Protein 2EGM (pdb70)

Structure (mmCIF, N/CA/C/O backbone):
data_2EGM
#
_entry.id   2EGM
#
loop_
_entity.id
_entity.type
_entity.pdbx_description
1 polymer 'Tripartite motif-containing protein 41'
2 non-polymer 'ZINC ION'
#
loop_
_atom_site.group_PDB
_atom_site.id
_atom_site.type_symbol
_atom_site.label_atom_id
_atom_site.label_alt_id
_atom_site.label_comp_id
_atom_site.label_asym_id
_atom_site.label_entity_id
_atom_site.label_seq_id
_atom_site.pdbx_PDB_ins_code
_atom_site.Cartn_x
_atom_site.Cartn_y
_atom_site.Cartn_z
_atom_site.occupancy
_atom_site.B_iso_or_equiv
_atom_site.auth_seq_id
_atom_site.auth_comp_id
_atom_site.auth_asym_id
_atom_site.auth_atom_id
_atom_site.pdbx_PDB_model_num
ATOM 1 N N . GLY A 1 1 ? -31.956 11.200 33.807 1.00 0.00 1 GLY A N 1
ATOM 2 C CA . GLY A 1 1 ? -31.215 11.201 32.560 1.00 0.00 1 GLY A CA 1
ATOM 3 C C . GLY A 1 1 ? -30.151 10.123 32.517 1.00 0.00 1 GLY A C 1
ATOM 4 O O . GLY A 1 1 ? -29.172 10.177 33.262 1.00 0.00 1 GLY A O 1
ATOM 8 N N . SER A 1 2 ? -30.343 9.138 31.645 1.00 0.00 2 SER A N 1
ATOM 9 C CA . SER A 1 2 ? -29.394 8.039 31.512 1.00 0.00 2 SER A CA 1
ATOM 10 C C . SER A 1 2 ? -28.545 8.203 30.256 1.00 0.00 2 SER A C 1
ATOM 11 O O . SER A 1 2 ? -28.822 9.057 29.413 1.00 0.00 2 SER A O 1
ATOM 19 N N . SER A 1 3 ? -27.509 7.378 30.137 1.00 0.00 3 SER A N 1
ATOM 20 C CA . SER A 1 3 ? -26.616 7.433 28.986 1.00 0.00 3 SER A CA 1
ATOM 21 C C . SER A 1 3 ? -25.938 6.085 28.759 1.00 0.00 3 SER A C 1
ATOM 22 O O . SER A 1 3 ? -25.567 5.397 29.708 1.00 0.00 3 SER A O 1
ATOM 30 N N . GLY A 1 4 ? -25.781 5.715 27.492 1.00 0.00 4 GLY A N 1
ATOM 31 C CA . GLY A 1 4 ? -25.149 4.451 27.161 1.00 0.00 4 GLY A CA 1
ATOM 32 C C . GLY A 1 4 ? -23.642 4.500 27.311 1.00 0.00 4 GLY A C 1
ATOM 33 O O . GLY A 1 4 ? -22.908 4.296 26.344 1.00 0.00 4 GLY A O 1
ATOM 37 N N . SER A 1 5 ? -23.178 4.773 28.527 1.00 0.00 5 SER A N 1
ATOM 38 C CA . SER A 1 5 ? -21.748 4.854 28.799 1.00 0.00 5 SER A CA 1
ATOM 39 C C . SER A 1 5 ? -21.147 3.461 28.965 1.00 0.00 5 SER A C 1
ATOM 40 O O . SER A 1 5 ? -20.391 3.207 29.903 1.00 0.00 5 SER A O 1
ATOM 48 N N . SER A 1 6 ? -21.489 2.562 28.048 1.00 0.00 6 SER A N 1
ATOM 49 C CA . SER A 1 6 ? -20.988 1.194 28.094 1.00 0.00 6 SER A CA 1
ATOM 50 C C . SER A 1 6 ? -20.192 0.865 26.834 1.00 0.00 6 SER A C 1
ATOM 51 O O . SER A 1 6 ? -20.656 1.089 25.717 1.00 0.00 6 SER A O 1
ATOM 59 N N . GLY A 1 7 ? -18.989 0.331 27.024 1.00 0.00 7 GLY A N 1
ATOM 60 C CA . GLY A 1 7 ? -18.147 -0.021 25.896 1.00 0.00 7 GLY A CA 1
ATOM 61 C C . GLY A 1 7 ? -16.971 -0.888 26.299 1.00 0.00 7 GLY A C 1
ATOM 62 O O . GLY A 1 7 ? -16.696 -1.064 27.486 1.00 0.00 7 GLY A O 1
ATOM 66 N N . THR A 1 8 ? -16.274 -1.435 25.307 1.00 0.00 8 THR A N 1
ATOM 67 C CA . THR A 1 8 ? -15.123 -2.291 25.564 1.00 0.00 8 THR A CA 1
ATOM 68 C C . THR A 1 8 ? -13.823 -1.600 25.168 1.00 0.00 8 THR A C 1
ATOM 69 O O . THR A 1 8 ? -13.751 -0.888 24.166 1.00 0.00 8 THR A O 1
ATOM 80 N N . PRO A 1 9 ? -12.770 -1.812 25.971 1.00 0.00 9 PRO A N 1
ATOM 81 C CA . PRO A 1 9 ? -11.453 -1.218 25.723 1.00 0.00 9 PRO A CA 1
ATOM 82 C C . PRO A 1 9 ? -10.767 -1.819 24.501 1.00 0.00 9 PRO A C 1
ATOM 83 O O . PRO A 1 9 ? -10.907 -3.009 24.221 1.00 0.00 9 PRO A O 1
ATOM 94 N N . GLY A 1 10 ? -10.024 -0.988 23.777 1.00 0.00 10 GLY A N 1
ATOM 95 C CA . GLY A 1 10 ? -9.326 -1.456 22.594 1.00 0.00 10 GLY A CA 1
ATOM 96 C C . GLY A 1 10 ? -7.838 -1.622 22.826 1.00 0.00 10 GLY A C 1
ATOM 97 O O . GLY A 1 10 ? -7.101 -0.638 22.899 1.00 0.00 10 GLY A O 1
ATOM 101 N N . ARG A 1 11 ? -7.394 -2.869 22.943 1.00 0.00 11 ARG A N 1
ATOM 102 C CA . ARG A 1 11 ? -5.984 -3.160 23.172 1.00 0.00 11 ARG A CA 1
ATOM 103 C C . ARG A 1 11 ? -5.247 -3.352 21.849 1.00 0.00 11 ARG A C 1
ATOM 104 O O . ARG A 1 11 ? -5.865 -3.429 20.788 1.00 0.00 11 ARG A O 1
ATOM 125 N N . GLY A 1 12 ? -3.922 -3.427 21.921 1.00 0.00 12 GLY A N 1
ATOM 126 C CA . GLY A 1 12 ? -3.123 -3.607 20.723 1.00 0.00 12 GLY A CA 1
ATOM 127 C C . GLY A 1 12 ? -1.900 -2.711 20.701 1.00 0.00 12 GLY A C 1
ATOM 128 O O . GLY A 1 12 ? -0.777 -3.178 20.890 1.00 0.00 12 GLY A O 1
ATOM 132 N N . SER A 1 13 ? -2.118 -1.421 20.467 1.00 0.00 13 SER A N 1
ATOM 133 C CA . SER A 1 13 ? -1.025 -0.458 20.415 1.00 0.00 13 SER A CA 1
ATOM 134 C C . SER A 1 13 ? -0.006 -0.850 19.349 1.00 0.00 13 SER A C 1
ATOM 135 O O . SER A 1 13 ? 1.200 -0.847 19.596 1.00 0.00 13 SER A O 1
ATOM 143 N N . ARG A 1 14 ? -0.501 -1.187 18.162 1.00 0.00 14 ARG A N 1
ATOM 144 C CA . ARG A 1 14 ? 0.364 -1.582 17.058 1.00 0.00 14 ARG A CA 1
ATOM 145 C C . ARG A 1 14 ? -0.345 -1.401 15.719 1.00 0.00 14 ARG A C 1
ATOM 146 O O . ARG A 1 14 ? -1.532 -1.701 15.588 1.00 0.00 14 ARG A O 1
ATOM 167 N N . VAL A 1 15 ? 0.390 -0.908 14.728 1.00 0.00 15 VAL A N 1
ATOM 168 C CA . VAL A 1 15 ? -0.168 -0.687 13.399 1.00 0.00 15 VAL A CA 1
ATOM 169 C C . VAL A 1 15 ? -0.509 -2.008 12.719 1.00 0.00 15 VAL A C 1
ATOM 170 O O . VAL A 1 15 ? 0.158 -3.021 12.935 1.00 0.00 15 VAL A O 1
ATOM 183 N N . THR A 1 16 ? -1.553 -1.992 11.896 1.00 0.00 16 THR A N 1
ATOM 184 C CA . THR A 1 16 ? -1.984 -3.189 11.185 1.00 0.00 16 THR A CA 1
ATOM 185 C C . THR A 1 16 ? -2.137 -2.916 9.693 1.00 0.00 16 THR A C 1
ATOM 186 O O . THR A 1 16 ? -2.361 -3.835 8.904 1.00 0.00 16 THR A O 1
ATOM 197 N N . ASP A 1 17 ? -2.013 -1.650 9.312 1.00 0.00 17 ASP A N 1
ATOM 198 C CA . ASP A 1 17 ? -2.135 -1.257 7.913 1.00 0.00 17 ASP A CA 1
ATOM 199 C C . ASP A 1 17 ? -0.814 -1.452 7.176 1.00 0.00 17 ASP A C 1
ATOM 200 O O . ASP A 1 17 ? -0.570 -0.828 6.143 1.00 0.00 17 ASP A O 1
ATOM 209 N N . GLN A 1 18 ? 0.036 -2.321 7.715 1.00 0.00 18 GLN A N 1
ATOM 210 C CA . GLN A 1 18 ? 1.333 -2.597 7.109 1.00 0.00 18 GLN A CA 1
ATOM 211 C C . GLN A 1 18 ? 1.585 -4.098 7.021 1.00 0.00 18 GLN A C 1
ATOM 212 O O . GLN A 1 18 ? 2.706 -4.563 7.223 1.00 0.00 18 GLN A O 1
ATOM 226 N N . GLY A 1 19 ? 0.533 -4.853 6.717 1.00 0.00 19 GLY A N 1
ATOM 227 C CA . GLY A 1 19 ? 0.661 -6.295 6.608 1.00 0.00 19 GLY A CA 1
ATOM 228 C C . GLY A 1 19 ? 1.360 -6.720 5.332 1.00 0.00 19 GLY A C 1
ATOM 229 O O . GLY A 1 19 ? 2.587 -6.660 5.239 1.00 0.00 19 GLY A O 1
ATOM 233 N N . ILE A 1 20 ? 0.580 -7.151 4.348 1.00 0.00 20 ILE A N 1
ATOM 234 C CA . ILE A 1 20 ? 1.132 -7.589 3.071 1.00 0.00 20 ILE A CA 1
ATOM 235 C C . ILE A 1 20 ? 0.173 -7.285 1.925 1.00 0.00 20 ILE A C 1
ATOM 236 O O . ILE A 1 20 ? -1.044 -7.400 2.071 1.00 0.00 20 ILE A O 1
ATOM 252 N N . CYS A 1 21 ? 0.731 -6.898 0.782 1.00 0.00 21 CYS A N 1
ATOM 253 C CA . CYS A 1 21 ? -0.073 -6.579 -0.391 1.00 0.00 21 CYS A CA 1
ATOM 254 C C . CYS A 1 21 ? -0.643 -7.846 -1.022 1.00 0.00 21 CYS A C 1
ATOM 255 O O . CYS A 1 21 ? 0.088 -8.741 -1.447 1.00 0.00 21 CYS A O 1
ATOM 262 N N . PRO A 1 22 ? -1.981 -7.926 -1.084 1.00 0.00 22 PRO A N 1
ATOM 263 C CA . PRO A 1 22 ? -2.679 -9.079 -1.661 1.00 0.00 22 PRO A CA 1
ATOM 264 C C . PRO A 1 22 ? -2.505 -9.164 -3.174 1.00 0.00 22 PRO A C 1
ATOM 265 O O . PRO A 1 22 ? -3.131 -9.991 -3.836 1.00 0.00 22 PRO A O 1
ATOM 276 N N . LYS A 1 23 ? -1.650 -8.302 -3.716 1.00 0.00 23 LYS A N 1
ATOM 277 C CA . LYS A 1 23 ? -1.392 -8.281 -5.151 1.00 0.00 23 LYS A CA 1
ATOM 278 C C . LYS A 1 23 ? 0.008 -8.800 -5.460 1.00 0.00 23 LYS A C 1
ATOM 279 O O . LYS A 1 23 ? 0.179 -9.713 -6.268 1.00 0.00 23 LYS A O 1
ATOM 298 N N . HIS A 1 24 ? 1.009 -8.213 -4.810 1.00 0.00 24 HIS A N 1
ATOM 299 C CA . HIS A 1 24 ? 2.395 -8.619 -5.014 1.00 0.00 24 HIS A CA 1
ATOM 300 C C . HIS A 1 24 ? 2.924 -9.375 -3.799 1.00 0.00 24 HIS A C 1
ATOM 301 O O . HIS A 1 24 ? 3.980 -10.004 -3.860 1.00 0.00 24 HIS A O 1
ATOM 315 N N . GLN A 1 25 ? 2.184 -9.307 -2.697 1.00 0.00 25 GLN A N 1
ATOM 316 C CA . GLN A 1 25 ? 2.580 -9.984 -1.468 1.00 0.00 25 GLN A CA 1
ATOM 317 C C . GLN A 1 25 ? 3.927 -9.468 -0.972 1.00 0.00 25 GLN A C 1
ATOM 318 O O . GLN A 1 25 ? 4.843 -10.248 -0.711 1.00 0.00 25 GLN A O 1
ATOM 332 N N . GLU A 1 26 ? 4.041 -8.150 -0.847 1.00 0.00 26 GLU A N 1
ATOM 333 C CA . GLU A 1 26 ? 5.277 -7.530 -0.384 1.00 0.00 26 GLU A CA 1
ATOM 334 C C . GLU A 1 26 ? 5.028 -6.684 0.861 1.00 0.00 26 GLU A C 1
ATOM 335 O O . GLU A 1 26 ? 4.062 -5.925 0.926 1.00 0.00 26 GLU A O 1
ATOM 347 N N . ALA A 1 27 ? 5.908 -6.822 1.848 1.00 0.00 27 ALA A N 1
ATOM 348 C CA . ALA A 1 27 ? 5.786 -6.070 3.091 1.00 0.00 27 ALA A CA 1
ATOM 349 C C . ALA A 1 27 ? 5.336 -4.638 2.824 1.00 0.00 27 ALA A C 1
ATOM 350 O O . ALA A 1 27 ? 6.047 -3.862 2.184 1.00 0.00 27 ALA A O 1
ATOM 357 N N . LEU A 1 28 ? 4.151 -4.293 3.316 1.00 0.00 28 LEU A N 1
ATOM 358 C CA . LEU A 1 28 ? 3.606 -2.953 3.130 1.00 0.00 28 LEU A CA 1
ATOM 359 C C . LEU A 1 28 ? 4.394 -1.927 3.938 1.00 0.00 28 LEU A C 1
ATOM 360 O O . LEU A 1 28 ? 4.273 -1.859 5.162 1.00 0.00 28 LEU A O 1
ATOM 376 N N . LYS A 1 29 ? 5.200 -1.129 3.246 1.00 0.00 29 LYS A N 1
ATOM 377 C CA . LYS A 1 29 ? 6.006 -0.103 3.898 1.00 0.00 29 LYS A CA 1
ATOM 378 C C . LYS A 1 29 ? 5.773 1.261 3.256 1.00 0.00 29 LYS A C 1
ATOM 379 O O . LYS A 1 29 ? 6.628 2.145 3.325 1.00 0.00 29 LYS A O 1
ATOM 398 N N . LEU A 1 30 ? 4.612 1.426 2.632 1.00 0.00 30 LEU A N 1
ATOM 399 C CA . LEU A 1 30 ? 4.266 2.683 1.979 1.00 0.00 30 LEU A CA 1
ATOM 400 C C . LEU A 1 30 ? 2.756 2.899 1.977 1.00 0.00 30 LEU A C 1
ATOM 401 O O . LEU A 1 30 ? 1.982 1.943 2.015 1.00 0.00 30 LEU A O 1
ATOM 417 N N . PHE A 1 31 ? 2.345 4.162 1.932 1.00 0.00 31 PHE A N 1
ATOM 418 C CA . PHE A 1 31 ? 0.927 4.504 1.925 1.00 0.00 31 PHE A CA 1
ATOM 419 C C . PHE A 1 31 ? 0.628 5.561 0.866 1.00 0.00 31 PHE A C 1
ATOM 420 O O . PHE A 1 31 ? 1.167 6.668 0.907 1.00 0.00 31 PHE A O 1
ATOM 437 N N . CYS A 1 32 ? -0.234 5.212 -0.083 1.00 0.00 32 CYS A N 1
ATOM 438 C CA . CYS A 1 32 ? -0.605 6.129 -1.154 1.00 0.00 32 CYS A CA 1
ATOM 439 C C . CYS A 1 32 ? -1.383 7.321 -0.605 1.00 0.00 32 CYS A C 1
ATOM 440 O O . CYS A 1 32 ? -2.492 7.169 -0.094 1.00 0.00 32 CYS A O 1
ATOM 447 N N . GLU A 1 33 ? -0.793 8.508 -0.715 1.00 0.00 33 GLU A N 1
ATOM 448 C CA . GLU A 1 33 ? -1.431 9.725 -0.229 1.00 0.00 33 GLU A CA 1
ATOM 449 C C . GLU A 1 33 ? -2.461 10.237 -1.231 1.00 0.00 33 GLU A C 1
ATOM 450 O O . GLU A 1 33 ? -3.008 11.329 -1.074 1.00 0.00 33 GLU A O 1
ATOM 462 N N . VAL A 1 34 ? -2.721 9.441 -2.264 1.00 0.00 34 VAL A N 1
ATOM 463 C CA . VAL A 1 34 ? -3.685 9.812 -3.292 1.00 0.00 34 VAL A CA 1
ATOM 464 C C . VAL A 1 34 ? -4.920 8.919 -3.235 1.00 0.00 34 VAL A C 1
ATOM 465 O O . VAL A 1 34 ? -6.031 9.359 -3.533 1.00 0.00 34 VAL A O 1
ATOM 478 N N . ASP A 1 35 ? -4.718 7.664 -2.850 1.00 0.00 35 ASP A N 1
ATOM 479 C CA . ASP A 1 35 ? -5.816 6.709 -2.753 1.00 0.00 35 ASP A CA 1
ATOM 480 C C . ASP A 1 35 ? -6.155 6.418 -1.294 1.00 0.00 35 ASP A C 1
ATOM 481 O O . ASP A 1 35 ? -7.224 5.890 -0.989 1.00 0.00 35 ASP A O 1
ATOM 490 N N . GLU A 1 36 ? -5.237 6.766 -0.398 1.00 0.00 36 GLU A N 1
ATOM 491 C CA . GLU A 1 36 ? -5.439 6.540 1.029 1.00 0.00 36 GLU A CA 1
ATOM 492 C C . GLU A 1 36 ? -5.514 5.048 1.338 1.00 0.00 36 GLU A C 1
ATOM 493 O O . GLU A 1 36 ? -6.397 4.599 2.068 1.00 0.00 36 GLU A O 1
ATOM 505 N N . GLU A 1 37 ? -4.581 4.285 0.777 1.00 0.00 37 GLU A N 1
ATOM 506 C CA . GLU A 1 37 ? -4.542 2.843 0.992 1.00 0.00 37 GLU A CA 1
ATOM 507 C C . GLU A 1 37 ? -3.102 2.343 1.070 1.00 0.00 37 GLU A C 1
ATOM 508 O O . GLU A 1 37 ? -2.258 2.721 0.259 1.00 0.00 37 GLU A O 1
ATOM 520 N N . ALA A 1 38 ? -2.831 1.491 2.054 1.00 0.00 38 ALA A N 1
ATOM 521 C CA . ALA A 1 38 ? -1.495 0.938 2.238 1.00 0.00 38 ALA A CA 1
ATOM 522 C C . ALA A 1 38 ? -1.050 0.157 1.007 1.00 0.00 38 ALA A C 1
ATOM 523 O O . ALA A 1 38 ? -1.837 -0.574 0.406 1.00 0.00 38 ALA A O 1
ATOM 530 N N . ILE A 1 39 ? 0.216 0.318 0.637 1.00 0.00 39 ILE A N 1
ATOM 531 C CA . ILE A 1 39 ? 0.766 -0.373 -0.523 1.00 0.00 39 ILE A CA 1
ATOM 532 C C . ILE A 1 39 ? 2.172 -0.891 -0.240 1.00 0.00 39 ILE A C 1
ATOM 533 O O . ILE A 1 39 ? 2.745 -0.617 0.815 1.00 0.00 39 ILE A O 1
ATOM 549 N N . CYS A 1 40 ? 2.723 -1.640 -1.189 1.00 0.00 40 CYS A N 1
ATOM 550 C CA . CYS A 1 40 ? 4.063 -2.196 -1.043 1.00 0.00 40 CYS A CA 1
ATOM 551 C C . CYS A 1 40 ? 5.031 -1.549 -2.029 1.00 0.00 40 CYS A C 1
ATOM 552 O O . CYS A 1 40 ? 4.627 -0.766 -2.889 1.00 0.00 40 CYS A O 1
ATOM 559 N N . VAL A 1 41 ? 6.311 -1.881 -1.897 1.00 0.00 41 VAL A N 1
ATOM 560 C CA . VAL A 1 41 ? 7.337 -1.333 -2.777 1.00 0.00 41 VAL A CA 1
ATOM 561 C C . VAL A 1 41 ? 6.963 -1.522 -4.242 1.00 0.00 41 VAL A C 1
ATOM 562 O O . VAL A 1 41 ? 7.112 -0.609 -5.055 1.00 0.00 41 VAL A O 1
ATOM 575 N N . VAL A 1 42 ? 6.475 -2.713 -4.574 1.00 0.00 42 VAL A N 1
ATOM 576 C CA . VAL A 1 42 ? 6.077 -3.022 -5.942 1.00 0.00 42 VAL A CA 1
ATOM 577 C C . VAL A 1 42 ? 4.966 -2.091 -6.415 1.00 0.00 42 VAL A C 1
ATOM 578 O O . VAL A 1 42 ? 5.034 -1.531 -7.510 1.00 0.00 42 VAL A O 1
ATOM 591 N N . CYS A 1 43 ? 3.943 -1.929 -5.583 1.00 0.00 43 CYS A N 1
ATOM 592 C CA . CYS A 1 43 ? 2.816 -1.065 -5.914 1.00 0.00 43 CYS A CA 1
ATOM 593 C C . CYS A 1 43 ? 3.293 0.343 -6.260 1.00 0.00 43 CYS A C 1
ATOM 594 O O . CYS A 1 43 ? 2.907 0.906 -7.284 1.00 0.00 43 CYS A O 1
ATOM 601 N N . ARG A 1 44 ? 4.136 0.904 -5.399 1.00 0.00 44 ARG A N 1
ATOM 602 C CA . ARG A 1 44 ? 4.665 2.246 -5.612 1.00 0.00 44 ARG A CA 1
ATOM 603 C C . ARG A 1 44 ? 5.331 2.356 -6.980 1.00 0.00 44 ARG A C 1
ATOM 604 O O . ARG A 1 44 ? 5.061 3.287 -7.739 1.00 0.00 44 ARG A O 1
ATOM 625 N N . GLU A 1 45 ? 6.202 1.400 -7.288 1.00 0.00 45 GLU A N 1
ATOM 626 C CA . GLU A 1 45 ? 6.907 1.392 -8.564 1.00 0.00 45 GLU A CA 1
ATOM 627 C C . GLU A 1 45 ? 5.933 1.202 -9.723 1.00 0.00 45 GLU A C 1
ATOM 628 O O . GLU A 1 45 ? 6.185 1.653 -10.840 1.00 0.00 45 GLU A O 1
ATOM 640 N N . SER A 1 46 ? 4.819 0.531 -9.448 1.00 0.00 46 SER A N 1
ATOM 641 C CA . SER A 1 46 ? 3.808 0.277 -10.468 1.00 0.00 46 SER A CA 1
ATOM 642 C C . SER A 1 46 ? 3.092 1.568 -10.856 1.00 0.00 46 SER A C 1
ATOM 643 O O . SER A 1 46 ? 2.599 2.300 -9.998 1.00 0.00 46 SER A O 1
ATOM 651 N N . ARG A 1 47 ? 3.040 1.839 -12.156 1.00 0.00 47 ARG A N 1
ATOM 652 C CA . ARG A 1 47 ? 2.386 3.041 -12.660 1.00 0.00 47 ARG A CA 1
ATOM 653 C C . ARG A 1 47 ? 1.101 3.326 -11.888 1.00 0.00 47 ARG A C 1
ATOM 654 O O . ARG A 1 47 ? 0.659 4.471 -11.799 1.00 0.00 47 ARG A O 1
ATOM 675 N N . SER A 1 48 ? 0.507 2.275 -11.331 1.00 0.00 48 SER A N 1
ATOM 676 C CA . SER A 1 48 ? -0.730 2.411 -10.570 1.00 0.00 48 SER A CA 1
ATOM 677 C C . SER A 1 48 ? -0.592 3.485 -9.496 1.00 0.00 48 SER A C 1
ATOM 678 O O . SER A 1 48 ? -1.385 4.425 -9.435 1.00 0.00 48 SER A O 1
ATOM 686 N N . HIS A 1 49 ? 0.422 3.338 -8.649 1.00 0.00 49 HIS A N 1
ATOM 687 C CA . HIS A 1 49 ? 0.666 4.296 -7.576 1.00 0.00 49 HIS A CA 1
ATOM 688 C C . HIS A 1 49 ? 2.023 4.973 -7.750 1.00 0.00 49 HIS A C 1
ATOM 689 O O . HIS A 1 49 ? 2.591 5.503 -6.795 1.00 0.00 49 HIS A O 1
ATOM 703 N N . LYS A 1 50 ? 2.536 4.951 -8.975 1.00 0.00 50 LYS A N 1
ATOM 704 C CA . LYS A 1 50 ? 3.825 5.563 -9.276 1.00 0.00 50 LYS A CA 1
ATOM 705 C C . LYS A 1 50 ? 3.708 7.083 -9.325 1.00 0.00 50 LYS A C 1
ATOM 706 O O . LYS A 1 50 ? 4.512 7.795 -8.725 1.00 0.00 50 LYS A O 1
ATOM 725 N N . GLN A 1 51 ? 2.702 7.571 -10.042 1.00 0.00 51 GLN A N 1
ATOM 726 C CA . GLN A 1 51 ? 2.480 9.007 -10.168 1.00 0.00 51 GLN A CA 1
ATOM 727 C C . GLN A 1 51 ? 1.921 9.587 -8.873 1.00 0.00 51 GLN A C 1
ATOM 728 O O . GLN A 1 51 ? 2.022 10.789 -8.624 1.00 0.00 51 GLN A O 1
ATOM 742 N N . HIS A 1 52 ? 1.329 8.725 -8.051 1.00 0.00 52 HIS A N 1
ATOM 743 C CA . HIS A 1 52 ? 0.754 9.153 -6.781 1.00 0.00 52 HIS A CA 1
ATOM 744 C C . HIS A 1 52 ? 1.844 9.372 -5.737 1.00 0.00 52 HIS A C 1
ATOM 745 O O . HIS A 1 52 ? 2.803 8.604 -5.655 1.00 0.00 52 HIS A O 1
ATOM 759 N N . SER A 1 53 ? 1.691 10.426 -4.941 1.00 0.00 53 SER A N 1
ATOM 760 C CA . SER A 1 53 ? 2.665 10.749 -3.906 1.00 0.00 53 SER A CA 1
ATOM 761 C C . SER A 1 53 ? 2.587 9.750 -2.755 1.00 0.00 53 SER A C 1
ATOM 762 O O . SER A 1 53 ? 1.808 9.923 -1.819 1.00 0.00 53 SER A O 1
ATOM 770 N N . VAL A 1 54 ? 3.402 8.703 -2.834 1.00 0.00 54 VAL A N 1
ATOM 771 C CA . VAL A 1 54 ? 3.428 7.675 -1.800 1.00 0.00 54 VAL A CA 1
ATOM 772 C C . VAL A 1 54 ? 4.430 8.021 -0.705 1.00 0.00 54 VAL A C 1
ATOM 773 O O . VAL A 1 54 ? 5.496 8.575 -0.976 1.00 0.00 54 VAL A O 1
ATOM 786 N N . VAL A 1 55 ? 4.082 7.691 0.535 1.00 0.00 55 VAL A N 1
ATOM 787 C CA . VAL A 1 55 ? 4.952 7.965 1.672 1.00 0.00 55 VAL A CA 1
ATOM 788 C C . VAL A 1 55 ? 5.251 6.692 2.455 1.00 0.00 55 VAL A C 1
ATOM 789 O O . VAL A 1 55 ? 4.462 5.747 2.477 1.00 0.00 55 VAL A O 1
ATOM 802 N N . PRO A 1 56 ? 6.419 6.664 3.115 1.00 0.00 56 PRO A N 1
ATOM 803 C CA . PRO A 1 56 ? 6.849 5.512 3.913 1.00 0.00 56 PRO A CA 1
ATOM 804 C C . PRO A 1 56 ? 6.017 5.341 5.180 1.00 0.00 56 PRO A C 1
ATOM 805 O O . PRO A 1 56 ? 6.132 6.126 6.122 1.00 0.00 56 PRO A O 1
ATOM 816 N N . LEU A 1 57 ? 5.179 4.310 5.197 1.00 0.00 57 LEU A N 1
ATOM 817 C CA . LEU A 1 57 ? 4.327 4.036 6.349 1.00 0.00 57 LEU A CA 1
ATOM 818 C C . LEU A 1 57 ? 5.115 4.153 7.649 1.00 0.00 57 LEU A C 1
ATOM 819 O O . LEU A 1 57 ? 6.133 3.486 7.832 1.00 0.00 57 LEU A O 1
ATOM 837 N N . GLY A 1 1 ? -8.251 -26.035 31.171 1.00 0.00 1 GLY A N 2
ATOM 838 C CA . GLY A 1 1 ? -7.366 -25.170 31.929 1.00 0.00 1 GLY A CA 2
ATOM 839 C C . GLY A 1 1 ? -7.552 -23.706 31.583 1.00 0.00 1 GLY A C 2
ATOM 840 O O . GLY A 1 1 ? -8.679 -23.221 31.492 1.00 0.00 1 GLY A O 2
ATOM 844 N N . SER A 1 2 ? -6.442 -22.999 31.392 1.00 0.00 2 SER A N 2
ATOM 845 C CA . SER A 1 2 ? -6.487 -21.580 31.061 1.00 0.00 2 SER A CA 2
ATOM 846 C C . SER A 1 2 ? -5.249 -21.167 30.270 1.00 0.00 2 SER A C 2
ATOM 847 O O . SER A 1 2 ? -4.135 -21.172 30.793 1.00 0.00 2 SER A O 2
ATOM 855 N N . SER A 1 3 ? -5.454 -20.811 29.006 1.00 0.00 3 SER A N 2
ATOM 856 C CA . SER A 1 3 ? -4.355 -20.399 28.141 1.00 0.00 3 SER A CA 2
ATOM 857 C C . SER A 1 3 ? -4.883 -19.780 26.850 1.00 0.00 3 SER A C 2
ATOM 858 O O . SER A 1 3 ? -5.777 -20.328 26.206 1.00 0.00 3 SER A O 2
ATOM 866 N N . GLY A 1 4 ? -4.321 -18.634 26.477 1.00 0.00 4 GLY A N 2
ATOM 867 C CA . GLY A 1 4 ? -4.747 -17.959 25.265 1.00 0.00 4 GLY A CA 2
ATOM 868 C C . GLY A 1 4 ? -3.815 -18.220 24.098 1.00 0.00 4 GLY A C 2
ATOM 869 O O . GLY A 1 4 ? -2.644 -18.546 24.291 1.00 0.00 4 GLY A O 2
ATOM 873 N N . SER A 1 5 ? -4.336 -18.077 22.884 1.00 0.00 5 SER A N 2
ATOM 874 C CA . SER A 1 5 ? -3.545 -18.305 21.681 1.00 0.00 5 SER A CA 2
ATOM 875 C C . SER A 1 5 ? -2.463 -17.240 21.532 1.00 0.00 5 SER A C 2
ATOM 876 O O . SER A 1 5 ? -2.659 -16.229 20.857 1.00 0.00 5 SER A O 2
ATOM 884 N N . SER A 1 6 ? -1.320 -17.473 22.169 1.00 0.00 6 SER A N 2
ATOM 885 C CA . SER A 1 6 ? -0.207 -16.532 22.112 1.00 0.00 6 SER A CA 2
ATOM 886 C C . SER A 1 6 ? 1.127 -17.260 22.246 1.00 0.00 6 SER A C 2
ATOM 887 O O . SER A 1 6 ? 1.197 -18.354 22.805 1.00 0.00 6 SER A O 2
ATOM 895 N N . GLY A 1 7 ? 2.185 -16.644 21.728 1.00 0.00 7 GLY A N 2
ATOM 896 C CA . GLY A 1 7 ? 3.504 -17.246 21.799 1.00 0.00 7 GLY A CA 2
ATOM 897 C C . GLY A 1 7 ? 4.615 -16.218 21.739 1.00 0.00 7 GLY A C 2
ATOM 898 O O . GLY A 1 7 ? 5.601 -16.397 21.023 1.00 0.00 7 GLY A O 2
ATOM 902 N N . THR A 1 8 ? 4.458 -15.134 22.493 1.00 0.00 8 THR A N 2
ATOM 903 C CA . THR A 1 8 ? 5.455 -14.071 22.521 1.00 0.00 8 THR A CA 2
ATOM 904 C C . THR A 1 8 ? 5.753 -13.633 23.951 1.00 0.00 8 THR A C 2
ATOM 905 O O . THR A 1 8 ? 4.865 -13.560 24.800 1.00 0.00 8 THR A O 2
ATOM 916 N N . PRO A 1 9 ? 7.031 -13.334 24.225 1.00 0.00 9 PRO A N 2
ATOM 917 C CA . PRO A 1 9 ? 7.474 -12.896 25.552 1.00 0.00 9 PRO A CA 2
ATOM 918 C C . PRO A 1 9 ? 6.970 -11.500 25.900 1.00 0.00 9 PRO A C 2
ATOM 919 O O . PRO A 1 9 ? 7.145 -11.029 27.023 1.00 0.00 9 PRO A O 2
ATOM 930 N N . GLY A 1 10 ? 6.342 -10.843 24.930 1.00 0.00 10 GLY A N 2
ATOM 931 C CA . GLY A 1 10 ? 5.822 -9.507 25.154 1.00 0.00 10 GLY A CA 2
ATOM 932 C C . GLY A 1 10 ? 5.505 -8.783 23.861 1.00 0.00 10 GLY A C 2
ATOM 933 O O . GLY A 1 10 ? 5.981 -9.168 22.793 1.00 0.00 10 GLY A O 2
ATOM 937 N N . ARG A 1 11 ? 4.697 -7.733 23.956 1.00 0.00 11 ARG A N 2
ATOM 938 C CA . ARG A 1 11 ? 4.314 -6.955 22.783 1.00 0.00 11 ARG A CA 2
ATOM 939 C C . ARG A 1 11 ? 5.534 -6.298 22.144 1.00 0.00 11 ARG A C 2
ATOM 940 O O . ARG A 1 11 ? 6.632 -6.333 22.699 1.00 0.00 11 ARG A O 2
ATOM 961 N N . GLY A 1 12 ? 5.333 -5.700 20.974 1.00 0.00 12 GLY A N 2
ATOM 962 C CA . GLY A 1 12 ? 6.425 -5.045 20.279 1.00 0.00 12 GLY A CA 2
ATOM 963 C C . GLY A 1 12 ? 6.059 -4.655 18.861 1.00 0.00 12 GLY A C 2
ATOM 964 O O . GLY A 1 12 ? 6.342 -3.539 18.423 1.00 0.00 12 GLY A O 2
ATOM 968 N N . SER A 1 13 ? 5.428 -5.576 18.139 1.00 0.00 13 SER A N 2
ATOM 969 C CA . SER A 1 13 ? 5.027 -5.324 16.760 1.00 0.00 13 SER A CA 2
ATOM 970 C C . SER A 1 13 ? 3.572 -4.871 16.691 1.00 0.00 13 SER A C 2
ATOM 971 O O . SER A 1 13 ? 2.653 -5.667 16.887 1.00 0.00 13 SER A O 2
ATOM 979 N N . ARG A 1 14 ? 3.371 -3.587 16.412 1.00 0.00 14 ARG A N 2
ATOM 980 C CA . ARG A 1 14 ? 2.028 -3.027 16.318 1.00 0.00 14 ARG A CA 2
ATOM 981 C C . ARG A 1 14 ? 1.706 -2.625 14.882 1.00 0.00 14 ARG A C 2
ATOM 982 O O . ARG A 1 14 ? 2.018 -1.514 14.452 1.00 0.00 14 ARG A O 2
ATOM 1003 N N . VAL A 1 15 ? 1.078 -3.536 14.144 1.00 0.00 15 VAL A N 2
ATOM 1004 C CA . VAL A 1 15 ? 0.713 -3.276 12.757 1.00 0.00 15 VAL A CA 2
ATOM 1005 C C . VAL A 1 15 ? -0.777 -3.504 12.529 1.00 0.00 15 VAL A C 2
ATOM 1006 O O . VAL A 1 15 ? -1.367 -4.431 13.084 1.00 0.00 15 VAL A O 2
ATOM 1019 N N . THR A 1 16 ? -1.382 -2.651 11.707 1.00 0.00 16 THR A N 2
ATOM 1020 C CA . THR A 1 16 ? -2.804 -2.758 11.406 1.00 0.00 16 THR A CA 2
ATOM 1021 C C . THR A 1 16 ? -3.063 -2.597 9.913 1.00 0.00 16 THR A C 2
ATOM 1022 O O . THR A 1 16 ? -3.976 -3.211 9.361 1.00 0.00 16 THR A O 2
ATOM 1033 N N . ASP A 1 17 ? -2.253 -1.768 9.263 1.00 0.00 17 ASP A N 2
ATOM 1034 C CA . ASP A 1 17 ? -2.394 -1.527 7.831 1.00 0.00 17 ASP A CA 2
ATOM 1035 C C . ASP A 1 17 ? -1.046 -1.636 7.127 1.00 0.00 17 ASP A C 2
ATOM 1036 O O . ASP A 1 17 ? -0.821 -1.001 6.097 1.00 0.00 17 ASP A O 2
ATOM 1045 N N . GLN A 1 18 ? -0.153 -2.444 7.690 1.00 0.00 18 GLN A N 2
ATOM 1046 C CA . GLN A 1 18 ? 1.174 -2.634 7.116 1.00 0.00 18 GLN A CA 2
ATOM 1047 C C . GLN A 1 18 ? 1.533 -4.115 7.053 1.00 0.00 18 GLN A C 2
ATOM 1048 O O . GLN A 1 18 ? 2.681 -4.496 7.278 1.00 0.00 18 GLN A O 2
ATOM 1062 N N . GLY A 1 19 ? 0.542 -4.946 6.745 1.00 0.00 19 GLY A N 2
ATOM 1063 C CA . GLY A 1 19 ? 0.773 -6.376 6.657 1.00 0.00 19 GLY A CA 2
ATOM 1064 C C . GLY A 1 19 ? 1.476 -6.772 5.374 1.00 0.00 19 GLY A C 2
ATOM 1065 O O . GLY A 1 19 ? 2.697 -6.657 5.266 1.00 0.00 19 GLY A O 2
ATOM 1069 N N . ILE A 1 20 ? 0.704 -7.242 4.400 1.00 0.00 20 ILE A N 2
ATOM 1070 C CA . ILE A 1 20 ? 1.261 -7.657 3.118 1.00 0.00 20 ILE A CA 2
ATOM 1071 C C . ILE A 1 20 ? 0.290 -7.370 1.978 1.00 0.00 20 ILE A C 2
ATOM 1072 O O . ILE A 1 20 ? -0.924 -7.502 2.134 1.00 0.00 20 ILE A O 2
ATOM 1088 N N . CYS A 1 21 ? 0.833 -6.977 0.830 1.00 0.00 21 CYS A N 2
ATOM 1089 C CA . CYS A 1 21 ? 0.016 -6.672 -0.338 1.00 0.00 21 CYS A CA 2
ATOM 1090 C C . CYS A 1 21 ? -0.580 -7.945 -0.932 1.00 0.00 21 CYS A C 2
ATOM 1091 O O . CYS A 1 21 ? 0.133 -8.851 -1.365 1.00 0.00 21 CYS A O 2
ATOM 1098 N N . PRO A 1 22 ? -1.919 -8.017 -0.954 1.00 0.00 22 PRO A N 2
ATOM 1099 C CA . PRO A 1 22 ? -2.641 -9.173 -1.493 1.00 0.00 22 PRO A CA 2
ATOM 1100 C C . PRO A 1 22 ? -2.513 -9.281 -3.009 1.00 0.00 22 PRO A C 2
ATOM 1101 O O . PRO A 1 22 ? -3.153 -10.125 -3.638 1.00 0.00 22 PRO A O 2
ATOM 1112 N N . LYS A 1 23 ? -1.683 -8.423 -3.590 1.00 0.00 23 LYS A N 2
ATOM 1113 C CA . LYS A 1 23 ? -1.468 -8.422 -5.033 1.00 0.00 23 LYS A CA 2
ATOM 1114 C C . LYS A 1 23 ? -0.078 -8.946 -5.376 1.00 0.00 23 LYS A C 2
ATOM 1115 O O . LYS A 1 23 ? 0.069 -9.865 -6.183 1.00 0.00 23 LYS A O 2
ATOM 1134 N N . HIS A 1 24 ? 0.941 -8.358 -4.757 1.00 0.00 24 HIS A N 2
ATOM 1135 C CA . HIS A 1 24 ? 2.320 -8.768 -4.997 1.00 0.00 24 HIS A CA 2
ATOM 1136 C C . HIS A 1 24 ? 2.878 -9.527 -3.796 1.00 0.00 24 HIS A C 2
ATOM 1137 O O . HIS A 1 24 ? 3.905 -10.197 -3.897 1.00 0.00 24 HIS A O 2
ATOM 1151 N N . GLN A 1 25 ? 2.193 -9.416 -2.662 1.00 0.00 25 GLN A N 2
ATOM 1152 C CA . GLN A 1 25 ? 2.621 -10.091 -1.443 1.00 0.00 25 GLN A CA 2
ATOM 1153 C C . GLN A 1 25 ? 3.951 -9.531 -0.949 1.00 0.00 25 GLN A C 2
ATOM 1154 O O . GLN A 1 25 ? 4.871 -10.282 -0.627 1.00 0.00 25 GLN A O 2
ATOM 1168 N N . GLU A 1 26 ? 4.044 -8.206 -0.891 1.00 0.00 26 GLU A N 2
ATOM 1169 C CA . GLU A 1 26 ? 5.262 -7.546 -0.436 1.00 0.00 26 GLU A CA 2
ATOM 1170 C C . GLU A 1 26 ? 4.995 -6.714 0.815 1.00 0.00 26 GLU A C 2
ATOM 1171 O O . GLU A 1 26 ? 4.009 -5.981 0.888 1.00 0.00 26 GLU A O 2
ATOM 1183 N N . ALA A 1 27 ? 5.882 -6.833 1.798 1.00 0.00 27 ALA A N 2
ATOM 1184 C CA . ALA A 1 27 ? 5.744 -6.092 3.045 1.00 0.00 27 ALA A CA 2
ATOM 1185 C C . ALA A 1 27 ? 5.263 -4.668 2.787 1.00 0.00 27 ALA A C 2
ATOM 1186 O O . ALA A 1 27 ? 5.939 -3.885 2.117 1.00 0.00 27 ALA A O 2
ATOM 1193 N N . LEU A 1 28 ? 4.093 -4.337 3.323 1.00 0.00 28 LEU A N 2
ATOM 1194 C CA . LEU A 1 28 ? 3.522 -3.007 3.150 1.00 0.00 28 LEU A CA 2
ATOM 1195 C C . LEU A 1 28 ? 4.274 -1.977 3.987 1.00 0.00 28 LEU A C 2
ATOM 1196 O O . LEU A 1 28 ? 4.135 -1.934 5.210 1.00 0.00 28 LEU A O 2
ATOM 1212 N N . LYS A 1 29 ? 5.071 -1.149 3.321 1.00 0.00 29 LYS A N 2
ATOM 1213 C CA . LYS A 1 29 ? 5.844 -0.117 4.002 1.00 0.00 29 LYS A CA 2
ATOM 1214 C C . LYS A 1 29 ? 5.649 1.240 3.332 1.00 0.00 29 LYS A C 2
ATOM 1215 O O . LYS A 1 29 ? 6.499 2.124 3.439 1.00 0.00 29 LYS A O 2
ATOM 1234 N N . LEU A 1 30 ? 4.523 1.398 2.644 1.00 0.00 30 LEU A N 2
ATOM 1235 C CA . LEU A 1 30 ? 4.215 2.648 1.958 1.00 0.00 30 LEU A CA 2
ATOM 1236 C C . LEU A 1 30 ? 2.722 2.952 2.024 1.00 0.00 30 LEU A C 2
ATOM 1237 O O . LEU A 1 30 ? 1.902 2.051 2.202 1.00 0.00 30 LEU A O 2
ATOM 1253 N N . PHE A 1 31 ? 2.375 4.226 1.877 1.00 0.00 31 PHE A N 2
ATOM 1254 C CA . PHE A 1 31 ? 0.980 4.649 1.918 1.00 0.00 31 PHE A CA 2
ATOM 1255 C C . PHE A 1 31 ? 0.689 5.670 0.823 1.00 0.00 31 PHE A C 2
ATOM 1256 O O . PHE A 1 31 ? 1.322 6.724 0.757 1.00 0.00 31 PHE A O 2
ATOM 1273 N N . CYS A 1 32 ? -0.274 5.351 -0.035 1.00 0.00 32 CYS A N 2
ATOM 1274 C CA . CYS A 1 32 ? -0.650 6.238 -1.129 1.00 0.00 32 CYS A CA 2
ATOM 1275 C C . CYS A 1 32 ? -1.427 7.444 -0.608 1.00 0.00 32 CYS A C 2
ATOM 1276 O O . CYS A 1 32 ? -2.546 7.308 -0.114 1.00 0.00 32 CYS A O 2
ATOM 1283 N N . GLU A 1 33 ? -0.824 8.624 -0.722 1.00 0.00 33 GLU A N 2
ATOM 1284 C CA . GLU A 1 33 ? -1.460 9.853 -0.262 1.00 0.00 33 GLU A CA 2
ATOM 1285 C C . GLU A 1 33 ? -2.535 10.309 -1.243 1.00 0.00 33 GLU A C 2
ATOM 1286 O O . GLU A 1 33 ? -3.128 11.376 -1.080 1.00 0.00 33 GLU A O 2
ATOM 1298 N N . VAL A 1 34 ? -2.782 9.494 -2.264 1.00 0.00 34 VAL A N 2
ATOM 1299 C CA . VAL A 1 34 ? -3.786 9.813 -3.272 1.00 0.00 34 VAL A CA 2
ATOM 1300 C C . VAL A 1 34 ? -4.974 8.861 -3.184 1.00 0.00 34 VAL A C 2
ATOM 1301 O O . VAL A 1 34 ? -6.112 9.245 -3.457 1.00 0.00 34 VAL A O 2
ATOM 1314 N N . ASP A 1 35 ? -4.703 7.619 -2.800 1.00 0.00 35 ASP A N 2
ATOM 1315 C CA . ASP A 1 35 ? -5.750 6.611 -2.674 1.00 0.00 35 ASP A CA 2
ATOM 1316 C C . ASP A 1 35 ? -6.050 6.320 -1.207 1.00 0.00 35 ASP A C 2
ATOM 1317 O O . ASP A 1 35 ? -7.069 5.712 -0.882 1.00 0.00 35 ASP A O 2
ATOM 1326 N N . GLU A 1 36 ? -5.154 6.757 -0.327 1.00 0.00 36 GLU A N 2
ATOM 1327 C CA . GLU A 1 36 ? -5.323 6.540 1.105 1.00 0.00 36 GLU A CA 2
ATOM 1328 C C . GLU A 1 36 ? -5.407 5.050 1.424 1.00 0.00 36 GLU A C 2
ATOM 1329 O O . GLU A 1 36 ? -6.256 4.619 2.204 1.00 0.00 36 GLU A O 2
ATOM 1341 N N . GLU A 1 37 ? -4.521 4.270 0.814 1.00 0.00 37 GLU A N 2
ATOM 1342 C CA . GLU A 1 37 ? -4.496 2.828 1.032 1.00 0.00 37 GLU A CA 2
ATOM 1343 C C . GLU A 1 37 ? -3.061 2.310 1.082 1.00 0.00 37 GLU A C 2
ATOM 1344 O O . GLU A 1 37 ? -2.247 2.621 0.214 1.00 0.00 37 GLU A O 2
ATOM 1356 N N . ALA A 1 38 ? -2.760 1.518 2.106 1.00 0.00 38 ALA A N 2
ATOM 1357 C CA . ALA A 1 38 ? -1.425 0.956 2.270 1.00 0.00 38 ALA A CA 2
ATOM 1358 C C . ALA A 1 38 ? -1.008 0.163 1.036 1.00 0.00 38 ALA A C 2
ATOM 1359 O O . ALA A 1 38 ? -1.815 -0.559 0.449 1.00 0.00 38 ALA A O 2
ATOM 1366 N N . ILE A 1 39 ? 0.254 0.303 0.647 1.00 0.00 39 ILE A N 2
ATOM 1367 C CA . ILE A 1 39 ? 0.777 -0.401 -0.518 1.00 0.00 39 ILE A CA 2
ATOM 1368 C C . ILE A 1 39 ? 2.202 -0.886 -0.273 1.00 0.00 39 ILE A C 2
ATOM 1369 O O . ILE A 1 39 ? 2.852 -0.477 0.690 1.00 0.00 39 ILE A O 2
ATOM 1385 N N . CYS A 1 40 ? 2.684 -1.758 -1.153 1.00 0.00 40 CYS A N 2
ATOM 1386 C CA . CYS A 1 40 ? 4.033 -2.298 -1.035 1.00 0.00 40 CYS A CA 2
ATOM 1387 C C . CYS A 1 40 ? 4.970 -1.646 -2.047 1.00 0.00 40 CYS A C 2
ATOM 1388 O O . CYS A 1 40 ? 4.526 -0.969 -2.975 1.00 0.00 40 CYS A O 2
ATOM 1395 N N . VAL A 1 41 ? 6.270 -1.854 -1.862 1.00 0.00 41 VAL A N 2
ATOM 1396 C CA . VAL A 1 41 ? 7.271 -1.289 -2.758 1.00 0.00 41 VAL A CA 2
ATOM 1397 C C . VAL A 1 41 ? 6.864 -1.466 -4.217 1.00 0.00 41 VAL A C 2
ATOM 1398 O O . VAL A 1 41 ? 6.877 -0.513 -4.997 1.00 0.00 41 VAL A O 2
ATOM 1411 N N . VAL A 1 42 ? 6.503 -2.693 -4.580 1.00 0.00 42 VAL A N 2
ATOM 1412 C CA . VAL A 1 42 ? 6.090 -2.995 -5.945 1.00 0.00 42 VAL A CA 2
ATOM 1413 C C . VAL A 1 42 ? 4.960 -2.077 -6.395 1.00 0.00 42 VAL A C 2
ATOM 1414 O O . VAL A 1 42 ? 5.020 -1.481 -7.471 1.00 0.00 42 VAL A O 2
ATOM 1427 N N . CYS A 1 43 ? 3.929 -1.966 -5.563 1.00 0.00 43 CYS A N 2
ATOM 1428 C CA . CYS A 1 43 ? 2.783 -1.119 -5.874 1.00 0.00 43 CYS A CA 2
ATOM 1429 C C . CYS A 1 43 ? 3.230 0.302 -6.203 1.00 0.00 43 CYS A C 2
ATOM 1430 O O . CYS A 1 43 ? 2.851 0.860 -7.233 1.00 0.00 43 CYS A O 2
ATOM 1437 N N . ARG A 1 44 ? 4.039 0.881 -5.322 1.00 0.00 44 ARG A N 2
ATOM 1438 C CA . ARG A 1 44 ? 4.537 2.237 -5.518 1.00 0.00 44 ARG A CA 2
ATOM 1439 C C . ARG A 1 44 ? 5.248 2.366 -6.862 1.00 0.00 44 ARG A C 2
ATOM 1440 O O . ARG A 1 44 ? 5.015 3.315 -7.609 1.00 0.00 44 ARG A O 2
ATOM 1461 N N . GLU A 1 45 ? 6.116 1.405 -7.161 1.00 0.00 45 GLU A N 2
ATOM 1462 C CA . GLU A 1 45 ? 6.862 1.413 -8.414 1.00 0.00 45 GLU A CA 2
ATOM 1463 C C . GLU A 1 45 ? 5.920 1.282 -9.608 1.00 0.00 45 GLU A C 2
ATOM 1464 O O . GLU A 1 45 ? 6.196 1.802 -10.689 1.00 0.00 45 GLU A O 2
ATOM 1476 N N . SER A 1 46 ? 4.808 0.584 -9.404 1.00 0.00 46 SER A N 2
ATOM 1477 C CA . SER A 1 46 ? 3.827 0.381 -10.463 1.00 0.00 46 SER A CA 2
ATOM 1478 C C . SER A 1 46 ? 3.169 1.701 -10.854 1.00 0.00 46 SER A C 2
ATOM 1479 O O . SER A 1 46 ? 2.603 2.398 -10.012 1.00 0.00 46 SER A O 2
ATOM 1487 N N . ARG A 1 47 ? 3.246 2.036 -12.138 1.00 0.00 47 ARG A N 2
ATOM 1488 C CA . ARG A 1 47 ? 2.659 3.272 -12.641 1.00 0.00 47 ARG A CA 2
ATOM 1489 C C . ARG A 1 47 ? 1.322 3.555 -11.963 1.00 0.00 47 ARG A C 2
ATOM 1490 O O . ARG A 1 47 ? 0.899 4.706 -11.859 1.00 0.00 47 ARG A O 2
ATOM 1511 N N . SER A 1 48 ? 0.662 2.496 -11.504 1.00 0.00 48 SER A N 2
ATOM 1512 C CA . SER A 1 48 ? -0.629 2.630 -10.840 1.00 0.00 48 SER A CA 2
ATOM 1513 C C . SER A 1 48 ? -0.566 3.681 -9.736 1.00 0.00 48 SER A C 2
ATOM 1514 O O . SER A 1 48 ? -1.350 4.631 -9.721 1.00 0.00 48 SER A O 2
ATOM 1522 N N . HIS A 1 49 ? 0.373 3.505 -8.812 1.00 0.00 49 HIS A N 2
ATOM 1523 C CA . HIS A 1 49 ? 0.540 4.438 -7.704 1.00 0.00 49 HIS A CA 2
ATOM 1524 C C . HIS A 1 49 ? 1.754 5.336 -7.928 1.00 0.00 49 HIS A C 2
ATOM 1525 O O . HIS A 1 49 ? 1.835 6.436 -7.381 1.00 0.00 49 HIS A O 2
ATOM 1539 N N . LYS A 1 50 ? 2.695 4.859 -8.735 1.00 0.00 50 LYS A N 2
ATOM 1540 C CA . LYS A 1 50 ? 3.905 5.618 -9.032 1.00 0.00 50 LYS A CA 2
ATOM 1541 C C . LYS A 1 50 ? 3.613 7.114 -9.071 1.00 0.00 50 LYS A C 2
ATOM 1542 O O . LYS A 1 50 ? 4.078 7.868 -8.217 1.00 0.00 50 LYS A O 2
ATOM 1561 N N . GLN A 1 51 ? 2.839 7.536 -10.066 1.00 0.00 51 GLN A N 2
ATOM 1562 C CA . GLN A 1 51 ? 2.485 8.943 -10.214 1.00 0.00 51 GLN A CA 2
ATOM 1563 C C . GLN A 1 51 ? 1.995 9.523 -8.891 1.00 0.00 51 GLN A C 2
ATOM 1564 O O . GLN A 1 51 ? 2.319 10.658 -8.541 1.00 0.00 51 GLN A O 2
ATOM 1578 N N . HIS A 1 52 ? 1.210 8.737 -8.161 1.00 0.00 52 HIS A N 2
ATOM 1579 C CA . HIS A 1 52 ? 0.674 9.172 -6.876 1.00 0.00 52 HIS A CA 2
ATOM 1580 C C . HIS A 1 52 ? 1.798 9.408 -5.871 1.00 0.00 52 HIS A C 2
ATOM 1581 O O . HIS A 1 52 ? 2.792 8.683 -5.855 1.00 0.00 52 HIS A O 2
ATOM 1595 N N . SER A 1 53 ? 1.632 10.428 -5.035 1.00 0.00 53 SER A N 2
ATOM 1596 C CA . SER A 1 53 ? 2.635 10.763 -4.030 1.00 0.00 53 SER A CA 2
ATOM 1597 C C . SER A 1 53 ? 2.575 9.787 -2.858 1.00 0.00 53 SER A C 2
ATOM 1598 O O . SER A 1 53 ? 1.836 9.998 -1.896 1.00 0.00 53 SER A O 2
ATOM 1606 N N . VAL A 1 54 ? 3.360 8.718 -2.946 1.00 0.00 54 VAL A N 2
ATOM 1607 C CA . VAL A 1 54 ? 3.399 7.710 -1.894 1.00 0.00 54 VAL A CA 2
ATOM 1608 C C . VAL A 1 54 ? 4.445 8.056 -0.839 1.00 0.00 54 VAL A C 2
ATOM 1609 O O . VAL A 1 54 ? 5.493 8.621 -1.151 1.00 0.00 54 VAL A O 2
ATOM 1622 N N . VAL A 1 55 ? 4.152 7.712 0.411 1.00 0.00 55 VAL A N 2
ATOM 1623 C CA . VAL A 1 55 ? 5.068 7.984 1.513 1.00 0.00 55 VAL A CA 2
ATOM 1624 C C . VAL A 1 55 ? 5.371 6.715 2.302 1.00 0.00 55 VAL A C 2
ATOM 1625 O O . VAL A 1 55 ? 4.569 5.783 2.358 1.00 0.00 55 VAL A O 2
ATOM 1638 N N . PRO A 1 56 ? 6.557 6.677 2.927 1.00 0.00 56 PRO A N 2
ATOM 1639 C CA . PRO A 1 56 ? 6.994 5.528 3.726 1.00 0.00 56 PRO A CA 2
ATOM 1640 C C . PRO A 1 56 ? 6.198 5.384 5.018 1.00 0.00 56 PRO A C 2
ATOM 1641 O O . PRO A 1 56 ? 6.388 6.148 5.965 1.00 0.00 56 PRO A O 2
ATOM 1652 N N . LEU A 1 57 ? 5.306 4.399 5.051 1.00 0.00 57 LEU A N 2
ATOM 1653 C CA . LEU A 1 57 ? 4.481 4.154 6.229 1.00 0.00 57 LEU A CA 2
ATOM 1654 C C . LEU A 1 57 ? 5.301 4.292 7.507 1.00 0.00 57 LEU A C 2
ATOM 1655 O O . LEU A 1 57 ? 4.897 4.979 8.445 1.00 0.00 57 LEU A O 2
ATOM 1673 N N . GLY A 1 1 ? -26.484 -26.082 35.893 1.00 0.00 1 GLY A N 3
ATOM 1674 C CA . GLY A 1 1 ? -25.851 -27.179 36.602 1.00 0.00 1 GLY A CA 3
ATOM 1675 C C . GLY A 1 1 ? -24.671 -26.724 37.438 1.00 0.00 1 GLY A C 3
ATOM 1676 O O . GLY A 1 1 ? -24.479 -25.527 37.654 1.00 0.00 1 GLY A O 3
ATOM 1680 N N . SER A 1 2 ? -23.879 -27.681 37.912 1.00 0.00 2 SER A N 3
ATOM 1681 C CA . SER A 1 2 ? -22.715 -27.373 38.734 1.00 0.00 2 SER A CA 3
ATOM 1682 C C . SER A 1 2 ? -21.424 -27.735 38.006 1.00 0.00 2 SER A C 3
ATOM 1683 O O . SER A 1 2 ? -20.882 -28.825 38.187 1.00 0.00 2 SER A O 3
ATOM 1691 N N . SER A 1 3 ? -20.938 -26.812 37.182 1.00 0.00 3 SER A N 3
ATOM 1692 C CA . SER A 1 3 ? -19.714 -27.034 36.422 1.00 0.00 3 SER A CA 3
ATOM 1693 C C . SER A 1 3 ? -18.747 -25.867 36.598 1.00 0.00 3 SER A C 3
ATOM 1694 O O . SER A 1 3 ? -17.610 -26.048 37.034 1.00 0.00 3 SER A O 3
ATOM 1702 N N . GLY A 1 4 ? -19.207 -24.668 36.254 1.00 0.00 4 GLY A N 3
ATOM 1703 C CA . GLY A 1 4 ? -18.371 -23.488 36.380 1.00 0.00 4 GLY A CA 3
ATOM 1704 C C . GLY A 1 4 ? -17.630 -23.164 35.098 1.00 0.00 4 GLY A C 3
ATOM 1705 O O . GLY A 1 4 ? -17.778 -23.860 34.094 1.00 0.00 4 GLY A O 3
ATOM 1709 N N . SER A 1 5 ? -16.830 -22.103 35.132 1.00 0.00 5 SER A N 3
ATOM 1710 C CA . SER A 1 5 ? -16.066 -21.684 33.962 1.00 0.00 5 SER A CA 3
ATOM 1711 C C . SER A 1 5 ? -15.003 -20.660 34.346 1.00 0.00 5 SER A C 3
ATOM 1712 O O . SER A 1 5 ? -15.198 -19.859 35.260 1.00 0.00 5 SER A O 3
ATOM 1720 N N . SER A 1 6 ? -13.877 -20.692 33.640 1.00 0.00 6 SER A N 3
ATOM 1721 C CA . SER A 1 6 ? -12.780 -19.769 33.908 1.00 0.00 6 SER A CA 3
ATOM 1722 C C . SER A 1 6 ? -12.049 -19.406 32.620 1.00 0.00 6 SER A C 3
ATOM 1723 O O . SER A 1 6 ? -12.376 -19.907 31.545 1.00 0.00 6 SER A O 3
ATOM 1731 N N . GLY A 1 7 ? -11.057 -18.528 32.737 1.00 0.00 7 GLY A N 3
ATOM 1732 C CA . GLY A 1 7 ? -10.294 -18.111 31.575 1.00 0.00 7 GLY A CA 3
ATOM 1733 C C . GLY A 1 7 ? -10.482 -16.642 31.255 1.00 0.00 7 GLY A C 3
ATOM 1734 O O . GLY A 1 7 ? -11.608 -16.144 31.222 1.00 0.00 7 GLY A O 3
ATOM 1738 N N . THR A 1 8 ? -9.376 -15.942 31.020 1.00 0.00 8 THR A N 3
ATOM 1739 C CA . THR A 1 8 ? -9.424 -14.520 30.704 1.00 0.00 8 THR A CA 3
ATOM 1740 C C . THR A 1 8 ? -9.292 -14.286 29.203 1.00 0.00 8 THR A C 3
ATOM 1741 O O . THR A 1 8 ? -8.444 -14.873 28.531 1.00 0.00 8 THR A O 3
ATOM 1752 N N . PRO A 1 9 ? -10.149 -13.407 28.663 1.00 0.00 9 PRO A N 3
ATOM 1753 C CA . PRO A 1 9 ? -10.147 -13.074 27.236 1.00 0.00 9 PRO A CA 3
ATOM 1754 C C . PRO A 1 9 ? -8.916 -12.271 26.830 1.00 0.00 9 PRO A C 3
ATOM 1755 O O . PRO A 1 9 ? -8.088 -11.918 27.669 1.00 0.00 9 PRO A O 3
ATOM 1766 N N . GLY A 1 10 ? -8.802 -11.985 25.536 1.00 0.00 10 GLY A N 3
ATOM 1767 C CA . GLY A 1 10 ? -7.668 -11.225 25.042 1.00 0.00 10 GLY A CA 3
ATOM 1768 C C . GLY A 1 10 ? -7.994 -10.454 23.778 1.00 0.00 10 GLY A C 3
ATOM 1769 O O . GLY A 1 10 ? -8.379 -11.041 22.767 1.00 0.00 10 GLY A O 3
ATOM 1773 N N . ARG A 1 11 ? -7.841 -9.135 23.836 1.00 0.00 11 ARG A N 3
ATOM 1774 C CA . ARG A 1 11 ? -8.124 -8.282 22.687 1.00 0.00 11 ARG A CA 3
ATOM 1775 C C . ARG A 1 11 ? -7.633 -6.859 22.933 1.00 0.00 11 ARG A C 3
ATOM 1776 O O . ARG A 1 11 ? -7.490 -6.429 24.077 1.00 0.00 11 ARG A O 3
ATOM 1797 N N . GLY A 1 12 ? -7.375 -6.132 21.850 1.00 0.00 12 GLY A N 3
ATOM 1798 C CA . GLY A 1 12 ? -6.902 -4.765 21.969 1.00 0.00 12 GLY A CA 3
ATOM 1799 C C . GLY A 1 12 ? -5.641 -4.516 21.166 1.00 0.00 12 GLY A C 3
ATOM 1800 O O . GLY A 1 12 ? -4.553 -4.397 21.728 1.00 0.00 12 GLY A O 3
ATOM 1804 N N . SER A 1 13 ? -5.787 -4.438 19.847 1.00 0.00 13 SER A N 3
ATOM 1805 C CA . SER A 1 13 ? -4.650 -4.207 18.964 1.00 0.00 13 SER A CA 3
ATOM 1806 C C . SER A 1 13 ? -5.116 -3.940 17.536 1.00 0.00 13 SER A C 3
ATOM 1807 O O . SER A 1 13 ? -5.757 -4.785 16.912 1.00 0.00 13 SER A O 3
ATOM 1815 N N . ARG A 1 14 ? -4.789 -2.757 17.026 1.00 0.00 14 ARG A N 3
ATOM 1816 C CA . ARG A 1 14 ? -5.174 -2.376 15.672 1.00 0.00 14 ARG A CA 3
ATOM 1817 C C . ARG A 1 14 ? -4.109 -1.490 15.033 1.00 0.00 14 ARG A C 3
ATOM 1818 O O . ARG A 1 14 ? -3.565 -0.592 15.675 1.00 0.00 14 ARG A O 3
ATOM 1839 N N . VAL A 1 15 ? -3.816 -1.750 13.762 1.00 0.00 15 VAL A N 3
ATOM 1840 C CA . VAL A 1 15 ? -2.816 -0.977 13.035 1.00 0.00 15 VAL A CA 3
ATOM 1841 C C . VAL A 1 15 ? -3.163 -0.886 11.553 1.00 0.00 15 VAL A C 3
ATOM 1842 O O . VAL A 1 15 ? -3.786 -1.789 10.993 1.00 0.00 15 VAL A O 3
ATOM 1855 N N . THR A 1 16 ? -2.756 0.211 10.922 1.00 0.00 16 THR A N 3
ATOM 1856 C CA . THR A 1 16 ? -3.024 0.421 9.505 1.00 0.00 16 THR A CA 3
ATOM 1857 C C . THR A 1 16 ? -2.714 -0.832 8.695 1.00 0.00 16 THR A C 3
ATOM 1858 O O . THR A 1 16 ? -2.147 -1.794 9.214 1.00 0.00 16 THR A O 3
ATOM 1869 N N . ASP A 1 17 ? -3.086 -0.814 7.420 1.00 0.00 17 ASP A N 3
ATOM 1870 C CA . ASP A 1 17 ? -2.846 -1.950 6.537 1.00 0.00 17 ASP A CA 3
ATOM 1871 C C . ASP A 1 17 ? -1.386 -1.997 6.098 1.00 0.00 17 ASP A C 3
ATOM 1872 O O . ASP A 1 17 ? -1.083 -1.909 4.908 1.00 0.00 17 ASP A O 3
ATOM 1881 N N . GLN A 1 18 ? -0.486 -2.134 7.066 1.00 0.00 18 GLN A N 3
ATOM 1882 C CA . GLN A 1 18 ? 0.943 -2.191 6.779 1.00 0.00 18 GLN A CA 3
ATOM 1883 C C . GLN A 1 18 ? 1.471 -3.614 6.921 1.00 0.00 18 GLN A C 3
ATOM 1884 O O . GLN A 1 18 ? 2.561 -3.833 7.446 1.00 0.00 18 GLN A O 3
ATOM 1898 N N . GLY A 1 19 ? 0.688 -4.581 6.449 1.00 0.00 19 GLY A N 3
ATOM 1899 C CA . GLY A 1 19 ? 1.094 -5.971 6.534 1.00 0.00 19 GLY A CA 3
ATOM 1900 C C . GLY A 1 19 ? 1.713 -6.474 5.245 1.00 0.00 19 GLY A C 3
ATOM 1901 O O . GLY A 1 19 ? 2.911 -6.305 5.017 1.00 0.00 19 GLY A O 3
ATOM 1905 N N . ILE A 1 20 ? 0.896 -7.095 4.401 1.00 0.00 20 ILE A N 3
ATOM 1906 C CA . ILE A 1 20 ? 1.371 -7.625 3.129 1.00 0.00 20 ILE A CA 3
ATOM 1907 C C . ILE A 1 20 ? 0.382 -7.330 2.007 1.00 0.00 20 ILE A C 3
ATOM 1908 O O . ILE A 1 20 ? -0.832 -7.429 2.192 1.00 0.00 20 ILE A O 3
ATOM 1924 N N . CYS A 1 21 ? 0.907 -6.969 0.841 1.00 0.00 21 CYS A N 3
ATOM 1925 C CA . CYS A 1 21 ? 0.071 -6.661 -0.313 1.00 0.00 21 CYS A CA 3
ATOM 1926 C C . CYS A 1 21 ? -0.530 -7.933 -0.904 1.00 0.00 21 CYS A C 3
ATOM 1927 O O . CYS A 1 21 ? 0.179 -8.850 -1.319 1.00 0.00 21 CYS A O 3
ATOM 1934 N N . PRO A 1 22 ? -1.870 -7.991 -0.943 1.00 0.00 22 PRO A N 3
ATOM 1935 C CA . PRO A 1 22 ? -2.596 -9.145 -1.481 1.00 0.00 22 PRO A CA 3
ATOM 1936 C C . PRO A 1 22 ? -2.449 -9.268 -2.994 1.00 0.00 22 PRO A C 3
ATOM 1937 O O . PRO A 1 22 ? -3.097 -10.104 -3.625 1.00 0.00 22 PRO A O 3
ATOM 1948 N N . LYS A 1 23 ? -1.593 -8.432 -3.570 1.00 0.00 23 LYS A N 3
ATOM 1949 C CA . LYS A 1 23 ? -1.358 -8.448 -5.009 1.00 0.00 23 LYS A CA 3
ATOM 1950 C C . LYS A 1 23 ? 0.038 -8.973 -5.327 1.00 0.00 23 LYS A C 3
ATOM 1951 O O . LYS A 1 23 ? 0.197 -9.902 -6.121 1.00 0.00 23 LYS A O 3
ATOM 1970 N N . HIS A 1 24 ? 1.047 -8.375 -4.703 1.00 0.00 24 HIS A N 3
ATOM 1971 C CA . HIS A 1 24 ? 2.430 -8.785 -4.918 1.00 0.00 24 HIS A CA 3
ATOM 1972 C C . HIS A 1 24 ? 2.975 -9.522 -3.698 1.00 0.00 24 HIS A C 3
ATOM 1973 O O . HIS A 1 24 ? 4.019 -10.169 -3.768 1.00 0.00 24 HIS A O 3
ATOM 1987 N N . GLN A 1 25 ? 2.260 -9.418 -2.582 1.00 0.00 25 GLN A N 3
ATOM 1988 C CA . GLN A 1 25 ? 2.673 -10.074 -1.347 1.00 0.00 25 GLN A CA 3
ATOM 1989 C C . GLN A 1 25 ? 4.000 -9.511 -0.849 1.00 0.00 25 GLN A C 3
ATOM 1990 O O . GLN A 1 25 ? 4.926 -10.260 -0.542 1.00 0.00 25 GLN A O 3
ATOM 2004 N N . GLU A 1 26 ? 4.083 -8.186 -0.772 1.00 0.00 26 GLU A N 3
ATOM 2005 C CA . GLU A 1 26 ? 5.297 -7.523 -0.312 1.00 0.00 26 GLU A CA 3
ATOM 2006 C C . GLU A 1 26 ? 5.019 -6.678 0.928 1.00 0.00 26 GLU A C 3
ATOM 2007 O O . GLU A 1 26 ? 4.049 -5.922 0.972 1.00 0.00 26 GLU A O 3
ATOM 2019 N N . ALA A 1 27 ? 5.878 -6.813 1.933 1.00 0.00 27 ALA A N 3
ATOM 2020 C CA . ALA A 1 27 ? 5.726 -6.061 3.173 1.00 0.00 27 ALA A CA 3
ATOM 2021 C C . ALA A 1 27 ? 5.314 -4.619 2.894 1.00 0.00 27 ALA A C 3
ATOM 2022 O O . ALA A 1 27 ? 6.115 -3.816 2.413 1.00 0.00 27 ALA A O 3
ATOM 2029 N N . LEU A 1 28 ? 4.062 -4.298 3.199 1.00 0.00 28 LEU A N 3
ATOM 2030 C CA . LEU A 1 28 ? 3.543 -2.952 2.980 1.00 0.00 28 LEU A CA 3
ATOM 2031 C C . LEU A 1 28 ? 4.266 -1.940 3.863 1.00 0.00 28 LEU A C 3
ATOM 2032 O O . LEU A 1 28 ? 4.033 -1.873 5.070 1.00 0.00 28 LEU A O 3
ATOM 2048 N N . LYS A 1 29 ? 5.144 -1.151 3.252 1.00 0.00 29 LYS A N 3
ATOM 2049 C CA . LYS A 1 29 ? 5.900 -0.139 3.980 1.00 0.00 29 LYS A CA 3
ATOM 2050 C C . LYS A 1 29 ? 5.660 1.248 3.391 1.00 0.00 29 LYS A C 3
ATOM 2051 O O . LYS A 1 29 ? 6.425 2.180 3.641 1.00 0.00 29 LYS A O 3
ATOM 2070 N N . LEU A 1 30 ? 4.595 1.377 2.609 1.00 0.00 30 LEU A N 3
ATOM 2071 C CA . LEU A 1 30 ? 4.253 2.651 1.985 1.00 0.00 30 LEU A CA 3
ATOM 2072 C C . LEU A 1 30 ? 2.756 2.924 2.089 1.00 0.00 30 LEU A C 3
ATOM 2073 O O . LEU A 1 30 ? 1.966 2.019 2.360 1.00 0.00 30 LEU A O 3
ATOM 2089 N N . PHE A 1 31 ? 2.373 4.178 1.871 1.00 0.00 31 PHE A N 3
ATOM 2090 C CA . PHE A 1 31 ? 0.970 4.571 1.940 1.00 0.00 31 PHE A CA 3
ATOM 2091 C C . PHE A 1 31 ? 0.656 5.649 0.906 1.00 0.00 31 PHE A C 3
ATOM 2092 O O . PHE A 1 31 ? 1.130 6.781 1.010 1.00 0.00 31 PHE A O 3
ATOM 2109 N N . CYS A 1 32 ? -0.145 5.289 -0.091 1.00 0.00 32 CYS A N 3
ATOM 2110 C CA . CYS A 1 32 ? -0.522 6.223 -1.145 1.00 0.00 32 CYS A CA 3
ATOM 2111 C C . CYS A 1 32 ? -1.294 7.407 -0.571 1.00 0.00 32 CYS A C 3
ATOM 2112 O O . CYS A 1 32 ? -2.388 7.244 -0.030 1.00 0.00 32 CYS A O 3
ATOM 2119 N N . GLU A 1 33 ? -0.717 8.599 -0.693 1.00 0.00 33 GLU A N 3
ATOM 2120 C CA . GLU A 1 33 ? -1.351 9.810 -0.186 1.00 0.00 33 GLU A CA 3
ATOM 2121 C C . GLU A 1 33 ? -2.434 10.299 -1.144 1.00 0.00 33 GLU A C 3
ATOM 2122 O O . GLU A 1 33 ? -3.033 11.354 -0.935 1.00 0.00 33 GLU A O 3
ATOM 2134 N N . VAL A 1 34 ? -2.680 9.523 -2.195 1.00 0.00 34 VAL A N 3
ATOM 2135 C CA . VAL A 1 34 ? -3.691 9.876 -3.185 1.00 0.00 34 VAL A CA 3
ATOM 2136 C C . VAL A 1 34 ? -4.890 8.939 -3.104 1.00 0.00 34 VAL A C 3
ATOM 2137 O O . VAL A 1 34 ? -6.017 9.328 -3.412 1.00 0.00 34 VAL A O 3
ATOM 2150 N N . ASP A 1 35 ? -4.641 7.702 -2.687 1.00 0.00 35 ASP A N 3
ATOM 2151 C CA . ASP A 1 35 ? -5.701 6.708 -2.564 1.00 0.00 35 ASP A CA 3
ATOM 2152 C C . ASP A 1 35 ? -5.996 6.408 -1.097 1.00 0.00 35 ASP A C 3
ATOM 2153 O O . ASP A 1 35 ? -7.033 5.834 -0.768 1.00 0.00 35 ASP A O 3
ATOM 2162 N N . GLU A 1 36 ? -5.075 6.799 -0.222 1.00 0.00 36 GLU A N 3
ATOM 2163 C CA . GLU A 1 36 ? -5.236 6.570 1.209 1.00 0.00 36 GLU A CA 3
ATOM 2164 C C . GLU A 1 36 ? -5.272 5.076 1.520 1.00 0.00 36 GLU A C 3
ATOM 2165 O O . GLU A 1 36 ? -6.114 4.612 2.288 1.00 0.00 36 GLU A O 3
ATOM 2177 N N . GLU A 1 37 ? -4.352 4.330 0.916 1.00 0.00 37 GLU A N 3
ATOM 2178 C CA . GLU A 1 37 ? -4.279 2.889 1.128 1.00 0.00 37 GLU A CA 3
ATOM 2179 C C . GLU A 1 37 ? -2.829 2.416 1.160 1.00 0.00 37 GLU A C 3
ATOM 2180 O O . GLU A 1 37 ? -2.033 2.762 0.288 1.00 0.00 37 GLU A O 3
ATOM 2192 N N . ALA A 1 38 ? -2.493 1.625 2.174 1.00 0.00 38 ALA A N 3
ATOM 2193 C CA . ALA A 1 38 ? -1.140 1.103 2.320 1.00 0.00 38 ALA A CA 3
ATOM 2194 C C . ALA A 1 38 ? -0.771 0.199 1.149 1.00 0.00 38 ALA A C 3
ATOM 2195 O O . ALA A 1 38 ? -1.540 -0.684 0.769 1.00 0.00 38 ALA A O 3
ATOM 2202 N N . ILE A 1 39 ? 0.410 0.424 0.583 1.00 0.00 39 ILE A N 3
ATOM 2203 C CA . ILE A 1 39 ? 0.880 -0.372 -0.544 1.00 0.00 39 ILE A CA 3
ATOM 2204 C C . ILE A 1 39 ? 2.289 -0.898 -0.295 1.00 0.00 39 ILE A C 3
ATOM 2205 O O . ILE A 1 39 ? 2.911 -0.585 0.721 1.00 0.00 39 ILE A O 3
ATOM 2221 N N . CYS A 1 40 ? 2.789 -1.699 -1.230 1.00 0.00 40 CYS A N 3
ATOM 2222 C CA . CYS A 1 40 ? 4.126 -2.270 -1.114 1.00 0.00 40 CYS A CA 3
ATOM 2223 C C . CYS A 1 40 ? 5.069 -1.661 -2.148 1.00 0.00 40 CYS A C 3
ATOM 2224 O O . CYS A 1 40 ? 4.629 -1.021 -3.104 1.00 0.00 40 CYS A O 3
ATOM 2231 N N . VAL A 1 41 ? 6.367 -1.864 -1.950 1.00 0.00 41 VAL A N 3
ATOM 2232 C CA . VAL A 1 41 ? 7.372 -1.337 -2.865 1.00 0.00 41 VAL A CA 3
ATOM 2233 C C . VAL A 1 41 ? 6.944 -1.521 -4.317 1.00 0.00 41 VAL A C 3
ATOM 2234 O O . VAL A 1 41 ? 6.948 -0.572 -5.101 1.00 0.00 41 VAL A O 3
ATOM 2247 N N . VAL A 1 42 ? 6.573 -2.748 -4.668 1.00 0.00 42 VAL A N 3
ATOM 2248 C CA . VAL A 1 42 ? 6.140 -3.056 -6.026 1.00 0.00 42 VAL A CA 3
ATOM 2249 C C . VAL A 1 42 ? 5.001 -2.140 -6.460 1.00 0.00 42 VAL A C 3
ATOM 2250 O O . VAL A 1 42 ? 5.044 -1.546 -7.538 1.00 0.00 42 VAL A O 3
ATOM 2263 N N . CYS A 1 43 ? 3.982 -2.029 -5.614 1.00 0.00 43 CYS A N 3
ATOM 2264 C CA . CYS A 1 43 ? 2.831 -1.185 -5.909 1.00 0.00 43 CYS A CA 3
ATOM 2265 C C . CYS A 1 43 ? 3.269 0.243 -6.222 1.00 0.00 43 CYS A C 3
ATOM 2266 O O . CYS A 1 43 ? 2.862 0.821 -7.230 1.00 0.00 43 CYS A O 3
ATOM 2273 N N . ARG A 1 44 ? 4.100 0.805 -5.351 1.00 0.00 44 ARG A N 3
ATOM 2274 C CA . ARG A 1 44 ? 4.593 2.165 -5.533 1.00 0.00 44 ARG A CA 3
ATOM 2275 C C . ARG A 1 44 ? 5.217 2.337 -6.915 1.00 0.00 44 ARG A C 3
ATOM 2276 O O . ARG A 1 44 ? 4.943 3.312 -7.613 1.00 0.00 44 ARG A O 3
ATOM 2297 N N . GLU A 1 45 ? 6.058 1.382 -7.302 1.00 0.00 45 GLU A N 3
ATOM 2298 C CA . GLU A 1 45 ? 6.721 1.430 -8.599 1.00 0.00 45 GLU A CA 3
ATOM 2299 C C . GLU A 1 45 ? 5.716 1.243 -9.732 1.00 0.00 45 GLU A C 3
ATOM 2300 O O . GLU A 1 45 ? 5.905 1.757 -10.835 1.00 0.00 45 GLU A O 3
ATOM 2312 N N . SER A 1 46 ? 4.647 0.505 -9.451 1.00 0.00 46 SER A N 3
ATOM 2313 C CA . SER A 1 46 ? 3.613 0.246 -10.446 1.00 0.00 46 SER A CA 3
ATOM 2314 C C . SER A 1 46 ? 2.875 1.531 -10.809 1.00 0.00 46 SER A C 3
ATOM 2315 O O . SER A 1 46 ? 2.398 2.254 -9.934 1.00 0.00 46 SER A O 3
ATOM 2323 N N . ARG A 1 47 ? 2.786 1.809 -12.106 1.00 0.00 47 ARG A N 3
ATOM 2324 C CA . ARG A 1 47 ? 2.107 3.006 -12.586 1.00 0.00 47 ARG A CA 3
ATOM 2325 C C . ARG A 1 47 ? 0.865 3.300 -11.749 1.00 0.00 47 ARG A C 3
ATOM 2326 O O . ARG A 1 47 ? 0.453 4.452 -11.615 1.00 0.00 47 ARG A O 3
ATOM 2347 N N . SER A 1 48 ? 0.274 2.250 -11.189 1.00 0.00 48 SER A N 3
ATOM 2348 C CA . SER A 1 48 ? -0.923 2.394 -10.369 1.00 0.00 48 SER A CA 3
ATOM 2349 C C . SER A 1 48 ? -0.718 3.453 -9.290 1.00 0.00 48 SER A C 3
ATOM 2350 O O . SER A 1 48 ? -1.562 4.329 -9.095 1.00 0.00 48 SER A O 3
ATOM 2358 N N . HIS A 1 49 ? 0.409 3.366 -8.590 1.00 0.00 49 HIS A N 3
ATOM 2359 C CA . HIS A 1 49 ? 0.726 4.317 -7.531 1.00 0.00 49 HIS A CA 3
ATOM 2360 C C . HIS A 1 49 ? 2.099 4.943 -7.756 1.00 0.00 49 HIS A C 3
ATOM 2361 O O . HIS A 1 49 ? 2.763 5.367 -6.810 1.00 0.00 49 HIS A O 3
ATOM 2375 N N . LYS A 1 50 ? 2.521 4.996 -9.015 1.00 0.00 50 LYS A N 3
ATOM 2376 C CA . LYS A 1 50 ? 3.815 5.570 -9.366 1.00 0.00 50 LYS A CA 3
ATOM 2377 C C . LYS A 1 50 ? 3.744 7.093 -9.395 1.00 0.00 50 LYS A C 3
ATOM 2378 O O . LYS A 1 50 ? 4.626 7.774 -8.873 1.00 0.00 50 LYS A O 3
ATOM 2397 N N . GLN A 1 51 ? 2.689 7.621 -10.008 1.00 0.00 51 GLN A N 3
ATOM 2398 C CA . GLN A 1 51 ? 2.505 9.064 -10.104 1.00 0.00 51 GLN A CA 3
ATOM 2399 C C . GLN A 1 51 ? 1.950 9.629 -8.801 1.00 0.00 51 GLN A C 3
ATOM 2400 O O . GLN A 1 51 ? 2.066 10.826 -8.532 1.00 0.00 51 GLN A O 3
ATOM 2414 N N . HIS A 1 52 ? 1.346 8.762 -7.995 1.00 0.00 52 HIS A N 3
ATOM 2415 C CA . HIS A 1 52 ? 0.773 9.175 -6.719 1.00 0.00 52 HIS A CA 3
ATOM 2416 C C . HIS A 1 52 ? 1.867 9.401 -5.679 1.00 0.00 52 HIS A C 3
ATOM 2417 O O . HIS A 1 52 ? 2.833 8.642 -5.607 1.00 0.00 52 HIS A O 3
ATOM 2431 N N . SER A 1 53 ? 1.708 10.449 -4.877 1.00 0.00 53 SER A N 3
ATOM 2432 C CA . SER A 1 53 ? 2.684 10.777 -3.845 1.00 0.00 53 SER A CA 3
ATOM 2433 C C . SER A 1 53 ? 2.609 9.782 -2.691 1.00 0.00 53 SER A C 3
ATOM 2434 O O . SER A 1 53 ? 1.864 9.981 -1.731 1.00 0.00 53 SER A O 3
ATOM 2442 N N . VAL A 1 54 ? 3.387 8.708 -2.792 1.00 0.00 54 VAL A N 3
ATOM 2443 C CA . VAL A 1 54 ? 3.410 7.681 -1.757 1.00 0.00 54 VAL A CA 3
ATOM 2444 C C . VAL A 1 54 ? 4.386 8.046 -0.644 1.00 0.00 54 VAL A C 3
ATOM 2445 O O . VAL A 1 54 ? 5.399 8.704 -0.881 1.00 0.00 54 VAL A O 3
ATOM 2458 N N . VAL A 1 55 ? 4.074 7.613 0.574 1.00 0.00 55 VAL A N 3
ATOM 2459 C CA . VAL A 1 55 ? 4.924 7.892 1.726 1.00 0.00 55 VAL A CA 3
ATOM 2460 C C . VAL A 1 55 ? 5.231 6.618 2.504 1.00 0.00 55 VAL A C 3
ATOM 2461 O O . VAL A 1 55 ? 4.464 5.655 2.494 1.00 0.00 55 VAL A O 3
ATOM 2474 N N . PRO A 1 56 ? 6.380 6.609 3.195 1.00 0.00 56 PRO A N 3
ATOM 2475 C CA . PRO A 1 56 ? 6.815 5.459 3.993 1.00 0.00 56 PRO A CA 3
ATOM 2476 C C . PRO A 1 56 ? 5.953 5.255 5.234 1.00 0.00 56 PRO A C 3
ATOM 2477 O O . PRO A 1 56 ? 6.068 5.996 6.212 1.00 0.00 56 PRO A O 3
ATOM 2488 N N . LEU A 1 57 ? 5.089 4.247 5.190 1.00 0.00 57 LEU A N 3
ATOM 2489 C CA . LEU A 1 57 ? 4.207 3.945 6.311 1.00 0.00 57 LEU A CA 3
ATOM 2490 C C . LEU A 1 57 ? 4.940 4.104 7.639 1.00 0.00 57 LEU A C 3
ATOM 2491 O O . LEU A 1 57 ? 5.406 3.127 8.224 1.00 0.00 57 LEU A O 3
ATOM 2509 N N . GLY A 1 1 ? -37.219 -9.443 8.075 1.00 0.00 1 GLY A N 4
ATOM 2510 C CA . GLY A 1 1 ? -36.013 -9.717 8.835 1.00 0.00 1 GLY A CA 4
ATOM 2511 C C . GLY A 1 1 ? -34.806 -9.942 7.945 1.00 0.00 1 GLY A C 4
ATOM 2512 O O . GLY A 1 1 ? -34.132 -10.966 8.050 1.00 0.00 1 GLY A O 4
ATOM 2516 N N . SER A 1 2 ? -34.534 -8.983 7.066 1.00 0.00 2 SER A N 4
ATOM 2517 C CA . SER A 1 2 ? -33.404 -9.083 6.150 1.00 0.00 2 SER A CA 4
ATOM 2518 C C . SER A 1 2 ? -32.662 -7.753 6.055 1.00 0.00 2 SER A C 4
ATOM 2519 O O . SER A 1 2 ? -33.270 -6.685 6.121 1.00 0.00 2 SER A O 4
ATOM 2527 N N . SER A 1 3 ? -31.344 -7.828 5.899 1.00 0.00 3 SER A N 4
ATOM 2528 C CA . SER A 1 3 ? -30.517 -6.631 5.798 1.00 0.00 3 SER A CA 4
ATOM 2529 C C . SER A 1 3 ? -30.209 -6.305 4.340 1.00 0.00 3 SER A C 4
ATOM 2530 O O . SER A 1 3 ? -30.411 -5.179 3.888 1.00 0.00 3 SER A O 4
ATOM 2538 N N . GLY A 1 4 ? -29.717 -7.300 3.608 1.00 0.00 4 GLY A N 4
ATOM 2539 C CA . GLY A 1 4 ? -29.389 -7.101 2.209 1.00 0.00 4 GLY A CA 4
ATOM 2540 C C . GLY A 1 4 ? -28.098 -6.329 2.022 1.00 0.00 4 GLY A C 4
ATOM 2541 O O . GLY A 1 4 ? -27.751 -5.478 2.840 1.00 0.00 4 GLY A O 4
ATOM 2545 N N . SER A 1 5 ? -27.383 -6.627 0.941 1.00 0.00 5 SER A N 4
ATOM 2546 C CA . SER A 1 5 ? -26.120 -5.958 0.651 1.00 0.00 5 SER A CA 4
ATOM 2547 C C . SER A 1 5 ? -26.154 -5.307 -0.728 1.00 0.00 5 SER A C 4
ATOM 2548 O O . SER A 1 5 ? -26.640 -5.896 -1.693 1.00 0.00 5 SER A O 4
ATOM 2556 N N . SER A 1 6 ? -25.634 -4.086 -0.812 1.00 0.00 6 SER A N 4
ATOM 2557 C CA . SER A 1 6 ? -25.608 -3.351 -2.071 1.00 0.00 6 SER A CA 4
ATOM 2558 C C . SER A 1 6 ? -24.190 -2.899 -2.406 1.00 0.00 6 SER A C 4
ATOM 2559 O O . SER A 1 6 ? -23.281 -3.006 -1.584 1.00 0.00 6 SER A O 4
ATOM 2567 N N . GLY A 1 7 ? -24.009 -2.391 -3.622 1.00 0.00 7 GLY A N 4
ATOM 2568 C CA . GLY A 1 7 ? -22.700 -1.930 -4.046 1.00 0.00 7 GLY A CA 4
ATOM 2569 C C . GLY A 1 7 ? -22.341 -0.582 -3.453 1.00 0.00 7 GLY A C 4
ATOM 2570 O O . GLY A 1 7 ? -23.215 0.251 -3.207 1.00 0.00 7 GLY A O 4
ATOM 2574 N N . THR A 1 8 ? -21.050 -0.364 -3.221 1.00 0.00 8 THR A N 4
ATOM 2575 C CA . THR A 1 8 ? -20.577 0.891 -2.650 1.00 0.00 8 THR A CA 4
ATOM 2576 C C . THR A 1 8 ? -19.239 1.300 -3.256 1.00 0.00 8 THR A C 4
ATOM 2577 O O . THR A 1 8 ? -18.360 0.473 -3.496 1.00 0.00 8 THR A O 4
ATOM 2588 N N . PRO A 1 9 ? -19.079 2.608 -3.509 1.00 0.00 9 PRO A N 4
ATOM 2589 C CA . PRO A 1 9 ? -17.850 3.157 -4.089 1.00 0.00 9 PRO A CA 4
ATOM 2590 C C . PRO A 1 9 ? -16.675 3.100 -3.118 1.00 0.00 9 PRO A C 4
ATOM 2591 O O . PRO A 1 9 ? -15.598 2.614 -3.459 1.00 0.00 9 PRO A O 4
ATOM 2602 N N . GLY A 1 10 ? -16.891 3.601 -1.905 1.00 0.00 10 GLY A N 4
ATOM 2603 C CA . GLY A 1 10 ? -15.841 3.597 -0.904 1.00 0.00 10 GLY A CA 4
ATOM 2604 C C . GLY A 1 10 ? -14.722 4.565 -1.233 1.00 0.00 10 GLY A C 4
ATOM 2605 O O . GLY A 1 10 ? -13.724 4.186 -1.845 1.00 0.00 10 GLY A O 4
ATOM 2609 N N . ARG A 1 11 ? -14.889 5.820 -0.827 1.00 0.00 11 ARG A N 4
ATOM 2610 C CA . ARG A 1 11 ? -13.886 6.846 -1.086 1.00 0.00 11 ARG A CA 4
ATOM 2611 C C . ARG A 1 11 ? -12.772 6.791 -0.045 1.00 0.00 11 ARG A C 4
ATOM 2612 O O . ARG A 1 11 ? -12.023 7.752 0.129 1.00 0.00 11 ARG A O 4
ATOM 2633 N N . GLY A 1 12 ? -12.669 5.660 0.646 1.00 0.00 12 GLY A N 4
ATOM 2634 C CA . GLY A 1 12 ? -11.645 5.501 1.662 1.00 0.00 12 GLY A CA 4
ATOM 2635 C C . GLY A 1 12 ? -11.381 4.047 1.997 1.00 0.00 12 GLY A C 4
ATOM 2636 O O . GLY A 1 12 ? -12.231 3.373 2.580 1.00 0.00 12 GLY A O 4
ATOM 2640 N N . SER A 1 13 ? -10.201 3.560 1.627 1.00 0.00 13 SER A N 4
ATOM 2641 C CA . SER A 1 13 ? -9.830 2.174 1.888 1.00 0.00 13 SER A CA 4
ATOM 2642 C C . SER A 1 13 ? -8.639 2.100 2.839 1.00 0.00 13 SER A C 4
ATOM 2643 O O . SER A 1 13 ? -7.492 1.987 2.406 1.00 0.00 13 SER A O 4
ATOM 2651 N N . ARG A 1 14 ? -8.921 2.164 4.136 1.00 0.00 14 ARG A N 4
ATOM 2652 C CA . ARG A 1 14 ? -7.874 2.105 5.149 1.00 0.00 14 ARG A CA 4
ATOM 2653 C C . ARG A 1 14 ? -7.555 0.660 5.517 1.00 0.00 14 ARG A C 4
ATOM 2654 O O . ARG A 1 14 ? -8.438 -0.198 5.533 1.00 0.00 14 ARG A O 4
ATOM 2675 N N . VAL A 1 15 ? -6.285 0.396 5.813 1.00 0.00 15 VAL A N 4
ATOM 2676 C CA . VAL A 1 15 ? -5.849 -0.945 6.181 1.00 0.00 15 VAL A CA 4
ATOM 2677 C C . VAL A 1 15 ? -5.706 -1.080 7.693 1.00 0.00 15 VAL A C 4
ATOM 2678 O O . VAL A 1 15 ? -5.244 -0.160 8.370 1.00 0.00 15 VAL A O 4
ATOM 2691 N N . THR A 1 16 ? -6.105 -2.234 8.219 1.00 0.00 16 THR A N 4
ATOM 2692 C CA . THR A 1 16 ? -6.022 -2.491 9.651 1.00 0.00 16 THR A CA 4
ATOM 2693 C C . THR A 1 16 ? -4.576 -2.464 10.132 1.00 0.00 16 THR A C 4
ATOM 2694 O O . THR A 1 16 ? -4.299 -2.114 11.280 1.00 0.00 16 THR A O 4
ATOM 2705 N N . ASP A 1 17 ? -3.656 -2.834 9.248 1.00 0.00 17 ASP A N 4
ATOM 2706 C CA . ASP A 1 17 ? -2.237 -2.851 9.582 1.00 0.00 17 ASP A CA 4
ATOM 2707 C C . ASP A 1 17 ? -1.396 -3.225 8.365 1.00 0.00 17 ASP A C 4
ATOM 2708 O O . ASP A 1 17 ? -1.630 -4.254 7.731 1.00 0.00 17 ASP A O 4
ATOM 2717 N N . GLN A 1 18 ? -0.420 -2.382 8.045 1.00 0.00 18 GLN A N 4
ATOM 2718 C CA . GLN A 1 18 ? 0.454 -2.625 6.903 1.00 0.00 18 GLN A CA 4
ATOM 2719 C C . GLN A 1 18 ? 1.153 -3.974 7.028 1.00 0.00 18 GLN A C 4
ATOM 2720 O O . GLN A 1 18 ? 2.303 -4.051 7.459 1.00 0.00 18 GLN A O 4
ATOM 2734 N N . GLY A 1 19 ? 0.450 -5.037 6.650 1.00 0.00 19 GLY A N 4
ATOM 2735 C CA . GLY A 1 19 ? 1.019 -6.370 6.729 1.00 0.00 19 GLY A CA 4
ATOM 2736 C C . GLY A 1 19 ? 1.657 -6.806 5.425 1.00 0.00 19 GLY A C 4
ATOM 2737 O O . GLY A 1 19 ? 2.870 -6.684 5.249 1.00 0.00 19 GLY A O 4
ATOM 2741 N N . ILE A 1 20 ? 0.841 -7.316 4.510 1.00 0.00 20 ILE A N 4
ATOM 2742 C CA . ILE A 1 20 ? 1.334 -7.772 3.216 1.00 0.00 20 ILE A CA 4
ATOM 2743 C C . ILE A 1 20 ? 0.363 -7.407 2.098 1.00 0.00 20 ILE A C 4
ATOM 2744 O O . ILE A 1 20 ? -0.852 -7.396 2.295 1.00 0.00 20 ILE A O 4
ATOM 2760 N N . CYS A 1 21 ? 0.908 -7.109 0.923 1.00 0.00 21 CYS A N 4
ATOM 2761 C CA . CYS A 1 21 ? 0.091 -6.744 -0.228 1.00 0.00 21 CYS A CA 4
ATOM 2762 C C . CYS A 1 21 ? -0.509 -7.984 -0.884 1.00 0.00 21 CYS A C 4
ATOM 2763 O O . CYS A 1 21 ? 0.201 -8.877 -1.347 1.00 0.00 21 CYS A O 4
ATOM 2770 N N . PRO A 1 22 ? -1.849 -8.041 -0.926 1.00 0.00 22 PRO A N 4
ATOM 2771 C CA . PRO A 1 22 ? -2.574 -9.166 -1.523 1.00 0.00 22 PRO A CA 4
ATOM 2772 C C . PRO A 1 22 ? -2.427 -9.211 -3.040 1.00 0.00 22 PRO A C 4
ATOM 2773 O O . PRO A 1 22 ? -3.084 -10.004 -3.715 1.00 0.00 22 PRO A O 4
ATOM 2784 N N . LYS A 1 23 ? -1.561 -8.354 -3.572 1.00 0.00 23 LYS A N 4
ATOM 2785 C CA . LYS A 1 23 ? -1.326 -8.297 -5.009 1.00 0.00 23 LYS A CA 4
ATOM 2786 C C . LYS A 1 23 ? 0.059 -8.835 -5.356 1.00 0.00 23 LYS A C 4
ATOM 2787 O O . LYS A 1 23 ? 0.198 -9.722 -6.198 1.00 0.00 23 LYS A O 4
ATOM 2806 N N . HIS A 1 24 ? 1.081 -8.293 -4.700 1.00 0.00 24 HIS A N 4
ATOM 2807 C CA . HIS A 1 24 ? 2.455 -8.721 -4.938 1.00 0.00 24 HIS A CA 4
ATOM 2808 C C . HIS A 1 24 ? 3.002 -9.485 -3.736 1.00 0.00 24 HIS A C 4
ATOM 2809 O O . HIS A 1 24 ? 4.053 -10.120 -3.819 1.00 0.00 24 HIS A O 4
ATOM 2823 N N . GLN A 1 25 ? 2.282 -9.418 -2.621 1.00 0.00 25 GLN A N 4
ATOM 2824 C CA . GLN A 1 25 ? 2.697 -10.102 -1.402 1.00 0.00 25 GLN A CA 4
ATOM 2825 C C . GLN A 1 25 ? 4.013 -9.535 -0.880 1.00 0.00 25 GLN A C 4
ATOM 2826 O O . GLN A 1 25 ? 4.931 -10.282 -0.546 1.00 0.00 25 GLN A O 4
ATOM 2840 N N . GLU A 1 26 ? 4.096 -8.210 -0.814 1.00 0.00 26 GLU A N 4
ATOM 2841 C CA . GLU A 1 26 ? 5.301 -7.544 -0.334 1.00 0.00 26 GLU A CA 4
ATOM 2842 C C . GLU A 1 26 ? 4.994 -6.676 0.883 1.00 0.00 26 GLU A C 4
ATOM 2843 O O . GLU A 1 26 ? 4.040 -5.899 0.880 1.00 0.00 26 GLU A O 4
ATOM 2855 N N . ALA A 1 27 ? 5.810 -6.817 1.923 1.00 0.00 27 ALA A N 4
ATOM 2856 C CA . ALA A 1 27 ? 5.628 -6.046 3.146 1.00 0.00 27 ALA A CA 4
ATOM 2857 C C . ALA A 1 27 ? 5.246 -4.603 2.834 1.00 0.00 27 ALA A C 4
ATOM 2858 O O . ALA A 1 27 ? 6.054 -3.836 2.307 1.00 0.00 27 ALA A O 4
ATOM 2865 N N . LEU A 1 28 ? 4.012 -4.238 3.162 1.00 0.00 28 LEU A N 4
ATOM 2866 C CA . LEU A 1 28 ? 3.523 -2.886 2.916 1.00 0.00 28 LEU A CA 4
ATOM 2867 C C . LEU A 1 28 ? 4.314 -1.864 3.727 1.00 0.00 28 LEU A C 4
ATOM 2868 O O . LEU A 1 28 ? 4.122 -1.731 4.936 1.00 0.00 28 LEU A O 4
ATOM 2884 N N . LYS A 1 29 ? 5.204 -1.143 3.053 1.00 0.00 29 LYS A N 4
ATOM 2885 C CA . LYS A 1 29 ? 6.023 -0.131 3.709 1.00 0.00 29 LYS A CA 4
ATOM 2886 C C . LYS A 1 29 ? 5.806 1.239 3.074 1.00 0.00 29 LYS A C 4
ATOM 2887 O O . LYS A 1 29 ? 6.708 2.078 3.061 1.00 0.00 29 LYS A O 4
ATOM 2906 N N . LEU A 1 30 ? 4.606 1.460 2.550 1.00 0.00 30 LEU A N 4
ATOM 2907 C CA . LEU A 1 30 ? 4.270 2.729 1.914 1.00 0.00 30 LEU A CA 4
ATOM 2908 C C . LEU A 1 30 ? 2.771 2.999 1.994 1.00 0.00 30 LEU A C 4
ATOM 2909 O O . LEU A 1 30 ? 1.978 2.088 2.231 1.00 0.00 30 LEU A O 4
ATOM 2925 N N . PHE A 1 31 ? 2.389 4.256 1.792 1.00 0.00 31 PHE A N 4
ATOM 2926 C CA . PHE A 1 31 ? 0.985 4.645 1.840 1.00 0.00 31 PHE A CA 4
ATOM 2927 C C . PHE A 1 31 ? 0.679 5.709 0.789 1.00 0.00 31 PHE A C 4
ATOM 2928 O O . PHE A 1 31 ? 1.208 6.820 0.842 1.00 0.00 31 PHE A O 4
ATOM 2945 N N . CYS A 1 32 ? -0.176 5.360 -0.166 1.00 0.00 32 CYS A N 4
ATOM 2946 C CA . CYS A 1 32 ? -0.553 6.282 -1.230 1.00 0.00 32 CYS A CA 4
ATOM 2947 C C . CYS A 1 32 ? -1.323 7.474 -0.670 1.00 0.00 32 CYS A C 4
ATOM 2948 O O . CYS A 1 32 ? -2.402 7.316 -0.100 1.00 0.00 32 CYS A O 4
ATOM 2955 N N . GLU A 1 33 ? -0.760 8.667 -0.837 1.00 0.00 33 GLU A N 4
ATOM 2956 C CA . GLU A 1 33 ? -1.394 9.885 -0.348 1.00 0.00 33 GLU A CA 4
ATOM 2957 C C . GLU A 1 33 ? -2.482 10.357 -1.309 1.00 0.00 33 GLU A C 4
ATOM 2958 O O . GLU A 1 33 ? -3.092 11.407 -1.107 1.00 0.00 33 GLU A O 4
ATOM 2970 N N . VAL A 1 34 ? -2.718 9.573 -2.356 1.00 0.00 34 VAL A N 4
ATOM 2971 C CA . VAL A 1 34 ? -3.732 9.909 -3.349 1.00 0.00 34 VAL A CA 4
ATOM 2972 C C . VAL A 1 34 ? -4.923 8.961 -3.261 1.00 0.00 34 VAL A C 4
ATOM 2973 O O . VAL A 1 34 ? -6.050 9.331 -3.590 1.00 0.00 34 VAL A O 4
ATOM 2986 N N . ASP A 1 35 ? -4.666 7.737 -2.813 1.00 0.00 35 ASP A N 4
ATOM 2987 C CA . ASP A 1 35 ? -5.717 6.735 -2.680 1.00 0.00 35 ASP A CA 4
ATOM 2988 C C . ASP A 1 35 ? -6.031 6.469 -1.211 1.00 0.00 35 ASP A C 4
ATOM 2989 O O . ASP A 1 35 ? -7.075 5.908 -0.881 1.00 0.00 35 ASP A O 4
ATOM 2998 N N . GLU A 1 36 ? -5.118 6.875 -0.333 1.00 0.00 36 GLU A N 4
ATOM 2999 C CA . GLU A 1 36 ? -5.298 6.678 1.101 1.00 0.00 36 GLU A CA 4
ATOM 3000 C C . GLU A 1 36 ? -5.327 5.192 1.446 1.00 0.00 36 GLU A C 4
ATOM 3001 O O . GLU A 1 36 ? -6.182 4.738 2.205 1.00 0.00 36 GLU A O 4
ATOM 3013 N N . GLU A 1 37 ? -4.386 4.440 0.882 1.00 0.00 37 GLU A N 4
ATOM 3014 C CA . GLU A 1 37 ? -4.306 3.005 1.130 1.00 0.00 37 GLU A CA 4
ATOM 3015 C C . GLU A 1 37 ? -2.853 2.540 1.165 1.00 0.00 37 GLU A C 4
ATOM 3016 O O . GLU A 1 37 ? -2.056 2.893 0.296 1.00 0.00 37 GLU A O 4
ATOM 3028 N N . ALA A 1 38 ? -2.516 1.747 2.177 1.00 0.00 38 ALA A N 4
ATOM 3029 C CA . ALA A 1 38 ? -1.160 1.232 2.326 1.00 0.00 38 ALA A CA 4
ATOM 3030 C C . ALA A 1 38 ? -0.789 0.320 1.162 1.00 0.00 38 ALA A C 4
ATOM 3031 O O . ALA A 1 38 ? -1.541 -0.588 0.808 1.00 0.00 38 ALA A O 4
ATOM 3038 N N . ILE A 1 39 ? 0.374 0.569 0.569 1.00 0.00 39 ILE A N 4
ATOM 3039 C CA . ILE A 1 39 ? 0.845 -0.230 -0.555 1.00 0.00 39 ILE A CA 4
ATOM 3040 C C . ILE A 1 39 ? 2.262 -0.739 -0.313 1.00 0.00 39 ILE A C 4
ATOM 3041 O O . ILE A 1 39 ? 2.932 -0.317 0.630 1.00 0.00 39 ILE A O 4
ATOM 3057 N N . CYS A 1 40 ? 2.714 -1.648 -1.171 1.00 0.00 40 CYS A N 4
ATOM 3058 C CA . CYS A 1 40 ? 4.051 -2.214 -1.052 1.00 0.00 40 CYS A CA 4
ATOM 3059 C C . CYS A 1 40 ? 4.997 -1.595 -2.077 1.00 0.00 40 CYS A C 4
ATOM 3060 O O . CYS A 1 40 ? 4.569 -0.871 -2.976 1.00 0.00 40 CYS A O 4
ATOM 3067 N N . VAL A 1 41 ? 6.287 -1.886 -1.936 1.00 0.00 41 VAL A N 4
ATOM 3068 C CA . VAL A 1 41 ? 7.294 -1.359 -2.850 1.00 0.00 41 VAL A CA 4
ATOM 3069 C C . VAL A 1 41 ? 6.887 -1.580 -4.302 1.00 0.00 41 VAL A C 4
ATOM 3070 O O . VAL A 1 41 ? 6.957 -0.666 -5.124 1.00 0.00 41 VAL A O 4
ATOM 3083 N N . VAL A 1 42 ? 6.460 -2.800 -4.612 1.00 0.00 42 VAL A N 4
ATOM 3084 C CA . VAL A 1 42 ? 6.040 -3.142 -5.966 1.00 0.00 42 VAL A CA 4
ATOM 3085 C C . VAL A 1 42 ? 4.896 -2.247 -6.429 1.00 0.00 42 VAL A C 4
ATOM 3086 O O . VAL A 1 42 ? 4.896 -1.754 -7.557 1.00 0.00 42 VAL A O 4
ATOM 3099 N N . CYS A 1 43 ? 3.921 -2.039 -5.550 1.00 0.00 43 CYS A N 4
ATOM 3100 C CA . CYS A 1 43 ? 2.770 -1.203 -5.867 1.00 0.00 43 CYS A CA 4
ATOM 3101 C C . CYS A 1 43 ? 3.209 0.215 -6.221 1.00 0.00 43 CYS A C 4
ATOM 3102 O O . CYS A 1 43 ? 2.828 0.753 -7.261 1.00 0.00 43 CYS A O 4
ATOM 3109 N N . ARG A 1 44 ? 4.013 0.815 -5.349 1.00 0.00 44 ARG A N 4
ATOM 3110 C CA . ARG A 1 44 ? 4.504 2.170 -5.569 1.00 0.00 44 ARG A CA 4
ATOM 3111 C C . ARG A 1 44 ? 5.197 2.285 -6.923 1.00 0.00 44 ARG A C 4
ATOM 3112 O O . ARG A 1 44 ? 4.983 3.246 -7.661 1.00 0.00 44 ARG A O 4
ATOM 3133 N N . GLU A 1 45 ? 6.029 1.298 -7.242 1.00 0.00 45 GLU A N 4
ATOM 3134 C CA . GLU A 1 45 ? 6.754 1.289 -8.507 1.00 0.00 45 GLU A CA 4
ATOM 3135 C C . GLU A 1 45 ? 5.791 1.187 -9.686 1.00 0.00 45 GLU A C 4
ATOM 3136 O O . GLU A 1 45 ? 6.073 1.684 -10.776 1.00 0.00 45 GLU A O 4
ATOM 3148 N N . SER A 1 46 ? 4.653 0.540 -9.458 1.00 0.00 46 SER A N 4
ATOM 3149 C CA . SER A 1 46 ? 3.649 0.368 -10.502 1.00 0.00 46 SER A CA 4
ATOM 3150 C C . SER A 1 46 ? 3.036 1.710 -10.892 1.00 0.00 46 SER A C 4
ATOM 3151 O O . SER A 1 46 ? 2.474 2.415 -10.054 1.00 0.00 46 SER A O 4
ATOM 3159 N N . ARG A 1 47 ? 3.149 2.055 -12.170 1.00 0.00 47 ARG A N 4
ATOM 3160 C CA . ARG A 1 47 ? 2.608 3.312 -12.673 1.00 0.00 47 ARG A CA 4
ATOM 3161 C C . ARG A 1 47 ? 1.287 3.649 -11.986 1.00 0.00 47 ARG A C 4
ATOM 3162 O O . ARG A 1 47 ? 0.935 4.819 -11.836 1.00 0.00 47 ARG A O 4
ATOM 3183 N N . SER A 1 48 ? 0.562 2.616 -11.571 1.00 0.00 48 SER A N 4
ATOM 3184 C CA . SER A 1 48 ? -0.722 2.802 -10.904 1.00 0.00 48 SER A CA 4
ATOM 3185 C C . SER A 1 48 ? -0.605 3.823 -9.777 1.00 0.00 48 SER A C 4
ATOM 3186 O O . SER A 1 48 ? -1.360 4.795 -9.724 1.00 0.00 48 SER A O 4
ATOM 3194 N N . HIS A 1 49 ? 0.346 3.596 -8.877 1.00 0.00 49 HIS A N 4
ATOM 3195 C CA . HIS A 1 49 ? 0.564 4.497 -7.750 1.00 0.00 49 HIS A CA 4
ATOM 3196 C C . HIS A 1 49 ? 1.792 5.371 -7.982 1.00 0.00 49 HIS A C 4
ATOM 3197 O O . HIS A 1 49 ? 1.896 6.472 -7.441 1.00 0.00 49 HIS A O 4
ATOM 3211 N N . LYS A 1 50 ? 2.723 4.873 -8.790 1.00 0.00 50 LYS A N 4
ATOM 3212 C CA . LYS A 1 50 ? 3.945 5.607 -9.094 1.00 0.00 50 LYS A CA 4
ATOM 3213 C C . LYS A 1 50 ? 3.682 7.109 -9.133 1.00 0.00 50 LYS A C 4
ATOM 3214 O O . LYS A 1 50 ? 4.188 7.858 -8.298 1.00 0.00 50 LYS A O 4
ATOM 3233 N N . GLN A 1 51 ? 2.886 7.541 -10.106 1.00 0.00 51 GLN A N 4
ATOM 3234 C CA . GLN A 1 51 ? 2.556 8.954 -10.252 1.00 0.00 51 GLN A CA 4
ATOM 3235 C C . GLN A 1 51 ? 2.036 9.529 -8.939 1.00 0.00 51 GLN A C 4
ATOM 3236 O O . GLN A 1 51 ? 2.345 10.667 -8.582 1.00 0.00 51 GLN A O 4
ATOM 3250 N N . HIS A 1 52 ? 1.245 8.737 -8.223 1.00 0.00 52 HIS A N 4
ATOM 3251 C CA . HIS A 1 52 ? 0.682 9.168 -6.948 1.00 0.00 52 HIS A CA 4
ATOM 3252 C C . HIS A 1 52 ? 1.785 9.427 -5.927 1.00 0.00 52 HIS A C 4
ATOM 3253 O O . HIS A 1 52 ? 2.787 8.713 -5.886 1.00 0.00 52 HIS A O 4
ATOM 3267 N N . SER A 1 53 ? 1.594 10.454 -5.105 1.00 0.00 53 SER A N 4
ATOM 3268 C CA . SER A 1 53 ? 2.576 10.810 -4.086 1.00 0.00 53 SER A CA 4
ATOM 3269 C C . SER A 1 53 ? 2.538 9.820 -2.926 1.00 0.00 53 SER A C 4
ATOM 3270 O O . SER A 1 53 ? 1.789 9.998 -1.966 1.00 0.00 53 SER A O 4
ATOM 3278 N N . VAL A 1 54 ? 3.354 8.775 -3.022 1.00 0.00 54 VAL A N 4
ATOM 3279 C CA . VAL A 1 54 ? 3.417 7.756 -1.981 1.00 0.00 54 VAL A CA 4
ATOM 3280 C C . VAL A 1 54 ? 4.417 8.138 -0.897 1.00 0.00 54 VAL A C 4
ATOM 3281 O O . VAL A 1 54 ? 5.384 8.856 -1.154 1.00 0.00 54 VAL A O 4
ATOM 3294 N N . VAL A 1 55 ? 4.179 7.654 0.318 1.00 0.00 55 VAL A N 4
ATOM 3295 C CA . VAL A 1 55 ? 5.061 7.944 1.443 1.00 0.00 55 VAL A CA 4
ATOM 3296 C C . VAL A 1 55 ? 5.322 6.692 2.273 1.00 0.00 55 VAL A C 4
ATOM 3297 O O . VAL A 1 55 ? 4.500 5.777 2.337 1.00 0.00 55 VAL A O 4
ATOM 3310 N N . PRO A 1 56 ? 6.492 6.649 2.927 1.00 0.00 56 PRO A N 4
ATOM 3311 C CA . PRO A 1 56 ? 6.888 5.515 3.767 1.00 0.00 56 PRO A CA 4
ATOM 3312 C C . PRO A 1 56 ? 6.060 5.422 5.044 1.00 0.00 56 PRO A C 4
ATOM 3313 O O . PRO A 1 56 ? 6.228 6.223 5.964 1.00 0.00 56 PRO A O 4
ATOM 3324 N N . LEU A 1 57 ? 5.166 4.441 5.094 1.00 0.00 57 LEU A N 4
ATOM 3325 C CA . LEU A 1 57 ? 4.312 4.243 6.259 1.00 0.00 57 LEU A CA 4
ATOM 3326 C C . LEU A 1 57 ? 5.097 4.443 7.551 1.00 0.00 57 LEU A C 4
ATOM 3327 O O . LEU A 1 57 ? 4.624 5.094 8.482 1.00 0.00 57 LEU A O 4
ATOM 3345 N N . GLY A 1 1 ? 32.612 -5.395 26.174 1.00 0.00 1 GLY A N 5
ATOM 3346 C CA . GLY A 1 1 ? 31.214 -5.781 26.126 1.00 0.00 1 GLY A CA 5
ATOM 3347 C C . GLY A 1 1 ? 30.982 -7.018 25.281 1.00 0.00 1 GLY A C 5
ATOM 3348 O O . GLY A 1 1 ? 30.919 -6.936 24.054 1.00 0.00 1 GLY A O 5
ATOM 3352 N N . SER A 1 2 ? 30.858 -8.167 25.937 1.00 0.00 2 SER A N 5
ATOM 3353 C CA . SER A 1 2 ? 30.637 -9.427 25.237 1.00 0.00 2 SER A CA 5
ATOM 3354 C C . SER A 1 2 ? 29.252 -9.986 25.548 1.00 0.00 2 SER A C 5
ATOM 3355 O O . SER A 1 2 ? 28.995 -10.455 26.657 1.00 0.00 2 SER A O 5
ATOM 3363 N N . SER A 1 3 ? 28.364 -9.932 24.561 1.00 0.00 3 SER A N 5
ATOM 3364 C CA . SER A 1 3 ? 27.003 -10.429 24.729 1.00 0.00 3 SER A CA 5
ATOM 3365 C C . SER A 1 3 ? 26.349 -10.688 23.376 1.00 0.00 3 SER A C 5
ATOM 3366 O O . SER A 1 3 ? 26.171 -9.772 22.574 1.00 0.00 3 SER A O 5
ATOM 3374 N N . GLY A 1 4 ? 25.991 -11.945 23.129 1.00 0.00 4 GLY A N 5
ATOM 3375 C CA . GLY A 1 4 ? 25.360 -12.304 21.872 1.00 0.00 4 GLY A CA 5
ATOM 3376 C C . GLY A 1 4 ? 24.380 -13.450 22.022 1.00 0.00 4 GLY A C 5
ATOM 3377 O O . GLY A 1 4 ? 24.767 -14.563 22.378 1.00 0.00 4 GLY A O 5
ATOM 3381 N N . SER A 1 5 ? 23.108 -13.178 21.750 1.00 0.00 5 SER A N 5
ATOM 3382 C CA . SER A 1 5 ? 22.068 -14.195 21.862 1.00 0.00 5 SER A CA 5
ATOM 3383 C C . SER A 1 5 ? 21.698 -14.746 20.489 1.00 0.00 5 SER A C 5
ATOM 3384 O O . SER A 1 5 ? 22.212 -14.293 19.466 1.00 0.00 5 SER A O 5
ATOM 3392 N N . SER A 1 6 ? 20.802 -15.728 20.474 1.00 0.00 6 SER A N 5
ATOM 3393 C CA . SER A 1 6 ? 20.365 -16.346 19.228 1.00 0.00 6 SER A CA 5
ATOM 3394 C C . SER A 1 6 ? 18.842 -16.343 19.125 1.00 0.00 6 SER A C 5
ATOM 3395 O O . SER A 1 6 ? 18.149 -16.871 19.994 1.00 0.00 6 SER A O 5
ATOM 3403 N N . GLY A 1 7 ? 18.329 -15.743 18.055 1.00 0.00 7 GLY A N 5
ATOM 3404 C CA . GLY A 1 7 ? 16.892 -15.681 17.858 1.00 0.00 7 GLY A CA 5
ATOM 3405 C C . GLY A 1 7 ? 16.423 -16.582 16.733 1.00 0.00 7 GLY A C 5
ATOM 3406 O O . GLY A 1 7 ? 17.179 -16.879 15.807 1.00 0.00 7 GLY A O 5
ATOM 3410 N N . THR A 1 8 ? 15.171 -17.022 16.812 1.00 0.00 8 THR A N 5
ATOM 3411 C CA . THR A 1 8 ? 14.602 -17.897 15.795 1.00 0.00 8 THR A CA 5
ATOM 3412 C C . THR A 1 8 ? 13.211 -17.430 15.383 1.00 0.00 8 THR A C 5
ATOM 3413 O O . THR A 1 8 ? 12.478 -16.822 16.163 1.00 0.00 8 THR A O 5
ATOM 3424 N N . PRO A 1 9 ? 12.835 -17.720 14.128 1.00 0.00 9 PRO A N 5
ATOM 3425 C CA . PRO A 1 9 ? 11.528 -17.340 13.585 1.00 0.00 9 PRO A CA 5
ATOM 3426 C C . PRO A 1 9 ? 10.386 -18.131 14.214 1.00 0.00 9 PRO A C 5
ATOM 3427 O O . PRO A 1 9 ? 10.612 -19.015 15.040 1.00 0.00 9 PRO A O 5
ATOM 3438 N N . GLY A 1 10 ? 9.159 -17.808 13.818 1.00 0.00 10 GLY A N 5
ATOM 3439 C CA . GLY A 1 10 ? 8.000 -18.498 14.353 1.00 0.00 10 GLY A CA 5
ATOM 3440 C C . GLY A 1 10 ? 6.800 -17.586 14.504 1.00 0.00 10 GLY A C 5
ATOM 3441 O O . GLY A 1 10 ? 5.988 -17.459 13.587 1.00 0.00 10 GLY A O 5
ATOM 3445 N N . ARG A 1 11 ? 6.685 -16.949 15.665 1.00 0.00 11 ARG A N 5
ATOM 3446 C CA . ARG A 1 11 ? 5.573 -16.046 15.935 1.00 0.00 11 ARG A CA 5
ATOM 3447 C C . ARG A 1 11 ? 6.013 -14.590 15.810 1.00 0.00 11 ARG A C 5
ATOM 3448 O O . ARG A 1 11 ? 7.203 -14.297 15.701 1.00 0.00 11 ARG A O 5
ATOM 3469 N N . GLY A 1 12 ? 5.043 -13.680 15.827 1.00 0.00 12 GLY A N 5
ATOM 3470 C CA . GLY A 1 12 ? 5.350 -12.267 15.714 1.00 0.00 12 GLY A CA 5
ATOM 3471 C C . GLY A 1 12 ? 4.111 -11.396 15.793 1.00 0.00 12 GLY A C 5
ATOM 3472 O O . GLY A 1 12 ? 3.059 -11.753 15.263 1.00 0.00 12 GLY A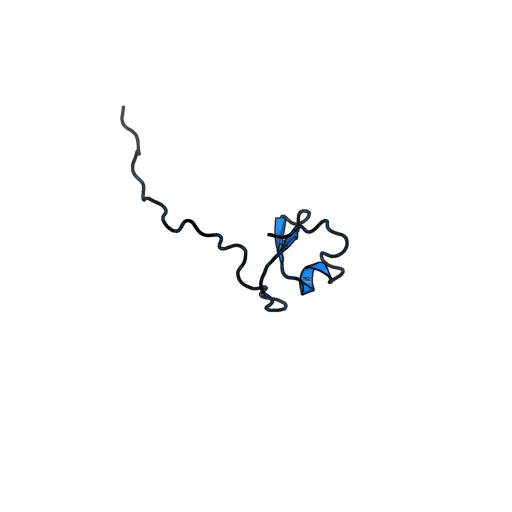 O 5
ATOM 3476 N N . SER A 1 13 ? 4.235 -10.252 16.458 1.00 0.00 13 SER A N 5
ATOM 3477 C CA . SER A 1 13 ? 3.115 -9.331 16.610 1.00 0.00 13 SER A CA 5
ATOM 3478 C C . SER A 1 13 ? 2.512 -8.981 15.253 1.00 0.00 13 SER A C 5
ATOM 3479 O O . SER A 1 13 ? 3.081 -8.199 14.491 1.00 0.00 13 SER A O 5
ATOM 3487 N N . ARG A 1 14 ? 1.356 -9.567 14.958 1.00 0.00 14 ARG A N 5
ATOM 3488 C CA . ARG A 1 14 ? 0.675 -9.319 13.693 1.00 0.00 14 ARG A CA 5
ATOM 3489 C C . ARG A 1 14 ? 0.132 -7.894 13.637 1.00 0.00 14 ARG A C 5
ATOM 3490 O O . ARG A 1 14 ? -0.215 -7.311 14.664 1.00 0.00 14 ARG A O 5
ATOM 3511 N N . VAL A 1 15 ? 0.061 -7.340 12.431 1.00 0.00 15 VAL A N 5
ATOM 3512 C CA . VAL A 1 15 ? -0.440 -5.984 12.242 1.00 0.00 15 VAL A CA 5
ATOM 3513 C C . VAL A 1 15 ? -1.589 -5.958 11.241 1.00 0.00 15 VAL A C 5
ATOM 3514 O O . VAL A 1 15 ? -1.573 -6.675 10.240 1.00 0.00 15 VAL A O 5
ATOM 3527 N N . THR A 1 16 ? -2.589 -5.126 11.517 1.00 0.00 16 THR A N 5
ATOM 3528 C CA . THR A 1 16 ? -3.748 -5.006 10.642 1.00 0.00 16 THR A CA 5
ATOM 3529 C C . THR A 1 16 ? -3.409 -4.211 9.386 1.00 0.00 16 THR A C 5
ATOM 3530 O O . THR A 1 16 ? -3.826 -4.567 8.283 1.00 0.00 16 THR A O 5
ATOM 3541 N N . ASP A 1 17 ? -2.649 -3.136 9.559 1.00 0.00 17 ASP A N 5
ATOM 3542 C CA . ASP A 1 17 ? -2.252 -2.291 8.438 1.00 0.00 17 ASP A CA 5
ATOM 3543 C C . ASP A 1 17 ? -0.802 -2.555 8.046 1.00 0.00 17 ASP A C 5
ATOM 3544 O O . ASP A 1 17 ? -0.121 -3.374 8.664 1.00 0.00 17 ASP A O 5
ATOM 3553 N N . GLN A 1 18 ? -0.336 -1.858 7.015 1.00 0.00 18 GLN A N 5
ATOM 3554 C CA . GLN A 1 18 ? 1.033 -2.019 6.540 1.00 0.00 18 GLN A CA 5
ATOM 3555 C C . GLN A 1 18 ? 1.498 -3.462 6.700 1.00 0.00 18 GLN A C 5
ATOM 3556 O O . GLN A 1 18 ? 2.607 -3.720 7.166 1.00 0.00 18 GLN A O 5
ATOM 3570 N N . GLY A 1 19 ? 0.642 -4.402 6.310 1.00 0.00 19 GLY A N 5
ATOM 3571 C CA . GLY A 1 19 ? 0.983 -5.808 6.418 1.00 0.00 19 GLY A CA 5
ATOM 3572 C C . GLY A 1 19 ? 1.590 -6.357 5.142 1.00 0.00 19 GLY A C 5
ATOM 3573 O O . GLY A 1 19 ? 2.802 -6.278 4.940 1.00 0.00 19 GLY A O 5
ATOM 3577 N N . ILE A 1 20 ? 0.748 -6.917 4.281 1.00 0.00 20 ILE A N 5
ATOM 3578 C CA . ILE A 1 20 ? 1.209 -7.481 3.019 1.00 0.00 20 ILE A CA 5
ATOM 3579 C C . ILE A 1 20 ? 0.223 -7.190 1.893 1.00 0.00 20 ILE A C 5
ATOM 3580 O O . ILE A 1 20 ? -0.992 -7.228 2.091 1.00 0.00 20 ILE A O 5
ATOM 3596 N N . CYS A 1 21 ? 0.753 -6.902 0.709 1.00 0.00 21 CYS A N 5
ATOM 3597 C CA . CYS A 1 21 ? -0.079 -6.606 -0.451 1.00 0.00 21 CYS A CA 5
ATOM 3598 C C . CYS A 1 21 ? -0.662 -7.886 -1.043 1.00 0.00 21 CYS A C 5
ATOM 3599 O O . CYS A 1 21 ? 0.060 -8.798 -1.445 1.00 0.00 21 CYS A O 5
ATOM 3606 N N . PRO A 1 22 ? -2.000 -7.956 -1.099 1.00 0.00 22 PRO A N 5
ATOM 3607 C CA . PRO A 1 22 ? -2.710 -9.118 -1.642 1.00 0.00 22 PRO A CA 5
ATOM 3608 C C . PRO A 1 22 ? -2.542 -9.247 -3.152 1.00 0.00 22 PRO A C 5
ATOM 3609 O O . PRO A 1 22 ? -3.182 -10.084 -3.789 1.00 0.00 22 PRO A O 5
ATOM 3620 N N . LYS A 1 23 ? -1.676 -8.414 -3.719 1.00 0.00 23 LYS A N 5
ATOM 3621 C CA . LYS A 1 23 ? -1.422 -8.436 -5.155 1.00 0.00 23 LYS A CA 5
ATOM 3622 C C . LYS A 1 23 ? -0.014 -8.944 -5.450 1.00 0.00 23 LYS A C 5
ATOM 3623 O O . LYS A 1 23 ? 0.169 -9.876 -6.234 1.00 0.00 23 LYS A O 5
ATOM 3642 N N . HIS A 1 24 ? 0.978 -8.326 -4.818 1.00 0.00 24 HIS A N 5
ATOM 3643 C CA . HIS A 1 24 ? 2.370 -8.717 -5.012 1.00 0.00 24 HIS A CA 5
ATOM 3644 C C . HIS A 1 24 ? 2.909 -9.436 -3.779 1.00 0.00 24 HIS A C 5
ATOM 3645 O O . HIS A 1 24 ? 3.977 -10.045 -3.822 1.00 0.00 24 HIS A O 5
ATOM 3659 N N . GLN A 1 25 ? 2.163 -9.359 -2.681 1.00 0.00 25 GLN A N 5
ATOM 3660 C CA . GLN A 1 25 ? 2.568 -10.002 -1.436 1.00 0.00 25 GLN A CA 5
ATOM 3661 C C . GLN A 1 25 ? 3.898 -9.443 -0.943 1.00 0.00 25 GLN A C 5
ATOM 3662 O O . GLN A 1 25 ? 4.818 -10.196 -0.625 1.00 0.00 25 GLN A O 5
ATOM 3676 N N . GLU A 1 26 ? 3.993 -8.118 -0.883 1.00 0.00 26 GLU A N 5
ATOM 3677 C CA . GLU A 1 26 ? 5.212 -7.460 -0.429 1.00 0.00 26 GLU A CA 5
ATOM 3678 C C . GLU A 1 26 ? 4.947 -6.624 0.820 1.00 0.00 26 GLU A C 5
ATOM 3679 O O . GLU A 1 26 ? 3.993 -5.849 0.870 1.00 0.00 26 GLU A O 5
ATOM 3691 N N . ALA A 1 27 ? 5.798 -6.790 1.827 1.00 0.00 27 ALA A N 5
ATOM 3692 C CA . ALA A 1 27 ? 5.657 -6.051 3.075 1.00 0.00 27 ALA A CA 5
ATOM 3693 C C . ALA A 1 27 ? 5.237 -4.608 2.815 1.00 0.00 27 ALA A C 5
ATOM 3694 O O . ALA A 1 27 ? 6.017 -3.807 2.298 1.00 0.00 27 ALA A O 5
ATOM 3701 N N . LEU A 1 28 ? 4.001 -4.283 3.176 1.00 0.00 28 LEU A N 5
ATOM 3702 C CA . LEU A 1 28 ? 3.476 -2.936 2.981 1.00 0.00 28 LEU A CA 5
ATOM 3703 C C . LEU A 1 28 ? 4.191 -1.937 3.886 1.00 0.00 28 LEU A C 5
ATOM 3704 O O . LEU A 1 28 ? 3.952 -1.895 5.093 1.00 0.00 28 LEU A O 5
ATOM 3720 N N . LYS A 1 29 ? 5.067 -1.133 3.294 1.00 0.00 29 LYS A N 5
ATOM 3721 C CA . LYS A 1 29 ? 5.815 -0.131 4.044 1.00 0.00 29 LYS A CA 5
ATOM 3722 C C . LYS A 1 29 ? 5.613 1.258 3.447 1.00 0.00 29 LYS A C 5
ATOM 3723 O O . LYS A 1 29 ? 6.375 2.184 3.730 1.00 0.00 29 LYS A O 5
ATOM 3742 N N . LEU A 1 30 ? 4.582 1.398 2.621 1.00 0.00 30 LEU A N 5
ATOM 3743 C CA . LEU A 1 30 ? 4.278 2.676 1.986 1.00 0.00 30 LEU A CA 5
ATOM 3744 C C . LEU A 1 30 ? 2.780 2.961 2.024 1.00 0.00 30 LEU A C 5
ATOM 3745 O O . LEU A 1 30 ? 1.966 2.044 2.131 1.00 0.00 30 LEU A O 5
ATOM 3761 N N . PHE A 1 31 ? 2.424 4.238 1.935 1.00 0.00 31 PHE A N 5
ATOM 3762 C CA . PHE A 1 31 ? 1.024 4.645 1.959 1.00 0.00 31 PHE A CA 5
ATOM 3763 C C . PHE A 1 31 ? 0.735 5.663 0.859 1.00 0.00 31 PHE A C 5
ATOM 3764 O O . PHE A 1 31 ? 1.380 6.708 0.779 1.00 0.00 31 PHE A O 5
ATOM 3781 N N . CYS A 1 32 ? -0.240 5.349 0.012 1.00 0.00 32 CYS A N 5
ATOM 3782 C CA . CYS A 1 32 ? -0.616 6.233 -1.084 1.00 0.00 32 CYS A CA 5
ATOM 3783 C C . CYS A 1 32 ? -1.409 7.431 -0.569 1.00 0.00 32 CYS A C 5
ATOM 3784 O O . CYS A 1 32 ? -2.534 7.284 -0.091 1.00 0.00 32 CYS A O 5
ATOM 3791 N N . GLU A 1 33 ? -0.815 8.616 -0.671 1.00 0.00 33 GLU A N 5
ATOM 3792 C CA . GLU A 1 33 ? -1.466 9.838 -0.215 1.00 0.00 33 GLU A CA 5
ATOM 3793 C C . GLU A 1 33 ? -2.561 10.266 -1.187 1.00 0.00 33 GLU A C 5
ATOM 3794 O O . GLU A 1 33 ? -3.192 11.308 -1.009 1.00 0.00 33 GLU A O 5
ATOM 3806 N N . VAL A 1 34 ? -2.781 9.455 -2.217 1.00 0.00 34 VAL A N 5
ATOM 3807 C CA . VAL A 1 34 ? -3.799 9.748 -3.218 1.00 0.00 34 VAL A CA 5
ATOM 3808 C C . VAL A 1 34 ? -4.967 8.773 -3.115 1.00 0.00 34 VAL A C 5
ATOM 3809 O O . VAL A 1 34 ? -6.108 9.122 -3.417 1.00 0.00 34 VAL A O 5
ATOM 3822 N N . ASP A 1 35 ? -4.673 7.550 -2.688 1.00 0.00 35 ASP A N 5
ATOM 3823 C CA . ASP A 1 35 ? -5.699 6.524 -2.544 1.00 0.00 35 ASP A CA 5
ATOM 3824 C C . ASP A 1 35 ? -6.022 6.281 -1.073 1.00 0.00 35 ASP A C 5
ATOM 3825 O O . ASP A 1 35 ? -7.055 5.699 -0.743 1.00 0.00 35 ASP A O 5
ATOM 3834 N N . GLU A 1 36 ? -5.131 6.730 -0.195 1.00 0.00 36 GLU A N 5
ATOM 3835 C CA . GLU A 1 36 ? -5.322 6.559 1.241 1.00 0.00 36 GLU A CA 5
ATOM 3836 C C . GLU A 1 36 ? -5.346 5.079 1.614 1.00 0.00 36 GLU A C 5
ATOM 3837 O O . GLU A 1 36 ? -6.133 4.655 2.460 1.00 0.00 36 GLU A O 5
ATOM 3849 N N . GLU A 1 37 ? -4.478 4.300 0.976 1.00 0.00 37 GLU A N 5
ATOM 3850 C CA . GLU A 1 37 ? -4.401 2.868 1.240 1.00 0.00 37 GLU A CA 5
ATOM 3851 C C . GLU A 1 37 ? -2.948 2.403 1.297 1.00 0.00 37 GLU A C 5
ATOM 3852 O O . GLU A 1 37 ? -2.116 2.832 0.498 1.00 0.00 37 GLU A O 5
ATOM 3864 N N . ALA A 1 38 ? -2.652 1.524 2.249 1.00 0.00 38 ALA A N 5
ATOM 3865 C CA . ALA A 1 38 ? -1.301 0.999 2.410 1.00 0.00 38 ALA A CA 5
ATOM 3866 C C . ALA A 1 38 ? -0.905 0.130 1.221 1.00 0.00 38 ALA A C 5
ATOM 3867 O O . ALA A 1 38 ? -1.643 -0.773 0.827 1.00 0.00 38 ALA A O 5
ATOM 3874 N N . ILE A 1 39 ? 0.264 0.409 0.654 1.00 0.00 39 ILE A N 5
ATOM 3875 C CA . ILE A 1 39 ? 0.758 -0.348 -0.489 1.00 0.00 39 ILE A CA 5
ATOM 3876 C C . ILE A 1 39 ? 2.163 -0.882 -0.230 1.00 0.00 39 ILE A C 5
ATOM 3877 O O . ILE A 1 39 ? 2.756 -0.617 0.816 1.00 0.00 39 ILE A O 5
ATOM 3893 N N . CYS A 1 40 ? 2.690 -1.635 -1.190 1.00 0.00 40 CYS A N 5
ATOM 3894 C CA . CYS A 1 40 ? 4.026 -2.206 -1.067 1.00 0.00 40 CYS A CA 5
ATOM 3895 C C . CYS A 1 40 ? 4.985 -1.564 -2.065 1.00 0.00 40 CYS A C 5
ATOM 3896 O O . CYS A 1 40 ? 4.574 -0.784 -2.924 1.00 0.00 40 CYS A O 5
ATOM 3903 N N . VAL A 1 41 ? 6.266 -1.898 -1.945 1.00 0.00 41 VAL A N 5
ATOM 3904 C CA . VAL A 1 41 ? 7.285 -1.356 -2.837 1.00 0.00 41 VAL A CA 5
ATOM 3905 C C . VAL A 1 41 ? 6.897 -1.553 -4.298 1.00 0.00 41 VAL A C 5
ATOM 3906 O O . VAL A 1 41 ? 7.069 -0.656 -5.124 1.00 0.00 41 VAL A O 5
ATOM 3919 N N . VAL A 1 42 ? 6.371 -2.733 -4.611 1.00 0.00 42 VAL A N 5
ATOM 3920 C CA . VAL A 1 42 ? 5.956 -3.048 -5.973 1.00 0.00 42 VAL A CA 5
ATOM 3921 C C . VAL A 1 42 ? 4.860 -2.100 -6.447 1.00 0.00 42 VAL A C 5
ATOM 3922 O O . VAL A 1 42 ? 4.979 -1.472 -7.500 1.00 0.00 42 VAL A O 5
ATOM 3935 N N . CYS A 1 43 ? 3.792 -2.000 -5.663 1.00 0.00 43 CYS A N 5
ATOM 3936 C CA . CYS A 1 43 ? 2.673 -1.128 -6.001 1.00 0.00 43 CYS A CA 5
ATOM 3937 C C . CYS A 1 43 ? 3.160 0.283 -6.318 1.00 0.00 43 CYS A C 5
ATOM 3938 O O . CYS A 1 43 ? 2.775 0.870 -7.329 1.00 0.00 43 CYS A O 5
ATOM 3945 N N . ARG A 1 44 ? 4.008 0.820 -5.447 1.00 0.00 44 ARG A N 5
ATOM 3946 C CA . ARG A 1 44 ? 4.547 2.162 -5.634 1.00 0.00 44 ARG A CA 5
ATOM 3947 C C . ARG A 1 44 ? 5.287 2.271 -6.964 1.00 0.00 44 ARG A C 5
ATOM 3948 O O . ARG A 1 44 ? 5.040 3.185 -7.749 1.00 0.00 44 ARG A O 5
ATOM 3969 N N . GLU A 1 45 ? 6.196 1.331 -7.208 1.00 0.00 45 GLU A N 5
ATOM 3970 C CA . GLU A 1 45 ? 6.973 1.323 -8.442 1.00 0.00 45 GLU A CA 5
ATOM 3971 C C . GLU A 1 45 ? 6.064 1.160 -9.656 1.00 0.00 45 GLU A C 5
ATOM 3972 O O . GLU A 1 45 ? 6.396 1.599 -10.757 1.00 0.00 45 GLU A O 5
ATOM 3984 N N . SER A 1 46 ? 4.915 0.525 -9.447 1.00 0.00 46 SER A N 5
ATOM 3985 C CA . SER A 1 46 ? 3.959 0.300 -10.524 1.00 0.00 46 SER A CA 5
ATOM 3986 C C . SER A 1 46 ? 3.234 1.592 -10.888 1.00 0.00 46 SER A C 5
ATOM 3987 O O . SER A 1 46 ? 2.646 2.250 -10.029 1.00 0.00 46 SER A O 5
ATOM 3995 N N . ARG A 1 47 ? 3.282 1.950 -12.167 1.00 0.00 47 ARG A N 5
ATOM 3996 C CA . ARG A 1 47 ? 2.633 3.165 -12.645 1.00 0.00 47 ARG A CA 5
ATOM 3997 C C . ARG A 1 47 ? 1.312 3.398 -11.917 1.00 0.00 47 ARG A C 5
ATOM 3998 O O . ARG A 1 47 ? 0.891 4.538 -11.722 1.00 0.00 47 ARG A O 5
ATOM 4019 N N . SER A 1 48 ? 0.663 2.309 -11.517 1.00 0.00 48 SER A N 5
ATOM 4020 C CA . SER A 1 48 ? -0.612 2.394 -10.814 1.00 0.00 48 SER A CA 5
ATOM 4021 C C . SER A 1 48 ? -0.568 3.473 -9.737 1.00 0.00 48 SER A C 5
ATOM 4022 O O . SER A 1 48 ? -1.395 4.386 -9.722 1.00 0.00 48 SER A O 5
ATOM 4030 N N . HIS A 1 49 ? 0.404 3.362 -8.837 1.00 0.00 49 HIS A N 5
ATOM 4031 C CA . HIS A 1 49 ? 0.558 4.329 -7.755 1.00 0.00 49 HIS A CA 5
ATOM 4032 C C . HIS A 1 49 ? 1.777 5.216 -7.989 1.00 0.00 49 HIS A C 5
ATOM 4033 O O . HIS A 1 49 ? 1.863 6.323 -7.457 1.00 0.00 49 HIS A O 5
ATOM 4047 N N . LYS A 1 50 ? 2.717 4.723 -8.788 1.00 0.00 50 LYS A N 5
ATOM 4048 C CA . LYS A 1 50 ? 3.931 5.471 -9.094 1.00 0.00 50 LYS A CA 5
ATOM 4049 C C . LYS A 1 50 ? 3.656 6.971 -9.112 1.00 0.00 50 LYS A C 5
ATOM 4050 O O . LYS A 1 50 ? 4.139 7.710 -8.254 1.00 0.00 50 LYS A O 5
ATOM 4069 N N . GLN A 1 51 ? 2.877 7.414 -10.094 1.00 0.00 51 GLN A N 5
ATO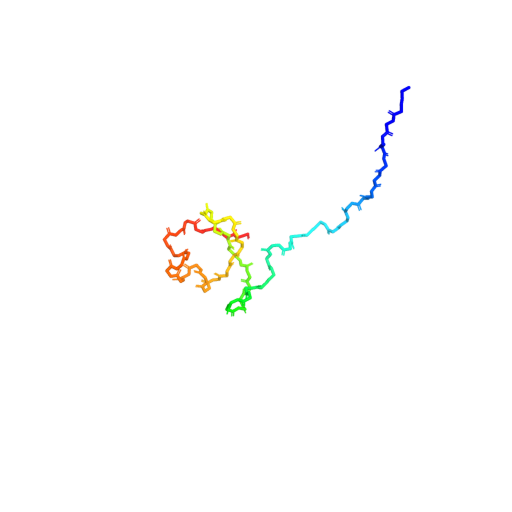M 4070 C CA . GLN A 1 51 ? 2.538 8.826 -10.222 1.00 0.00 51 GLN A CA 5
ATOM 4071 C C . GLN A 1 51 ? 2.063 9.395 -8.889 1.00 0.00 51 GLN A C 5
ATOM 4072 O O . GLN A 1 51 ? 2.427 10.509 -8.512 1.00 0.00 51 GLN A O 5
ATOM 4086 N N . HIS A 1 52 ? 1.247 8.622 -8.179 1.00 0.00 52 HIS A N 5
ATOM 4087 C CA . HIS A 1 52 ? 0.721 9.049 -6.887 1.00 0.00 52 HIS A CA 5
ATOM 4088 C C . HIS A 1 52 ? 1.854 9.313 -5.900 1.00 0.00 52 HIS A C 5
ATOM 4089 O O . HIS A 1 52 ? 2.846 8.584 -5.868 1.00 0.00 52 HIS A O 5
ATOM 4103 N N . SER A 1 53 ? 1.701 10.360 -5.096 1.00 0.00 53 SER A N 5
ATOM 4104 C CA . SER A 1 53 ? 2.713 10.723 -4.111 1.00 0.00 53 SER A CA 5
ATOM 4105 C C . SER A 1 53 ? 2.615 9.831 -2.877 1.00 0.00 53 SER A C 5
ATOM 4106 O O . SER A 1 53 ? 1.909 10.150 -1.920 1.00 0.00 53 SER A O 5
ATOM 4114 N N . VAL A 1 54 ? 3.329 8.710 -2.907 1.00 0.00 54 VAL A N 5
ATOM 4115 C CA . VAL A 1 54 ? 3.325 7.770 -1.792 1.00 0.00 54 VAL A CA 5
ATOM 4116 C C . VAL A 1 54 ? 4.334 8.179 -0.725 1.00 0.00 54 VAL A C 5
ATOM 4117 O O . VAL A 1 54 ? 5.281 8.915 -1.001 1.00 0.00 54 VAL A O 5
ATOM 4130 N N . VAL A 1 55 ? 4.125 7.696 0.495 1.00 0.00 55 VAL A N 5
ATOM 4131 C CA . VAL A 1 55 ? 5.018 8.009 1.605 1.00 0.00 55 VAL A CA 5
ATOM 4132 C C . VAL A 1 55 ? 5.321 6.767 2.434 1.00 0.00 55 VAL A C 5
ATOM 4133 O O . VAL A 1 55 ? 4.526 5.829 2.507 1.00 0.00 55 VAL A O 5
ATOM 4146 N N . PRO A 1 56 ? 6.498 6.757 3.077 1.00 0.00 56 PRO A N 5
ATOM 4147 C CA . PRO A 1 56 ? 6.933 5.635 3.915 1.00 0.00 56 PRO A CA 5
ATOM 4148 C C . PRO A 1 56 ? 6.119 5.522 5.200 1.00 0.00 56 PRO A C 5
ATOM 4149 O O . PRO A 1 56 ? 6.285 6.319 6.124 1.00 0.00 56 PRO A O 5
ATOM 4160 N N . LEU A 1 57 ? 5.241 4.526 5.252 1.00 0.00 57 LEU A N 5
ATOM 4161 C CA . LEU A 1 57 ? 4.401 4.308 6.424 1.00 0.00 57 LEU A CA 5
ATOM 4162 C C . LEU A 1 57 ? 5.186 4.550 7.709 1.00 0.00 57 LEU A C 5
ATOM 4163 O O . LEU A 1 57 ? 4.822 4.052 8.774 1.00 0.00 57 LEU A O 5
ATOM 4181 N N . GLY A 1 1 ? -20.557 -36.942 21.108 1.00 0.00 1 GLY A N 6
ATOM 4182 C CA . GLY A 1 1 ? -19.412 -36.306 20.482 1.00 0.00 1 GLY A CA 6
ATOM 4183 C C . GLY A 1 1 ? -18.866 -35.156 21.305 1.00 0.00 1 GLY A C 6
ATOM 4184 O O . GLY A 1 1 ? -18.154 -35.370 22.286 1.00 0.00 1 GLY A O 6
ATOM 4188 N N . SER A 1 2 ? -19.197 -33.933 20.904 1.00 0.00 2 SER A N 6
ATOM 4189 C CA . SER A 1 2 ? -18.730 -32.745 21.609 1.00 0.00 2 SER A CA 6
ATOM 4190 C C . SER A 1 2 ? -19.720 -31.596 21.452 1.00 0.00 2 SER A C 6
ATOM 4191 O O . SER A 1 2 ? -20.634 -31.657 20.629 1.00 0.00 2 SER A O 6
ATOM 4199 N N . SER A 1 3 ? -19.532 -30.547 22.247 1.00 0.00 3 SER A N 6
ATOM 4200 C CA . SER A 1 3 ? -20.410 -29.384 22.200 1.00 0.00 3 SER A CA 6
ATOM 4201 C C . SER A 1 3 ? -19.628 -28.102 22.465 1.00 0.00 3 SER A C 6
ATOM 4202 O O . SER A 1 3 ? -19.005 -27.946 23.514 1.00 0.00 3 SER A O 6
ATOM 4210 N N . GLY A 1 4 ? -19.665 -27.184 21.503 1.00 0.00 4 GLY A N 6
ATOM 4211 C CA . GLY A 1 4 ? -18.956 -25.926 21.650 1.00 0.00 4 GLY A CA 6
ATOM 4212 C C . GLY A 1 4 ? -17.913 -25.719 20.570 1.00 0.00 4 GLY A C 6
ATOM 4213 O O . GLY A 1 4 ? -17.452 -26.678 19.951 1.00 0.00 4 GLY A O 6
ATOM 4217 N N . SER A 1 5 ? -17.540 -24.464 20.342 1.00 0.00 5 SER A N 6
ATOM 4218 C CA . SER A 1 5 ? -16.548 -24.133 19.326 1.00 0.00 5 SER A CA 6
ATOM 4219 C C . SER A 1 5 ? -15.382 -23.361 19.935 1.00 0.00 5 SER A C 6
ATOM 4220 O O . SER A 1 5 ? -15.570 -22.532 20.826 1.00 0.00 5 SER A O 6
ATOM 4228 N N . SER A 1 6 ? -14.177 -23.638 19.447 1.00 0.00 6 SER A N 6
ATOM 4229 C CA . SER A 1 6 ? -12.979 -22.972 19.945 1.00 0.00 6 SER A CA 6
ATOM 4230 C C . SER A 1 6 ? -12.108 -22.487 18.791 1.00 0.00 6 SER A C 6
ATOM 4231 O O . SER A 1 6 ? -12.319 -22.862 17.638 1.00 0.00 6 SER A O 6
ATOM 4239 N N . GLY A 1 7 ? -11.126 -21.650 19.110 1.00 0.00 7 GLY A N 6
ATOM 4240 C CA . GLY A 1 7 ? -10.236 -21.126 18.090 1.00 0.00 7 GLY A CA 6
ATOM 4241 C C . GLY A 1 7 ? -10.292 -19.615 17.992 1.00 0.00 7 GLY A C 6
ATOM 4242 O O . GLY A 1 7 ? -11.178 -19.059 17.341 1.00 0.00 7 GLY A O 6
ATOM 4246 N N . THR A 1 8 ? -9.345 -18.945 18.643 1.00 0.00 8 THR A N 6
ATOM 4247 C CA . THR A 1 8 ? -9.292 -17.489 18.629 1.00 0.00 8 THR A CA 6
ATOM 4248 C C . THR A 1 8 ? -7.866 -16.993 18.414 1.00 0.00 8 THR A C 6
ATOM 4249 O O . THR A 1 8 ? -6.908 -17.520 18.979 1.00 0.00 8 THR A O 6
ATOM 4260 N N . PRO A 1 9 ? -7.720 -15.955 17.577 1.00 0.00 9 PRO A N 6
ATOM 4261 C CA . PRO A 1 9 ? -6.414 -15.364 17.270 1.00 0.00 9 PRO A CA 6
ATOM 4262 C C . PRO A 1 9 ? -5.822 -14.616 18.459 1.00 0.00 9 PRO A C 6
ATOM 4263 O O . PRO A 1 9 ? -6.547 -14.160 19.342 1.00 0.00 9 PRO A O 6
ATOM 4274 N N . GLY A 1 10 ? -4.498 -14.493 18.475 1.00 0.00 10 GLY A N 6
ATOM 4275 C CA . GLY A 1 10 ? -3.830 -13.799 19.561 1.00 0.00 10 GLY A CA 6
ATOM 4276 C C . GLY A 1 10 ? -2.456 -13.295 19.169 1.00 0.00 10 GLY A C 6
ATOM 4277 O O . GLY A 1 10 ? -1.632 -14.053 18.656 1.00 0.00 10 GLY A O 6
ATOM 4281 N N . ARG A 1 11 ? -2.207 -12.012 19.408 1.00 0.00 11 ARG A N 6
ATOM 4282 C CA . ARG A 1 11 ? -0.923 -11.407 19.074 1.00 0.00 11 ARG A CA 6
ATOM 4283 C C . ARG A 1 11 ? -0.778 -10.039 19.734 1.00 0.00 11 ARG A C 6
ATOM 4284 O O . ARG A 1 11 ? -1.686 -9.569 20.417 1.00 0.00 11 ARG A O 6
ATOM 4305 N N . GLY A 1 12 ? 0.372 -9.405 19.524 1.00 0.00 12 GLY A N 6
ATOM 4306 C CA . GLY A 1 12 ? 0.615 -8.098 20.106 1.00 0.00 12 GLY A CA 6
ATOM 4307 C C . GLY A 1 12 ? 1.835 -7.419 19.515 1.00 0.00 12 GLY A C 6
ATOM 4308 O O . GLY A 1 12 ? 2.842 -7.233 20.199 1.00 0.00 12 GLY A O 6
ATOM 4312 N N . SER A 1 13 ? 1.746 -7.048 18.242 1.00 0.00 13 SER A N 6
ATOM 4313 C CA . SER A 1 13 ? 2.853 -6.390 17.558 1.00 0.00 13 SER A CA 6
ATOM 4314 C C . SER A 1 13 ? 2.379 -5.126 16.848 1.00 0.00 13 SER A C 6
ATOM 4315 O O . SER A 1 13 ? 1.252 -5.062 16.358 1.00 0.00 13 SER A O 6
ATOM 4323 N N . ARG A 1 14 ? 3.249 -4.122 16.797 1.00 0.00 14 ARG A N 6
ATOM 4324 C CA . ARG A 1 14 ? 2.920 -2.859 16.149 1.00 0.00 14 ARG A CA 6
ATOM 4325 C C . ARG A 1 14 ? 2.762 -3.045 14.642 1.00 0.00 14 ARG A C 6
ATOM 4326 O O . ARG A 1 14 ? 3.715 -3.397 13.946 1.00 0.00 14 ARG A O 6
ATOM 4347 N N . VAL A 1 15 ? 1.552 -2.808 14.146 1.00 0.00 15 VAL A N 6
ATOM 4348 C CA . VAL A 1 15 ? 1.269 -2.949 12.722 1.00 0.00 15 VAL A CA 6
ATOM 4349 C C . VAL A 1 15 ? -0.134 -2.454 12.389 1.00 0.00 15 VAL A C 6
ATOM 4350 O O . VAL A 1 15 ? -1.125 -2.963 12.913 1.00 0.00 15 VAL A O 6
ATOM 4363 N N . THR A 1 16 ? -0.211 -1.457 11.513 1.00 0.00 16 THR A N 6
ATOM 4364 C CA . THR A 1 16 ? -1.492 -0.891 11.110 1.00 0.00 16 THR A CA 6
ATOM 4365 C C . THR A 1 16 ? -1.576 -0.745 9.595 1.00 0.00 16 THR A C 6
ATOM 4366 O O . THR A 1 16 ? -0.900 0.098 9.005 1.00 0.00 16 THR A O 6
ATOM 4377 N N . ASP A 1 17 ? -2.410 -1.569 8.971 1.00 0.00 17 ASP A N 6
ATOM 4378 C CA . ASP A 1 17 ? -2.583 -1.530 7.524 1.00 0.00 17 ASP A CA 6
ATOM 4379 C C . ASP A 1 17 ? -1.242 -1.670 6.812 1.00 0.00 17 ASP A C 6
ATOM 4380 O O . ASP A 1 17 ? -1.075 -1.203 5.685 1.00 0.00 17 ASP A O 6
ATOM 4389 N N . GLN A 1 18 ? -0.289 -2.315 7.477 1.00 0.00 18 GLN A N 6
ATOM 4390 C CA . GLN A 1 18 ? 1.039 -2.514 6.907 1.00 0.00 18 GLN A CA 6
ATOM 4391 C C . GLN A 1 18 ? 1.460 -3.976 7.006 1.00 0.00 18 GLN A C 6
ATOM 4392 O O . GLN A 1 18 ? 2.533 -4.291 7.518 1.00 0.00 18 GLN A O 6
ATOM 4406 N N . GLY A 1 19 ? 0.606 -4.868 6.512 1.00 0.00 19 GLY A N 6
ATOM 4407 C CA . GLY A 1 19 ? 0.907 -6.287 6.555 1.00 0.00 19 GLY A CA 6
ATOM 4408 C C . GLY A 1 19 ? 1.565 -6.778 5.281 1.00 0.00 19 GLY A C 6
ATOM 4409 O O . GLY A 1 19 ? 2.790 -6.759 5.161 1.00 0.00 19 GLY A O 6
ATOM 4413 N N . ILE A 1 20 ? 0.751 -7.221 4.329 1.00 0.00 20 ILE A N 6
ATOM 4414 C CA . ILE A 1 20 ? 1.262 -7.721 3.059 1.00 0.00 20 ILE A CA 6
ATOM 4415 C C . ILE A 1 20 ? 0.297 -7.414 1.919 1.00 0.00 20 ILE A C 6
ATOM 4416 O O . ILE A 1 20 ? -0.919 -7.545 2.068 1.00 0.00 20 ILE A O 6
ATOM 4432 N N . CYS A 1 21 ? 0.845 -7.006 0.779 1.00 0.00 21 CYS A N 6
ATOM 4433 C CA . CYS A 1 21 ? 0.034 -6.682 -0.388 1.00 0.00 21 CYS A CA 6
ATOM 4434 C C . CYS A 1 21 ? -0.543 -7.947 -1.017 1.00 0.00 21 CYS A C 6
ATOM 4435 O O . CYS A 1 21 ? 0.183 -8.845 -1.443 1.00 0.00 21 CYS A O 6
ATOM 4442 N N . PRO A 1 22 ? -1.881 -8.019 -1.079 1.00 0.00 22 PRO A N 6
ATOM 4443 C CA . PRO A 1 22 ? -2.586 -9.168 -1.655 1.00 0.00 22 PRO A CA 6
ATOM 4444 C C . PRO A 1 22 ? -2.414 -9.254 -3.168 1.00 0.00 22 PRO A C 6
ATOM 4445 O O . PRO A 1 22 ? -3.041 -10.083 -3.828 1.00 0.00 22 PRO A O 6
ATOM 4456 N N . LYS A 1 23 ? -1.560 -8.393 -3.712 1.00 0.00 23 LYS A N 6
ATOM 4457 C CA . LYS A 1 23 ? -1.303 -8.373 -5.147 1.00 0.00 23 LYS A CA 6
ATOM 4458 C C . LYS A 1 23 ? 0.092 -8.905 -5.458 1.00 0.00 23 LYS A C 6
ATOM 4459 O O . LYS A 1 23 ? 0.252 -9.820 -6.266 1.00 0.00 23 LYS A O 6
ATOM 4478 N N . HIS A 1 24 ? 1.099 -8.327 -4.810 1.00 0.00 24 HIS A N 6
ATOM 4479 C CA . HIS A 1 24 ? 2.481 -8.745 -5.016 1.00 0.00 24 HIS A CA 6
ATOM 4480 C C . HIS A 1 24 ? 3.012 -9.488 -3.794 1.00 0.00 24 HIS A C 6
ATOM 4481 O O . HIS A 1 24 ? 4.071 -10.112 -3.848 1.00 0.00 24 HIS A O 6
ATOM 4495 N N . GLN A 1 25 ? 2.269 -9.414 -2.694 1.00 0.00 25 GLN A N 6
ATOM 4496 C CA . GLN A 1 25 ? 2.667 -10.079 -1.458 1.00 0.00 25 GLN A CA 6
ATOM 4497 C C . GLN A 1 25 ? 3.972 -9.497 -0.923 1.00 0.00 25 GLN A C 6
ATOM 4498 O O . GLN A 1 25 ? 4.878 -10.235 -0.536 1.00 0.00 25 GLN A O 6
ATOM 4512 N N . GLU A 1 26 ? 4.059 -8.171 -0.905 1.00 0.00 26 GLU A N 6
ATOM 4513 C CA . GLU A 1 26 ? 5.254 -7.492 -0.419 1.00 0.00 26 GLU A CA 6
ATOM 4514 C C . GLU A 1 26 ? 4.938 -6.652 0.816 1.00 0.00 26 GLU A C 6
ATOM 4515 O O . GLU A 1 26 ? 3.954 -5.915 0.843 1.00 0.00 26 GLU A O 6
ATOM 4527 N N . ALA A 1 27 ? 5.781 -6.771 1.836 1.00 0.00 27 ALA A N 6
ATOM 4528 C CA . ALA A 1 27 ? 5.594 -6.023 3.073 1.00 0.00 27 ALA A CA 6
ATOM 4529 C C . ALA A 1 27 ? 5.194 -4.579 2.786 1.00 0.00 27 ALA A C 6
ATOM 4530 O O . ALA A 1 27 ? 6.003 -3.783 2.309 1.00 0.00 27 ALA A O 6
ATOM 4537 N N . LEU A 1 28 ? 3.941 -4.248 3.080 1.00 0.00 28 LEU A N 6
ATOM 4538 C CA . LEU A 1 28 ? 3.433 -2.900 2.853 1.00 0.00 28 LEU A CA 6
ATOM 4539 C C . LEU A 1 28 ? 4.158 -1.889 3.735 1.00 0.00 28 LEU A C 6
ATOM 4540 O O . LEU A 1 28 ? 3.847 -1.745 4.918 1.00 0.00 28 LEU A O 6
ATOM 4556 N N . LYS A 1 29 ? 5.125 -1.189 3.153 1.00 0.00 29 LYS A N 6
ATOM 4557 C CA . LYS A 1 29 ? 5.893 -0.188 3.884 1.00 0.00 29 LYS A CA 6
ATOM 4558 C C . LYS A 1 29 ? 5.693 1.199 3.281 1.00 0.00 29 LYS A C 6
ATOM 4559 O O . LYS A 1 29 ? 6.561 2.066 3.391 1.00 0.00 29 LYS A O 6
ATOM 4578 N N . LEU A 1 30 ? 4.544 1.402 2.646 1.00 0.00 30 LEU A N 6
ATOM 4579 C CA . LEU A 1 30 ? 4.229 2.685 2.027 1.00 0.00 30 LEU A CA 6
ATOM 4580 C C . LEU A 1 30 ? 2.728 2.952 2.062 1.00 0.00 30 LEU A C 6
ATOM 4581 O O . LEU A 1 30 ? 1.925 2.029 2.202 1.00 0.00 30 LEU A O 6
ATOM 4597 N N . PHE A 1 31 ? 2.355 4.221 1.932 1.00 0.00 31 PHE A N 6
ATOM 4598 C CA . PHE A 1 31 ? 0.949 4.610 1.948 1.00 0.00 31 PHE A CA 6
ATOM 4599 C C . PHE A 1 31 ? 0.667 5.670 0.887 1.00 0.00 31 PHE A C 6
ATOM 4600 O O . PHE A 1 31 ? 1.162 6.794 0.968 1.00 0.00 31 PHE A O 6
ATOM 4617 N N . CYS A 1 32 ? -0.133 5.302 -0.109 1.00 0.00 32 CYS A N 6
ATOM 4618 C CA . CYS A 1 32 ? -0.482 6.218 -1.188 1.00 0.00 32 CYS A CA 6
ATOM 4619 C C . CYS A 1 32 ? -1.271 7.411 -0.655 1.00 0.00 32 CYS A C 6
ATOM 4620 O O . CYS A 1 32 ? -2.390 7.258 -0.166 1.00 0.00 32 CYS A O 6
ATOM 4627 N N . GLU A 1 33 ? -0.680 8.597 -0.754 1.00 0.00 33 GLU A N 6
ATOM 4628 C CA . GLU A 1 33 ? -1.328 9.815 -0.281 1.00 0.00 33 GLU A CA 6
ATOM 4629 C C . GLU A 1 33 ? -2.385 10.289 -1.274 1.00 0.00 33 GLU A C 6
ATOM 4630 O O . GLU A 1 33 ? -2.937 11.381 -1.136 1.00 0.00 33 GLU A O 6
ATOM 4642 N N . VAL A 1 34 ? -2.662 9.460 -2.276 1.00 0.00 34 VAL A N 6
ATOM 4643 C CA . VAL A 1 34 ? -3.653 9.793 -3.292 1.00 0.00 34 VAL A CA 6
ATOM 4644 C C . VAL A 1 34 ? -4.867 8.876 -3.196 1.00 0.00 34 VAL A C 6
ATOM 4645 O O . VAL A 1 34 ? -5.996 9.295 -3.452 1.00 0.00 34 VAL A O 6
ATOM 4658 N N . ASP A 1 35 ? -4.628 7.623 -2.827 1.00 0.00 35 ASP A N 6
ATOM 4659 C CA . ASP A 1 35 ? -5.702 6.645 -2.695 1.00 0.00 35 ASP A CA 6
ATOM 4660 C C . ASP A 1 35 ? -6.008 6.368 -1.227 1.00 0.00 35 ASP A C 6
ATOM 4661 O O . ASP A 1 35 ? -7.047 5.797 -0.897 1.00 0.00 35 ASP A O 6
ATOM 4670 N N . GLU A 1 36 ? -5.096 6.775 -0.350 1.00 0.00 36 GLU A N 6
ATOM 4671 C CA . GLU A 1 36 ? -5.269 6.568 1.083 1.00 0.00 36 GLU A CA 6
ATOM 4672 C C . GLU A 1 36 ? -5.305 5.080 1.417 1.00 0.00 36 GLU A C 6
ATOM 4673 O O . GLU A 1 36 ? -6.160 4.625 2.177 1.00 0.00 36 GLU A O 6
ATOM 4685 N N . GLU A 1 37 ? -4.373 4.327 0.842 1.00 0.00 37 GLU A N 6
ATOM 4686 C CA . GLU A 1 37 ? -4.299 2.890 1.078 1.00 0.00 37 GLU A CA 6
ATOM 4687 C C . GLU A 1 37 ? -2.848 2.422 1.144 1.00 0.00 37 GLU A C 6
ATOM 4688 O O . GLU A 1 37 ? -2.053 2.705 0.248 1.00 0.00 37 GLU A O 6
ATOM 4700 N N . ALA A 1 38 ? -2.511 1.705 2.211 1.00 0.00 38 ALA A N 6
ATOM 4701 C CA . ALA A 1 38 ? -1.157 1.197 2.393 1.00 0.00 38 ALA A CA 6
ATOM 4702 C C . ALA A 1 38 ? -0.774 0.240 1.269 1.00 0.00 38 ALA A C 6
ATOM 4703 O O . ALA A 1 38 ? -1.482 -0.730 1.000 1.00 0.00 38 ALA A O 6
ATOM 4710 N N . ILE A 1 39 ? 0.349 0.521 0.616 1.00 0.00 39 ILE A N 6
ATOM 4711 C CA . ILE A 1 39 ? 0.825 -0.315 -0.478 1.00 0.00 39 ILE A CA 6
ATOM 4712 C C . ILE A 1 39 ? 2.232 -0.834 -0.201 1.00 0.00 39 ILE A C 6
ATOM 4713 O O . ILE A 1 39 ? 2.833 -0.514 0.825 1.00 0.00 39 ILE A O 6
ATOM 4729 N N . CYS A 1 40 ? 2.753 -1.637 -1.123 1.00 0.00 40 CYS A N 6
ATOM 4730 C CA . CYS A 1 40 ? 4.090 -2.201 -0.980 1.00 0.00 40 CYS A CA 6
ATOM 4731 C C . CYS A 1 40 ? 5.079 -1.495 -1.903 1.00 0.00 40 CYS A C 6
ATOM 4732 O O . CYS A 1 40 ? 4.723 -0.549 -2.606 1.00 0.00 40 CYS A O 6
ATOM 4739 N N . VAL A 1 41 ? 6.324 -1.961 -1.895 1.00 0.00 41 VAL A N 6
ATOM 4740 C CA . VAL A 1 41 ? 7.365 -1.376 -2.731 1.00 0.00 41 VAL A CA 6
ATOM 4741 C C . VAL A 1 41 ? 7.040 -1.544 -4.211 1.00 0.00 41 VAL A C 6
ATOM 4742 O O . VAL A 1 41 ? 7.308 -0.656 -5.021 1.00 0.00 41 VAL A O 6
ATOM 4755 N N . VAL A 1 42 ? 6.459 -2.688 -4.558 1.00 0.00 42 VAL A N 6
ATOM 4756 C CA . VAL A 1 42 ? 6.096 -2.973 -5.941 1.00 0.00 42 VAL A CA 6
ATOM 4757 C C . VAL A 1 42 ? 4.961 -2.068 -6.408 1.00 0.00 42 VAL A C 6
ATOM 4758 O O . VAL A 1 42 ? 5.034 -1.465 -7.479 1.00 0.00 42 VAL A O 6
ATOM 4771 N N . CYS A 1 43 ? 3.912 -1.977 -5.597 1.00 0.00 43 CYS A N 6
ATOM 4772 C CA . CYS A 1 43 ? 2.761 -1.145 -5.926 1.00 0.00 43 CYS A CA 6
ATOM 4773 C C . CYS A 1 43 ? 3.192 0.290 -6.218 1.00 0.00 43 CYS A C 6
ATOM 4774 O O . CYS A 1 43 ? 2.736 0.901 -7.184 1.00 0.00 43 CYS A O 6
ATOM 4781 N N . ARG A 1 44 ? 4.073 0.820 -5.376 1.00 0.00 44 ARG A N 6
ATOM 4782 C CA . ARG A 1 44 ? 4.564 2.182 -5.542 1.00 0.00 44 ARG A CA 6
ATOM 4783 C C . ARG A 1 44 ? 5.236 2.355 -6.901 1.00 0.00 44 ARG A C 6
ATOM 4784 O O . ARG A 1 44 ? 4.995 3.337 -7.603 1.00 0.00 44 ARG A O 6
ATOM 4805 N N . GLU A 1 45 ? 6.080 1.395 -7.265 1.00 0.00 45 GLU A N 6
ATOM 4806 C CA . GLU A 1 45 ? 6.788 1.442 -8.539 1.00 0.00 45 GLU A CA 6
ATOM 4807 C C . GLU A 1 45 ? 5.822 1.252 -9.705 1.00 0.00 45 GLU A C 6
ATOM 4808 O O . GLU A 1 45 ? 6.069 1.727 -10.814 1.00 0.00 45 GLU A O 6
ATOM 4820 N N . SER A 1 46 ? 4.721 0.553 -9.446 1.00 0.00 46 SER A N 6
ATOM 4821 C CA . SER A 1 46 ? 3.720 0.296 -10.474 1.00 0.00 46 SER A CA 6
ATOM 4822 C C . SER A 1 46 ? 2.976 1.576 -10.841 1.00 0.00 46 SER A C 6
ATOM 4823 O O . SER A 1 46 ? 2.601 2.361 -9.969 1.00 0.00 46 SER A O 6
ATOM 4831 N N . ARG A 1 47 ? 2.765 1.780 -12.137 1.00 0.00 47 ARG A N 6
ATOM 4832 C CA . ARG A 1 47 ? 2.067 2.966 -12.621 1.00 0.00 47 ARG A CA 6
ATOM 4833 C C . ARG A 1 47 ? 0.829 3.250 -11.775 1.00 0.00 47 ARG A C 6
ATOM 4834 O O . ARG A 1 47 ? 0.408 4.398 -11.640 1.00 0.00 47 ARG A O 6
ATOM 4855 N N . SER A 1 48 ? 0.250 2.195 -11.210 1.00 0.00 48 SER A N 6
ATOM 4856 C CA . SER A 1 48 ? -0.942 2.331 -10.382 1.00 0.00 48 SER A CA 6
ATOM 4857 C C . SER A 1 48 ? -0.732 3.380 -9.294 1.00 0.00 48 SER A C 6
ATOM 4858 O O . SER A 1 48 ? -1.592 4.229 -9.061 1.00 0.00 48 SER A O 6
ATOM 4866 N N . HIS A 1 49 ? 0.418 3.314 -8.631 1.00 0.00 49 HIS A N 6
ATOM 4867 C CA . HIS A 1 49 ? 0.743 4.258 -7.568 1.00 0.00 49 HIS A CA 6
ATOM 4868 C C . HIS A 1 49 ? 2.127 4.863 -7.783 1.00 0.00 49 HIS A C 6
ATOM 4869 O O . HIS A 1 49 ? 2.817 5.217 -6.827 1.00 0.00 49 HIS A O 6
ATOM 4883 N N . LYS A 1 50 ? 2.528 4.978 -9.045 1.00 0.00 50 LYS A N 6
ATOM 4884 C CA . LYS A 1 50 ? 3.829 5.540 -9.387 1.00 0.00 50 LYS A CA 6
ATOM 4885 C C . LYS A 1 50 ? 3.765 7.063 -9.448 1.00 0.00 50 LYS A C 6
ATOM 4886 O O . LYS A 1 50 ? 4.667 7.750 -8.970 1.00 0.00 50 LYS A O 6
ATOM 4905 N N . GLN A 1 51 ? 2.692 7.582 -10.036 1.00 0.00 51 GLN A N 6
ATOM 4906 C CA . GLN A 1 51 ? 2.511 9.023 -10.158 1.00 0.00 51 GLN A CA 6
ATOM 4907 C C . GLN A 1 51 ? 1.936 9.611 -8.873 1.00 0.00 51 GLN A C 6
ATOM 4908 O O . GLN A 1 51 ? 1.986 10.821 -8.655 1.00 0.00 51 GLN A O 6
ATOM 4922 N N . HIS A 1 52 ? 1.390 8.744 -8.025 1.00 0.00 52 HIS A N 6
ATOM 4923 C CA . HIS A 1 52 ? 0.805 9.177 -6.761 1.00 0.00 52 HIS A CA 6
ATOM 4924 C C . HIS A 1 52 ? 1.889 9.419 -5.716 1.00 0.00 52 HIS A C 6
ATOM 4925 O O . HIS A 1 52 ? 2.872 8.681 -5.645 1.00 0.00 52 HIS A O 6
ATOM 4939 N N . SER A 1 53 ? 1.704 10.457 -4.906 1.00 0.00 53 SER A N 6
ATOM 4940 C CA . SER A 1 53 ? 2.669 10.798 -3.867 1.00 0.00 53 SER A CA 6
ATOM 4941 C C . SER A 1 53 ? 2.627 9.780 -2.732 1.00 0.00 53 SER A C 6
ATOM 4942 O O . SER A 1 53 ? 1.873 9.936 -1.771 1.00 0.00 53 SER A O 6
ATOM 4950 N N . VAL A 1 54 ? 3.442 8.737 -2.850 1.00 0.00 54 VAL A N 6
ATOM 4951 C CA . VAL A 1 54 ? 3.500 7.693 -1.833 1.00 0.00 54 VAL A CA 6
ATOM 4952 C C . VAL A 1 54 ? 4.484 8.057 -0.728 1.00 0.00 54 VAL A C 6
ATOM 4953 O O . VAL A 1 54 ? 5.530 8.655 -0.984 1.00 0.00 54 VAL A O 6
ATOM 4966 N N . VAL A 1 55 ? 4.144 7.692 0.504 1.00 0.00 55 VAL A N 6
ATOM 4967 C CA . VAL A 1 55 ? 4.998 7.978 1.650 1.00 0.00 55 VAL A CA 6
ATOM 4968 C C . VAL A 1 55 ? 5.243 6.722 2.480 1.00 0.00 55 VAL A C 6
ATOM 4969 O O . VAL A 1 55 ? 4.429 5.799 2.509 1.00 0.00 55 VAL A O 6
ATOM 4982 N N . PRO A 1 56 ? 6.391 6.685 3.172 1.00 0.00 56 PRO A N 6
ATOM 4983 C CA . PRO A 1 56 ? 6.770 5.549 4.017 1.00 0.00 56 PRO A CA 6
ATOM 4984 C C . PRO A 1 56 ? 5.901 5.438 5.265 1.00 0.00 56 PRO A C 6
ATOM 4985 O O . PRO A 1 56 ? 5.991 6.266 6.172 1.00 0.00 56 PRO A O 6
ATOM 4996 N N . LEU A 1 57 ? 5.059 4.412 5.304 1.00 0.00 57 LEU A N 6
ATOM 4997 C CA . LEU A 1 57 ? 4.172 4.192 6.442 1.00 0.00 57 LEU A CA 6
ATOM 4998 C C . LEU A 1 57 ? 4.915 4.400 7.758 1.00 0.00 57 LEU A C 6
ATOM 4999 O O . LEU A 1 57 ? 4.354 4.202 8.836 1.00 0.00 57 LEU A O 6
ATOM 5017 N N . GLY A 1 1 ? -27.692 -28.665 9.876 1.00 0.00 1 GLY A N 7
ATOM 5018 C CA . GLY A 1 1 ? -26.295 -28.505 10.237 1.00 0.00 1 GLY A CA 7
ATOM 5019 C C . GLY A 1 1 ? -25.645 -27.331 9.532 1.00 0.00 1 GLY A C 7
ATOM 5020 O O . GLY A 1 1 ? -25.203 -27.451 8.390 1.00 0.00 1 GLY A O 7
ATOM 5024 N N . SER A 1 2 ? -25.588 -26.192 10.214 1.00 0.00 2 SER A N 7
ATOM 5025 C CA . SER A 1 2 ? -24.993 -24.989 9.644 1.00 0.00 2 SER A CA 7
ATOM 5026 C C . SER A 1 2 ? -23.470 -25.050 9.717 1.00 0.00 2 SER A C 7
ATOM 5027 O O . SER A 1 2 ? -22.902 -25.481 10.720 1.00 0.00 2 SER A O 7
ATOM 5035 N N . SER A 1 3 ? -22.815 -24.615 8.645 1.00 0.00 3 SER A N 7
ATOM 5036 C CA . SER A 1 3 ? -21.358 -24.623 8.584 1.00 0.00 3 SER A CA 7
ATOM 5037 C C . SER A 1 3 ? -20.854 -23.677 7.498 1.00 0.00 3 SER A C 7
ATOM 5038 O O . SER A 1 3 ? -21.629 -23.185 6.680 1.00 0.00 3 SER A O 7
ATOM 5046 N N . GLY A 1 4 ? -19.548 -23.428 7.498 1.00 0.00 4 GLY A N 7
ATOM 5047 C CA . GLY A 1 4 ? -18.962 -22.543 6.510 1.00 0.00 4 GLY A CA 7
ATOM 5048 C C . GLY A 1 4 ? -17.678 -23.096 5.924 1.00 0.00 4 GLY A C 7
ATOM 5049 O O . GLY A 1 4 ? -17.135 -24.082 6.422 1.00 0.00 4 GLY A O 7
ATOM 5053 N N . SER A 1 5 ? -17.191 -22.461 4.863 1.00 0.00 5 SER A N 7
ATOM 5054 C CA . SER A 1 5 ? -15.965 -22.899 4.205 1.00 0.00 5 SER A CA 7
ATOM 5055 C C . SER A 1 5 ? -14.961 -21.755 4.111 1.00 0.00 5 SER A C 7
ATOM 5056 O O . SER A 1 5 ? -14.272 -21.601 3.102 1.00 0.00 5 SER A O 7
ATOM 5064 N N . SER A 1 6 ? -14.883 -20.955 5.169 1.00 0.00 6 SER A N 7
ATOM 5065 C CA . SER A 1 6 ? -13.966 -19.822 5.205 1.00 0.00 6 SER A CA 7
ATOM 5066 C C . SER A 1 6 ? -12.518 -20.297 5.288 1.00 0.00 6 SER A C 7
ATOM 5067 O O . SER A 1 6 ? -12.239 -21.391 5.776 1.00 0.00 6 SER A O 7
ATOM 5075 N N . GLY A 1 7 ? -11.601 -19.465 4.805 1.00 0.00 7 GLY A N 7
ATOM 5076 C CA . GLY A 1 7 ? -10.193 -19.816 4.832 1.00 0.00 7 GLY A CA 7
ATOM 5077 C C . GLY A 1 7 ? -9.338 -18.851 4.035 1.00 0.00 7 GLY A C 7
ATOM 5078 O O . GLY A 1 7 ? -9.530 -18.689 2.830 1.00 0.00 7 GLY A O 7
ATOM 5082 N N . THR A 1 8 ? -8.392 -18.204 4.710 1.00 0.00 8 THR A N 7
ATOM 5083 C CA . THR A 1 8 ? -7.507 -17.247 4.058 1.00 0.00 8 THR A CA 7
ATOM 5084 C C . THR A 1 8 ? -6.465 -17.957 3.201 1.00 0.00 8 THR A C 7
ATOM 5085 O O . THR A 1 8 ? -6.086 -19.099 3.461 1.00 0.00 8 THR A O 7
ATOM 5096 N N . PRO A 1 9 ? -5.989 -17.267 2.154 1.00 0.00 9 PRO A N 7
ATOM 5097 C CA . PRO A 1 9 ? -4.983 -17.812 1.238 1.00 0.00 9 PRO A CA 7
ATOM 5098 C C . PRO A 1 9 ? -3.614 -17.949 1.895 1.00 0.00 9 PRO A C 7
ATOM 5099 O O . PRO A 1 9 ? -2.802 -18.783 1.495 1.00 0.00 9 PRO A O 7
ATOM 5110 N N . GLY A 1 10 ? -3.364 -17.125 2.909 1.00 0.00 10 GLY A N 7
ATOM 5111 C CA . GLY A 1 10 ? -2.092 -17.171 3.606 1.00 0.00 10 GLY A CA 7
ATOM 5112 C C . GLY A 1 10 ? -2.099 -18.153 4.760 1.00 0.00 10 GLY A C 7
ATOM 5113 O O . GLY A 1 10 ? -3.136 -18.383 5.382 1.00 0.00 10 GLY A O 7
ATOM 5117 N N . ARG A 1 11 ? -0.939 -18.734 5.048 1.00 0.00 11 ARG A N 7
ATOM 5118 C CA . ARG A 1 11 ? -0.816 -19.699 6.134 1.00 0.00 11 ARG A CA 7
ATOM 5119 C C . ARG A 1 11 ? -0.277 -19.031 7.396 1.00 0.00 11 ARG A C 7
ATOM 5120 O O . ARG A 1 11 ? 0.871 -18.591 7.436 1.00 0.00 11 ARG A O 7
ATOM 5141 N N . GLY A 1 12 ? -1.115 -18.960 8.425 1.00 0.00 12 GLY A N 7
ATOM 5142 C CA . GLY A 1 12 ? -0.706 -18.344 9.674 1.00 0.00 12 GLY A CA 7
ATOM 5143 C C . GLY A 1 12 ? -1.271 -16.948 9.845 1.00 0.00 12 GLY A C 7
ATOM 5144 O O . GLY A 1 12 ? -1.237 -16.139 8.918 1.00 0.00 12 GLY A O 7
ATOM 5148 N N . SER A 1 13 ? -1.795 -16.665 11.034 1.00 0.00 13 SER A N 7
ATOM 5149 C CA . SER A 1 13 ? -2.375 -15.358 11.321 1.00 0.00 13 SER A CA 7
ATOM 5150 C C . SER A 1 13 ? -1.435 -14.238 10.888 1.00 0.00 13 SER A C 7
ATOM 5151 O O . SER A 1 13 ? -0.240 -14.266 11.184 1.00 0.00 13 SER A O 7
ATOM 5159 N N . ARG A 1 14 ? -1.983 -13.253 10.184 1.00 0.00 14 ARG A N 7
ATOM 5160 C CA . ARG A 1 14 ? -1.194 -12.123 9.708 1.00 0.00 14 ARG A CA 7
ATOM 5161 C C . ARG A 1 14 ? -1.926 -10.807 9.953 1.00 0.00 14 ARG A C 7
ATOM 5162 O O . ARG A 1 14 ? -3.063 -10.795 10.425 1.00 0.00 14 ARG A O 7
ATOM 5183 N N . VAL A 1 15 ? -1.266 -9.700 9.630 1.00 0.00 15 VAL A N 7
ATOM 5184 C CA . VAL A 1 15 ? -1.853 -8.378 9.814 1.00 0.00 15 VAL A CA 7
ATOM 5185 C C . VAL A 1 15 ? -2.423 -7.842 8.506 1.00 0.00 15 VAL A C 7
ATOM 5186 O O . VAL A 1 15 ? -1.992 -8.233 7.421 1.00 0.00 15 VAL A O 7
ATOM 5199 N N . THR A 1 16 ? -3.397 -6.944 8.615 1.00 0.00 16 THR A N 7
ATOM 5200 C CA . THR A 1 16 ? -4.028 -6.354 7.441 1.00 0.00 16 THR A CA 7
ATOM 5201 C C . THR A 1 16 ? -3.472 -4.963 7.159 1.00 0.00 16 THR A C 7
ATOM 5202 O O . THR A 1 16 ? -3.317 -4.569 6.003 1.00 0.00 16 THR A O 7
ATOM 5213 N N . ASP A 1 17 ? -3.172 -4.224 8.221 1.00 0.00 17 ASP A N 7
ATOM 5214 C CA . ASP A 1 17 ? -2.631 -2.876 8.087 1.00 0.00 17 ASP A CA 7
ATOM 5215 C C . ASP A 1 17 ? -1.124 -2.916 7.852 1.00 0.00 17 ASP A C 7
ATOM 5216 O O . ASP A 1 17 ? -0.408 -3.684 8.494 1.00 0.00 17 ASP A O 7
ATOM 5225 N N . GLN A 1 18 ? -0.652 -2.086 6.929 1.00 0.00 18 GLN A N 7
ATOM 5226 C CA . GLN A 1 18 ? 0.770 -2.028 6.609 1.00 0.00 18 GLN A CA 7
ATOM 5227 C C . GLN A 1 18 ? 1.418 -3.400 6.762 1.00 0.00 18 GLN A C 7
ATOM 5228 O O . GLN A 1 18 ? 2.574 -3.510 7.168 1.00 0.00 18 GLN A O 7
ATOM 5242 N N . GLY A 1 19 ? 0.664 -4.446 6.433 1.00 0.00 19 GLY A N 7
ATOM 5243 C CA . GLY A 1 19 ? 1.182 -5.797 6.542 1.00 0.00 19 GLY A CA 7
ATOM 5244 C C . GLY A 1 19 ? 1.765 -6.301 5.236 1.00 0.00 19 GLY A C 7
ATOM 5245 O O . GLY A 1 19 ? 2.965 -6.173 4.994 1.00 0.00 19 GLY A O 7
ATOM 5249 N N . ILE A 1 20 ? 0.914 -6.877 4.394 1.00 0.00 20 ILE A N 7
ATOM 5250 C CA . ILE A 1 20 ? 1.352 -7.402 3.107 1.00 0.00 20 ILE A CA 7
ATOM 5251 C C . ILE A 1 20 ? 0.348 -7.071 2.007 1.00 0.00 20 ILE A C 7
ATOM 5252 O O . ILE A 1 20 ? -0.856 -7.001 2.252 1.00 0.00 20 ILE A O 7
ATOM 5268 N N . CYS A 1 21 ? 0.852 -6.870 0.794 1.00 0.00 21 CYS A N 7
ATOM 5269 C CA . CYS A 1 21 ? 0.001 -6.547 -0.344 1.00 0.00 21 CYS A CA 7
ATOM 5270 C C . CYS A 1 21 ? -0.606 -7.812 -0.945 1.00 0.00 21 CYS A C 7
ATOM 5271 O O . CYS A 1 21 ? 0.099 -8.732 -1.361 1.00 0.00 21 CYS A O 7
ATOM 5278 N N . PRO A 1 22 ? -1.945 -7.861 -0.992 1.00 0.00 22 PRO A N 7
ATOM 5279 C CA . PRO A 1 22 ? -2.677 -9.007 -1.541 1.00 0.00 22 PRO A CA 7
ATOM 5280 C C . PRO A 1 22 ? -2.521 -9.124 -3.053 1.00 0.00 22 PRO A C 7
ATOM 5281 O O . PRO A 1 22 ? -3.175 -9.948 -3.693 1.00 0.00 22 PRO A O 7
ATOM 5292 N N . LYS A 1 23 ? -1.651 -8.295 -3.620 1.00 0.00 23 LYS A N 7
ATOM 5293 C CA . LYS A 1 23 ? -1.408 -8.306 -5.057 1.00 0.00 23 LYS A CA 7
ATOM 5294 C C . LYS A 1 23 ? -0.015 -8.844 -5.369 1.00 0.00 23 LYS A C 7
ATOM 5295 O O . LYS A 1 23 ? 0.136 -9.789 -6.144 1.00 0.00 23 LYS A O 7
ATOM 5314 N N . HIS A 1 24 ? 0.999 -8.239 -4.760 1.00 0.00 24 HIS A N 7
ATOM 5315 C CA . HIS A 1 24 ? 2.379 -8.660 -4.971 1.00 0.00 24 HIS A CA 7
ATOM 5316 C C . HIS A 1 24 ? 2.915 -9.398 -3.749 1.00 0.00 24 HIS A C 7
ATOM 5317 O O . HIS A 1 24 ? 3.969 -10.031 -3.808 1.00 0.00 24 HIS A O 7
ATOM 5331 N N . GLN A 1 25 ? 2.183 -9.312 -2.643 1.00 0.00 25 GLN A N 7
ATOM 5332 C CA . GLN A 1 25 ? 2.587 -9.972 -1.407 1.00 0.00 25 GLN A CA 7
ATOM 5333 C C . GLN A 1 25 ? 3.913 -9.414 -0.900 1.00 0.00 25 GLN A C 7
ATOM 5334 O O . GLN A 1 25 ? 4.814 -10.167 -0.534 1.00 0.00 25 GLN A O 7
ATOM 5348 N N . GLU A 1 26 ? 4.024 -8.089 -0.883 1.00 0.00 26 GLU A N 7
ATOM 5349 C CA . GLU A 1 26 ? 5.241 -7.431 -0.422 1.00 0.00 26 GLU A CA 7
ATOM 5350 C C . GLU A 1 26 ? 4.968 -6.596 0.826 1.00 0.00 26 GLU A C 7
ATOM 5351 O O . GLU A 1 26 ? 3.983 -5.862 0.892 1.00 0.00 26 GLU A O 7
ATOM 5363 N N . ALA A 1 27 ? 5.849 -6.716 1.815 1.00 0.00 27 ALA A N 7
ATOM 5364 C CA . ALA A 1 27 ? 5.705 -5.972 3.060 1.00 0.00 27 ALA A CA 7
ATOM 5365 C C . ALA A 1 27 ? 5.275 -4.533 2.794 1.00 0.00 27 ALA A C 7
ATOM 5366 O O . ALA A 1 27 ? 6.046 -3.732 2.265 1.00 0.00 27 ALA A O 7
ATOM 5373 N N . LEU A 1 28 ? 4.040 -4.213 3.162 1.00 0.00 28 LEU A N 7
ATOM 5374 C CA . LEU A 1 28 ? 3.506 -2.870 2.963 1.00 0.00 28 LEU A CA 7
ATOM 5375 C C . LEU A 1 28 ? 4.250 -1.855 3.824 1.00 0.00 28 LEU A C 7
ATOM 5376 O O . LEU A 1 28 ? 3.969 -1.710 5.015 1.00 0.00 28 LEU A O 7
ATOM 5392 N N . LYS A 1 29 ? 5.198 -1.151 3.216 1.00 0.00 29 LYS A N 7
ATOM 5393 C CA . LYS A 1 29 ? 5.981 -0.146 3.925 1.00 0.00 29 LYS A CA 7
ATOM 5394 C C . LYS A 1 29 ? 5.773 1.236 3.314 1.00 0.00 29 LYS A C 7
ATOM 5395 O O . LYS A 1 29 ? 6.632 2.112 3.427 1.00 0.00 29 LYS A O 7
ATOM 5414 N N . LEU A 1 30 ? 4.627 1.427 2.669 1.00 0.00 30 LEU A N 7
ATOM 5415 C CA . LEU A 1 30 ? 4.305 2.704 2.042 1.00 0.00 30 LEU A CA 7
ATOM 5416 C C . LEU A 1 30 ? 2.805 2.974 2.095 1.00 0.00 30 LEU A C 7
ATOM 5417 O O . LEU A 1 30 ? 2.006 2.061 2.303 1.00 0.00 30 LEU A O 7
ATOM 5433 N N . PHE A 1 31 ? 2.429 4.234 1.904 1.00 0.00 31 PHE A N 7
ATOM 5434 C CA . PHE A 1 31 ? 1.024 4.624 1.928 1.00 0.00 31 PHE A CA 7
ATOM 5435 C C . PHE A 1 31 ? 0.731 5.670 0.857 1.00 0.00 31 PHE A C 7
ATOM 5436 O O . PHE A 1 31 ? 1.310 6.757 0.859 1.00 0.00 31 PHE A O 7
ATOM 5453 N N . CYS A 1 32 ? -0.171 5.334 -0.059 1.00 0.00 32 CYS A N 7
ATOM 5454 C CA . CYS A 1 32 ? -0.542 6.242 -1.138 1.00 0.00 32 CYS A CA 7
ATOM 5455 C C . CYS A 1 32 ? -1.325 7.436 -0.600 1.00 0.00 32 CYS A C 7
ATOM 5456 O O . CYS A 1 32 ? -2.432 7.283 -0.085 1.00 0.00 32 CYS A O 7
ATOM 5463 N N . GLU A 1 33 ? -0.740 8.624 -0.723 1.00 0.00 33 GLU A N 7
ATOM 5464 C CA . GLU A 1 33 ? -1.383 9.844 -0.248 1.00 0.00 33 GLU A CA 7
ATOM 5465 C C . GLU A 1 33 ? -2.437 10.325 -1.242 1.00 0.00 33 GLU A C 7
ATOM 5466 O O . GLU A 1 33 ? -3.012 11.402 -1.081 1.00 0.00 33 GLU A O 7
ATOM 5478 N N . VAL A 1 34 ? -2.684 9.520 -2.270 1.00 0.00 34 VAL A N 7
ATOM 5479 C CA . VAL A 1 34 ? -3.668 9.863 -3.290 1.00 0.00 34 VAL A CA 7
ATOM 5480 C C . VAL A 1 34 ? -4.883 8.944 -3.213 1.00 0.00 34 VAL A C 7
ATOM 5481 O O . VAL A 1 34 ? -6.003 9.351 -3.522 1.00 0.00 34 VAL A O 7
ATOM 5494 N N . ASP A 1 35 ? -4.653 7.703 -2.798 1.00 0.00 35 ASP A N 7
ATOM 5495 C CA . ASP A 1 35 ? -5.728 6.725 -2.678 1.00 0.00 35 ASP A CA 7
ATOM 5496 C C . ASP A 1 35 ? -6.045 6.443 -1.213 1.00 0.00 35 ASP A C 7
ATOM 5497 O O . ASP A 1 35 ? -7.098 5.894 -0.891 1.00 0.00 35 ASP A O 7
ATOM 5506 N N . GLU A 1 36 ? -5.126 6.820 -0.330 1.00 0.00 36 GLU A N 7
ATOM 5507 C CA . GLU A 1 36 ? -5.307 6.605 1.101 1.00 0.00 36 GLU A CA 7
ATOM 5508 C C . GLU A 1 36 ? -5.364 5.115 1.424 1.00 0.00 36 GLU A C 7
ATOM 5509 O O . GLU A 1 36 ? -6.230 4.666 2.174 1.00 0.00 36 GLU A O 7
ATOM 5521 N N . GLU A 1 37 ? -4.436 4.355 0.852 1.00 0.00 37 GLU A N 7
ATOM 5522 C CA . GLU A 1 37 ? -4.382 2.916 1.078 1.00 0.00 37 GLU A CA 7
ATOM 5523 C C . GLU A 1 37 ? -2.937 2.433 1.167 1.00 0.00 37 GLU A C 7
ATOM 5524 O O . GLU A 1 37 ? -2.087 2.834 0.373 1.00 0.00 37 GLU A O 7
ATOM 5536 N N . ALA A 1 38 ? -2.667 1.569 2.140 1.00 0.00 38 ALA A N 7
ATOM 5537 C CA . ALA A 1 38 ? -1.326 1.030 2.334 1.00 0.00 38 ALA A CA 7
ATOM 5538 C C . ALA A 1 38 ? -0.900 0.178 1.143 1.00 0.00 38 ALA A C 7
ATOM 5539 O O . ALA A 1 38 ? -1.633 -0.712 0.711 1.00 0.00 38 ALA A O 7
ATOM 5546 N N . ILE A 1 39 ? 0.287 0.458 0.616 1.00 0.00 39 ILE A N 7
ATOM 5547 C CA . ILE A 1 39 ? 0.810 -0.284 -0.525 1.00 0.00 39 ILE A CA 7
ATOM 5548 C C . ILE A 1 39 ? 2.217 -0.800 -0.247 1.00 0.00 39 ILE A C 7
ATOM 5549 O O . ILE A 1 39 ? 2.820 -0.473 0.776 1.00 0.00 39 ILE A O 7
ATOM 5565 N N . CYS A 1 40 ? 2.738 -1.607 -1.165 1.00 0.00 40 CYS A N 7
ATOM 5566 C CA . CYS A 1 40 ? 4.076 -2.168 -1.022 1.00 0.00 40 CYS A CA 7
ATOM 5567 C C . CYS A 1 40 ? 5.057 -1.486 -1.971 1.00 0.00 40 CYS A C 7
ATOM 5568 O O . CYS A 1 40 ? 4.677 -0.614 -2.753 1.00 0.00 40 CYS A O 7
ATOM 5575 N N . VAL A 1 41 ? 6.321 -1.889 -1.896 1.00 0.00 41 VAL A N 7
ATOM 5576 C CA . VAL A 1 41 ? 7.357 -1.318 -2.749 1.00 0.00 41 VAL A CA 7
ATOM 5577 C C . VAL A 1 41 ? 7.021 -1.508 -4.224 1.00 0.00 41 VAL A C 7
ATOM 5578 O O . VAL A 1 41 ? 7.282 -0.632 -5.049 1.00 0.00 41 VAL A O 7
ATOM 5591 N N . VAL A 1 42 ? 6.440 -2.658 -4.550 1.00 0.00 42 VAL A N 7
ATOM 5592 C CA . VAL A 1 42 ? 6.065 -2.962 -5.925 1.00 0.00 42 VAL A CA 7
ATOM 5593 C C . VAL A 1 42 ? 4.942 -2.050 -6.404 1.00 0.00 42 VAL A C 7
ATOM 5594 O O . VAL A 1 42 ? 5.023 -1.462 -7.483 1.00 0.00 42 VAL A O 7
ATOM 5607 N N . CYS A 1 43 ? 3.895 -1.935 -5.595 1.00 0.00 43 CYS A N 7
ATOM 5608 C CA . CYS A 1 43 ? 2.754 -1.094 -5.935 1.00 0.00 43 CYS A CA 7
ATOM 5609 C C . CYS A 1 43 ? 3.205 0.324 -6.273 1.00 0.00 43 CYS A C 7
ATOM 5610 O O . CYS A 1 43 ? 2.777 0.901 -7.273 1.00 0.00 43 CYS A O 7
ATOM 5617 N N . ARG A 1 44 ? 4.071 0.880 -5.432 1.00 0.00 44 ARG A N 7
ATOM 5618 C CA . ARG A 1 44 ? 4.580 2.230 -5.640 1.00 0.00 44 ARG A CA 7
ATOM 5619 C C . ARG A 1 44 ? 5.274 2.347 -6.994 1.00 0.00 44 ARG A C 7
ATOM 5620 O O . ARG A 1 44 ? 5.066 3.312 -7.728 1.00 0.00 44 ARG A O 7
ATOM 5641 N N . GLU A 1 45 ? 6.100 1.356 -7.317 1.00 0.00 45 GLU A N 7
ATOM 5642 C CA . GLU A 1 45 ? 6.826 1.349 -8.582 1.00 0.00 45 GLU A CA 7
ATOM 5643 C C . GLU A 1 45 ? 5.870 1.161 -9.756 1.00 0.00 45 GLU A C 7
ATOM 5644 O O . GLU A 1 45 ? 6.112 1.664 -10.854 1.00 0.00 45 GLU A O 7
ATOM 5656 N N . SER A 1 46 ? 4.784 0.434 -9.517 1.00 0.00 46 SER A N 7
ATOM 5657 C CA . SER A 1 46 ? 3.793 0.175 -10.556 1.00 0.00 46 SER A CA 7
ATOM 5658 C C . SER A 1 46 ? 2.982 1.432 -10.858 1.00 0.00 46 SER A C 7
ATOM 5659 O O . SER A 1 46 ? 2.483 2.095 -9.949 1.00 0.00 46 SER A O 7
ATOM 5667 N N . ARG A 1 47 ? 2.855 1.752 -12.141 1.00 0.00 47 ARG A N 7
ATOM 5668 C CA . ARG A 1 47 ? 2.107 2.929 -12.565 1.00 0.00 47 ARG A CA 7
ATOM 5669 C C . ARG A 1 47 ? 0.881 3.141 -11.681 1.00 0.00 47 ARG A C 7
ATOM 5670 O O . ARG A 1 47 ? 0.432 4.270 -11.486 1.00 0.00 47 ARG A O 7
ATOM 5691 N N . SER A 1 48 ? 0.345 2.047 -11.150 1.00 0.00 48 SER A N 7
ATOM 5692 C CA . SER A 1 48 ? -0.831 2.112 -10.290 1.00 0.00 48 SER A CA 7
ATOM 5693 C C . SER A 1 48 ? -0.681 3.215 -9.246 1.00 0.00 48 SER A C 7
ATOM 5694 O O . SER A 1 48 ? -1.582 4.031 -9.054 1.00 0.00 48 SER A O 7
ATOM 5702 N N . HIS A 1 49 ? 0.466 3.232 -8.574 1.00 0.00 49 HIS A N 7
ATOM 5703 C CA . HIS A 1 49 ? 0.736 4.234 -7.549 1.00 0.00 49 HIS A CA 7
ATOM 5704 C C . HIS A 1 49 ? 2.099 4.883 -7.770 1.00 0.00 49 HIS A C 7
ATOM 5705 O O . HIS A 1 49 ? 2.744 5.337 -6.825 1.00 0.00 49 HIS A O 7
ATOM 5719 N N . LYS A 1 50 ? 2.533 4.923 -9.026 1.00 0.00 50 LYS A N 7
ATOM 5720 C CA . LYS A 1 50 ? 3.819 5.517 -9.372 1.00 0.00 50 LYS A CA 7
ATOM 5721 C C . LYS A 1 50 ? 3.715 7.036 -9.447 1.00 0.00 50 LYS A C 7
ATOM 5722 O O . LYS A 1 50 ? 4.543 7.752 -8.886 1.00 0.00 50 LYS A O 7
ATOM 5741 N N . GLN A 1 51 ? 2.691 7.521 -10.143 1.00 0.00 51 GLN A N 7
ATOM 5742 C CA . GLN A 1 51 ? 2.479 8.956 -10.289 1.00 0.00 51 GLN A CA 7
ATOM 5743 C C . GLN A 1 51 ? 1.947 9.563 -8.995 1.00 0.00 51 GLN A C 7
ATOM 5744 O O . GLN A 1 51 ? 2.027 10.774 -8.786 1.00 0.00 51 GLN A O 7
ATOM 5758 N N . HIS A 1 52 ? 1.403 8.714 -8.129 1.00 0.00 52 HIS A N 7
ATOM 5759 C CA . HIS A 1 52 ? 0.857 9.167 -6.854 1.00 0.00 52 HIS A CA 7
ATOM 5760 C C . HIS A 1 52 ? 1.969 9.376 -5.831 1.00 0.00 52 HIS A C 7
ATOM 5761 O O . HIS A 1 52 ? 2.910 8.585 -5.752 1.00 0.00 52 HIS A O 7
ATOM 5775 N N . SER A 1 53 ? 1.855 10.445 -5.050 1.00 0.00 53 SER A N 7
ATOM 5776 C CA . SER A 1 53 ? 2.853 10.760 -4.035 1.00 0.00 53 SER A CA 7
ATOM 5777 C C . SER A 1 53 ? 2.720 9.828 -2.834 1.00 0.00 53 SER A C 7
ATOM 5778 O O . SER A 1 53 ? 1.939 10.084 -1.918 1.00 0.00 53 SER A O 7
ATOM 5786 N N . VAL A 1 54 ? 3.490 8.744 -2.847 1.00 0.00 54 VAL A N 7
ATOM 5787 C CA . VAL A 1 54 ? 3.461 7.773 -1.760 1.00 0.00 54 VAL A CA 7
ATOM 5788 C C . VAL A 1 54 ? 4.432 8.159 -0.651 1.00 0.00 54 VAL A C 7
ATOM 5789 O O . VAL A 1 54 ? 5.413 8.865 -0.888 1.00 0.00 54 VAL A O 7
ATOM 5802 N N . VAL A 1 55 ? 4.155 7.692 0.562 1.00 0.00 55 VAL A N 7
ATOM 5803 C CA . VAL A 1 55 ? 5.005 7.987 1.709 1.00 0.00 55 VAL A CA 7
ATOM 5804 C C . VAL A 1 55 ? 5.306 6.725 2.509 1.00 0.00 55 VAL A C 7
ATOM 5805 O O . VAL A 1 55 ? 4.527 5.772 2.529 1.00 0.00 55 VAL A O 7
ATOM 5818 N N . PRO A 1 56 ? 6.463 6.716 3.188 1.00 0.00 56 PRO A N 7
ATOM 5819 C CA . PRO A 1 56 ? 6.893 5.577 4.004 1.00 0.00 56 PRO A CA 7
ATOM 5820 C C . PRO A 1 56 ? 6.043 5.409 5.259 1.00 0.00 56 PRO A C 7
ATOM 5821 O O . PRO A 1 56 ? 6.164 6.181 6.211 1.00 0.00 56 PRO A O 7
ATOM 5832 N N . LEU A 1 57 ? 5.184 4.396 5.255 1.00 0.00 57 LEU A N 7
ATOM 5833 C CA . LEU A 1 57 ? 4.314 4.127 6.394 1.00 0.00 57 LEU A CA 7
ATOM 5834 C C . LEU A 1 57 ? 5.060 4.326 7.709 1.00 0.00 57 LEU A C 7
ATOM 5835 O O . LEU A 1 57 ? 4.455 4.616 8.740 1.00 0.00 57 LEU A O 7
ATOM 5853 N N . GLY A 1 1 ? 2.994 -8.075 33.617 1.00 0.00 1 GLY A N 8
ATOM 5854 C CA . GLY A 1 1 ? 2.701 -6.656 33.544 1.00 0.00 1 GLY A CA 8
ATOM 5855 C C . GLY A 1 1 ? 2.694 -6.138 32.120 1.00 0.00 1 GLY A C 8
ATOM 5856 O O . GLY A 1 1 ? 3.273 -5.090 31.830 1.00 0.00 1 GLY A O 8
ATOM 5860 N N . SER A 1 2 ? 2.040 -6.873 31.227 1.00 0.00 2 SER A N 8
ATOM 5861 C CA . SER A 1 2 ? 1.965 -6.484 29.823 1.00 0.00 2 SER A CA 8
ATOM 5862 C C . SER A 1 2 ? 0.525 -6.532 29.322 1.00 0.00 2 SER A C 8
ATOM 5863 O O . SER A 1 2 ? -0.255 -7.397 29.722 1.00 0.00 2 SER A O 8
ATOM 5871 N N . SER A 1 3 ? 0.179 -5.596 28.444 1.00 0.00 3 SER A N 8
ATOM 5872 C CA . SER A 1 3 ? -1.168 -5.528 27.891 1.00 0.00 3 SER A CA 8
ATOM 5873 C C . SER A 1 3 ? -1.679 -6.920 27.530 1.00 0.00 3 SER A C 8
ATOM 5874 O O . SER A 1 3 ? -0.978 -7.704 26.892 1.00 0.00 3 SER A O 8
ATOM 5882 N N . GLY A 1 4 ? -2.906 -7.219 27.945 1.00 0.00 4 GLY A N 8
ATOM 5883 C CA . GLY A 1 4 ? -3.491 -8.516 27.658 1.00 0.00 4 GLY A CA 8
ATOM 5884 C C . GLY A 1 4 ? -4.993 -8.446 27.468 1.00 0.00 4 GLY A C 8
ATOM 5885 O O . GLY A 1 4 ? -5.496 -8.644 26.362 1.00 0.00 4 GLY A O 8
ATOM 5889 N N . SER A 1 5 ? -5.712 -8.164 28.550 1.00 0.00 5 SER A N 8
ATOM 5890 C CA . SER A 1 5 ? -7.166 -8.073 28.499 1.00 0.00 5 SER A CA 8
ATOM 5891 C C . SER A 1 5 ? -7.610 -6.658 28.141 1.00 0.00 5 SER A C 8
ATOM 5892 O O . SER A 1 5 ? -8.394 -6.041 28.863 1.00 0.00 5 SER A O 8
ATOM 5900 N N . SER A 1 6 ? -7.103 -6.151 27.022 1.00 0.00 6 SER A N 8
ATOM 5901 C CA . SER A 1 6 ? -7.444 -4.807 26.570 1.00 0.00 6 SER A CA 8
ATOM 5902 C C . SER A 1 6 ? -8.339 -4.860 25.336 1.00 0.00 6 SER A C 8
ATOM 5903 O O . SER A 1 6 ? -9.365 -4.184 25.269 1.00 0.00 6 SER A O 8
ATOM 5911 N N . GLY A 1 7 ? -7.942 -5.670 24.358 1.00 0.00 7 GLY A N 8
ATOM 5912 C CA . GLY A 1 7 ? -8.718 -5.797 23.139 1.00 0.00 7 GLY A CA 8
ATOM 5913 C C . GLY A 1 7 ? -8.022 -5.182 21.941 1.00 0.00 7 GLY A C 8
ATOM 5914 O O . GLY A 1 7 ? -7.720 -5.872 20.967 1.00 0.00 7 GLY A O 8
ATOM 5918 N N . THR A 1 8 ? -7.766 -3.879 22.012 1.00 0.00 8 THR A N 8
ATOM 5919 C CA . THR A 1 8 ? -7.104 -3.171 20.924 1.00 0.00 8 THR A CA 8
ATOM 5920 C C . THR A 1 8 ? -5.609 -3.031 21.189 1.00 0.00 8 THR A C 8
ATOM 5921 O O . THR A 1 8 ? -5.163 -2.934 22.332 1.00 0.00 8 THR A O 8
ATOM 5932 N N . PRO A 1 9 ? -4.814 -3.019 20.109 1.00 0.00 9 PRO A N 8
ATOM 5933 C CA . PRO A 1 9 ? -3.357 -2.890 20.199 1.00 0.00 9 PRO A CA 8
ATOM 5934 C C . PRO A 1 9 ? -2.925 -1.500 20.653 1.00 0.00 9 PRO A C 8
ATOM 5935 O O . PRO A 1 9 ? -1.740 -1.246 20.866 1.00 0.00 9 PRO A O 8
ATOM 5946 N N . GLY A 1 10 ? -3.895 -0.602 20.800 1.00 0.00 10 GLY A N 8
ATOM 5947 C CA . GLY A 1 10 ? -3.595 0.751 21.228 1.00 0.00 10 GLY A CA 8
ATOM 5948 C C . GLY A 1 10 ? -4.580 1.765 20.681 1.00 0.00 10 GLY A C 8
ATOM 5949 O O . GLY A 1 10 ? -5.305 1.483 19.727 1.00 0.00 10 GLY A O 8
ATOM 5953 N N . ARG A 1 11 ? -4.609 2.947 21.288 1.00 0.00 11 ARG A N 8
ATOM 5954 C CA . ARG A 1 11 ? -5.515 4.005 20.857 1.00 0.00 11 ARG A CA 8
ATOM 5955 C C . ARG A 1 11 ? -4.738 5.249 20.438 1.00 0.00 11 ARG A C 8
ATOM 5956 O O . ARG A 1 11 ? -3.556 5.390 20.749 1.00 0.00 11 ARG A O 8
ATOM 5977 N N . GLY A 1 12 ? -5.412 6.150 19.729 1.00 0.00 12 GLY A N 8
ATOM 5978 C CA . GLY A 1 12 ? -4.769 7.371 19.278 1.00 0.00 12 GLY A CA 8
ATOM 5979 C C . GLY A 1 12 ? -4.898 7.575 17.782 1.00 0.00 12 GLY A C 8
ATOM 5980 O O . GLY A 1 12 ? -6.003 7.732 17.263 1.00 0.00 12 GLY A O 8
ATOM 5984 N N . SER A 1 13 ? -3.765 7.575 17.087 1.00 0.00 13 SER A N 8
ATOM 5985 C CA . SER A 1 13 ? -3.755 7.768 15.641 1.00 0.00 13 SER A CA 8
ATOM 5986 C C . SER A 1 13 ? -3.971 6.444 14.915 1.00 0.00 13 SER A C 8
ATOM 5987 O O . SER A 1 13 ? -3.088 5.587 14.888 1.00 0.00 13 SER A O 8
ATOM 5995 N N . ARG A 1 14 ? -5.153 6.284 14.328 1.00 0.00 14 ARG A N 8
ATOM 5996 C CA . ARG A 1 14 ? -5.487 5.064 13.603 1.00 0.00 14 ARG A CA 8
ATOM 5997 C C . ARG A 1 14 ? -5.041 5.158 12.147 1.00 0.00 14 ARG A C 8
ATOM 5998 O O . ARG A 1 14 ? -4.996 6.244 11.568 1.00 0.00 14 ARG A O 8
ATOM 6019 N N . VAL A 1 15 ? -4.710 4.012 11.559 1.00 0.00 15 VAL A N 8
ATOM 6020 C CA . VAL A 1 15 ? -4.267 3.965 10.171 1.00 0.00 15 VAL A CA 8
ATOM 6021 C C . VAL A 1 15 ? -4.278 2.536 9.640 1.00 0.00 15 VAL A C 8
ATOM 6022 O O . VAL A 1 15 ? -4.001 1.586 10.373 1.00 0.00 15 VAL A O 8
ATOM 6035 N N . THR A 1 16 ? -4.598 2.389 8.358 1.00 0.00 16 THR A N 8
ATOM 6036 C CA . THR A 1 16 ? -4.646 1.076 7.727 1.00 0.00 16 THR A CA 8
ATOM 6037 C C . THR A 1 16 ? -3.529 0.177 8.245 1.00 0.00 16 THR A C 8
ATOM 6038 O O . THR A 1 16 ? -2.491 0.659 8.698 1.00 0.00 16 THR A O 8
ATOM 6049 N N . ASP A 1 17 ? -3.749 -1.131 8.175 1.00 0.00 17 ASP A N 8
ATOM 6050 C CA . ASP A 1 17 ? -2.760 -2.099 8.636 1.00 0.00 17 ASP A CA 8
ATOM 6051 C C . ASP A 1 17 ? -1.678 -2.314 7.581 1.00 0.00 17 ASP A C 8
ATOM 6052 O O . ASP A 1 17 ? -1.972 -2.430 6.392 1.00 0.00 17 ASP A O 8
ATOM 6061 N N . GLN A 1 18 ? -0.427 -2.364 8.027 1.00 0.00 18 GLN A N 8
ATOM 6062 C CA . GLN A 1 18 ? 0.698 -2.563 7.121 1.00 0.00 18 GLN A CA 8
ATOM 6063 C C . GLN A 1 18 ? 1.188 -4.006 7.170 1.00 0.00 18 GLN A C 8
ATOM 6064 O O . GLN A 1 18 ? 2.285 -4.284 7.652 1.00 0.00 18 GLN A O 8
ATOM 6078 N N . GLY A 1 19 ? 0.366 -4.922 6.666 1.00 0.00 19 GLY A N 8
ATOM 6079 C CA . GLY A 1 19 ? 0.733 -6.326 6.663 1.00 0.00 19 GLY A CA 8
ATOM 6080 C C . GLY A 1 19 ? 1.440 -6.737 5.387 1.00 0.00 19 GLY A C 8
ATOM 6081 O O . GLY A 1 19 ? 2.658 -6.596 5.271 1.00 0.00 19 GLY A O 8
ATOM 6085 N N . ILE A 1 20 ? 0.677 -7.249 4.427 1.00 0.00 20 ILE A N 8
ATOM 6086 C CA . ILE A 1 20 ? 1.238 -7.683 3.154 1.00 0.00 20 ILE A CA 8
ATOM 6087 C C . ILE A 1 20 ? 0.274 -7.408 2.006 1.00 0.00 20 ILE A C 8
ATOM 6088 O O . ILE A 1 20 ? -0.941 -7.546 2.154 1.00 0.00 20 ILE A O 8
ATOM 6104 N N . CYS A 1 21 ? 0.823 -7.021 0.859 1.00 0.00 21 CYS A N 8
ATOM 6105 C CA . CYS A 1 21 ? 0.012 -6.728 -0.317 1.00 0.00 21 CYS A CA 8
ATOM 6106 C C . CYS A 1 21 ? -0.540 -8.011 -0.930 1.00 0.00 21 CYS A C 8
ATOM 6107 O O . CYS A 1 21 ? 0.203 -8.894 -1.359 1.00 0.00 21 CYS A O 8
ATOM 6114 N N . PRO A 1 22 ? -1.877 -8.119 -0.973 1.00 0.00 22 PRO A N 8
ATOM 6115 C CA . PRO A 1 22 ? -2.559 -9.290 -1.532 1.00 0.00 22 PRO A CA 8
ATOM 6116 C C . PRO A 1 22 ? -2.405 -9.382 -3.046 1.00 0.00 22 PRO A C 8
ATOM 6117 O O . PRO A 1 22 ? -3.018 -10.232 -3.693 1.00 0.00 22 PRO A O 8
ATOM 6128 N N . LYS A 1 23 ? -1.582 -8.503 -3.607 1.00 0.00 23 LYS A N 8
ATOM 6129 C CA . LYS A 1 23 ? -1.345 -8.486 -5.046 1.00 0.00 23 LYS A CA 8
ATOM 6130 C C . LYS A 1 23 ? 0.056 -8.995 -5.373 1.00 0.00 23 LYS A C 8
ATOM 6131 O O . LYS A 1 23 ? 0.222 -9.906 -6.184 1.00 0.00 23 LYS A O 8
ATOM 6150 N N . HIS A 1 24 ? 1.060 -8.402 -4.735 1.00 0.00 24 HIS A N 8
ATOM 6151 C CA . HIS A 1 24 ? 2.446 -8.797 -4.956 1.00 0.00 24 HIS A CA 8
ATOM 6152 C C . HIS A 1 24 ? 3.006 -9.524 -3.737 1.00 0.00 24 HIS A C 8
ATOM 6153 O O . HIS A 1 24 ? 4.064 -10.148 -3.807 1.00 0.00 24 HIS A O 8
ATOM 6167 N N . GLN A 1 25 ? 2.288 -9.437 -2.622 1.00 0.00 25 GLN A N 8
ATOM 6168 C CA . GLN A 1 25 ? 2.715 -10.085 -1.387 1.00 0.00 25 GLN A CA 8
ATOM 6169 C C . GLN A 1 25 ? 4.038 -9.506 -0.897 1.00 0.00 25 GLN A C 8
ATOM 6170 O O . GLN A 1 25 ? 4.967 -10.245 -0.574 1.00 0.00 25 GLN A O 8
ATOM 6184 N N . GLU A 1 26 ? 4.116 -8.180 -0.846 1.00 0.00 26 GLU A N 8
ATOM 6185 C CA . GLU A 1 26 ? 5.327 -7.503 -0.397 1.00 0.00 26 GLU A CA 8
ATOM 6186 C C . GLU A 1 26 ? 5.044 -6.638 0.827 1.00 0.00 26 GLU A C 8
ATOM 6187 O O . GLU A 1 26 ? 4.068 -5.889 0.860 1.00 0.00 26 GLU A O 8
ATOM 6199 N N . ALA A 1 27 ? 5.905 -6.748 1.834 1.00 0.00 27 ALA A N 8
ATOM 6200 C CA . ALA A 1 27 ? 5.749 -5.975 3.060 1.00 0.00 27 ALA A CA 8
ATOM 6201 C C . ALA A 1 27 ? 5.311 -4.546 2.757 1.00 0.00 27 ALA A C 8
ATOM 6202 O O . ALA A 1 27 ? 6.033 -3.790 2.106 1.00 0.00 27 ALA A O 8
ATOM 6209 N N . LEU A 1 28 ? 4.125 -4.183 3.232 1.00 0.00 28 LEU A N 8
ATOM 6210 C CA . LEU A 1 28 ? 3.591 -2.844 3.011 1.00 0.00 28 LEU A CA 8
ATOM 6211 C C . LEU A 1 28 ? 4.347 -1.811 3.841 1.00 0.00 28 LEU A C 8
ATOM 6212 O O . LEU A 1 28 ? 4.094 -1.652 5.035 1.00 0.00 28 LEU A O 8
ATOM 6228 N N . LYS A 1 29 ? 5.277 -1.111 3.200 1.00 0.00 29 LYS A N 8
ATOM 6229 C CA . LYS A 1 29 ? 6.069 -0.091 3.876 1.00 0.00 29 LYS A CA 8
ATOM 6230 C C . LYS A 1 29 ? 5.828 1.283 3.259 1.00 0.00 29 LYS A C 8
ATOM 6231 O O . LYS A 1 29 ? 6.629 2.202 3.433 1.00 0.00 29 LYS A O 8
ATOM 6250 N N . LEU A 1 30 ? 4.719 1.417 2.539 1.00 0.00 30 LEU A N 8
ATOM 6251 C CA . LEU A 1 30 ? 4.372 2.680 1.898 1.00 0.00 30 LEU A CA 8
ATOM 6252 C C . LEU A 1 30 ? 2.868 2.929 1.964 1.00 0.00 30 LEU A C 8
ATOM 6253 O O . LEU A 1 30 ? 2.080 1.995 2.109 1.00 0.00 30 LEU A O 8
ATOM 6269 N N . PHE A 1 31 ? 2.478 4.195 1.854 1.00 0.00 31 PHE A N 8
ATOM 6270 C CA . PHE A 1 31 ? 1.069 4.567 1.900 1.00 0.00 31 PHE A CA 8
ATOM 6271 C C . PHE A 1 31 ? 0.750 5.620 0.844 1.00 0.00 31 PHE A C 8
ATOM 6272 O O . PHE A 1 31 ? 1.328 6.708 0.840 1.00 0.00 31 PHE A O 8
ATOM 6289 N N . CYS A 1 32 ? -0.174 5.290 -0.052 1.00 0.00 32 CYS A N 8
ATOM 6290 C CA . CYS A 1 32 ? -0.571 6.205 -1.115 1.00 0.00 32 CYS A CA 8
ATOM 6291 C C . CYS A 1 32 ? -1.336 7.398 -0.549 1.00 0.00 32 CYS A C 8
ATOM 6292 O O . CYS A 1 32 ? -2.416 7.242 0.020 1.00 0.00 32 CYS A O 8
ATOM 6299 N N . GLU A 1 33 ? -0.767 8.589 -0.709 1.00 0.00 33 GLU A N 8
ATOM 6300 C CA . GLU A 1 33 ? -1.395 9.808 -0.213 1.00 0.00 33 GLU A CA 8
ATOM 6301 C C . GLU A 1 33 ? -2.501 10.273 -1.156 1.00 0.00 33 GLU A C 8
ATOM 6302 O O . GLU A 1 33 ? -3.111 11.321 -0.946 1.00 0.00 33 GLU A O 8
ATOM 6314 N N . VAL A 1 34 ? -2.753 9.485 -2.197 1.00 0.00 34 VAL A N 8
ATOM 6315 C CA . VAL A 1 34 ? -3.785 9.815 -3.173 1.00 0.00 34 VAL A CA 8
ATOM 6316 C C . VAL A 1 34 ? -4.954 8.841 -3.086 1.00 0.00 34 VAL A C 8
ATOM 6317 O O . VAL A 1 34 ? -6.103 9.211 -3.328 1.00 0.00 34 VAL A O 8
ATOM 6330 N N . ASP A 1 35 ? -4.654 7.594 -2.739 1.00 0.00 35 ASP A N 8
ATOM 6331 C CA . ASP A 1 35 ? -5.681 6.566 -2.618 1.00 0.00 35 ASP A CA 8
ATOM 6332 C C . ASP A 1 35 ? -5.992 6.278 -1.152 1.00 0.00 35 ASP A C 8
ATOM 6333 O O . ASP A 1 35 ? -7.022 5.686 -0.831 1.00 0.00 35 ASP A O 8
ATOM 6342 N N . GLU A 1 36 ? -5.093 6.700 -0.268 1.00 0.00 36 GLU A N 8
ATOM 6343 C CA . GLU A 1 36 ? -5.272 6.485 1.163 1.00 0.00 36 GLU A CA 8
ATOM 6344 C C . GLU A 1 36 ? -5.315 4.995 1.489 1.00 0.00 36 GLU A C 8
ATOM 6345 O O . GLU A 1 36 ? -6.156 4.544 2.266 1.00 0.00 36 GLU A O 8
ATOM 6357 N N . GLU A 1 37 ? -4.404 4.237 0.887 1.00 0.00 37 GLU A N 8
ATOM 6358 C CA . GLU A 1 37 ? -4.339 2.797 1.112 1.00 0.00 37 GLU A CA 8
ATOM 6359 C C . GLU A 1 37 ? -2.891 2.325 1.199 1.00 0.00 37 GLU A C 8
ATOM 6360 O O . GLU A 1 37 ? -2.047 2.725 0.398 1.00 0.00 37 GLU A O 8
ATOM 6372 N N . ALA A 1 38 ? -2.611 1.471 2.179 1.00 0.00 38 ALA A N 8
ATOM 6373 C CA . ALA A 1 38 ? -1.267 0.943 2.371 1.00 0.00 38 ALA A CA 8
ATOM 6374 C C . ALA A 1 38 ? -0.842 0.079 1.188 1.00 0.00 38 ALA A C 8
ATOM 6375 O O . ALA A 1 38 ? -1.544 -0.860 0.810 1.00 0.00 38 ALA A O 8
ATOM 6382 N N . ILE A 1 39 ? 0.309 0.403 0.608 1.00 0.00 39 ILE A N 8
ATOM 6383 C CA . ILE A 1 39 ? 0.826 -0.345 -0.532 1.00 0.00 39 ILE A CA 8
ATOM 6384 C C . ILE A 1 39 ? 2.241 -0.846 -0.264 1.00 0.00 39 ILE A C 8
ATOM 6385 O O . ILE A 1 39 ? 2.872 -0.461 0.720 1.00 0.00 39 ILE A O 8
ATOM 6401 N N . CYS A 1 40 ? 2.734 -1.707 -1.148 1.00 0.00 40 CYS A N 8
ATOM 6402 C CA . CYS A 1 40 ? 4.076 -2.261 -1.009 1.00 0.00 40 CYS A CA 8
ATOM 6403 C C . CYS A 1 40 ? 5.044 -1.590 -1.978 1.00 0.00 40 CYS A C 8
ATOM 6404 O O . CYS A 1 40 ? 4.649 -0.750 -2.787 1.00 0.00 40 CYS A O 8
ATOM 6411 N N . VAL A 1 41 ? 6.316 -1.967 -1.891 1.00 0.00 41 VAL A N 8
ATOM 6412 C CA . VAL A 1 41 ? 7.342 -1.403 -2.761 1.00 0.00 41 VAL A CA 8
ATOM 6413 C C . VAL A 1 41 ? 6.990 -1.607 -4.230 1.00 0.00 41 VAL A C 8
ATOM 6414 O O . VAL A 1 41 ? 7.220 -0.730 -5.062 1.00 0.00 41 VAL A O 8
ATOM 6427 N N . VAL A 1 42 ? 6.428 -2.771 -4.542 1.00 0.00 42 VAL A N 8
ATOM 6428 C CA . VAL A 1 42 ? 6.042 -3.090 -5.911 1.00 0.00 42 VAL A CA 8
ATOM 6429 C C . VAL A 1 42 ? 4.904 -2.193 -6.385 1.00 0.00 42 VAL A C 8
ATOM 6430 O O . VAL A 1 42 ? 4.953 -1.636 -7.482 1.00 0.00 42 VAL A O 8
ATOM 6443 N N . CYS A 1 43 ? 3.879 -2.057 -5.550 1.00 0.00 43 CYS A N 8
ATOM 6444 C CA . CYS A 1 43 ? 2.727 -1.227 -5.882 1.00 0.00 43 CYS A CA 8
ATOM 6445 C C . CYS A 1 43 ? 3.160 0.199 -6.211 1.00 0.00 43 CYS A C 8
ATOM 6446 O O . CYS A 1 43 ? 2.762 0.759 -7.232 1.00 0.00 43 CYS A O 8
ATOM 6453 N N . ARG A 1 44 ? 3.979 0.779 -5.339 1.00 0.00 44 ARG A N 8
ATOM 6454 C CA . ARG A 1 44 ? 4.465 2.139 -5.536 1.00 0.00 44 ARG A CA 8
ATOM 6455 C C . ARG A 1 44 ? 5.132 2.285 -6.901 1.00 0.00 44 ARG A C 8
ATOM 6456 O O . ARG A 1 44 ? 4.831 3.212 -7.653 1.00 0.00 44 ARG A O 8
ATOM 6477 N N . GLU A 1 45 ? 6.039 1.365 -7.212 1.00 0.00 45 GLU A N 8
ATOM 6478 C CA . GLU A 1 45 ? 6.749 1.393 -8.486 1.00 0.00 45 GLU A CA 8
ATOM 6479 C C . GLU A 1 45 ? 5.773 1.304 -9.655 1.00 0.00 45 GLU A C 8
ATOM 6480 O O . GLU A 1 45 ? 5.998 1.893 -10.712 1.00 0.00 45 GLU A O 8
ATOM 6492 N N . SER A 1 46 ? 4.687 0.563 -9.457 1.00 0.00 46 SER A N 8
ATOM 6493 C CA . SER A 1 46 ? 3.678 0.394 -10.496 1.00 0.00 46 SER A CA 8
ATOM 6494 C C . SER A 1 46 ? 3.186 1.746 -11.002 1.00 0.00 46 SER A C 8
ATOM 6495 O O . SER A 1 46 ? 3.043 2.695 -10.231 1.00 0.00 46 SER A O 8
ATOM 6503 N N . ARG A 1 47 ? 2.930 1.826 -12.304 1.00 0.00 47 ARG A N 8
ATOM 6504 C CA . ARG A 1 47 ? 2.456 3.062 -12.915 1.00 0.00 47 ARG A CA 8
ATOM 6505 C C . ARG A 1 47 ? 1.084 3.447 -12.368 1.00 0.00 47 ARG A C 8
ATOM 6506 O O . ARG A 1 47 ? 0.543 4.499 -12.708 1.00 0.00 47 ARG A O 8
ATOM 6527 N N . SER A 1 48 ? 0.527 2.587 -11.521 1.00 0.00 48 SER A N 8
ATOM 6528 C CA . SER A 1 48 ? -0.783 2.835 -10.931 1.00 0.00 48 SER A CA 8
ATOM 6529 C C . SER A 1 48 ? -0.678 3.815 -9.767 1.00 0.00 48 SER A C 8
ATOM 6530 O O . SER A 1 48 ? -1.523 4.695 -9.603 1.00 0.00 48 SER A O 8
ATOM 6538 N N . HIS A 1 49 ? 0.366 3.655 -8.959 1.00 0.00 49 HIS A N 8
ATOM 6539 C CA . HIS A 1 49 ? 0.583 4.526 -7.810 1.00 0.00 49 HIS A CA 8
ATOM 6540 C C . HIS A 1 49 ? 1.779 5.444 -8.042 1.00 0.00 49 HIS A C 8
ATOM 6541 O O . HIS A 1 49 ? 1.832 6.557 -7.517 1.00 0.00 49 HIS A O 8
ATOM 6555 N N . LYS A 1 50 ? 2.738 4.971 -8.830 1.00 0.00 50 LYS A N 8
ATOM 6556 C CA . LYS A 1 50 ? 3.934 5.748 -9.133 1.00 0.00 50 LYS A CA 8
ATOM 6557 C C . LYS A 1 50 ? 3.623 7.241 -9.145 1.00 0.00 50 LYS A C 8
ATOM 6558 O O . LYS A 1 50 ? 4.093 7.989 -8.288 1.00 0.00 50 LYS A O 8
ATOM 6577 N N . GLN A 1 51 ? 2.829 7.668 -10.122 1.00 0.00 51 GLN A N 8
ATOM 6578 C CA . GLN A 1 51 ? 2.456 9.072 -10.244 1.00 0.00 51 GLN A CA 8
ATOM 6579 C C . GLN A 1 51 ? 1.978 9.627 -8.906 1.00 0.00 51 GLN A C 8
ATOM 6580 O O . GLN A 1 51 ? 2.294 10.761 -8.544 1.00 0.00 51 GLN A O 8
ATOM 6594 N N . HIS A 1 52 ? 1.215 8.820 -8.175 1.00 0.00 52 HIS A N 8
ATOM 6595 C CA . HIS A 1 52 ? 0.693 9.231 -6.876 1.00 0.00 52 HIS A CA 8
ATOM 6596 C C . HIS A 1 52 ? 1.829 9.468 -5.885 1.00 0.00 52 HIS A C 8
ATOM 6597 O O . HIS A 1 52 ? 2.828 8.750 -5.888 1.00 0.00 52 HIS A O 8
ATOM 6611 N N . SER A 1 53 ? 1.668 10.481 -5.040 1.00 0.00 53 SER A N 8
ATOM 6612 C CA . SER A 1 53 ? 2.681 10.816 -4.046 1.00 0.00 53 SER A CA 8
ATOM 6613 C C . SER A 1 53 ? 2.610 9.865 -2.855 1.00 0.00 53 SER A C 8
ATOM 6614 O O . SER A 1 53 ? 1.863 10.097 -1.905 1.00 0.00 53 SER A O 8
ATOM 6622 N N . VAL A 1 54 ? 3.394 8.793 -2.915 1.00 0.00 54 VAL A N 8
ATOM 6623 C CA . VAL A 1 54 ? 3.422 7.806 -1.842 1.00 0.00 54 VAL A CA 8
ATOM 6624 C C . VAL A 1 54 ? 4.445 8.182 -0.776 1.00 0.00 54 VAL A C 8
ATOM 6625 O O . VAL A 1 54 ? 5.413 8.890 -1.051 1.00 0.00 54 VAL A O 8
ATOM 6638 N N . VAL A 1 55 ? 4.223 7.703 0.444 1.00 0.00 55 VAL A N 8
ATOM 6639 C CA . VAL A 1 55 ? 5.127 7.987 1.553 1.00 0.00 55 VAL A CA 8
ATOM 6640 C C . VAL A 1 55 ? 5.429 6.725 2.352 1.00 0.00 55 VAL A C 8
ATOM 6641 O O . VAL A 1 55 ? 4.630 5.791 2.411 1.00 0.00 55 VAL A O 8
ATOM 6654 N N . PRO A 1 56 ? 6.612 6.695 2.985 1.00 0.00 56 PRO A N 8
ATOM 6655 C CA . PRO A 1 56 ? 7.048 5.553 3.794 1.00 0.00 56 PRO A CA 8
ATOM 6656 C C . PRO A 1 56 ? 6.245 5.415 5.083 1.00 0.00 56 PRO A C 8
ATOM 6657 O O . PRO A 1 56 ? 6.404 6.207 6.013 1.00 0.00 56 PRO A O 8
ATOM 6668 N N . LEU A 1 57 ? 5.383 4.406 5.132 1.00 0.00 57 LEU A N 8
ATOM 6669 C CA . LEU A 1 57 ? 4.555 4.165 6.309 1.00 0.00 57 LEU A CA 8
ATOM 6670 C C . LEU A 1 57 ? 5.368 4.322 7.589 1.00 0.00 57 LEU A C 8
ATOM 6671 O O . LEU A 1 57 ? 5.209 5.299 8.321 1.00 0.00 57 LEU A O 8
ATOM 6689 N N . GLY A 1 1 ? 28.152 -7.969 29.021 1.00 0.00 1 GLY A N 9
ATOM 6690 C CA . GLY A 1 1 ? 27.183 -9.031 28.819 1.00 0.00 1 GLY A CA 9
ATOM 6691 C C . GLY A 1 1 ? 26.326 -9.275 30.046 1.00 0.00 1 GLY A C 9
ATOM 6692 O O . GLY A 1 1 ? 25.577 -8.397 30.472 1.00 0.00 1 GLY A O 9
ATOM 6696 N N . SER A 1 2 ? 26.436 -10.471 30.614 1.00 0.00 2 SER A N 9
ATOM 6697 C CA . SER A 1 2 ? 25.662 -10.831 31.796 1.00 0.00 2 SER A CA 9
ATOM 6698 C C . SER A 1 2 ? 24.173 -10.895 31.470 1.00 0.00 2 SER A C 9
ATOM 6699 O O . SER A 1 2 ? 23.337 -10.418 32.238 1.00 0.00 2 SER A O 9
ATOM 6707 N N . SER A 1 3 ? 23.849 -11.489 30.326 1.00 0.00 3 SER A N 9
ATOM 6708 C CA . SER A 1 3 ? 22.461 -11.613 29.895 1.00 0.00 3 SER A CA 9
ATOM 6709 C C . SER A 1 3 ? 22.284 -12.815 28.972 1.00 0.00 3 SER A C 9
ATOM 6710 O O . SER A 1 3 ? 23.068 -13.022 28.046 1.00 0.00 3 SER A O 9
ATOM 6718 N N . GLY A 1 4 ? 21.247 -13.606 29.232 1.00 0.00 4 GLY A N 9
ATOM 6719 C CA . GLY A 1 4 ? 20.985 -14.778 28.417 1.00 0.00 4 GLY A CA 9
ATOM 6720 C C . GLY A 1 4 ? 19.508 -15.104 28.329 1.00 0.00 4 GLY A C 9
ATOM 6721 O O . GLY A 1 4 ? 18.917 -15.600 29.288 1.00 0.00 4 GLY A O 9
ATOM 6725 N N . SER A 1 5 ? 18.909 -14.824 27.176 1.00 0.00 5 SER A N 9
ATOM 6726 C CA . SER A 1 5 ? 17.490 -15.086 26.968 1.00 0.00 5 SER A CA 9
ATOM 6727 C C . SER A 1 5 ? 17.226 -15.550 25.539 1.00 0.00 5 SER A C 9
ATOM 6728 O O . SER A 1 5 ? 17.812 -15.032 24.588 1.00 0.00 5 SER A O 9
ATOM 6736 N N . SER A 1 6 ? 16.341 -16.531 25.396 1.00 0.00 6 SER A N 9
ATOM 6737 C CA . SER A 1 6 ? 16.002 -17.069 24.083 1.00 0.00 6 SER A CA 9
ATOM 6738 C C . SER A 1 6 ? 14.490 -17.102 23.884 1.00 0.00 6 SER A C 9
ATOM 6739 O O . SER A 1 6 ? 13.816 -18.040 24.306 1.00 0.00 6 SER A O 9
ATOM 6747 N N . GLY A 1 7 ? 13.962 -16.067 23.236 1.00 0.00 7 GLY A N 9
ATOM 6748 C CA . GLY A 1 7 ? 12.534 -15.995 22.991 1.00 0.00 7 GLY A CA 9
ATOM 6749 C C . GLY A 1 7 ? 11.920 -14.710 23.510 1.00 0.00 7 GLY A C 9
ATOM 6750 O O . GLY A 1 7 ? 12.392 -14.141 24.495 1.00 0.00 7 GLY A O 9
ATOM 6754 N N . THR A 1 8 ? 10.865 -14.249 22.845 1.00 0.00 8 THR A N 9
ATOM 6755 C CA . THR A 1 8 ? 10.188 -13.021 23.244 1.00 0.00 8 THR A CA 9
ATOM 6756 C C . THR A 1 8 ? 8.679 -13.224 23.315 1.00 0.00 8 THR A C 9
ATOM 6757 O O . THR A 1 8 ? 8.081 -13.915 22.490 1.00 0.00 8 THR A O 9
ATOM 6768 N N . PRO A 1 9 ? 8.046 -12.609 24.325 1.00 0.00 9 PRO A N 9
ATOM 6769 C CA . PRO A 1 9 ? 6.597 -12.706 24.527 1.00 0.00 9 PRO A CA 9
ATOM 6770 C C . PRO A 1 9 ? 5.810 -11.965 23.452 1.00 0.00 9 PRO A C 9
ATOM 6771 O O . PRO A 1 9 ? 6.380 -11.477 22.477 1.00 0.00 9 PRO A O 9
ATOM 6782 N N . GLY A 1 10 ? 4.496 -11.884 23.636 1.00 0.00 10 GLY A N 9
ATOM 6783 C CA . GLY A 1 10 ? 3.652 -11.200 22.673 1.00 0.00 10 GLY A CA 9
ATOM 6784 C C . GLY A 1 10 ? 2.771 -12.156 21.893 1.00 0.00 10 GLY A C 9
ATOM 6785 O O . GLY A 1 10 ? 3.142 -13.307 21.665 1.00 0.00 10 GLY A O 9
ATOM 6789 N N . ARG A 1 11 ? 1.601 -11.678 21.483 1.00 0.00 11 ARG A N 9
ATOM 6790 C CA . ARG A 1 11 ? 0.663 -12.498 20.727 1.00 0.00 11 ARG A CA 9
ATOM 6791 C C . ARG A 1 11 ? 0.056 -11.706 19.572 1.00 0.00 11 ARG A C 9
ATOM 6792 O O . ARG A 1 11 ? -0.222 -10.515 19.702 1.00 0.00 11 ARG A O 9
ATOM 6813 N N . GLY A 1 12 ? -0.145 -12.377 18.442 1.00 0.00 12 GLY A N 9
ATOM 6814 C CA . GLY A 1 12 ? -0.717 -11.720 17.281 1.00 0.00 12 GLY A CA 9
ATOM 6815 C C . GLY A 1 12 ? -1.258 -12.706 16.265 1.00 0.00 12 GLY A C 9
ATOM 6816 O O . GLY A 1 12 ? -0.502 -13.476 15.673 1.00 0.00 12 GLY A O 9
ATOM 6820 N N . SER A 1 13 ? -2.572 -12.685 16.064 1.00 0.00 13 SER A N 9
ATOM 6821 C CA . SER A 1 13 ? -3.215 -13.588 15.117 1.00 0.00 13 SER A CA 9
ATOM 6822 C C . SER A 1 13 ? -2.806 -13.255 13.685 1.00 0.00 13 SER A C 9
ATOM 6823 O O . SER A 1 13 ? -2.185 -14.068 13.001 1.00 0.00 13 SER A O 9
ATOM 6831 N N . ARG A 1 14 ? -3.159 -12.054 13.240 1.00 0.00 14 ARG A N 9
ATOM 6832 C CA . ARG A 1 14 ? -2.830 -11.612 11.890 1.00 0.00 14 ARG A CA 9
ATOM 6833 C C . ARG A 1 14 ? -2.756 -10.090 11.818 1.00 0.00 14 ARG A C 9
ATOM 6834 O O . ARG A 1 14 ? -2.961 -9.400 12.817 1.00 0.00 14 ARG A O 9
ATOM 6855 N N . VAL A 1 15 ? -2.461 -9.572 10.630 1.00 0.00 15 VAL A N 9
ATOM 6856 C CA . VAL A 1 15 ? -2.360 -8.132 10.427 1.00 0.00 15 VAL A CA 9
ATOM 6857 C C . VAL A 1 15 ? -2.849 -7.737 9.038 1.00 0.00 15 VAL A C 9
ATOM 6858 O O . VAL A 1 15 ? -2.577 -8.423 8.053 1.00 0.00 15 VAL A O 9
ATOM 6871 N N . THR A 1 16 ? -3.573 -6.624 8.966 1.00 0.00 16 THR A N 9
ATOM 6872 C CA . THR A 1 16 ? -4.101 -6.136 7.698 1.00 0.00 16 THR A CA 9
ATOM 6873 C C . THR A 1 16 ? -3.503 -4.781 7.338 1.00 0.00 16 THR A C 9
ATOM 6874 O O . THR A 1 16 ? -3.230 -4.504 6.170 1.00 0.00 16 THR A O 9
ATOM 6885 N N . ASP A 1 17 ? -3.302 -3.942 8.348 1.00 0.00 17 ASP A N 9
ATOM 6886 C CA . ASP A 1 17 ? -2.734 -2.615 8.137 1.00 0.00 17 ASP A CA 9
ATOM 6887 C C . ASP A 1 17 ? -1.224 -2.696 7.935 1.00 0.00 17 ASP A C 9
ATOM 6888 O O . ASP A 1 17 ? -0.516 -3.323 8.724 1.00 0.00 17 ASP A O 9
ATOM 6897 N N . GLN A 1 18 ? -0.738 -2.059 6.875 1.00 0.00 18 GLN A N 9
ATOM 6898 C CA . GLN A 1 18 ? 0.688 -2.062 6.570 1.00 0.00 18 GLN A CA 9
ATOM 6899 C C . GLN A 1 18 ? 1.286 -3.449 6.775 1.00 0.00 18 GLN A C 9
ATOM 6900 O O . GLN A 1 18 ? 2.421 -3.586 7.230 1.00 0.00 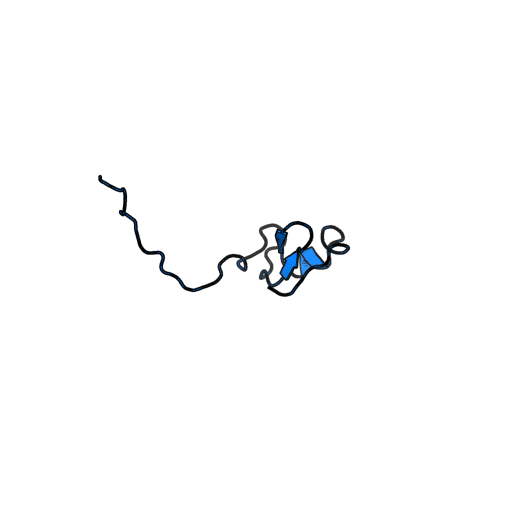18 GLN A O 9
ATOM 6914 N N . GLY A 1 19 ? 0.514 -4.477 6.436 1.00 0.00 19 GLY A N 9
ATOM 6915 C CA . GLY A 1 19 ? 0.985 -5.841 6.590 1.00 0.00 19 GLY A CA 9
ATOM 6916 C C . GLY A 1 19 ? 1.610 -6.387 5.321 1.00 0.00 19 GLY A C 9
ATOM 6917 O O . GLY A 1 19 ? 2.827 -6.325 5.144 1.00 0.00 19 GLY A O 9
ATOM 6921 N N . ILE A 1 20 ? 0.776 -6.923 4.437 1.00 0.00 20 ILE A N 9
ATOM 6922 C CA . ILE A 1 20 ? 1.254 -7.482 3.178 1.00 0.00 20 ILE A CA 9
ATOM 6923 C C . ILE A 1 20 ? 0.280 -7.190 2.042 1.00 0.00 20 ILE A C 9
ATOM 6924 O O . ILE A 1 20 ? -0.936 -7.299 2.208 1.00 0.00 20 ILE A O 9
ATOM 6940 N N . CYS A 1 21 ? 0.821 -6.821 0.886 1.00 0.00 21 CYS A N 9
ATOM 6941 C CA . CYS A 1 21 ? 0.001 -6.514 -0.279 1.00 0.00 21 CYS A CA 9
ATOM 6942 C C . CYS A 1 21 ? -0.632 -7.781 -0.848 1.00 0.00 21 CYS A C 9
ATOM 6943 O O . CYS A 1 21 ? 0.053 -8.727 -1.236 1.00 0.00 21 CYS A O 9
ATOM 6950 N N . PRO A 1 22 ? -1.972 -7.800 -0.899 1.00 0.00 22 PRO A N 9
ATOM 6951 C CA . PRO A 1 22 ? -2.728 -8.944 -1.418 1.00 0.00 22 PRO A CA 9
ATOM 6952 C C . PRO A 1 22 ? -2.570 -9.106 -2.926 1.00 0.00 22 PRO A C 9
ATOM 6953 O O . PRO A 1 22 ? -3.236 -9.936 -3.545 1.00 0.00 22 PRO A O 9
ATOM 6964 N N . LYS A 1 23 ? -1.684 -8.308 -3.513 1.00 0.00 23 LYS A N 9
ATOM 6965 C CA . LYS A 1 23 ? -1.437 -8.363 -4.949 1.00 0.00 23 LYS A CA 9
ATOM 6966 C C . LYS A 1 23 ? -0.056 -8.940 -5.241 1.00 0.00 23 LYS A C 9
ATOM 6967 O O . LYS A 1 23 ? 0.075 -9.923 -5.972 1.00 0.00 23 LYS A O 9
ATOM 6986 N N . HIS A 1 24 ? 0.972 -8.324 -4.666 1.00 0.00 24 HIS A N 9
ATOM 6987 C CA . HIS A 1 24 ? 2.344 -8.779 -4.863 1.00 0.00 24 HIS A CA 9
ATOM 6988 C C . HIS A 1 24 ? 2.853 -9.521 -3.632 1.00 0.00 24 HIS A C 9
ATOM 6989 O O . HIS A 1 24 ? 3.886 -10.188 -3.681 1.00 0.00 24 HIS A O 9
ATOM 7003 N N . GLN A 1 25 ? 2.121 -9.399 -2.529 1.00 0.00 25 GLN A N 9
ATOM 7004 C CA . GLN A 1 25 ? 2.501 -10.058 -1.284 1.00 0.00 25 GLN A CA 9
ATOM 7005 C C . GLN A 1 25 ? 3.844 -9.539 -0.782 1.00 0.00 25 GLN A C 9
ATOM 7006 O O . GLN A 1 25 ? 4.727 -10.319 -0.427 1.00 0.00 25 GLN A O 9
ATOM 7020 N N . GLU A 1 26 ? 3.990 -8.218 -0.754 1.00 0.00 26 GLU A N 9
ATOM 7021 C CA . GLU A 1 26 ? 5.227 -7.597 -0.296 1.00 0.00 26 GLU A CA 9
ATOM 7022 C C . GLU A 1 26 ? 4.974 -6.716 0.924 1.00 0.00 26 GLU A C 9
ATOM 7023 O O . GLU A 1 26 ? 4.008 -5.954 0.963 1.00 0.00 26 GLU A O 9
ATOM 7035 N N . ALA A 1 27 ? 5.849 -6.827 1.919 1.00 0.00 27 ALA A N 9
ATOM 7036 C CA . ALA A 1 27 ? 5.722 -6.041 3.139 1.00 0.00 27 ALA A CA 9
ATOM 7037 C C . ALA A 1 27 ? 5.325 -4.602 2.827 1.00 0.00 27 ALA A C 9
ATOM 7038 O O . ALA A 1 27 ? 6.120 -3.830 2.290 1.00 0.00 27 ALA A O 9
ATOM 7045 N N . LEU A 1 28 ? 4.090 -4.248 3.165 1.00 0.00 28 LEU A N 9
ATOM 7046 C CA . LEU A 1 28 ? 3.586 -2.901 2.919 1.00 0.00 28 LEU A CA 9
ATOM 7047 C C . LEU A 1 28 ? 4.318 -1.880 3.785 1.00 0.00 28 LEU A C 9
ATOM 7048 O O . LEU A 1 28 ? 4.002 -1.708 4.962 1.00 0.00 28 LEU A O 9
ATOM 7064 N N . LYS A 1 29 ? 5.296 -1.203 3.193 1.00 0.00 29 LYS A N 9
ATOM 7065 C CA . LYS A 1 29 ? 6.071 -0.195 3.908 1.00 0.00 29 LYS A CA 9
ATOM 7066 C C . LYS A 1 29 ? 5.854 1.188 3.304 1.00 0.00 29 LYS A C 9
ATOM 7067 O O . LYS A 1 29 ? 6.725 2.055 3.383 1.00 0.00 29 LYS A O 9
ATOM 7086 N N . LEU A 1 30 ? 4.687 1.389 2.701 1.00 0.00 30 LEU A N 9
ATOM 7087 C CA . LEU A 1 30 ? 4.354 2.669 2.085 1.00 0.00 30 LEU A CA 9
ATOM 7088 C C . LEU A 1 30 ? 2.856 2.941 2.170 1.00 0.00 30 LEU A C 9
ATOM 7089 O O . LEU A 1 30 ? 2.067 2.044 2.470 1.00 0.00 30 LEU A O 9
ATOM 7105 N N . PHE A 1 31 ? 2.469 4.184 1.901 1.00 0.00 31 PHE A N 9
ATOM 7106 C CA . PHE A 1 31 ? 1.065 4.574 1.946 1.00 0.00 31 PHE A CA 9
ATOM 7107 C C . PHE A 1 31 ? 0.757 5.619 0.877 1.00 0.00 31 PHE A C 9
ATOM 7108 O O . PHE A 1 31 ? 1.341 6.703 0.865 1.00 0.00 31 PHE A O 9
ATOM 7125 N N . CYS A 1 32 ? -0.165 5.285 -0.020 1.00 0.00 32 CYS A N 9
ATOM 7126 C CA . CYS A 1 32 ? -0.552 6.191 -1.094 1.00 0.00 32 CYS A CA 9
ATOM 7127 C C . CYS A 1 32 ? -1.328 7.385 -0.545 1.00 0.00 32 CYS A C 9
ATOM 7128 O O . CYS A 1 32 ? -2.422 7.230 -0.003 1.00 0.00 32 CYS A O 9
ATOM 7135 N N . GLU A 1 33 ? -0.753 8.575 -0.690 1.00 0.00 33 GLU A N 9
ATOM 7136 C CA . GLU A 1 33 ? -1.391 9.794 -0.208 1.00 0.00 33 GLU A CA 9
ATOM 7137 C C . GLU A 1 33 ? -2.474 10.261 -1.176 1.00 0.00 33 GLU A C 9
ATOM 7138 O O . GLU A 1 33 ? -3.066 11.325 -0.997 1.00 0.00 33 GLU A O 9
ATOM 7150 N N . VAL A 1 34 ? -2.728 9.457 -2.204 1.00 0.00 34 VAL A N 9
ATOM 7151 C CA . VAL A 1 34 ? -3.739 9.785 -3.201 1.00 0.00 34 VAL A CA 9
ATOM 7152 C C . VAL A 1 34 ? -4.934 8.843 -3.103 1.00 0.00 34 VAL A C 9
ATOM 7153 O O . VAL A 1 34 ? -6.068 9.231 -3.383 1.00 0.00 34 VAL A O 9
ATOM 7166 N N . ASP A 1 35 ? -4.671 7.604 -2.704 1.00 0.00 35 ASP A N 9
ATOM 7167 C CA . ASP A 1 35 ? -5.725 6.605 -2.568 1.00 0.00 35 ASP A CA 9
ATOM 7168 C C . ASP A 1 35 ? -6.007 6.310 -1.098 1.00 0.00 35 ASP A C 9
ATOM 7169 O O . ASP A 1 35 ? -7.022 5.701 -0.762 1.00 0.00 35 ASP A O 9
ATOM 7178 N N . GLU A 1 36 ? -5.101 6.745 -0.228 1.00 0.00 36 GLU A N 9
ATOM 7179 C CA . GLU A 1 36 ? -5.253 6.525 1.206 1.00 0.00 36 GLU A CA 9
ATOM 7180 C C . GLU A 1 36 ? -5.265 5.034 1.529 1.00 0.00 36 GLU A C 9
ATOM 7181 O O . GLU A 1 36 ? -6.011 4.583 2.398 1.00 0.00 36 GLU A O 9
ATOM 7193 N N . GLU A 1 37 ? -4.434 4.274 0.822 1.00 0.00 37 GLU A N 9
ATOM 7194 C CA . GLU A 1 37 ? -4.350 2.834 1.033 1.00 0.00 37 GLU A CA 9
ATOM 7195 C C . GLU A 1 37 ? -2.896 2.378 1.104 1.00 0.00 37 GLU A C 9
ATOM 7196 O O . GLU A 1 37 ? -2.065 2.791 0.296 1.00 0.00 37 GLU A O 9
ATOM 7208 N N . ALA A 1 38 ? -2.596 1.523 2.076 1.00 0.00 38 ALA A N 9
ATOM 7209 C CA . ALA A 1 38 ? -1.244 1.009 2.252 1.00 0.00 38 ALA A CA 9
ATOM 7210 C C . ALA A 1 38 ? -0.821 0.156 1.061 1.00 0.00 38 ALA A C 9
ATOM 7211 O O . ALA A 1 38 ? -1.548 -0.745 0.642 1.00 0.00 38 ALA A O 9
ATOM 7218 N N . ILE A 1 39 ? 0.357 0.447 0.519 1.00 0.00 39 ILE A N 9
ATOM 7219 C CA . ILE A 1 39 ? 0.875 -0.294 -0.624 1.00 0.00 39 ILE A CA 9
ATOM 7220 C C . ILE A 1 39 ? 2.295 -0.786 -0.362 1.00 0.00 39 ILE A C 9
ATOM 7221 O O . ILE A 1 39 ? 2.941 -0.368 0.599 1.00 0.00 39 ILE A O 9
ATOM 7237 N N . CYS A 1 40 ? 2.776 -1.675 -1.225 1.00 0.00 40 CYS A N 9
ATOM 7238 C CA . CYS A 1 40 ? 4.119 -2.224 -1.089 1.00 0.00 40 CYS A CA 9
ATOM 7239 C C . CYS A 1 40 ? 5.070 -1.591 -2.102 1.00 0.00 40 CYS A C 9
ATOM 7240 O O . CYS A 1 40 ? 4.640 -0.905 -3.029 1.00 0.00 40 CYS A O 9
ATOM 7247 N N . VAL A 1 41 ? 6.365 -1.827 -1.917 1.00 0.00 41 VAL A N 9
ATOM 7248 C CA . VAL A 1 41 ? 7.377 -1.282 -2.814 1.00 0.00 41 VAL A CA 9
ATOM 7249 C C . VAL A 1 41 ? 6.971 -1.460 -4.273 1.00 0.00 41 VAL A C 9
ATOM 7250 O O . VAL A 1 41 ? 7.010 -0.513 -5.059 1.00 0.00 41 VAL A O 9
ATOM 7263 N N . VAL A 1 42 ? 6.581 -2.679 -4.629 1.00 0.00 42 VAL A N 9
ATOM 7264 C CA . VAL A 1 42 ? 6.166 -2.981 -5.993 1.00 0.00 42 VAL A CA 9
ATOM 7265 C C . VAL A 1 42 ? 5.042 -2.055 -6.443 1.00 0.00 42 VAL A C 9
ATOM 7266 O O . VAL A 1 42 ? 5.129 -1.420 -7.495 1.00 0.00 42 VAL A O 9
ATOM 7279 N N . CYS A 1 43 ? 3.986 -1.982 -5.641 1.00 0.00 43 CYS A N 9
ATOM 7280 C CA . CYS A 1 43 ? 2.843 -1.133 -5.955 1.00 0.00 43 CYS A CA 9
ATOM 7281 C C . CYS A 1 43 ? 3.293 0.290 -6.272 1.00 0.00 43 CYS A C 9
ATOM 7282 O O . CYS A 1 43 ? 2.957 0.839 -7.321 1.00 0.00 43 CYS A O 9
ATOM 7289 N N . ARG A 1 44 ? 4.055 0.881 -5.358 1.00 0.00 44 ARG A N 9
ATOM 7290 C CA . ARG A 1 44 ? 4.551 2.240 -5.539 1.00 0.00 44 ARG A CA 9
ATOM 7291 C C . ARG A 1 44 ? 5.273 2.381 -6.876 1.00 0.00 44 ARG A C 9
ATOM 7292 O O . ARG A 1 44 ? 5.099 3.373 -7.583 1.00 0.00 44 ARG A O 9
ATOM 7313 N N . GLU A 1 45 ? 6.083 1.383 -7.214 1.00 0.00 45 GLU A N 9
ATOM 7314 C CA . GLU A 1 45 ? 6.832 1.399 -8.465 1.00 0.00 45 GLU A CA 9
ATOM 7315 C C . GLU A 1 45 ? 5.895 1.259 -9.662 1.00 0.00 45 GLU A C 9
ATOM 7316 O O . GLU A 1 45 ? 6.176 1.768 -10.747 1.00 0.00 45 GLU A O 9
ATOM 7328 N N . SER A 1 46 ? 4.780 0.564 -9.455 1.00 0.00 46 SER A N 9
ATOM 7329 C CA . SER A 1 46 ? 3.804 0.353 -10.517 1.00 0.00 46 SER A CA 9
ATOM 7330 C C . SER A 1 46 ? 3.108 1.661 -10.883 1.00 0.00 46 SER A C 9
ATOM 7331 O O . SER A 1 46 ? 2.579 2.359 -10.017 1.00 0.00 46 SER A O 9
ATOM 7339 N N . ARG A 1 47 ? 3.112 1.985 -12.172 1.00 0.00 47 ARG A N 9
ATOM 7340 C CA . ARG A 1 47 ? 2.483 3.209 -12.653 1.00 0.00 47 ARG A CA 9
ATOM 7341 C C . ARG A 1 47 ? 1.166 3.466 -11.926 1.00 0.00 47 ARG A C 9
ATOM 7342 O O . ARG A 1 47 ? 0.716 4.607 -11.822 1.00 0.00 47 ARG A O 9
ATOM 7363 N N . SER A 1 48 ? 0.554 2.398 -11.426 1.00 0.00 48 SER A N 9
ATOM 7364 C CA . SER A 1 48 ? -0.713 2.507 -10.712 1.00 0.00 48 SER A CA 9
ATOM 7365 C C . SER A 1 48 ? -0.636 3.579 -9.629 1.00 0.00 48 SER A C 9
ATOM 7366 O O . SER A 1 48 ? -1.455 4.497 -9.589 1.00 0.00 48 SER A O 9
ATOM 7374 N N . HIS A 1 49 ? 0.355 3.455 -8.752 1.00 0.00 49 HIS A N 9
ATOM 7375 C CA . HIS A 1 49 ? 0.542 4.413 -7.668 1.00 0.00 49 HIS A CA 9
ATOM 7376 C C . HIS A 1 49 ? 1.748 5.307 -7.934 1.00 0.00 49 HIS A C 9
ATOM 7377 O O . HIS A 1 49 ? 1.852 6.406 -7.389 1.00 0.00 49 HIS A O 9
ATOM 7391 N N . LYS A 1 50 ? 2.659 4.829 -8.775 1.00 0.00 50 LYS A N 9
ATOM 7392 C CA . LYS A 1 50 ? 3.859 5.584 -9.115 1.00 0.00 50 LYS A CA 9
ATOM 7393 C C . LYS A 1 50 ? 3.570 7.081 -9.143 1.00 0.00 50 LYS A C 9
ATOM 7394 O O . LYS A 1 50 ? 4.058 7.832 -8.298 1.00 0.00 50 LYS A O 9
ATOM 7413 N N . GLN A 1 51 ? 2.773 7.508 -10.117 1.00 0.00 51 GLN A N 9
ATOM 7414 C CA . GLN A 1 51 ? 2.419 8.915 -10.253 1.00 0.00 51 GLN A CA 9
ATOM 7415 C C . GLN A 1 51 ? 1.947 9.489 -8.921 1.00 0.00 51 GLN A C 9
ATOM 7416 O O . GLN A 1 51 ? 2.278 10.621 -8.569 1.00 0.00 51 GLN A O 9
ATOM 7430 N N . HIS A 1 52 ? 1.171 8.700 -8.184 1.00 0.00 52 HIS A N 9
ATOM 7431 C CA . HIS A 1 52 ? 0.654 9.130 -6.890 1.00 0.00 52 HIS A CA 9
ATOM 7432 C C . HIS A 1 52 ? 1.790 9.348 -5.896 1.00 0.00 52 HIS A C 9
ATOM 7433 O O . HIS A 1 52 ? 2.752 8.581 -5.860 1.00 0.00 52 HIS A O 9
ATOM 7447 N N . SER A 1 53 ? 1.672 10.399 -5.090 1.00 0.00 53 SER A N 9
ATOM 7448 C CA . SER A 1 53 ? 2.691 10.720 -4.099 1.00 0.00 53 SER A CA 9
ATOM 7449 C C . SER A 1 53 ? 2.625 9.755 -2.918 1.00 0.00 53 SER A C 9
ATOM 7450 O O . SER A 1 53 ? 1.897 9.987 -1.953 1.00 0.00 53 SER A O 9
ATOM 7458 N N . VAL A 1 54 ? 3.390 8.672 -3.004 1.00 0.00 54 VAL A N 9
ATOM 7459 C CA . VAL A 1 54 ? 3.419 7.671 -1.944 1.00 0.00 54 VAL A CA 9
ATOM 7460 C C . VAL A 1 54 ? 4.429 8.044 -0.864 1.00 0.00 54 VAL A C 9
ATOM 7461 O O . VAL A 1 54 ? 5.480 8.617 -1.152 1.00 0.00 54 VAL A O 9
ATOM 7474 N N . VAL A 1 55 ? 4.103 7.715 0.382 1.00 0.00 55 VAL A N 9
ATOM 7475 C CA . VAL A 1 55 ? 4.981 8.014 1.506 1.00 0.00 55 VAL A CA 9
ATOM 7476 C C . VAL A 1 55 ? 5.279 6.760 2.320 1.00 0.00 55 VAL A C 9
ATOM 7477 O O . VAL A 1 55 ? 4.479 5.826 2.383 1.00 0.00 55 VAL A O 9
ATOM 7490 N N . PRO A 1 56 ? 6.459 6.735 2.958 1.00 0.00 56 PRO A N 9
ATOM 7491 C CA . PRO A 1 56 ? 6.890 5.601 3.781 1.00 0.00 56 PRO A CA 9
ATOM 7492 C C . PRO A 1 56 ? 6.080 5.476 5.067 1.00 0.00 56 PRO A C 9
ATOM 7493 O O . PRO A 1 56 ? 6.136 6.348 5.935 1.00 0.00 56 PRO A O 9
ATOM 7504 N N . LEU A 1 57 ? 5.328 4.388 5.183 1.00 0.00 57 LEU A N 9
ATOM 7505 C CA . LEU A 1 57 ? 4.506 4.148 6.365 1.00 0.00 57 LEU A CA 9
ATOM 7506 C C . LEU A 1 57 ? 5.319 4.337 7.641 1.00 0.00 57 LEU A C 9
ATOM 7507 O O . LEU A 1 57 ? 6.473 3.917 7.721 1.00 0.00 57 LEU A O 9
ATOM 7525 N N . GLY A 1 1 ? -32.166 -6.236 30.151 1.00 0.00 1 GLY A N 10
ATOM 7526 C CA . GLY A 1 1 ? -30.804 -6.332 29.659 1.00 0.00 1 GLY A CA 10
ATOM 7527 C C . GLY A 1 1 ? -30.636 -5.706 28.288 1.00 0.00 1 GLY A C 10
ATOM 7528 O O . GLY A 1 1 ? -31.596 -5.197 27.710 1.00 0.00 1 GLY A O 10
ATOM 7532 N N . SER A 1 2 ? -29.414 -5.742 27.768 1.00 0.00 2 SER A N 10
ATOM 7533 C CA . SER A 1 2 ? -29.123 -5.170 26.459 1.00 0.00 2 SER A CA 10
ATOM 7534 C C . SER A 1 2 ? -28.331 -6.151 25.600 1.00 0.00 2 SER A C 10
ATOM 7535 O O . SER A 1 2 ? -27.111 -6.255 25.722 1.00 0.00 2 SER A O 10
ATOM 7543 N N . SER A 1 3 ? -29.036 -6.870 24.732 1.00 0.00 3 SER A N 10
ATOM 7544 C CA . SER A 1 3 ? -28.401 -7.846 23.855 1.00 0.00 3 SER A CA 10
ATOM 7545 C C . SER A 1 3 ? -27.077 -7.313 23.316 1.00 0.00 3 SER A C 10
ATOM 7546 O O . SER A 1 3 ? -26.923 -6.113 23.092 1.00 0.00 3 SER A O 10
ATOM 7554 N N . GLY A 1 4 ? -26.122 -8.215 23.112 1.00 0.00 4 GLY A N 10
ATOM 7555 C CA . GLY A 1 4 ? -24.822 -7.818 22.602 1.00 0.00 4 GLY A CA 10
ATOM 7556 C C . GLY A 1 4 ? -23.755 -7.811 23.677 1.00 0.00 4 GLY A C 10
ATOM 7557 O O . GLY A 1 4 ? -23.971 -8.313 24.780 1.00 0.00 4 GLY A O 10
ATOM 7561 N N . SER A 1 5 ? -22.597 -7.241 23.357 1.00 0.00 5 SER A N 10
ATOM 7562 C CA . SER A 1 5 ? -21.489 -7.176 24.302 1.00 0.00 5 SER A CA 10
ATOM 7563 C C . SER A 1 5 ? -20.383 -6.263 23.781 1.00 0.00 5 SER A C 10
ATOM 7564 O O . SER A 1 5 ? -20.131 -6.200 22.578 1.00 0.00 5 SER A O 10
ATOM 7572 N N . SER A 1 6 ? -19.727 -5.557 24.697 1.00 0.00 6 SER A N 10
ATOM 7573 C CA . SER A 1 6 ? -18.650 -4.645 24.331 1.00 0.00 6 SER A CA 10
ATOM 7574 C C . SER A 1 6 ? -17.577 -5.367 23.521 1.00 0.00 6 SER A C 10
ATOM 7575 O O . SER A 1 6 ? -17.254 -4.968 22.403 1.00 0.00 6 SER A O 10
ATOM 7583 N N . GLY A 1 7 ? -17.029 -6.434 24.094 1.00 0.00 7 GLY A N 10
ATOM 7584 C CA . GLY A 1 7 ? -15.999 -7.196 23.413 1.00 0.00 7 GLY A CA 10
ATOM 7585 C C . GLY A 1 7 ? -14.915 -7.677 24.356 1.00 0.00 7 GLY A C 10
ATOM 7586 O O . GLY A 1 7 ? -14.756 -7.146 25.456 1.00 0.00 7 GLY A O 10
ATOM 7590 N N . THR A 1 8 ? -14.166 -8.689 23.927 1.00 0.00 8 THR A N 10
ATOM 7591 C CA . THR A 1 8 ? -13.093 -9.244 24.742 1.00 0.00 8 THR A CA 10
ATOM 7592 C C . THR A 1 8 ? -11.811 -9.399 23.932 1.00 0.00 8 THR A C 10
ATOM 7593 O O . THR A 1 8 ? -11.817 -9.891 22.803 1.00 0.00 8 THR A O 10
ATOM 7604 N N . PRO A 1 9 ? -10.683 -8.970 24.519 1.00 0.00 9 PRO A N 10
ATOM 7605 C CA . PRO A 1 9 ? -9.372 -9.052 23.869 1.00 0.00 9 PRO A CA 10
ATOM 7606 C C . PRO A 1 9 ? -8.876 -10.488 23.743 1.00 0.00 9 PRO A C 10
ATOM 7607 O O . PRO A 1 9 ? -9.189 -11.338 24.575 1.00 0.00 9 PRO A O 10
ATOM 7618 N N . GLY A 1 10 ? -8.100 -10.752 22.696 1.00 0.00 10 GLY A N 10
ATOM 7619 C CA . GLY A 1 10 ? -7.573 -12.087 22.481 1.00 0.00 10 GLY A CA 10
ATOM 7620 C C . GLY A 1 10 ? -6.100 -12.191 22.825 1.00 0.00 10 GLY A C 10
ATOM 7621 O O . GLY A 1 10 ? -5.559 -11.340 23.531 1.00 0.00 10 GLY A O 10
ATOM 7625 N N . ARG A 1 11 ? -5.450 -13.238 22.326 1.00 0.00 11 ARG A N 10
ATOM 7626 C CA . ARG A 1 11 ? -4.032 -13.452 22.587 1.00 0.00 11 ARG A CA 10
ATOM 7627 C C . ARG A 1 11 ? -3.231 -13.432 21.288 1.00 0.00 11 ARG A C 10
ATOM 7628 O O . ARG A 1 11 ? -2.841 -14.478 20.772 1.00 0.00 11 ARG A O 10
ATOM 7649 N N . GLY A 1 12 ? -2.991 -12.234 20.765 1.00 0.00 12 GLY A N 10
ATOM 7650 C CA . GLY A 1 12 ? -2.239 -12.100 19.531 1.00 0.00 12 GLY A CA 10
ATOM 7651 C C . GLY A 1 12 ? -2.598 -10.842 18.767 1.00 0.00 12 GLY A C 10
ATOM 7652 O O . GLY A 1 12 ? -3.643 -10.777 18.120 1.00 0.00 12 GLY A O 10
ATOM 7656 N N . SER A 1 13 ? -1.730 -9.838 18.842 1.00 0.00 13 SER A N 10
ATOM 7657 C CA . SER A 1 13 ? -1.964 -8.572 18.155 1.00 0.00 13 SER A CA 10
ATOM 7658 C C . SER A 1 13 ? -2.539 -8.808 16.762 1.00 0.00 13 SER A C 10
ATOM 7659 O O . SER A 1 13 ? -1.832 -9.241 15.852 1.00 0.00 13 SER A O 10
ATOM 7667 N N . ARG A 1 14 ? -3.827 -8.521 16.604 1.00 0.00 14 ARG A N 10
ATOM 7668 C CA . ARG A 1 14 ? -4.499 -8.702 15.323 1.00 0.00 14 ARG A CA 10
ATOM 7669 C C . ARG A 1 14 ? -4.364 -7.453 14.456 1.00 0.00 14 ARG A C 10
ATOM 7670 O O . ARG A 1 14 ? -5.239 -6.588 14.455 1.00 0.00 14 ARG A O 10
ATOM 7691 N N . VAL A 1 15 ? -3.260 -7.367 13.720 1.00 0.00 15 VAL A N 10
ATOM 7692 C CA . VAL A 1 15 ? -3.010 -6.225 12.849 1.00 0.00 15 VAL A CA 10
ATOM 7693 C C . VAL A 1 15 ? -3.052 -6.634 11.381 1.00 0.00 15 VAL A C 10
ATOM 7694 O O . VAL A 1 15 ? -2.707 -7.762 11.029 1.00 0.00 15 VAL A O 10
ATOM 7707 N N . THR A 1 16 ? -3.477 -5.709 10.526 1.00 0.00 16 THR A N 10
ATOM 7708 C CA . THR A 1 16 ? -3.565 -5.972 9.096 1.00 0.00 16 THR A CA 10
ATOM 7709 C C . THR A 1 16 ? -2.944 -4.838 8.288 1.00 0.00 16 THR A C 10
ATOM 7710 O O . THR A 1 16 ? -2.351 -5.067 7.234 1.00 0.00 16 THR A O 10
ATOM 7721 N N . ASP A 1 17 ? -3.084 -3.616 8.790 1.00 0.00 17 ASP A N 10
ATOM 7722 C CA . ASP A 1 17 ? -2.535 -2.446 8.115 1.00 0.00 17 ASP A CA 10
ATOM 7723 C C . ASP A 1 17 ? -1.050 -2.635 7.821 1.00 0.00 17 ASP A C 10
ATOM 7724 O O . ASP A 1 17 ? -0.368 -3.408 8.494 1.00 0.00 17 ASP A O 10
ATOM 7733 N N . GLN A 1 18 ? -0.557 -1.925 6.811 1.00 0.00 18 GLN A N 10
ATOM 7734 C CA . GLN A 1 18 ? 0.847 -2.017 6.427 1.00 0.00 18 GLN A CA 10
ATOM 7735 C C . GLN A 1 18 ? 1.370 -3.438 6.612 1.00 0.00 18 GLN A C 10
ATOM 7736 O O . GLN A 1 18 ? 2.519 -3.642 7.002 1.00 0.00 18 GLN A O 10
ATOM 7750 N N . GLY A 1 19 ? 0.518 -4.419 6.328 1.00 0.00 19 GLY A N 10
ATOM 7751 C CA . GLY A 1 19 ? 0.912 -5.808 6.469 1.00 0.00 19 GLY A CA 10
ATOM 7752 C C . GLY A 1 19 ? 1.550 -6.360 5.210 1.00 0.00 19 GLY A C 10
ATOM 7753 O O . GLY A 1 19 ? 2.771 -6.314 5.053 1.00 0.00 19 GLY A O 10
ATOM 7757 N N . ILE A 1 20 ? 0.724 -6.885 4.311 1.00 0.00 20 ILE A N 10
ATOM 7758 C CA . ILE A 1 20 ? 1.215 -7.450 3.060 1.00 0.00 20 ILE A CA 10
ATOM 7759 C C . ILE A 1 20 ? 0.236 -7.195 1.920 1.00 0.00 20 ILE A C 10
ATOM 7760 O O . ILE A 1 20 ? -0.978 -7.318 2.090 1.00 0.00 20 ILE A O 10
ATOM 7776 N N . CYS A 1 21 ? 0.770 -6.840 0.756 1.00 0.00 21 CYS A N 10
ATOM 7777 C CA . CYS A 1 21 ? -0.056 -6.569 -0.414 1.00 0.00 21 CYS A CA 10
ATOM 7778 C C . CYS A 1 21 ? -0.636 -7.862 -0.981 1.00 0.00 21 CYS A C 10
ATOM 7779 O O . CYS A 1 21 ? 0.087 -8.788 -1.348 1.00 0.00 21 CYS A O 10
ATOM 7786 N N . PRO A 1 22 ? -1.974 -7.927 -1.056 1.00 0.00 22 PRO A N 10
ATOM 7787 C CA . PRO A 1 22 ? -2.681 -9.100 -1.578 1.00 0.00 22 PRO A CA 10
ATOM 7788 C C . PRO A 1 22 ? -2.491 -9.270 -3.082 1.00 0.00 22 PRO A C 10
ATOM 7789 O O . PRO A 1 22 ? -3.113 -10.131 -3.704 1.00 0.00 22 PRO A O 10
ATOM 7800 N N . LYS A 1 23 ? -1.627 -8.443 -3.661 1.00 0.00 23 LYS A N 10
ATOM 7801 C CA . LYS A 1 23 ? -1.353 -8.502 -5.092 1.00 0.00 23 LYS A CA 10
ATOM 7802 C C . LYS A 1 23 ? 0.047 -9.047 -5.356 1.00 0.00 23 LYS A C 10
ATOM 7803 O O . LYS A 1 23 ? 0.219 -10.007 -6.108 1.00 0.00 23 LYS A O 10
ATOM 7822 N N . HIS A 1 24 ? 1.045 -8.430 -4.730 1.00 0.00 24 HIS A N 10
ATOM 7823 C CA . HIS A 1 24 ? 2.430 -8.855 -4.896 1.00 0.00 24 HIS A CA 10
ATOM 7824 C C . HIS A 1 24 ? 2.939 -9.551 -3.637 1.00 0.00 24 HIS A C 10
ATOM 7825 O O . HIS A 1 24 ? 3.987 -10.197 -3.655 1.00 0.00 24 HIS A O 10
ATOM 7839 N N . GLN A 1 25 ? 2.191 -9.414 -2.547 1.00 0.00 25 GLN A N 10
ATOM 7840 C CA . GLN A 1 25 ? 2.568 -10.029 -1.280 1.00 0.00 25 GLN A CA 10
ATOM 7841 C C . GLN A 1 25 ? 3.878 -9.446 -0.761 1.00 0.00 25 GLN A C 10
ATOM 7842 O O . GLN A 1 25 ? 4.722 -10.168 -0.232 1.00 0.00 25 GLN A O 10
ATOM 7856 N N . GLU A 1 26 ? 4.040 -8.136 -0.916 1.00 0.00 26 GLU A N 10
ATOM 7857 C CA . GLU A 1 26 ? 5.249 -7.457 -0.463 1.00 0.00 26 GLU A CA 10
ATOM 7858 C C . GLU A 1 26 ? 4.971 -6.629 0.787 1.00 0.00 26 GLU A C 10
ATOM 7859 O O . GLU A 1 26 ? 3.994 -5.883 0.847 1.00 0.00 26 GLU A O 10
ATOM 7871 N N . ALA A 1 27 ? 5.838 -6.766 1.785 1.00 0.00 27 ALA A N 10
ATOM 7872 C CA . ALA A 1 27 ? 5.688 -6.029 3.034 1.00 0.00 27 ALA A CA 10
ATOM 7873 C C . ALA A 1 27 ? 5.261 -4.589 2.774 1.00 0.00 27 ALA A C 10
ATOM 7874 O O . ALA A 1 27 ? 6.039 -3.783 2.262 1.00 0.00 27 ALA A O 10
ATOM 7881 N N . LEU A 1 28 ? 4.021 -4.271 3.129 1.00 0.00 28 LEU A N 10
ATOM 7882 C CA . LEU A 1 28 ? 3.490 -2.926 2.934 1.00 0.00 28 LEU A CA 10
ATOM 7883 C C . LEU A 1 28 ? 4.203 -1.923 3.835 1.00 0.00 28 LEU A C 10
ATOM 7884 O O . LEU A 1 28 ? 3.977 -1.888 5.045 1.00 0.00 28 LEU A O 10
ATOM 7900 N N . LYS A 1 29 ? 5.064 -1.106 3.237 1.00 0.00 29 LYS A N 10
ATOM 7901 C CA . LYS A 1 29 ? 5.808 -0.099 3.984 1.00 0.00 29 LYS A CA 10
ATOM 7902 C C . LYS A 1 29 ? 5.612 1.286 3.374 1.00 0.00 29 LYS A C 10
ATOM 7903 O O . LYS A 1 29 ? 6.383 2.208 3.641 1.00 0.00 29 LYS A O 10
ATOM 7922 N N . LEU A 1 30 ? 4.576 1.425 2.554 1.00 0.00 30 LEU A N 10
ATOM 7923 C CA . LEU A 1 30 ? 4.277 2.698 1.907 1.00 0.00 30 LEU A CA 10
ATOM 7924 C C . LEU A 1 30 ? 2.780 2.986 1.938 1.00 0.00 30 LEU A C 10
ATOM 7925 O O . LEU A 1 30 ? 1.961 2.068 1.974 1.00 0.00 30 LEU A O 10
ATOM 7941 N N . PHE A 1 31 ? 2.429 4.268 1.921 1.00 0.00 31 PHE A N 10
ATOM 7942 C CA . PHE A 1 31 ? 1.030 4.678 1.946 1.00 0.00 31 PHE A CA 10
ATOM 7943 C C . PHE A 1 31 ? 0.748 5.713 0.860 1.00 0.00 31 PHE A C 10
ATOM 7944 O O . PHE A 1 31 ? 1.373 6.774 0.820 1.00 0.00 31 PHE A O 10
ATOM 7961 N N . CYS A 1 32 ? -0.198 5.398 -0.018 1.00 0.00 32 CYS A N 10
ATOM 7962 C CA . CYS A 1 32 ? -0.564 6.298 -1.105 1.00 0.00 32 CYS A CA 10
ATOM 7963 C C . CYS A 1 32 ? -1.376 7.480 -0.582 1.00 0.00 32 CYS A C 10
ATOM 7964 O O . CYS A 1 32 ? -2.515 7.318 -0.147 1.00 0.00 32 CYS A O 10
ATOM 7971 N N . GLU A 1 33 ? -0.780 8.667 -0.629 1.00 0.00 33 GLU A N 10
ATOM 7972 C CA . GLU A 1 33 ? -1.447 9.875 -0.160 1.00 0.00 33 GLU A CA 10
ATOM 7973 C C . GLU A 1 33 ? -2.511 10.331 -1.155 1.00 0.00 33 GLU A C 10
ATOM 7974 O O . GLU A 1 33 ? -3.129 11.382 -0.983 1.00 0.00 33 GLU A O 10
ATOM 7986 N N . VAL A 1 34 ? -2.718 9.532 -2.197 1.00 0.00 34 VAL A N 10
ATOM 7987 C CA . VAL A 1 34 ? -3.706 9.852 -3.221 1.00 0.00 34 VAL A CA 10
ATOM 7988 C C . VAL A 1 34 ? -4.895 8.900 -3.152 1.00 0.00 34 VAL A C 10
ATOM 7989 O O . VAL A 1 34 ? -6.022 9.273 -3.480 1.00 0.00 34 VAL A O 10
ATOM 8002 N N . ASP A 1 35 ? -4.637 7.670 -2.724 1.00 0.00 35 ASP A N 10
ATOM 8003 C CA . ASP A 1 35 ? -5.687 6.663 -2.611 1.00 0.00 35 ASP A CA 10
ATOM 8004 C C . ASP A 1 35 ? -5.999 6.367 -1.148 1.00 0.00 35 ASP A C 10
ATOM 8005 O O . ASP A 1 35 ? -7.036 5.783 -0.831 1.00 0.00 35 ASP A O 10
ATOM 8014 N N . GLU A 1 36 ? -5.096 6.772 -0.261 1.00 0.00 36 GLU A N 10
ATOM 8015 C CA . GLU A 1 36 ? -5.276 6.548 1.169 1.00 0.00 36 GLU A CA 10
ATOM 8016 C C . GLU A 1 36 ? -5.309 5.055 1.485 1.00 0.00 36 GLU A C 10
ATOM 8017 O O . GLU A 1 36 ? -6.138 4.595 2.270 1.00 0.00 36 GLU A O 10
ATOM 8029 N N . GLU A 1 37 ? -4.402 4.305 0.867 1.00 0.00 37 GLU A N 10
ATOM 8030 C CA . GLU A 1 37 ? -4.329 2.864 1.082 1.00 0.00 37 GLU A CA 10
ATOM 8031 C C . GLU A 1 37 ? -2.878 2.399 1.162 1.00 0.00 37 GLU A C 10
ATOM 8032 O O . GLU A 1 37 ? -2.028 2.847 0.392 1.00 0.00 37 GLU A O 10
ATOM 8044 N N . ALA A 1 38 ? -2.602 1.498 2.098 1.00 0.00 38 ALA A N 10
ATOM 8045 C CA . ALA A 1 38 ? -1.255 0.971 2.278 1.00 0.00 38 ALA A CA 10
ATOM 8046 C C . ALA A 1 38 ? -0.846 0.096 1.098 1.00 0.00 38 ALA A C 10
ATOM 8047 O O . ALA A 1 38 ? -1.580 -0.809 0.700 1.00 0.00 38 ALA A O 10
ATOM 8054 N N . ILE A 1 39 ? 0.329 0.373 0.543 1.00 0.00 39 ILE A N 10
ATOM 8055 C CA . ILE A 1 39 ? 0.835 -0.389 -0.592 1.00 0.00 39 ILE A CA 10
ATOM 8056 C C . ILE A 1 39 ? 2.241 -0.914 -0.319 1.00 0.00 39 ILE A C 10
ATOM 8057 O O . ILE A 1 39 ? 2.835 -0.619 0.719 1.00 0.00 39 ILE A O 10
ATOM 8073 N N . CYS A 1 40 ? 2.769 -1.692 -1.258 1.00 0.00 40 CYS A N 10
ATOM 8074 C CA . CYS A 1 40 ? 4.106 -2.257 -1.120 1.00 0.00 40 CYS A CA 10
ATOM 8075 C C . CYS A 1 40 ? 5.065 -1.638 -2.133 1.00 0.00 40 CYS A C 10
ATOM 8076 O O . CYS A 1 40 ? 4.641 -0.997 -3.095 1.00 0.00 40 CYS A O 10
ATOM 8083 N N . VAL A 1 41 ? 6.361 -1.834 -1.910 1.00 0.00 41 VAL A N 10
ATOM 8084 C CA . VAL A 1 41 ? 7.380 -1.297 -2.803 1.00 0.00 41 VAL A CA 10
ATOM 8085 C C . VAL A 1 41 ? 6.983 -1.479 -4.263 1.00 0.00 41 VAL A C 10
ATOM 8086 O O . VAL A 1 41 ? 7.015 -0.533 -5.049 1.00 0.00 41 VAL A O 10
ATOM 8099 N N . VAL A 1 42 ? 6.608 -2.704 -4.620 1.00 0.00 42 VAL A N 10
ATOM 8100 C CA . VAL A 1 42 ? 6.203 -3.011 -5.987 1.00 0.00 42 VAL A CA 10
ATOM 8101 C C . VAL A 1 42 ? 5.076 -2.092 -6.445 1.00 0.00 42 VAL A C 10
ATOM 8102 O O . VAL A 1 42 ? 5.168 -1.455 -7.495 1.00 0.00 42 VAL A O 10
ATOM 8115 N N . CYS A 1 43 ? 4.013 -2.027 -5.651 1.00 0.00 43 CYS A N 10
ATOM 8116 C CA . CYS A 1 43 ? 2.867 -1.185 -5.975 1.00 0.00 43 CYS A CA 10
ATOM 8117 C C . CYS A 1 43 ? 3.309 0.244 -6.273 1.00 0.00 43 CYS A C 10
ATOM 8118 O O . CYS A 1 43 ? 2.948 0.815 -7.302 1.00 0.00 43 CYS A O 10
ATOM 8125 N N . ARG A 1 44 ? 4.091 0.818 -5.364 1.00 0.00 44 ARG A N 10
ATOM 8126 C CA . ARG A 1 44 ? 4.582 2.181 -5.529 1.00 0.00 44 ARG A CA 10
ATOM 8127 C C . ARG A 1 44 ? 5.268 2.352 -6.881 1.00 0.00 44 ARG A C 10
ATOM 8128 O O . ARG A 1 44 ? 5.067 3.353 -7.567 1.00 0.00 44 ARG A O 10
ATOM 8149 N N . GLU A 1 45 ? 6.079 1.368 -7.256 1.00 0.00 45 GLU A N 10
ATOM 8150 C CA . GLU A 1 45 ? 6.796 1.411 -8.525 1.00 0.00 45 GLU A CA 10
ATOM 8151 C C . GLU A 1 45 ? 5.839 1.220 -9.697 1.00 0.00 45 GLU A C 10
ATOM 8152 O O . GLU A 1 45 ? 6.070 1.736 -10.791 1.00 0.00 45 GLU A O 10
ATOM 8164 N N . SER A 1 46 ? 4.763 0.476 -9.461 1.00 0.00 46 SER A N 10
ATOM 8165 C CA . SER A 1 46 ? 3.772 0.213 -10.497 1.00 0.00 46 SER A CA 10
ATOM 8166 C C . SER A 1 46 ? 2.980 1.476 -10.825 1.00 0.00 46 SER A C 10
ATOM 8167 O O . SER A 1 46 ? 2.486 2.161 -9.930 1.00 0.00 46 SER A O 10
ATOM 8175 N N . ARG A 1 47 ? 2.865 1.776 -12.114 1.00 0.00 47 ARG A N 10
ATOM 8176 C CA . ARG A 1 47 ? 2.135 2.957 -12.561 1.00 0.00 47 ARG A CA 10
ATOM 8177 C C . ARG A 1 47 ? 0.897 3.189 -11.700 1.00 0.00 47 ARG A C 10
ATOM 8178 O O . ARG A 1 47 ? 0.461 4.325 -11.515 1.00 0.00 47 ARG A O 10
ATOM 8199 N N . SER A 1 48 ? 0.335 2.104 -11.176 1.00 0.00 48 SER A N 10
ATOM 8200 C CA . SER A 1 48 ? -0.855 2.189 -10.338 1.00 0.00 48 SER A CA 10
ATOM 8201 C C . SER A 1 48 ? -0.696 3.272 -9.276 1.00 0.00 48 SER A C 10
ATOM 8202 O O . SER A 1 48 ? -1.597 4.084 -9.061 1.00 0.00 48 SER A O 10
ATOM 8210 N N . HIS A 1 49 ? 0.457 3.279 -8.614 1.00 0.00 49 HIS A N 10
ATOM 8211 C CA . HIS A 1 49 ? 0.736 4.263 -7.575 1.00 0.00 49 HIS A CA 10
ATOM 8212 C C . HIS A 1 49 ? 2.112 4.891 -7.776 1.00 0.00 49 HIS A C 10
ATOM 8213 O O . HIS A 1 49 ? 2.763 5.306 -6.817 1.00 0.00 49 HIS A O 10
ATOM 8227 N N . LYS A 1 50 ? 2.549 4.957 -9.029 1.00 0.00 50 LYS A N 10
ATOM 8228 C CA . LYS A 1 50 ? 3.847 5.534 -9.358 1.00 0.00 50 LYS A CA 10
ATOM 8229 C C . LYS A 1 50 ? 3.771 7.057 -9.397 1.00 0.00 50 LYS A C 10
ATOM 8230 O O . LYS A 1 50 ? 4.621 7.744 -8.832 1.00 0.00 50 LYS A O 10
ATOM 8249 N N . GLN A 1 51 ? 2.747 7.577 -10.066 1.00 0.00 51 GLN A N 10
ATOM 8250 C CA . GLN A 1 51 ? 2.560 9.019 -10.177 1.00 0.00 51 GLN A CA 10
ATOM 8251 C C . GLN A 1 51 ? 2.010 9.598 -8.878 1.00 0.00 51 GLN A C 10
ATOM 8252 O O . GLN A 1 51 ? 2.153 10.791 -8.608 1.00 0.00 51 GLN A O 10
ATOM 8266 N N . HIS A 1 52 ? 1.381 8.746 -8.075 1.00 0.00 52 HIS A N 10
ATOM 8267 C CA . HIS A 1 52 ? 0.809 9.173 -6.803 1.00 0.00 52 HIS A CA 10
ATOM 8268 C C . HIS A 1 52 ? 1.906 9.435 -5.775 1.00 0.00 52 HIS A C 10
ATOM 8269 O O . HIS A 1 52 ? 2.885 8.692 -5.694 1.00 0.00 52 HIS A O 10
ATOM 8283 N N . SER A 1 53 ? 1.736 10.496 -4.992 1.00 0.00 53 SER A N 10
ATOM 8284 C CA . SER A 1 53 ? 2.714 10.858 -3.973 1.00 0.00 53 SER A CA 10
ATOM 8285 C C . SER A 1 53 ? 2.637 9.906 -2.783 1.00 0.00 53 SER A C 10
ATOM 8286 O O . SER A 1 53 ? 1.897 10.145 -1.829 1.00 0.00 53 SER A O 10
ATOM 8294 N N . VAL A 1 54 ? 3.407 8.824 -2.848 1.00 0.00 54 VAL A N 10
ATOM 8295 C CA . VAL A 1 54 ? 3.428 7.835 -1.777 1.00 0.00 54 VAL A CA 10
ATOM 8296 C C . VAL A 1 54 ? 4.428 8.220 -0.693 1.00 0.00 54 VAL A C 10
ATOM 8297 O O . VAL A 1 54 ? 5.394 8.938 -0.951 1.00 0.00 54 VAL A O 10
ATOM 8310 N N . VAL A 1 55 ? 4.190 7.737 0.522 1.00 0.00 55 VAL A N 10
ATOM 8311 C CA . VAL A 1 55 ? 5.071 8.029 1.647 1.00 0.00 55 VAL A CA 10
ATOM 8312 C C . VAL A 1 55 ? 5.364 6.771 2.456 1.00 0.00 55 VAL A C 10
ATOM 8313 O O . VAL A 1 55 ? 4.568 5.833 2.503 1.00 0.00 55 VAL A O 10
ATOM 8326 N N . PRO A 1 56 ? 6.534 6.748 3.112 1.00 0.00 56 PRO A N 10
ATOM 8327 C CA . PRO A 1 56 ? 6.959 5.611 3.934 1.00 0.00 56 PRO A CA 10
ATOM 8328 C C . PRO A 1 56 ? 6.131 5.474 5.207 1.00 0.00 56 PRO A C 10
ATOM 8329 O O . PRO A 1 56 ? 6.318 6.226 6.165 1.00 0.00 56 PRO A O 10
ATOM 8340 N N . LEU A 1 57 ? 5.217 4.511 5.212 1.00 0.00 57 LEU A N 10
ATOM 8341 C CA . LEU A 1 57 ? 4.360 4.275 6.369 1.00 0.00 57 LEU A CA 10
ATOM 8342 C C . LEU A 1 57 ? 5.126 4.500 7.668 1.00 0.00 57 LEU A C 10
ATOM 8343 O O . LEU A 1 57 ? 4.615 4.234 8.756 1.00 0.00 57 LEU A O 10
ATOM 8361 N N . GLY A 1 1 ? -44.645 -5.838 16.184 1.00 0.00 1 GLY A N 11
ATOM 8362 C CA . GLY A 1 1 ? -43.404 -6.575 16.330 1.00 0.00 1 GLY A CA 11
ATOM 8363 C C . GLY A 1 1 ? -42.183 -5.700 16.125 1.00 0.00 1 GLY A C 11
ATOM 8364 O O . GLY A 1 1 ? -42.195 -4.790 15.297 1.00 0.00 1 GLY A O 11
ATOM 8368 N N . SER A 1 2 ? -41.126 -5.975 16.884 1.00 0.00 2 SER A N 11
ATOM 8369 C CA . SER A 1 2 ? -39.893 -5.203 16.785 1.00 0.00 2 SER A CA 11
ATOM 8370 C C . SER A 1 2 ? -38.673 -6.113 16.883 1.00 0.00 2 SER A C 11
ATOM 8371 O O . SER A 1 2 ? -38.715 -7.159 17.530 1.00 0.00 2 SER A O 11
ATOM 8379 N N . SER A 1 3 ? -37.586 -5.706 16.235 1.00 0.00 3 SER A N 11
ATOM 8380 C CA . SER A 1 3 ? -36.354 -6.486 16.244 1.00 0.00 3 SER A CA 11
ATOM 8381 C C . SER A 1 3 ? -35.189 -5.654 16.772 1.00 0.00 3 SER A C 11
ATOM 8382 O O . SER A 1 3 ? -35.070 -4.468 16.468 1.00 0.00 3 SER A O 11
ATOM 8390 N N . GLY A 1 4 ? -34.329 -6.287 17.566 1.00 0.00 4 GLY A N 11
ATOM 8391 C CA . GLY A 1 4 ? -33.185 -5.591 18.124 1.00 0.00 4 GLY A CA 11
ATOM 8392 C C . GLY A 1 4 ? -31.872 -6.067 17.534 1.00 0.00 4 GLY A C 11
ATOM 8393 O O . GLY A 1 4 ? -31.839 -7.043 16.784 1.00 0.00 4 GLY A O 11
ATOM 8397 N N . SER A 1 5 ? -30.788 -5.377 17.871 1.00 0.00 5 SER A N 11
ATOM 8398 C CA . SER A 1 5 ? -29.467 -5.732 17.365 1.00 0.00 5 SER A CA 11
ATOM 8399 C C . SER A 1 5 ? -28.762 -6.695 18.315 1.00 0.00 5 SER A C 11
ATOM 8400 O O . SER A 1 5 ? -28.380 -7.799 17.926 1.00 0.00 5 SER A O 11
ATOM 8408 N N . SER A 1 6 ? -28.593 -6.268 19.562 1.00 0.00 6 SER A N 11
ATOM 8409 C CA . SER A 1 6 ? -27.930 -7.090 20.568 1.00 0.00 6 SER A CA 11
ATOM 8410 C C . SER A 1 6 ? -26.752 -7.846 19.962 1.00 0.00 6 SER A C 11
ATOM 8411 O O . SER A 1 6 ? -26.526 -9.016 20.268 1.00 0.00 6 SER A O 11
ATOM 8419 N N . GLY A 1 7 ? -26.002 -7.167 19.098 1.00 0.00 7 GLY A N 11
ATOM 8420 C CA . GLY A 1 7 ? -24.856 -7.789 18.462 1.00 0.00 7 GLY A CA 11
ATOM 8421 C C . GLY A 1 7 ? -23.542 -7.190 18.921 1.00 0.00 7 GLY A C 11
ATOM 8422 O O . GLY A 1 7 ? -23.513 -6.100 19.494 1.00 0.00 7 GLY A O 11
ATOM 8426 N N . THR A 1 8 ? -22.448 -7.904 18.672 1.00 0.00 8 THR A N 11
ATOM 8427 C CA . THR A 1 8 ? -21.125 -7.438 19.066 1.00 0.00 8 THR A CA 11
ATOM 8428 C C . THR A 1 8 ? -20.611 -6.368 18.110 1.00 0.00 8 THR A C 11
ATOM 8429 O O . THR A 1 8 ? -20.466 -6.593 16.908 1.00 0.00 8 THR A O 11
ATOM 8440 N N . PRO A 1 9 ? -20.328 -5.174 18.653 1.00 0.00 9 PRO A N 11
ATOM 8441 C CA . PRO A 1 9 ? -19.824 -4.045 17.865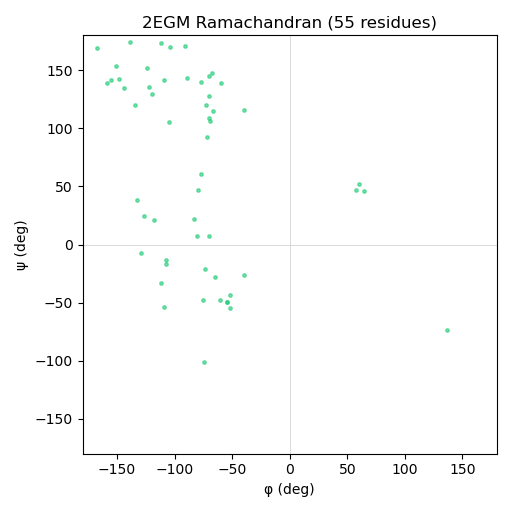 1.00 0.00 9 PRO A CA 11
ATOM 8442 C C . PRO A 1 9 ? -18.398 -4.271 17.375 1.00 0.00 9 PRO A C 11
ATOM 8443 O O . PRO A 1 9 ? -17.789 -5.301 17.659 1.00 0.00 9 PRO A O 11
ATOM 8454 N N . GLY A 1 10 ? -17.869 -3.299 16.638 1.00 0.00 10 GLY A N 11
ATOM 8455 C CA . GLY A 1 10 ? -16.518 -3.411 16.122 1.00 0.00 10 GLY A CA 11
ATOM 8456 C C . GLY A 1 10 ? -15.491 -2.780 17.041 1.00 0.00 10 GLY A C 11
ATOM 8457 O O . GLY A 1 10 ? -15.842 -2.029 17.952 1.00 0.00 10 GLY A O 11
ATOM 8461 N N . ARG A 1 11 ? -14.220 -3.086 16.805 1.00 0.00 11 ARG A N 11
ATOM 8462 C CA . ARG A 1 11 ? -13.139 -2.546 17.621 1.00 0.00 11 ARG A CA 11
ATOM 8463 C C . ARG A 1 11 ? -12.682 -1.190 17.090 1.00 0.00 11 ARG A C 11
ATOM 8464 O O . ARG A 1 11 ? -12.658 -0.201 17.821 1.00 0.00 11 ARG A O 11
ATOM 8485 N N . GLY A 1 12 ? -12.319 -1.154 15.811 1.00 0.00 12 GLY A N 11
ATOM 8486 C CA . GLY A 1 12 ? -11.866 0.084 15.204 1.00 0.00 12 GLY A CA 11
ATOM 8487 C C . GLY A 1 12 ? -10.386 0.330 15.422 1.00 0.00 12 GLY A C 11
ATOM 8488 O O . GLY A 1 12 ? -9.894 0.240 16.547 1.00 0.00 12 GLY A O 11
ATOM 8492 N N . SER A 1 13 ? -9.674 0.639 14.343 1.00 0.00 13 SER A N 11
ATOM 8493 C CA . SER A 1 13 ? -8.240 0.893 14.421 1.00 0.00 13 SER A CA 11
ATOM 8494 C C . SER A 1 13 ? -7.941 2.378 14.245 1.00 0.00 13 SER A C 11
ATOM 8495 O O . SER A 1 13 ? -8.817 3.159 13.873 1.00 0.00 13 SER A O 11
ATOM 8503 N N . ARG A 1 14 ? -6.698 2.761 14.516 1.00 0.00 14 ARG A N 11
ATOM 8504 C CA . ARG A 1 14 ? -6.282 4.153 14.390 1.00 0.00 14 ARG A CA 11
ATOM 8505 C C . ARG A 1 14 ? -5.115 4.286 13.416 1.00 0.00 14 ARG A C 11
ATOM 8506 O O . ARG A 1 14 ? -4.247 5.143 13.583 1.00 0.00 14 ARG A O 11
ATOM 8527 N N . VAL A 1 15 ? -5.100 3.431 12.398 1.00 0.00 15 VAL A N 11
ATOM 8528 C CA . VAL A 1 15 ? -4.040 3.452 11.397 1.00 0.00 15 VAL A CA 11
ATOM 8529 C C . VAL A 1 15 ? -4.323 2.459 10.275 1.00 0.00 15 VAL A C 11
ATOM 8530 O O . VAL A 1 15 ? -5.062 1.491 10.459 1.00 0.00 15 VAL A O 11
ATOM 8543 N N . THR A 1 16 ? -3.731 2.705 9.111 1.00 0.00 16 THR A N 11
ATOM 8544 C CA . THR A 1 16 ? -3.920 1.834 7.958 1.00 0.00 16 THR A CA 11
ATOM 8545 C C . THR A 1 16 ? -3.181 0.513 8.141 1.00 0.00 16 THR A C 11
ATOM 8546 O O . THR A 1 16 ? -2.151 0.454 8.813 1.00 0.00 16 THR A O 11
ATOM 8557 N N . ASP A 1 17 ? -3.712 -0.545 7.538 1.00 0.00 17 ASP A N 11
ATOM 8558 C CA . ASP A 1 17 ? -3.101 -1.866 7.633 1.00 0.00 17 ASP A CA 11
ATOM 8559 C C . ASP A 1 17 ? -1.795 -1.918 6.846 1.00 0.00 17 ASP A C 11
ATOM 8560 O O . ASP A 1 17 ? -1.785 -1.733 5.629 1.00 0.00 17 ASP A O 11
ATOM 8569 N N . GLN A 1 18 ? -0.696 -2.171 7.549 1.00 0.00 18 GLN A N 11
ATOM 8570 C CA . GLN A 1 18 ? 0.615 -2.246 6.916 1.00 0.00 18 GLN A CA 11
ATOM 8571 C C . GLN A 1 18 ? 1.183 -3.658 7.005 1.00 0.00 18 GLN A C 11
ATOM 8572 O O . GLN A 1 18 ? 2.333 -3.852 7.397 1.00 0.00 18 GLN A O 11
ATOM 8586 N N . GLY A 1 19 ? 0.368 -4.643 6.639 1.00 0.00 19 GLY A N 11
ATOM 8587 C CA . GLY A 1 19 ? 0.807 -6.026 6.686 1.00 0.00 19 GLY A CA 11
ATOM 8588 C C . GLY A 1 19 ? 1.494 -6.460 5.406 1.00 0.00 19 GLY A C 11
ATOM 8589 O O . GLY A 1 19 ? 2.711 -6.330 5.273 1.00 0.00 19 GLY A O 11
ATOM 8593 N N . ILE A 1 20 ? 0.713 -6.977 4.464 1.00 0.00 20 ILE A N 11
ATOM 8594 C CA . ILE A 1 20 ? 1.253 -7.432 3.189 1.00 0.00 20 ILE A CA 11
ATOM 8595 C C . ILE A 1 20 ? 0.281 -7.153 2.048 1.00 0.00 20 ILE A C 11
ATOM 8596 O O . ILE A 1 20 ? -0.935 -7.151 2.241 1.00 0.00 20 ILE A O 11
ATOM 8612 N N . CYS A 1 21 ? 0.824 -6.919 0.859 1.00 0.00 21 CYS A N 11
ATOM 8613 C CA . CYS A 1 21 ? 0.006 -6.640 -0.315 1.00 0.00 21 CYS A CA 11
ATOM 8614 C C . CYS A 1 21 ? -0.560 -7.930 -0.903 1.00 0.00 21 CYS A C 11
ATOM 8615 O O . CYS A 1 21 ? 0.175 -8.826 -1.319 1.00 0.00 21 CYS A O 11
ATOM 8622 N N . PRO A 1 22 ? -1.897 -8.027 -0.939 1.00 0.00 22 PRO A N 11
ATOM 8623 C CA . PRO A 1 22 ? -2.591 -9.201 -1.475 1.00 0.00 22 PRO A CA 11
ATOM 8624 C C . PRO A 1 22 ? -2.443 -9.323 -2.988 1.00 0.00 22 PRO A C 11
ATOM 8625 O O . PRO A 1 22 ? -3.060 -10.184 -3.615 1.00 0.00 22 PRO A O 11
ATOM 8636 N N . LYS A 1 23 ? -1.622 -8.455 -3.569 1.00 0.00 23 LYS A N 11
ATOM 8637 C CA . LYS A 1 23 ? -1.390 -8.465 -5.008 1.00 0.00 23 LYS A CA 11
ATOM 8638 C C . LYS A 1 23 ? 0.006 -8.986 -5.331 1.00 0.00 23 LYS A C 11
ATOM 8639 O O . LYS A 1 23 ? 0.166 -9.905 -6.135 1.00 0.00 23 LYS A O 11
ATOM 8658 N N . HIS A 1 24 ? 1.015 -8.395 -4.699 1.00 0.00 24 HIS A N 11
ATOM 8659 C CA . HIS A 1 24 ? 2.398 -8.801 -4.918 1.00 0.00 24 HIS A CA 11
ATOM 8660 C C . HIS A 1 24 ? 2.950 -9.530 -3.697 1.00 0.00 24 HIS A C 11
ATOM 8661 O O . HIS A 1 24 ? 3.977 -10.204 -3.777 1.00 0.00 24 HIS A O 11
ATOM 8675 N N . GLN A 1 25 ? 2.263 -9.388 -2.568 1.00 0.00 25 GLN A N 11
ATOM 8676 C CA . GLN A 1 25 ? 2.686 -10.032 -1.330 1.00 0.00 25 GLN A CA 11
ATOM 8677 C C . GLN A 1 25 ? 4.021 -9.470 -0.853 1.00 0.00 25 GLN A C 11
ATOM 8678 O O . GLN A 1 25 ? 4.945 -10.221 -0.543 1.00 0.00 25 GLN A O 11
ATOM 8692 N N . GLU A 1 26 ? 4.114 -8.146 -0.798 1.00 0.00 26 GLU A N 11
ATOM 8693 C CA . GLU A 1 26 ? 5.338 -7.484 -0.360 1.00 0.00 26 GLU A CA 11
ATOM 8694 C C . GLU A 1 26 ? 5.077 -6.617 0.868 1.00 0.00 26 GLU A C 11
ATOM 8695 O O . GLU A 1 26 ? 4.113 -5.853 0.909 1.00 0.00 26 GLU A O 11
ATOM 8707 N N . ALA A 1 27 ? 5.944 -6.741 1.868 1.00 0.00 27 ALA A N 11
ATOM 8708 C CA . ALA A 1 27 ? 5.810 -5.968 3.096 1.00 0.00 27 ALA A CA 11
ATOM 8709 C C . ALA A 1 27 ? 5.381 -4.535 2.799 1.00 0.00 27 ALA A C 11
ATOM 8710 O O . ALA A 1 27 ? 6.186 -3.715 2.355 1.00 0.00 27 ALA A O 11
ATOM 8717 N N . LEU A 1 28 ? 4.110 -4.240 3.046 1.00 0.00 28 LEU A N 11
ATOM 8718 C CA . LEU A 1 28 ? 3.573 -2.905 2.804 1.00 0.00 28 LEU A CA 11
ATOM 8719 C C . LEU A 1 28 ? 4.286 -1.867 3.666 1.00 0.00 28 LEU A C 11
ATOM 8720 O O . LEU A 1 28 ? 3.958 -1.687 4.839 1.00 0.00 28 LEU A O 11
ATOM 8736 N N . LYS A 1 29 ? 5.262 -1.185 3.075 1.00 0.00 29 LYS A N 11
ATOM 8737 C CA . LYS A 1 29 ? 6.019 -0.163 3.787 1.00 0.00 29 LYS A CA 11
ATOM 8738 C C . LYS A 1 29 ? 5.799 1.211 3.162 1.00 0.00 29 LYS A C 11
ATOM 8739 O O . LYS A 1 29 ? 6.665 2.084 3.234 1.00 0.00 29 LYS A O 11
ATOM 8758 N N . LEU A 1 30 ? 4.634 1.397 2.550 1.00 0.00 30 LEU A N 11
ATOM 8759 C CA . LEU A 1 30 ? 4.299 2.666 1.913 1.00 0.00 30 LEU A CA 11
ATOM 8760 C C . LEU A 1 30 ? 2.798 2.931 1.983 1.00 0.00 30 LEU A C 11
ATOM 8761 O O . LEU A 1 30 ? 1.997 2.001 2.078 1.00 0.00 30 LEU A O 11
ATOM 8777 N N . PHE A 1 31 ? 2.425 4.205 1.935 1.00 0.00 31 PHE A N 11
ATOM 8778 C CA . PHE A 1 31 ? 1.020 4.593 1.992 1.00 0.00 31 PHE A CA 11
ATOM 8779 C C . PHE A 1 31 ? 0.699 5.633 0.922 1.00 0.00 31 PHE A C 11
ATOM 8780 O O . PHE A 1 31 ? 1.236 6.740 0.936 1.00 0.00 31 PHE A O 11
ATOM 8797 N N . CYS A 1 32 ? -0.181 5.267 -0.004 1.00 0.00 32 CYS A N 11
ATOM 8798 C CA . CYS A 1 32 ? -0.575 6.166 -1.082 1.00 0.00 32 CYS A CA 11
ATOM 8799 C C . CYS A 1 32 ? -1.365 7.353 -0.540 1.00 0.00 32 CYS A C 11
ATOM 8800 O O . CYS A 1 32 ? -2.453 7.187 0.011 1.00 0.00 32 CYS A O 11
ATOM 8807 N N . GLU A 1 33 ? -0.809 8.550 -0.700 1.00 0.00 33 GLU A N 11
ATOM 8808 C CA . GLU A 1 33 ? -1.462 9.765 -0.226 1.00 0.00 33 GLU A CA 11
ATOM 8809 C C . GLU A 1 33 ? -2.576 10.191 -1.178 1.00 0.00 33 GLU A C 11
ATOM 8810 O O . GLU A 1 33 ? -3.218 11.222 -0.978 1.00 0.00 33 GLU A O 11
ATOM 8822 N N . VAL A 1 34 ? -2.799 9.390 -2.215 1.00 0.00 34 VAL A N 11
ATOM 8823 C CA . VAL A 1 34 ? -3.834 9.683 -3.199 1.00 0.00 34 VAL A CA 11
ATOM 8824 C C . VAL A 1 34 ? -4.991 8.696 -3.089 1.00 0.00 34 VAL A C 11
ATOM 8825 O O . VAL A 1 34 ? -6.138 9.033 -3.385 1.00 0.00 34 VAL A O 11
ATOM 8838 N N . ASP A 1 35 ? -4.683 7.477 -2.661 1.00 0.00 35 ASP A N 11
ATOM 8839 C CA . ASP A 1 35 ? -5.698 6.441 -2.509 1.00 0.00 35 ASP A CA 11
ATOM 8840 C C . ASP A 1 35 ? -5.987 6.174 -1.035 1.00 0.00 35 ASP A C 11
ATOM 8841 O O . ASP A 1 35 ? -7.008 5.579 -0.691 1.00 0.00 35 ASP A O 11
ATOM 8850 N N . GLU A 1 36 ? -5.080 6.617 -0.170 1.00 0.00 36 GLU A N 11
ATOM 8851 C CA . GLU A 1 36 ? -5.238 6.424 1.267 1.00 0.00 36 GLU A CA 11
ATOM 8852 C C . GLU A 1 36 ? -5.236 4.939 1.619 1.00 0.00 36 GLU A C 11
ATOM 8853 O O . GLU A 1 36 ? -6.080 4.471 2.382 1.00 0.00 36 GLU A O 11
ATOM 8865 N N . GLU A 1 37 ? -4.281 4.205 1.057 1.00 0.00 37 GLU A N 11
ATOM 8866 C CA . GLU A 1 37 ? -4.170 2.773 1.312 1.00 0.00 37 GLU A CA 11
ATOM 8867 C C . GLU A 1 37 ? -2.707 2.337 1.337 1.00 0.00 37 GLU A C 11
ATOM 8868 O O . GLU A 1 37 ? -1.919 2.722 0.474 1.00 0.00 37 GLU A O 11
ATOM 8880 N N . ALA A 1 38 ? -2.354 1.533 2.334 1.00 0.00 38 ALA A N 11
ATOM 8881 C CA . ALA A 1 38 ? -0.988 1.043 2.472 1.00 0.00 38 ALA A CA 11
ATOM 8882 C C . ALA A 1 38 ? -0.624 0.101 1.329 1.00 0.00 38 ALA A C 11
ATOM 8883 O O . ALA A 1 38 ? -1.297 -0.906 1.105 1.00 0.00 38 ALA A O 11
ATOM 8890 N N . ILE A 1 39 ? 0.442 0.434 0.610 1.00 0.00 39 ILE A N 11
ATOM 8891 C CA . ILE A 1 39 ? 0.894 -0.383 -0.509 1.00 0.00 39 ILE A CA 11
ATOM 8892 C C . ILE A 1 39 ? 2.324 -0.867 -0.294 1.00 0.00 39 ILE A C 11
ATOM 8893 O O . ILE A 1 39 ? 2.989 -0.468 0.663 1.00 0.00 39 ILE A O 11
ATOM 8909 N N . CYS A 1 40 ? 2.792 -1.730 -1.190 1.00 0.00 40 CYS A N 11
ATOM 8910 C CA . CYS A 1 40 ? 4.143 -2.269 -1.100 1.00 0.00 40 CYS A CA 11
ATOM 8911 C C . CYS A 1 40 ? 5.052 -1.635 -2.149 1.00 0.00 40 CYS A C 11
ATOM 8912 O O . CYS A 1 40 ? 4.580 -1.025 -3.109 1.00 0.00 40 CYS A O 11
ATOM 8919 N N . VAL A 1 41 ? 6.360 -1.784 -1.959 1.00 0.00 41 VAL A N 11
ATOM 8920 C CA . VAL A 1 41 ? 7.336 -1.229 -2.889 1.00 0.00 41 VAL A CA 11
ATOM 8921 C C . VAL A 1 41 ? 6.908 -1.454 -4.335 1.00 0.00 41 VAL A C 11
ATOM 8922 O O . VAL A 1 41 ? 6.884 -0.522 -5.139 1.00 0.00 41 VAL A O 11
ATOM 8935 N N . VAL A 1 42 ? 6.569 -2.698 -4.659 1.00 0.00 42 VAL A N 11
ATOM 8936 C CA . VAL A 1 42 ? 6.139 -3.046 -6.008 1.00 0.00 42 VAL A CA 11
ATOM 8937 C C . VAL A 1 42 ? 4.990 -2.155 -6.467 1.00 0.00 42 VAL A C 11
ATOM 8938 O O . VAL A 1 42 ? 5.029 -1.585 -7.558 1.00 0.00 42 VAL A O 11
ATOM 8951 N N . CYS A 1 43 ? 3.968 -2.039 -5.626 1.00 0.00 43 CYS A N 11
ATOM 8952 C CA . CYS A 1 43 ? 2.806 -1.217 -5.944 1.00 0.00 43 CYS A CA 11
ATOM 8953 C C . CYS A 1 43 ? 3.229 0.201 -6.318 1.00 0.00 43 CYS A C 11
ATOM 8954 O O . CYS A 1 43 ? 2.843 0.718 -7.367 1.00 0.00 43 CYS A O 11
ATOM 8961 N N . ARG A 1 44 ? 4.024 0.823 -5.454 1.00 0.00 44 ARG A N 11
ATOM 8962 C CA . ARG A 1 44 ? 4.499 2.180 -5.693 1.00 0.00 44 ARG A CA 11
ATOM 8963 C C . ARG A 1 44 ? 5.188 2.284 -7.051 1.00 0.00 44 ARG A C 11
ATOM 8964 O O . ARG A 1 44 ? 4.945 3.220 -7.811 1.00 0.00 44 ARG A O 11
ATOM 8985 N N . GLU A 1 45 ? 6.050 1.316 -7.346 1.00 0.00 45 GLU A N 11
ATOM 8986 C CA . GLU A 1 45 ? 6.776 1.300 -8.611 1.00 0.00 45 GLU A CA 11
ATOM 8987 C C . GLU A 1 45 ? 5.811 1.219 -9.791 1.00 0.00 45 GLU A C 11
ATOM 8988 O O . GLU A 1 45 ? 6.084 1.749 -10.867 1.00 0.00 45 GLU A O 11
ATOM 9000 N N . SER A 1 46 ? 4.681 0.551 -9.579 1.00 0.00 46 SER A N 11
ATOM 9001 C CA . SER A 1 46 ? 3.678 0.396 -10.625 1.00 0.00 46 SER A CA 11
ATOM 9002 C C . SER A 1 46 ? 3.025 1.735 -10.954 1.00 0.00 46 SER A C 11
ATOM 9003 O O . SER A 1 46 ? 2.486 2.408 -10.075 1.00 0.00 46 SER A O 11
ATOM 9011 N N . ARG A 1 47 ? 3.077 2.115 -12.227 1.00 0.00 47 ARG A N 11
ATOM 9012 C CA . ARG A 1 47 ? 2.492 3.374 -12.673 1.00 0.00 47 ARG A CA 11
ATOM 9013 C C . ARG A 1 47 ? 1.180 3.652 -11.945 1.00 0.00 47 ARG A C 11
ATOM 9014 O O . ARG A 1 47 ? 0.780 4.805 -11.786 1.00 0.00 47 ARG A O 11
ATOM 9035 N N . SER A 1 48 ? 0.516 2.588 -11.506 1.00 0.00 48 SER A N 11
ATOM 9036 C CA . SER A 1 48 ? -0.753 2.717 -10.799 1.00 0.00 48 SER A CA 11
ATOM 9037 C C . SER A 1 48 ? -0.635 3.713 -9.649 1.00 0.00 48 SER A C 11
ATOM 9038 O O . SER A 1 48 ? -1.430 4.647 -9.537 1.00 0.00 48 SER A O 11
ATOM 9046 N N . HIS A 1 49 ? 0.364 3.508 -8.797 1.00 0.00 49 HIS A N 11
ATOM 9047 C CA . HIS A 1 49 ? 0.588 4.388 -7.655 1.00 0.00 49 HIS A CA 11
ATOM 9048 C C . HIS A 1 49 ? 1.802 5.282 -7.888 1.00 0.00 49 HIS A C 11
ATOM 9049 O O . HIS A 1 49 ? 1.907 6.366 -7.315 1.00 0.00 49 HIS A O 11
ATOM 9063 N N . LYS A 1 50 ? 2.718 4.819 -8.731 1.00 0.00 50 LYS A N 11
ATOM 9064 C CA . LYS A 1 50 ? 3.925 5.576 -9.041 1.00 0.00 50 LYS A CA 11
ATOM 9065 C C . LYS A 1 50 ? 3.644 7.075 -9.037 1.00 0.00 50 LYS A C 11
ATOM 9066 O O . LYS A 1 50 ? 4.153 7.808 -8.190 1.00 0.00 50 LYS A O 11
ATOM 9085 N N . GLN A 1 51 ? 2.829 7.522 -9.987 1.00 0.00 51 GLN A N 11
ATOM 9086 C CA . GLN A 1 51 ? 2.480 8.934 -10.091 1.00 0.00 51 GLN A CA 11
ATOM 9087 C C . GLN A 1 51 ? 1.961 9.466 -8.760 1.00 0.00 51 GLN A C 11
ATOM 9088 O O . GLN A 1 51 ? 2.249 10.601 -8.378 1.00 0.00 51 GLN A O 11
ATOM 9102 N N . HIS A 1 52 ? 1.195 8.639 -8.056 1.00 0.00 52 HIS A N 11
ATOM 9103 C CA . HIS A 1 52 ? 0.635 9.027 -6.765 1.00 0.00 52 HIS A CA 11
ATOM 9104 C C . HIS A 1 52 ? 1.742 9.261 -5.742 1.00 0.00 52 HIS A C 11
ATOM 9105 O O . HIS A 1 52 ? 2.695 8.486 -5.654 1.00 0.00 52 HIS A O 11
ATOM 9119 N N . SER A 1 53 ? 1.611 10.336 -4.971 1.00 0.00 53 SER A N 11
ATOM 9120 C CA . SER A 1 53 ? 2.602 10.675 -3.957 1.00 0.00 53 SER A CA 11
ATOM 9121 C C . SER A 1 53 ? 2.524 9.711 -2.777 1.00 0.00 53 SER A C 11
ATOM 9122 O O . SER A 1 53 ? 1.728 9.900 -1.857 1.00 0.00 53 SER A O 11
ATOM 9130 N N . VAL A 1 54 ? 3.356 8.675 -2.811 1.00 0.00 54 VAL A N 11
ATOM 9131 C CA . VAL A 1 54 ? 3.384 7.681 -1.745 1.00 0.00 54 VAL A CA 11
ATOM 9132 C C . VAL A 1 54 ? 4.417 8.041 -0.684 1.00 0.00 54 VAL A C 11
ATOM 9133 O O . VAL A 1 54 ? 5.402 8.723 -0.967 1.00 0.00 54 VAL A O 11
ATOM 9146 N N . VAL A 1 55 ? 4.186 7.577 0.541 1.00 0.00 55 VAL A N 11
ATOM 9147 C CA . VAL A 1 55 ? 5.098 7.849 1.645 1.00 0.00 55 VAL A CA 11
ATOM 9148 C C . VAL A 1 55 ? 5.413 6.577 2.424 1.00 0.00 55 VAL A C 11
ATOM 9149 O O . VAL A 1 55 ? 4.623 5.634 2.466 1.00 0.00 55 VAL A O 11
ATOM 9162 N N . PRO A 1 56 ? 6.596 6.547 3.056 1.00 0.00 56 PRO A N 11
ATOM 9163 C CA . PRO A 1 56 ? 7.043 5.396 3.846 1.00 0.00 56 PRO A CA 11
ATOM 9164 C C . PRO A 1 56 ? 6.240 5.229 5.132 1.00 0.00 56 PRO A C 11
ATOM 9165 O O . PRO A 1 56 ? 6.475 5.930 6.117 1.00 0.00 56 PRO A O 11
ATOM 9176 N N . LEU A 1 57 ? 5.294 4.297 5.116 1.00 0.00 57 LEU A N 11
ATOM 9177 C CA . LEU A 1 57 ? 4.456 4.038 6.282 1.00 0.00 57 LEU A CA 11
ATOM 9178 C C . LEU A 1 57 ? 5.268 4.141 7.569 1.00 0.00 57 LEU A C 11
ATOM 9179 O O . LEU A 1 57 ? 5.035 3.400 8.523 1.00 0.00 57 LEU A O 11
ATOM 9197 N N . GLY A 1 1 ? 1.002 -13.258 41.542 1.00 0.00 1 GLY A N 12
ATOM 9198 C CA . GLY A 1 1 ? 0.509 -14.568 41.157 1.00 0.00 1 GLY A CA 12
ATOM 9199 C C . GLY A 1 1 ? 1.538 -15.371 40.387 1.00 0.00 1 GLY A C 12
ATOM 9200 O O . GLY A 1 1 ? 2.040 -16.382 40.878 1.00 0.00 1 GLY A O 12
ATOM 9204 N N . SER A 1 2 ? 1.851 -14.922 39.175 1.00 0.00 2 SER A N 12
ATOM 9205 C CA . SER A 1 2 ? 2.823 -15.610 38.333 1.00 0.00 2 SER A CA 12
ATOM 9206 C C . SER A 1 2 ? 2.708 -17.122 38.495 1.00 0.00 2 SER A C 12
ATOM 9207 O O . SER A 1 2 ? 3.714 -17.827 38.577 1.00 0.00 2 SER A O 12
ATOM 9215 N N . SER A 1 3 ? 1.474 -17.615 38.540 1.00 0.00 3 SER A N 12
ATOM 9216 C CA . SER A 1 3 ? 1.226 -19.043 38.696 1.00 0.00 3 SER A CA 12
ATOM 9217 C C . SER A 1 3 ? 0.000 -19.472 37.896 1.00 0.00 3 SER A C 12
ATOM 9218 O O . SER A 1 3 ? -1.082 -18.907 38.047 1.00 0.00 3 SER A O 12
ATOM 9226 N N . GLY A 1 4 ? 0.179 -20.476 37.042 1.00 0.00 4 GLY A N 12
ATOM 9227 C CA . GLY A 1 4 ? -0.920 -20.964 36.230 1.00 0.00 4 GLY A CA 12
ATOM 9228 C C . GLY A 1 4 ? -1.135 -20.130 34.983 1.00 0.00 4 GLY A C 12
ATOM 9229 O O . GLY A 1 4 ? -0.856 -18.931 34.974 1.00 0.00 4 GLY A O 12
ATOM 9233 N N . SER A 1 5 ? -1.630 -20.766 33.926 1.00 0.00 5 SER A N 12
ATOM 9234 C CA . SER A 1 5 ? -1.876 -20.076 32.665 1.00 0.00 5 SER A CA 12
ATOM 9235 C C . SER A 1 5 ? -3.332 -20.233 32.235 1.00 0.00 5 SER A C 12
ATOM 9236 O O . SER A 1 5 ? -3.893 -21.327 32.291 1.00 0.00 5 SER A O 12
ATOM 9244 N N . SER A 1 6 ? -3.938 -19.130 31.806 1.00 0.00 6 SER A N 12
ATOM 9245 C CA . SER A 1 6 ? -5.329 -19.143 31.370 1.00 0.00 6 SER A CA 12
ATOM 9246 C C . SER A 1 6 ? -5.437 -19.577 29.911 1.00 0.00 6 SER A C 12
ATOM 9247 O O . SER A 1 6 ? -6.199 -20.483 29.576 1.00 0.00 6 SER A O 12
ATOM 9255 N N . GLY A 1 7 ? -4.668 -18.921 29.047 1.00 0.00 7 GLY A N 12
ATOM 9256 C CA . GLY A 1 7 ? -4.692 -19.252 27.634 1.00 0.00 7 GLY A CA 12
ATOM 9257 C C . GLY A 1 7 ? -6.050 -19.013 27.005 1.00 0.00 7 GLY A C 12
ATOM 9258 O O . GLY A 1 7 ? -6.723 -19.955 26.584 1.00 0.00 7 GLY A O 12
ATOM 9262 N N . THR A 1 8 ? -6.458 -17.749 26.942 1.00 0.00 8 THR A N 12
ATOM 9263 C CA . THR A 1 8 ? -7.746 -17.389 26.364 1.00 0.00 8 THR A CA 12
ATOM 9264 C C . THR A 1 8 ? -7.567 -16.590 25.078 1.00 0.00 8 THR A C 12
ATOM 9265 O O . THR A 1 8 ? -6.699 -15.723 24.974 1.00 0.00 8 THR A O 12
ATOM 9276 N N . PRO A 1 9 ? -8.407 -16.884 24.075 1.00 0.00 9 PRO A N 12
ATOM 9277 C CA . PRO A 1 9 ? -8.362 -16.203 22.778 1.00 0.00 9 PRO A CA 12
ATOM 9278 C C . PRO A 1 9 ? -8.824 -14.752 22.869 1.00 0.00 9 PRO A C 12
ATOM 9279 O O . PRO A 1 9 ? -9.989 -14.479 23.154 1.00 0.00 9 PRO A O 12
ATOM 9290 N N . GLY A 1 10 ? -7.902 -13.826 22.625 1.00 0.00 10 GLY A N 12
ATOM 9291 C CA . GLY A 1 10 ? -8.235 -12.414 22.684 1.00 0.00 10 GLY A CA 12
ATOM 9292 C C . GLY A 1 10 ? -7.111 -11.532 22.178 1.00 0.00 10 GLY A C 12
ATOM 9293 O O . GLY A 1 10 ? -6.044 -11.462 22.788 1.00 0.00 10 GLY A O 12
ATOM 9297 N N . ARG A 1 11 ? -7.350 -10.857 21.058 1.00 0.00 11 ARG A N 12
ATOM 9298 C CA . ARG A 1 11 ? -6.348 -9.977 20.468 1.00 0.00 11 ARG A CA 12
ATOM 9299 C C . ARG A 1 11 ? -7.002 -8.736 19.866 1.00 0.00 11 ARG A C 12
ATOM 9300 O O . ARG A 1 11 ? -7.983 -8.834 19.131 1.00 0.00 11 ARG A O 12
ATOM 9321 N N . GLY A 1 12 ? -6.450 -7.569 20.185 1.00 0.00 12 GLY A N 12
ATOM 9322 C CA . GLY A 1 12 ? -6.992 -6.326 19.668 1.00 0.00 12 GLY A CA 12
ATOM 9323 C C . GLY A 1 12 ? -6.014 -5.174 19.784 1.00 0.00 12 GLY A C 12
ATOM 9324 O O . GLY A 1 12 ? -5.970 -4.489 20.806 1.00 0.00 12 GLY A O 12
ATOM 9328 N N . SER A 1 13 ? -5.227 -4.960 18.735 1.00 0.00 13 SER A N 12
ATOM 9329 C CA . SER A 1 13 ? -4.241 -3.886 18.725 1.00 0.00 13 SER A CA 12
ATOM 9330 C C . SER A 1 13 ? -4.316 -3.090 17.426 1.00 0.00 13 SER A C 12
ATOM 9331 O O . SER A 1 13 ? -4.317 -3.661 16.335 1.00 0.00 13 SER A O 12
ATOM 9339 N N . ARG A 1 14 ? -4.380 -1.769 17.552 1.00 0.00 14 ARG A N 12
ATOM 9340 C CA . ARG A 1 14 ? -4.457 -0.893 16.389 1.00 0.00 14 ARG A CA 12
ATOM 9341 C C . ARG A 1 14 ? -3.186 -0.989 15.551 1.00 0.00 14 ARG A C 12
ATOM 9342 O O . ARG A 1 14 ? -2.193 -1.580 15.975 1.00 0.00 14 ARG A O 12
ATOM 9363 N N . VAL A 1 15 ? -3.224 -0.405 14.357 1.00 0.00 15 VAL A N 12
ATOM 9364 C CA . VAL A 1 15 ? -2.075 -0.423 13.460 1.00 0.00 15 VAL A CA 12
ATOM 9365 C C . VAL A 1 15 ? -2.308 0.475 12.250 1.00 0.00 15 VAL A C 12
ATOM 9366 O O . VAL A 1 15 ? -3.446 0.812 11.922 1.00 0.00 15 VAL A O 12
ATOM 9379 N N . THR A 1 16 ? -1.221 0.862 11.589 1.00 0.00 16 THR A N 12
ATOM 9380 C CA . THR A 1 16 ? -1.306 1.722 10.416 1.00 0.00 16 THR A CA 12
ATOM 9381 C C . THR A 1 16 ? -1.799 0.947 9.200 1.00 0.00 16 THR A C 12
ATOM 9382 O O . THR A 1 16 ? -1.999 1.517 8.127 1.00 0.00 16 THR A O 12
ATOM 9393 N N . ASP A 1 17 ? -1.994 -0.356 9.373 1.00 0.00 17 ASP A N 12
ATOM 9394 C CA . ASP A 1 17 ? -2.466 -1.210 8.290 1.00 0.00 17 ASP A CA 12
ATOM 9395 C C . ASP A 1 17 ? -1.349 -1.481 7.286 1.00 0.00 17 ASP A C 12
ATOM 9396 O O . ASP A 1 17 ? -1.502 -1.230 6.091 1.00 0.00 17 ASP A O 12
ATOM 9405 N N . GLN A 1 18 ? -0.228 -1.994 7.781 1.00 0.00 18 GLN A N 12
ATOM 9406 C CA . GLN A 1 18 ? 0.915 -2.298 6.928 1.00 0.00 18 GLN A CA 12
ATOM 9407 C C . GLN A 1 18 ? 1.213 -3.793 6.929 1.00 0.00 18 GLN A C 12
ATOM 9408 O O . GLN A 1 18 ? 2.300 -4.220 7.318 1.00 0.00 18 GLN A O 12
ATOM 9422 N N . GLY A 1 19 ? 0.240 -4.586 6.490 1.00 0.00 19 GLY A N 12
ATOM 9423 C CA . GLY A 1 19 ? 0.418 -6.026 6.449 1.00 0.00 19 GLY A CA 12
ATOM 9424 C C . GLY A 1 19 ? 1.150 -6.485 5.203 1.00 0.00 19 GLY A C 12
ATOM 9425 O O . GLY A 1 19 ? 2.379 -6.430 5.142 1.00 0.00 19 GLY A O 12
ATOM 9429 N N . ILE A 1 20 ? 0.395 -6.939 4.209 1.00 0.00 20 ILE A N 12
ATOM 9430 C CA . ILE A 1 20 ? 0.980 -7.409 2.959 1.00 0.00 20 ILE A CA 12
ATOM 9431 C C . ILE A 1 20 ? 0.057 -7.124 1.779 1.00 0.00 20 ILE A C 12
ATOM 9432 O O . ILE A 1 20 ? -1.166 -7.174 1.907 1.00 0.00 20 ILE A O 12
ATOM 9448 N N . CYS A 1 21 ? 0.652 -6.826 0.629 1.00 0.00 21 CYS A N 12
ATOM 9449 C CA . CYS A 1 21 ? -0.115 -6.534 -0.576 1.00 0.00 21 CYS A CA 12
ATOM 9450 C C . CYS A 1 21 ? -0.691 -7.813 -1.177 1.00 0.00 21 CYS A C 12
ATOM 9451 O O . CYS A 1 21 ? 0.034 -8.733 -1.556 1.00 0.00 21 CYS A O 12
ATOM 9458 N N . PRO A 1 22 ? -2.028 -7.874 -1.267 1.00 0.00 22 PRO A N 12
ATOM 9459 C CA . PRO A 1 22 ? -2.732 -9.034 -1.822 1.00 0.00 22 PRO A CA 12
ATOM 9460 C C . PRO A 1 22 ? -2.527 -9.172 -3.326 1.00 0.00 22 PRO A C 12
ATOM 9461 O O . PRO A 1 22 ? -3.151 -10.012 -3.974 1.00 0.00 22 PRO A O 12
ATOM 9472 N N . LYS A 1 23 ? -1.647 -8.342 -3.877 1.00 0.00 23 LYS A N 12
ATOM 9473 C CA . LYS A 1 23 ? -1.357 -8.372 -5.306 1.00 0.00 23 LYS A CA 12
ATOM 9474 C C . LYS A 1 23 ? 0.048 -8.907 -5.564 1.00 0.00 23 LYS A C 12
ATOM 9475 O O . LYS A 1 23 ? 0.228 -9.878 -6.300 1.00 0.00 23 LYS A O 12
ATOM 9494 N N . HIS A 1 24 ? 1.041 -8.269 -4.954 1.00 0.00 24 HIS A N 12
ATOM 9495 C CA . HIS A 1 24 ? 2.431 -8.682 -5.117 1.00 0.00 24 HIS A CA 12
ATOM 9496 C C . HIS A 1 24 ? 2.927 -9.421 -3.878 1.00 0.00 24 HIS A C 12
ATOM 9497 O O . HIS A 1 24 ? 3.990 -10.039 -3.897 1.00 0.00 24 HIS A O 12
ATOM 9511 N N . GLN A 1 25 ? 2.149 -9.350 -2.802 1.00 0.00 25 GLN A N 12
ATOM 9512 C CA . GLN A 1 25 ? 2.511 -10.012 -1.554 1.00 0.00 25 GLN A CA 12
ATOM 9513 C C . GLN A 1 25 ? 3.853 -9.503 -1.038 1.00 0.00 25 GLN A C 12
ATOM 9514 O O . GLN A 1 25 ? 4.750 -10.289 -0.735 1.00 0.00 25 GLN A O 12
ATOM 9528 N N . GLU A 1 26 ? 3.984 -8.184 -0.941 1.00 0.00 26 GLU A N 12
ATOM 9529 C CA . GLU A 1 26 ? 5.217 -7.571 -0.463 1.00 0.00 26 GLU A CA 12
ATOM 9530 C C . GLU A 1 26 ? 4.955 -6.706 0.766 1.00 0.00 26 GLU A C 12
ATOM 9531 O O . GLU A 1 26 ? 3.990 -5.943 0.806 1.00 0.00 26 GLU A O 12
ATOM 9543 N N . ALA A 1 27 ? 5.820 -6.832 1.767 1.00 0.00 27 ALA A N 12
ATOM 9544 C CA . ALA A 1 27 ? 5.683 -6.061 2.996 1.00 0.00 27 ALA A CA 12
ATOM 9545 C C . ALA A 1 27 ? 5.264 -4.625 2.701 1.00 0.00 27 ALA A C 12
ATOM 9546 O O . ALA A 1 27 ? 6.052 -3.831 2.186 1.00 0.00 27 ALA A O 12
ATOM 9553 N N . LEU A 1 28 ? 4.018 -4.298 3.027 1.00 0.00 28 LEU A N 12
ATOM 9554 C CA . LEU A 1 28 ? 3.493 -2.957 2.796 1.00 0.00 28 LEU A CA 12
ATOM 9555 C C . LEU A 1 28 ? 4.228 -1.930 3.651 1.00 0.00 28 LEU A C 12
ATOM 9556 O O . LEU A 1 28 ? 3.921 -1.755 4.831 1.00 0.00 28 LEU A O 12
ATOM 9572 N N . LYS A 1 29 ? 5.198 -1.251 3.049 1.00 0.00 29 LYS A N 12
ATOM 9573 C CA . LYS A 1 29 ? 5.975 -0.238 3.754 1.00 0.00 29 LYS A CA 12
ATOM 9574 C C . LYS A 1 29 ? 5.764 1.139 3.132 1.00 0.00 29 LYS A C 12
ATOM 9575 O O . LYS A 1 29 ? 6.630 2.011 3.221 1.00 0.00 29 LYS A O 12
ATOM 9594 N N . LEU A 1 30 ? 4.609 1.329 2.504 1.00 0.00 30 LEU A N 12
ATOM 9595 C CA . LEU A 1 30 ? 4.284 2.601 1.868 1.00 0.00 30 LEU A CA 12
ATOM 9596 C C . LEU A 1 30 ? 2.786 2.878 1.939 1.00 0.00 30 LEU A C 12
ATOM 9597 O O . LEU A 1 30 ? 1.977 1.954 2.029 1.00 0.00 30 LEU A O 12
ATOM 9613 N N . PHE A 1 31 ? 2.423 4.156 1.897 1.00 0.00 31 PHE A N 12
ATOM 9614 C CA . PHE A 1 31 ? 1.021 4.555 1.955 1.00 0.00 31 PHE A CA 12
ATOM 9615 C C . PHE A 1 31 ? 0.704 5.585 0.876 1.00 0.00 31 PHE A C 12
ATOM 9616 O O . PHE A 1 31 ? 1.279 6.674 0.852 1.00 0.00 31 PHE A O 12
ATOM 9633 N N . CYS A 1 32 ? -0.216 5.234 -0.017 1.00 0.00 32 CYS A N 12
ATOM 9634 C CA . CYS A 1 32 ? -0.610 6.126 -1.100 1.00 0.00 32 CYS A CA 12
ATOM 9635 C C . CYS A 1 32 ? -1.396 7.319 -0.563 1.00 0.00 32 CYS A C 12
ATOM 9636 O O . CYS A 1 32 ? -2.502 7.164 -0.047 1.00 0.00 32 CYS A O 12
ATOM 9643 N N . GLU A 1 33 ? -0.816 8.509 -0.690 1.00 0.00 33 GLU A N 12
ATOM 9644 C CA . GLU A 1 33 ? -1.462 9.727 -0.217 1.00 0.00 33 GLU A CA 12
ATOM 9645 C C . GLU A 1 33 ? -2.579 10.154 -1.165 1.00 0.00 33 GLU A C 12
ATOM 9646 O O . GLU A 1 33 ? -3.187 11.210 -0.991 1.00 0.00 33 GLU A O 12
ATOM 9658 N N . VAL A 1 34 ? -2.844 9.324 -2.169 1.00 0.00 34 VAL A N 12
ATOM 9659 C CA . VAL A 1 34 ? -3.888 9.614 -3.145 1.00 0.00 34 VAL A CA 12
ATOM 9660 C C . VAL A 1 34 ? -5.049 8.635 -3.014 1.00 0.00 34 VAL A C 12
ATOM 9661 O O . VAL A 1 34 ? -6.206 8.996 -3.234 1.00 0.00 34 VAL A O 12
ATOM 9674 N N . ASP A 1 35 ? -4.734 7.396 -2.655 1.00 0.00 35 ASP A N 12
ATOM 9675 C CA . ASP A 1 35 ? -5.751 6.364 -2.493 1.00 0.00 35 ASP A CA 12
ATOM 9676 C C . ASP A 1 35 ? -6.033 6.106 -1.016 1.00 0.00 35 ASP A C 12
ATOM 9677 O O . ASP A 1 35 ? -7.071 5.547 -0.661 1.00 0.00 35 ASP A O 12
ATOM 9686 N N . GLU A 1 36 ? -5.102 6.516 -0.161 1.00 0.00 36 GLU A N 12
ATOM 9687 C CA . GLU A 1 36 ? -5.250 6.326 1.278 1.00 0.00 36 GLU A CA 12
ATOM 9688 C C . GLU A 1 36 ? -5.260 4.842 1.633 1.00 0.00 36 GLU A C 12
ATOM 9689 O O . GLU A 1 36 ? -6.120 4.379 2.381 1.00 0.00 36 GLU A O 12
ATOM 9701 N N . GLU A 1 37 ? -4.297 4.104 1.090 1.00 0.00 37 GLU A N 12
ATOM 9702 C CA . GLU A 1 37 ? -4.196 2.672 1.349 1.00 0.00 37 GLU A CA 12
ATOM 9703 C C . GLU A 1 37 ? -2.736 2.232 1.410 1.00 0.00 37 GLU A C 12
ATOM 9704 O O . GLU A 1 37 ? -1.934 2.584 0.545 1.00 0.00 37 GLU A O 12
ATOM 9716 N N . ALA A 1 38 ? -2.399 1.462 2.439 1.00 0.00 38 ALA A N 12
ATOM 9717 C CA . ALA A 1 38 ? -1.037 0.973 2.614 1.00 0.00 38 ALA A CA 12
ATOM 9718 C C . ALA A 1 38 ? -0.649 0.015 1.492 1.00 0.00 38 ALA A C 12
ATOM 9719 O O . ALA A 1 38 ? -1.243 -1.053 1.343 1.00 0.00 38 ALA A O 12
ATOM 9726 N N . ILE A 1 39 ? 0.348 0.406 0.705 1.00 0.00 39 ILE A N 12
ATOM 9727 C CA . ILE A 1 39 ? 0.814 -0.419 -0.402 1.00 0.00 39 ILE A CA 12
ATOM 9728 C C . ILE A 1 39 ? 2.221 -0.946 -0.142 1.00 0.00 39 ILE A C 12
ATOM 9729 O O . ILE A 1 39 ? 2.802 -0.699 0.915 1.00 0.00 39 ILE A O 12
ATOM 9745 N N . CYS A 1 40 ? 2.764 -1.671 -1.114 1.00 0.00 40 CYS A N 12
ATOM 9746 C CA . CYS A 1 40 ? 4.104 -2.232 -0.992 1.00 0.00 40 CYS A CA 12
ATOM 9747 C C . CYS A 1 40 ? 5.081 -1.514 -1.919 1.00 0.00 40 CYS A C 12
ATOM 9748 O O . CYS A 1 40 ? 4.687 -0.659 -2.712 1.00 0.00 40 CYS A O 12
ATOM 9755 N N . VAL A 1 41 ? 6.358 -1.869 -1.814 1.00 0.00 41 VAL A N 12
ATOM 9756 C CA . VAL A 1 41 ? 7.391 -1.260 -2.643 1.00 0.00 41 VAL A CA 12
ATOM 9757 C C . VAL A 1 41 ? 7.082 -1.438 -4.125 1.00 0.00 41 VAL A C 12
ATOM 9758 O O . VAL A 1 41 ? 7.337 -0.546 -4.935 1.00 0.00 41 VAL A O 12
ATOM 9771 N N . VAL A 1 42 ? 6.530 -2.596 -4.474 1.00 0.00 42 VAL A N 12
ATOM 9772 C CA . VAL A 1 42 ? 6.184 -2.891 -5.859 1.00 0.00 42 VAL A CA 12
ATOM 9773 C C . VAL A 1 42 ? 5.069 -1.976 -6.354 1.00 0.00 42 VAL A C 12
ATOM 9774 O O . VAL A 1 42 ? 5.182 -1.359 -7.413 1.00 0.00 42 VAL A O 12
ATOM 9787 N N . CYS A 1 43 ? 3.993 -1.893 -5.580 1.00 0.00 43 CYS A N 12
ATOM 9788 C CA . CYS A 1 43 ? 2.856 -1.053 -5.938 1.00 0.00 43 CYS A CA 12
ATOM 9789 C C . CYS A 1 43 ? 3.306 0.374 -6.238 1.00 0.00 43 CYS A C 12
ATOM 9790 O O . CYS A 1 43 ? 2.921 0.957 -7.251 1.00 0.00 43 CYS A O 12
ATOM 9797 N N . ARG A 1 44 ? 4.125 0.929 -5.351 1.00 0.00 44 ARG A N 12
ATOM 9798 C CA . ARG A 1 44 ? 4.628 2.287 -5.520 1.00 0.00 44 ARG A CA 12
ATOM 9799 C C . ARG A 1 44 ? 5.387 2.426 -6.836 1.00 0.00 44 ARG A C 12
ATOM 9800 O O . ARG A 1 44 ? 5.232 3.415 -7.551 1.00 0.00 44 ARG A O 12
ATOM 9821 N N . GLU A 1 45 ? 6.207 1.427 -7.149 1.00 0.00 45 GLU A N 12
ATOM 9822 C CA . GLU A 1 45 ? 6.991 1.439 -8.379 1.00 0.00 45 GLU A CA 12
ATOM 9823 C C . GLU A 1 45 ? 6.092 1.258 -9.598 1.00 0.00 45 GLU A C 12
ATOM 9824 O O . GLU A 1 45 ? 6.416 1.714 -10.695 1.00 0.00 45 GLU A O 12
ATOM 9836 N N . SER A 1 46 ? 4.961 0.589 -9.399 1.00 0.00 46 SER A N 12
ATOM 9837 C CA . SER A 1 46 ? 4.017 0.343 -10.482 1.00 0.00 46 SER A CA 12
ATOM 9838 C C . SER A 1 46 ? 3.261 1.618 -10.844 1.00 0.00 46 SER A C 12
ATOM 9839 O O . SER A 1 46 ? 2.707 2.293 -9.975 1.00 0.00 46 SER A O 12
ATOM 9847 N N . ARG A 1 47 ? 3.242 1.942 -12.133 1.00 0.00 47 ARG A N 12
ATOM 9848 C CA . ARG A 1 47 ? 2.556 3.137 -12.610 1.00 0.00 47 ARG A CA 12
ATOM 9849 C C . ARG A 1 47 ? 1.239 3.341 -11.868 1.00 0.00 47 ARG A C 12
ATOM 9850 O O . ARG A 1 47 ? 0.744 4.463 -11.757 1.00 0.00 47 ARG A O 12
ATOM 9871 N N . SER A 1 48 ? 0.676 2.249 -11.361 1.00 0.00 48 SER A N 12
ATOM 9872 C CA . SER A 1 48 ? -0.586 2.307 -10.633 1.00 0.00 48 SER A CA 12
ATOM 9873 C C . SER A 1 48 ? -0.547 3.395 -9.564 1.00 0.00 48 SER A C 12
ATOM 9874 O O . SER A 1 48 ? -1.382 4.300 -9.551 1.00 0.00 48 SER A O 12
ATOM 9882 N N . HIS A 1 49 ? 0.430 3.299 -8.667 1.00 0.00 49 HIS A N 12
ATOM 9883 C CA . HIS A 1 49 ? 0.580 4.275 -7.593 1.00 0.00 49 HIS A CA 12
ATOM 9884 C C . HIS A 1 49 ? 1.755 5.209 -7.868 1.00 0.00 49 HIS A C 12
ATOM 9885 O O . HIS A 1 49 ? 1.814 6.321 -7.343 1.00 0.00 49 HIS A O 12
ATOM 9899 N N . LYS A 1 50 ? 2.689 4.749 -8.693 1.00 0.00 50 LYS A N 12
ATOM 9900 C CA . LYS A 1 50 ? 3.863 5.542 -9.039 1.00 0.00 50 LYS A CA 12
ATOM 9901 C C . LYS A 1 50 ? 3.518 7.027 -9.098 1.00 0.00 50 LYS A C 12
ATOM 9902 O O . LYS A 1 50 ? 3.966 7.811 -8.262 1.00 0.00 50 LYS A O 12
ATOM 9921 N N . GLN A 1 51 ? 2.720 7.405 -10.091 1.00 0.00 51 GLN A N 12
ATOM 9922 C CA . GLN A 1 51 ? 2.315 8.796 -10.258 1.00 0.00 51 GLN A CA 12
ATOM 9923 C C . GLN A 1 51 ? 1.829 9.384 -8.937 1.00 0.00 51 GLN A C 12
ATOM 9924 O O . GLN A 1 51 ? 2.109 10.540 -8.621 1.00 0.00 51 GLN A O 12
ATOM 9938 N N . HIS A 1 52 ? 1.100 8.580 -8.170 1.00 0.00 52 HIS A N 12
ATOM 9939 C CA . HIS A 1 52 ? 0.575 9.021 -6.883 1.00 0.00 52 HIS A CA 12
ATOM 9940 C C . HIS A 1 52 ? 1.708 9.275 -5.893 1.00 0.00 52 HIS A C 12
ATOM 9941 O O . HIS A 1 52 ? 2.682 8.524 -5.843 1.00 0.00 52 HIS A O 12
ATOM 9955 N N . SER A 1 53 ? 1.574 10.339 -5.107 1.00 0.00 53 SER A N 12
ATOM 9956 C CA . SER A 1 53 ? 2.588 10.695 -4.122 1.00 0.00 53 SER A CA 12
ATOM 9957 C C . SER A 1 53 ? 2.509 9.777 -2.905 1.00 0.00 53 SER A C 12
ATOM 9958 O O . SER A 1 53 ? 1.770 10.045 -1.958 1.00 0.00 53 SER A O 12
ATOM 9966 N N . VAL A 1 54 ? 3.277 8.692 -2.939 1.00 0.00 54 VAL A N 12
ATOM 9967 C CA . VAL A 1 54 ? 3.296 7.735 -1.840 1.00 0.00 54 VAL A CA 12
ATOM 9968 C C . VAL A 1 54 ? 4.306 8.142 -0.774 1.00 0.00 54 VAL A C 12
ATOM 9969 O O . VAL A 1 54 ? 5.208 8.940 -1.030 1.00 0.00 54 VAL A O 12
ATOM 9982 N N . VAL A 1 55 ? 4.148 7.589 0.425 1.00 0.00 55 VAL A N 12
ATOM 9983 C CA . VAL A 1 55 ? 5.047 7.894 1.532 1.00 0.00 55 VAL A CA 12
ATOM 9984 C C . VAL A 1 55 ? 5.354 6.645 2.350 1.00 0.00 55 VAL A C 12
ATOM 9985 O O . VAL A 1 55 ? 4.568 5.699 2.403 1.00 0.00 55 VAL A O 12
ATOM 9998 N N . PRO A 1 56 ? 6.525 6.639 3.004 1.00 0.00 56 PRO A N 12
ATOM 9999 C CA . PRO A 1 56 ? 6.963 5.513 3.833 1.00 0.00 56 PRO A CA 12
ATOM 10000 C C . PRO A 1 56 ? 6.138 5.375 5.108 1.00 0.00 56 PRO A C 12
ATOM 10001 O O . PRO A 1 56 ? 6.304 6.148 6.053 1.00 0.00 56 PRO A O 12
ATOM 10012 N N . LEU A 1 57 ? 5.250 4.388 5.129 1.00 0.00 57 LEU A N 12
ATOM 10013 C CA . LEU A 1 57 ? 4.398 4.149 6.289 1.00 0.00 57 LEU A CA 12
ATOM 10014 C C . LEU A 1 57 ? 5.180 4.335 7.586 1.00 0.00 57 LEU A C 12
ATOM 10015 O O . LEU A 1 57 ? 4.811 3.795 8.628 1.00 0.00 57 LEU A O 12
ATOM 10033 N N . GLY A 1 1 ? -24.257 -35.905 24.820 1.00 0.00 1 GLY A N 13
ATOM 10034 C CA . GLY A 1 1 ? -23.992 -35.172 23.595 1.00 0.00 1 GLY A CA 13
ATOM 10035 C C . GLY A 1 1 ? -22.535 -35.239 23.183 1.00 0.00 1 GLY A C 13
ATOM 10036 O O . GLY A 1 1 ? -21.893 -36.281 23.316 1.00 0.00 1 GLY A O 13
ATOM 10040 N N . SER A 1 2 ? -22.012 -34.126 22.679 1.00 0.00 2 SER A N 13
ATOM 10041 C CA . SER A 1 2 ? -20.623 -34.065 22.241 1.00 0.00 2 SER A CA 13
ATOM 10042 C C . SER A 1 2 ? -20.124 -32.623 22.217 1.00 0.00 2 SER A C 13
ATOM 10043 O O . SER A 1 2 ? -20.868 -31.703 21.879 1.00 0.00 2 SER A O 13
ATOM 10051 N N . SER A 1 3 ? -18.859 -32.436 22.579 1.00 0.00 3 SER A N 13
ATOM 10052 C CA . SER A 1 3 ? -18.260 -31.106 22.603 1.00 0.00 3 SER A CA 13
ATOM 10053 C C . SER A 1 3 ? -17.253 -30.943 21.468 1.00 0.00 3 SER A C 13
ATOM 10054 O O . SER A 1 3 ? -16.957 -31.893 20.745 1.00 0.00 3 SER A O 13
ATOM 10062 N N . GLY A 1 4 ? -16.731 -29.729 21.318 1.00 0.00 4 GLY A N 13
ATOM 10063 C CA . GLY A 1 4 ? -15.764 -29.462 20.269 1.00 0.00 4 GLY A CA 13
ATOM 10064 C C . GLY A 1 4 ? -14.774 -28.381 20.656 1.00 0.00 4 GLY A C 13
ATOM 10065 O O . GLY A 1 4 ? -13.701 -28.673 21.182 1.00 0.00 4 GLY A O 13
ATOM 10069 N N . SER A 1 5 ? -15.135 -27.129 20.392 1.00 0.00 5 SER A N 13
ATOM 10070 C CA . SER A 1 5 ? -14.267 -26.001 20.711 1.00 0.00 5 SER A CA 13
ATOM 10071 C C . SER A 1 5 ? -12.863 -26.222 20.157 1.00 0.00 5 SER A C 13
ATOM 10072 O O . SER A 1 5 ? -11.869 -26.005 20.850 1.00 0.00 5 SER A O 13
ATOM 10080 N N . SER A 1 6 ? -12.790 -26.656 18.903 1.00 0.00 6 SER A N 13
ATOM 10081 C CA . SER A 1 6 ? -11.508 -26.911 18.256 1.00 0.00 6 SER A CA 13
ATOM 10082 C C . SER A 1 6 ? -11.061 -25.702 17.440 1.00 0.00 6 SER A C 13
ATOM 10083 O O . SER A 1 6 ? -11.878 -25.016 16.828 1.00 0.00 6 SER A O 13
ATOM 10091 N N . GLY A 1 7 ? -9.756 -25.447 17.437 1.00 0.00 7 GLY A N 13
ATOM 10092 C CA . GLY A 1 7 ? -9.222 -24.321 16.694 1.00 0.00 7 GLY A CA 13
ATOM 10093 C C . GLY A 1 7 ? -7.826 -23.938 17.144 1.00 0.00 7 GLY A C 13
ATOM 10094 O O . GLY A 1 7 ? -7.597 -23.671 18.324 1.00 0.00 7 GLY A O 13
ATOM 10098 N N . THR A 1 8 ? -6.888 -23.913 16.202 1.00 0.00 8 THR A N 13
ATOM 10099 C CA . THR A 1 8 ? -5.507 -23.564 16.509 1.00 0.00 8 THR A CA 13
ATOM 10100 C C . THR A 1 8 ? -4.999 -22.465 15.582 1.00 0.00 8 THR A C 13
ATOM 10101 O O . THR A 1 8 ? -5.348 -22.404 14.403 1.00 0.00 8 THR A O 13
ATOM 10112 N N . PRO A 1 9 ? -4.154 -21.576 16.124 1.00 0.00 9 PRO A N 13
ATOM 10113 C CA . PRO A 1 9 ? -3.579 -20.463 15.362 1.00 0.00 9 PRO A CA 13
ATOM 10114 C C . PRO A 1 9 ? -2.570 -20.935 14.321 1.00 0.00 9 PRO A C 13
ATOM 10115 O O . PRO A 1 9 ? -1.670 -21.717 14.624 1.00 0.00 9 PRO A O 13
ATOM 10126 N N . GLY A 1 10 ? -2.725 -20.453 13.091 1.00 0.00 10 GLY A N 13
ATOM 10127 C CA . GLY A 1 10 ? -1.820 -20.836 12.024 1.00 0.00 10 GLY A CA 13
ATOM 10128 C C . GLY A 1 10 ? -1.285 -19.641 11.260 1.00 0.00 10 GLY A C 13
ATOM 10129 O O . GLY A 1 10 ? -0.085 -19.549 10.999 1.00 0.00 10 GLY A O 13
ATOM 10133 N N . ARG A 1 11 ? -2.176 -18.724 10.900 1.00 0.00 11 ARG A N 13
ATOM 10134 C CA . ARG A 1 11 ? -1.788 -17.530 10.159 1.00 0.00 11 ARG A CA 13
ATOM 10135 C C . ARG A 1 11 ? -1.207 -16.474 11.095 1.00 0.00 11 ARG A C 13
ATOM 10136 O O . ARG A 1 11 ? -1.200 -16.646 12.313 1.00 0.00 11 ARG A O 13
ATOM 10157 N N . GLY A 1 12 ? -0.720 -15.380 10.516 1.00 0.00 12 GLY A N 13
ATOM 10158 C CA . GLY A 1 12 ? -0.144 -14.313 11.312 1.00 0.00 12 GLY A CA 13
ATOM 10159 C C . GLY A 1 12 ? -1.037 -13.090 11.376 1.00 0.00 12 GLY A C 13
ATOM 10160 O O . GLY A 1 12 ? -1.737 -12.874 12.365 1.00 0.00 12 GLY A O 13
ATOM 10164 N N . SER A 1 13 ? -1.012 -12.285 10.318 1.00 0.00 13 SER A N 13
ATOM 10165 C CA . SER A 1 13 ? -1.822 -11.074 10.260 1.00 0.00 13 SER A CA 13
ATOM 10166 C C . SER A 1 13 ? -1.864 -10.383 11.619 1.00 0.00 13 SER A C 13
ATOM 10167 O O . SER A 1 13 ? -2.937 -10.054 12.127 1.00 0.00 13 SER A O 13
ATOM 10175 N N . ARG A 1 14 ? -0.690 -10.167 12.203 1.00 0.00 14 ARG A N 13
ATOM 10176 C CA . ARG A 1 14 ? -0.593 -9.517 13.505 1.00 0.00 14 ARG A CA 13
ATOM 10177 C C . ARG A 1 14 ? -1.140 -8.094 13.444 1.00 0.00 14 ARG A C 13
ATOM 10178 O O . ARG A 1 14 ? -1.286 -7.429 14.470 1.00 0.00 14 ARG A O 13
ATOM 10199 N N . VAL A 1 15 ? -1.443 -7.633 12.235 1.00 0.00 15 VAL A N 13
ATOM 10200 C CA . VAL A 1 15 ? -1.975 -6.290 12.040 1.00 0.00 15 VAL A CA 13
ATOM 10201 C C . VAL A 1 15 ? -3.055 -6.277 10.964 1.00 0.00 15 VAL A C 13
ATOM 10202 O O . VAL A 1 15 ? -3.410 -7.319 10.412 1.00 0.00 15 VAL A O 13
ATOM 10215 N N . THR A 1 16 ? -3.575 -5.090 10.669 1.00 0.00 16 THR A N 13
ATOM 10216 C CA . THR A 1 16 ? -4.616 -4.941 9.659 1.00 0.00 16 THR A CA 13
ATOM 10217 C C . THR A 1 16 ? -4.106 -4.156 8.456 1.00 0.00 16 THR A C 13
ATOM 10218 O O . THR A 1 16 ? -4.534 -4.388 7.325 1.00 0.00 16 THR A O 13
ATOM 10229 N N . ASP A 1 17 ? -3.190 -3.227 8.706 1.00 0.00 17 ASP A N 13
ATOM 10230 C CA . ASP A 1 17 ? -2.620 -2.409 7.642 1.00 0.00 17 ASP A CA 13
ATOM 10231 C C . ASP A 1 17 ? -1.107 -2.587 7.571 1.00 0.00 17 ASP A C 13
ATOM 10232 O O . ASP A 1 17 ? -0.532 -3.387 8.309 1.00 0.00 17 ASP A O 13
ATOM 10241 N N . GLN A 1 18 ? -0.469 -1.839 6.676 1.00 0.00 18 GLN A N 13
ATOM 10242 C CA . GLN A 1 18 ? 0.977 -1.917 6.507 1.00 0.00 18 GLN A CA 13
ATOM 10243 C C . GLN A 1 18 ? 1.467 -3.352 6.669 1.00 0.00 18 GLN A C 13
ATOM 10244 O O . GLN A 1 18 ? 2.592 -3.588 7.108 1.00 0.00 18 GLN A O 13
ATOM 10258 N N . GLY A 1 19 ? 0.615 -4.308 6.312 1.00 0.00 19 GLY A N 13
ATOM 10259 C CA . GLY A 1 19 ? 0.979 -5.708 6.426 1.00 0.00 19 GLY A CA 13
ATOM 10260 C C . GLY A 1 19 ? 1.604 -6.249 5.155 1.00 0.00 19 GLY A C 13
ATOM 10261 O O . GLY A 1 19 ? 2.807 -6.106 4.938 1.00 0.00 19 GLY A O 13
ATOM 10265 N N . ILE A 1 20 ? 0.785 -6.874 4.316 1.00 0.00 20 ILE A N 13
ATOM 10266 C CA . ILE A 1 20 ? 1.265 -7.439 3.061 1.00 0.00 20 ILE A CA 13
ATOM 10267 C C . ILE A 1 20 ? 0.273 -7.190 1.930 1.00 0.00 20 ILE A C 13
ATOM 10268 O O . ILE A 1 20 ? -0.939 -7.309 2.115 1.00 0.00 20 ILE A O 13
ATOM 10284 N N . CYS A 1 21 ? 0.794 -6.844 0.758 1.00 0.00 21 CYS A N 13
ATOM 10285 C CA . CYS A 1 21 ? -0.045 -6.579 -0.404 1.00 0.00 21 CYS A CA 13
ATOM 10286 C C . CYS A 1 21 ? -0.606 -7.877 -0.978 1.00 0.00 21 CYS A C 13
ATOM 10287 O O . CYS A 1 21 ? 0.131 -8.787 -1.359 1.00 0.00 21 CYS A O 13
ATOM 10294 N N . PRO A 1 22 ? -1.943 -7.967 -1.041 1.00 0.00 22 PRO A N 13
ATOM 10295 C CA . PRO A 1 22 ? -2.633 -9.148 -1.567 1.00 0.00 22 PRO A CA 13
ATOM 10296 C C . PRO A 1 22 ? -2.454 -9.302 -3.074 1.00 0.00 22 PRO A C 13
ATOM 10297 O O . PRO A 1 22 ? -3.069 -10.166 -3.698 1.00 0.00 22 PRO A O 13
ATOM 10308 N N . LYS A 1 23 ? -1.606 -8.459 -3.653 1.00 0.00 23 LYS A N 13
ATOM 10309 C CA . LYS A 1 23 ? -1.343 -8.501 -5.086 1.00 0.00 23 LYS A CA 13
ATOM 10310 C C . LYS A 1 23 ? 0.074 -8.993 -5.365 1.00 0.00 23 LYS A C 13
ATOM 10311 O O . LYS A 1 23 ? 0.274 -9.940 -6.127 1.00 0.00 23 LYS A O 13
ATOM 10330 N N . HIS A 1 24 ? 1.054 -8.345 -4.743 1.00 0.00 24 HIS A N 13
ATOM 10331 C CA . HIS A 1 24 ? 2.452 -8.718 -4.923 1.00 0.00 24 HIS A CA 13
ATOM 10332 C C . HIS A 1 24 ? 2.990 -9.426 -3.683 1.00 0.00 24 HIS A C 13
ATOM 10333 O O . HIS A 1 24 ? 4.051 -10.048 -3.724 1.00 0.00 24 HIS A O 13
ATOM 10347 N N . GLN A 1 25 ? 2.250 -9.327 -2.584 1.00 0.00 25 GLN A N 13
ATOM 10348 C CA . GLN A 1 25 ? 2.653 -9.957 -1.332 1.00 0.00 25 GLN A CA 13
ATOM 10349 C C . GLN A 1 25 ? 3.961 -9.362 -0.820 1.00 0.00 25 GLN A C 13
ATOM 10350 O O . GLN A 1 25 ? 4.881 -10.090 -0.449 1.00 0.00 25 GLN A O 13
ATOM 10364 N N . GLU A 1 26 ? 4.035 -8.035 -0.804 1.00 0.00 26 GLU A N 13
ATOM 10365 C CA . GLU A 1 26 ? 5.231 -7.343 -0.338 1.00 0.00 26 GLU A CA 13
ATOM 10366 C C . GLU A 1 26 ? 4.936 -6.536 0.923 1.00 0.00 26 GLU A C 13
ATOM 10367 O O . GLU A 1 26 ? 3.944 -5.812 0.992 1.00 0.00 26 GLU A O 13
ATOM 10379 N N . ALA A 1 27 ? 5.807 -6.667 1.919 1.00 0.00 27 ALA A N 13
ATOM 10380 C CA . ALA A 1 27 ? 5.642 -5.950 3.177 1.00 0.00 27 ALA A CA 13
ATOM 10381 C C . ALA A 1 27 ? 5.242 -4.498 2.933 1.00 0.00 27 ALA A C 13
ATOM 10382 O O . ALA A 1 27 ? 6.079 -3.663 2.589 1.00 0.00 27 ALA A O 13
ATOM 10389 N N . LEU A 1 28 ? 3.959 -4.205 3.113 1.00 0.00 28 LEU A N 13
ATOM 10390 C CA . LEU A 1 28 ? 3.448 -2.854 2.912 1.00 0.00 28 LEU A CA 13
ATOM 10391 C C . LEU A 1 28 ? 4.212 -1.849 3.768 1.00 0.00 28 LEU A C 13
ATOM 10392 O O . LEU A 1 28 ? 3.922 -1.678 4.952 1.00 0.00 28 LEU A O 13
ATOM 10408 N N . LYS A 1 29 ? 5.190 -1.186 3.161 1.00 0.00 29 LYS A N 13
ATOM 10409 C CA . LYS A 1 29 ? 5.996 -0.195 3.865 1.00 0.00 29 LYS A CA 13
ATOM 10410 C C . LYS A 1 29 ? 5.796 1.194 3.267 1.00 0.00 29 LYS A C 13
ATOM 10411 O O . LYS A 1 29 ? 6.640 2.077 3.424 1.00 0.00 29 LYS A O 13
ATOM 10430 N N . LEU A 1 30 ? 4.674 1.382 2.581 1.00 0.00 30 LEU A N 13
ATOM 10431 C CA . LEU A 1 30 ? 4.362 2.664 1.960 1.00 0.00 30 LEU A CA 13
ATOM 10432 C C . LEU A 1 30 ? 2.860 2.927 1.978 1.00 0.00 30 LEU A C 13
ATOM 10433 O O . LEU A 1 30 ? 2.057 1.998 2.064 1.00 0.00 30 LEU A O 13
ATOM 10449 N N . PHE A 1 31 ? 2.486 4.200 1.896 1.00 0.00 31 PHE A N 13
ATOM 10450 C CA . PHE A 1 31 ? 1.080 4.586 1.902 1.00 0.00 31 PHE A CA 13
ATOM 10451 C C . PHE A 1 31 ? 0.795 5.620 0.817 1.00 0.00 31 PHE A C 13
ATOM 10452 O O . PHE A 1 31 ? 1.424 6.678 0.771 1.00 0.00 31 PHE A O 13
ATOM 10469 N N . CYS A 1 32 ? -0.157 5.307 -0.056 1.00 0.00 32 CYS A N 13
ATOM 10470 C CA . CYS A 1 32 ? -0.526 6.207 -1.142 1.00 0.00 32 CYS A CA 13
ATOM 10471 C C . CYS A 1 32 ? -1.323 7.397 -0.615 1.00 0.00 32 CYS A C 13
ATOM 10472 O O . CYS A 1 32 ? -2.449 7.242 -0.143 1.00 0.00 32 CYS A O 13
ATOM 10479 N N . GLU A 1 33 ? -0.729 8.583 -0.700 1.00 0.00 33 GLU A N 13
ATOM 10480 C CA . GLU A 1 33 ? -1.384 9.799 -0.231 1.00 0.00 33 GLU A CA 13
ATOM 10481 C C . GLU A 1 33 ? -2.434 10.272 -1.232 1.00 0.00 33 GLU A C 13
ATOM 10482 O O . GLU A 1 33 ? -3.011 11.349 -1.081 1.00 0.00 33 GLU A O 13
ATOM 10494 N N . VAL A 1 34 ? -2.677 9.458 -2.255 1.00 0.00 34 VAL A N 13
ATOM 10495 C CA . VAL A 1 34 ? -3.658 9.792 -3.281 1.00 0.00 34 VAL A CA 13
ATOM 10496 C C . VAL A 1 34 ? -4.872 8.873 -3.200 1.00 0.00 34 VAL A C 13
ATOM 10497 O O . VAL A 1 34 ? -5.992 9.278 -3.512 1.00 0.00 34 VAL A O 13
ATOM 10510 N N . ASP A 1 35 ? -4.642 7.634 -2.779 1.00 0.00 35 ASP A N 13
ATOM 10511 C CA . ASP A 1 35 ? -5.717 6.657 -2.655 1.00 0.00 35 ASP A CA 13
ATOM 10512 C C . ASP A 1 35 ? -6.026 6.372 -1.189 1.00 0.00 35 ASP A C 13
ATOM 10513 O O . ASP A 1 35 ? -7.072 5.811 -0.863 1.00 0.00 35 ASP A O 13
ATOM 10522 N N . GLU A 1 36 ? -5.108 6.760 -0.310 1.00 0.00 36 GLU A N 13
ATOM 10523 C CA . GLU A 1 36 ? -5.283 6.544 1.122 1.00 0.00 36 GLU A CA 13
ATOM 10524 C C . GLU A 1 36 ? -5.333 5.053 1.445 1.00 0.00 36 GLU A C 13
ATOM 10525 O O . GLU A 1 36 ? -6.186 4.602 2.208 1.00 0.00 36 GLU A O 13
ATOM 10537 N N . GLU A 1 37 ? -4.413 4.295 0.856 1.00 0.00 37 GLU A N 13
ATOM 10538 C CA . GLU A 1 37 ? -4.354 2.855 1.080 1.00 0.00 37 GLU A CA 13
ATOM 10539 C C . GLU A 1 37 ? -2.907 2.378 1.171 1.00 0.00 37 GLU A C 13
ATOM 10540 O O . GLU A 1 37 ? -2.060 2.777 0.373 1.00 0.00 37 GLU A O 13
ATOM 10552 N N . ALA A 1 38 ? -2.633 1.522 2.150 1.00 0.00 38 ALA A N 13
ATOM 10553 C CA . ALA A 1 38 ? -1.291 0.989 2.344 1.00 0.00 38 ALA A CA 13
ATOM 10554 C C . ALA A 1 38 ? -0.862 0.134 1.157 1.00 0.00 38 ALA A C 13
ATOM 10555 O O . ALA A 1 38 ? -1.563 -0.800 0.767 1.00 0.00 38 ALA A O 13
ATOM 10562 N N . ILE A 1 39 ? 0.293 0.461 0.585 1.00 0.00 39 ILE A N 13
ATOM 10563 C CA . ILE A 1 39 ? 0.814 -0.278 -0.558 1.00 0.00 39 ILE A CA 13
ATOM 10564 C C . ILE A 1 39 ? 2.221 -0.798 -0.281 1.00 0.00 39 ILE A C 13
ATOM 10565 O O . ILE A 1 39 ? 2.830 -0.462 0.735 1.00 0.00 39 ILE A O 13
ATOM 10581 N N . CYS A 1 40 ? 2.733 -1.618 -1.193 1.00 0.00 40 CYS A N 13
ATOM 10582 C CA . CYS A 1 40 ? 4.068 -2.184 -1.049 1.00 0.00 40 CYS A CA 13
ATOM 10583 C C . CYS A 1 40 ? 5.047 -1.521 -2.015 1.00 0.00 40 CYS A C 13
ATOM 10584 O O . CYS A 1 40 ? 4.658 -0.694 -2.839 1.00 0.00 40 CYS A O 13
ATOM 10591 N N . VAL A 1 41 ? 6.319 -1.891 -1.906 1.00 0.00 41 VAL A N 13
ATOM 10592 C CA . VAL A 1 41 ? 7.354 -1.334 -2.769 1.00 0.00 41 VAL A CA 13
ATOM 10593 C C . VAL A 1 41 ? 7.003 -1.524 -4.240 1.00 0.00 41 VAL A C 13
ATOM 10594 O O . VAL A 1 41 ? 7.266 -0.653 -5.070 1.00 0.00 41 VAL A O 13
ATOM 10607 N N . VAL A 1 42 ? 6.407 -2.669 -4.558 1.00 0.00 42 VAL A N 13
ATOM 10608 C CA . VAL A 1 42 ? 6.018 -2.974 -5.929 1.00 0.00 42 VAL A CA 13
ATOM 10609 C C . VAL A 1 42 ? 4.889 -2.063 -6.396 1.00 0.00 42 VAL A C 13
ATOM 10610 O O . VAL A 1 42 ? 4.955 -1.477 -7.477 1.00 0.00 42 VAL A O 13
ATOM 10623 N N . CYS A 1 43 ? 3.851 -1.947 -5.574 1.00 0.00 43 CYS A N 13
ATOM 10624 C CA . CYS A 1 43 ? 2.706 -1.107 -5.901 1.00 0.00 43 CYS A CA 13
ATOM 10625 C C . CYS A 1 43 ? 3.145 0.327 -6.180 1.00 0.00 43 CYS A C 13
ATOM 10626 O O . CYS A 1 43 ? 2.611 0.989 -7.070 1.00 0.00 43 CYS A O 13
ATOM 10633 N N . ARG A 1 44 ? 4.122 0.801 -5.413 1.00 0.00 44 ARG A N 13
ATOM 10634 C CA . ARG A 1 44 ? 4.633 2.157 -5.577 1.00 0.00 44 ARG A CA 13
ATOM 10635 C C . ARG A 1 44 ? 5.297 2.326 -6.940 1.00 0.00 44 ARG A C 13
ATOM 10636 O O . ARG A 1 44 ? 5.125 3.350 -7.601 1.00 0.00 44 ARG A O 13
ATOM 10657 N N . GLU A 1 45 ? 6.055 1.316 -7.353 1.00 0.00 45 GLU A N 13
ATOM 10658 C CA . GLU A 1 45 ? 6.746 1.355 -8.637 1.00 0.00 45 GLU A CA 13
ATOM 10659 C C . GLU A 1 45 ? 5.762 1.172 -9.789 1.00 0.00 45 GLU A C 13
ATOM 10660 O O . GLU A 1 45 ? 5.982 1.673 -10.892 1.00 0.00 45 GLU A O 13
ATOM 10672 N N . SER A 1 46 ? 4.678 0.450 -9.525 1.00 0.00 46 SER A N 13
ATOM 10673 C CA . SER A 1 46 ? 3.662 0.197 -10.541 1.00 0.00 46 SER A CA 13
ATOM 10674 C C . SER A 1 46 ? 2.914 1.479 -10.893 1.00 0.00 46 SER A C 13
ATOM 10675 O O . SER A 1 46 ? 2.427 2.188 -10.012 1.00 0.00 46 SER A O 13
ATOM 10683 N N . ARG A 1 47 ? 2.828 1.770 -12.187 1.00 0.00 47 ARG A N 13
ATOM 10684 C CA . ARG A 1 47 ? 2.141 2.966 -12.657 1.00 0.00 47 ARG A CA 13
ATOM 10685 C C . ARG A 1 47 ? 0.905 3.252 -11.808 1.00 0.00 47 ARG A C 13
ATOM 10686 O O . ARG A 1 47 ? 0.503 4.405 -11.647 1.00 0.00 47 ARG A O 13
ATOM 10707 N N . SER A 1 48 ? 0.307 2.195 -11.268 1.00 0.00 48 SER A N 13
ATOM 10708 C CA . SER A 1 48 ? -0.886 2.332 -10.440 1.00 0.00 48 SER A CA 13
ATOM 10709 C C . SER A 1 48 ? -0.674 3.379 -9.351 1.00 0.00 48 SER A C 13
ATOM 10710 O O . SER A 1 48 ? -1.515 4.254 -9.143 1.00 0.00 48 SER A O 13
ATOM 10718 N N . HIS A 1 49 ? 0.457 3.284 -8.659 1.00 0.00 49 HIS A N 13
ATOM 10719 C CA . HIS A 1 49 ? 0.782 4.223 -7.591 1.00 0.00 49 HIS A CA 13
ATOM 10720 C C . HIS A 1 49 ? 2.166 4.829 -7.803 1.00 0.00 49 HIS A C 13
ATOM 10721 O O . HIS A 1 49 ? 2.856 5.176 -6.845 1.00 0.00 49 HIS A O 13
ATOM 10735 N N . LYS A 1 50 ? 2.566 4.952 -9.064 1.00 0.00 50 LYS A N 13
ATOM 10736 C CA . LYS A 1 50 ? 3.867 5.517 -9.403 1.00 0.00 50 LYS A CA 13
ATOM 10737 C C . LYS A 1 50 ? 3.813 7.041 -9.413 1.00 0.00 50 LYS A C 13
ATOM 10738 O O . LYS A 1 50 ? 4.705 7.706 -8.889 1.00 0.00 50 LYS A O 13
ATOM 10757 N N . GLN A 1 51 ? 2.760 7.587 -10.013 1.00 0.00 51 GLN A N 13
ATOM 10758 C CA . GLN A 1 51 ? 2.590 9.033 -10.090 1.00 0.00 51 GLN A CA 13
ATOM 10759 C C . GLN A 1 51 ? 1.992 9.581 -8.799 1.00 0.00 51 GLN A C 13
ATOM 10760 O O . GLN A 1 51 ? 2.063 10.781 -8.530 1.00 0.00 51 GLN A O 13
ATOM 10774 N N . HIS A 1 52 ? 1.403 8.694 -8.002 1.00 0.00 52 HIS A N 13
ATOM 10775 C CA . HIS A 1 52 ? 0.793 9.090 -6.738 1.00 0.00 52 HIS A CA 13
ATOM 10776 C C . HIS A 1 52 ? 1.859 9.332 -5.673 1.00 0.00 52 HIS A C 13
ATOM 10777 O O . HIS A 1 52 ? 2.823 8.576 -5.562 1.00 0.00 52 HIS A O 13
ATOM 10791 N N . SER A 1 53 ? 1.677 10.393 -4.892 1.00 0.00 53 SER A N 13
ATOM 10792 C CA . SER A 1 53 ? 2.625 10.738 -3.839 1.00 0.00 53 SER A CA 13
ATOM 10793 C C . SER A 1 53 ? 2.549 9.737 -2.690 1.00 0.00 53 SER A C 13
ATOM 10794 O O . SER A 1 53 ? 1.710 9.861 -1.798 1.00 0.00 53 SER A O 13
ATOM 10802 N N . VAL A 1 54 ? 3.433 8.744 -2.719 1.00 0.00 54 VAL A N 13
ATOM 10803 C CA . VAL A 1 54 ? 3.467 7.722 -1.680 1.00 0.00 54 VAL A CA 13
ATOM 10804 C C . VAL A 1 54 ? 4.466 8.083 -0.586 1.00 0.00 54 VAL A C 13
ATOM 10805 O O . VAL A 1 54 ? 5.504 8.688 -0.854 1.00 0.00 54 VAL A O 13
ATOM 10818 N N . VAL A 1 55 ? 4.145 7.708 0.648 1.00 0.00 55 VAL A N 13
ATOM 10819 C CA . VAL A 1 55 ? 5.014 7.991 1.783 1.00 0.00 55 VAL A CA 13
ATOM 10820 C C . VAL A 1 55 ? 5.339 6.719 2.558 1.00 0.00 55 VAL A C 13
ATOM 10821 O O . VAL A 1 55 ? 4.574 5.754 2.563 1.00 0.00 55 VAL A O 13
ATOM 10834 N N . PRO A 1 56 ? 6.500 6.714 3.229 1.00 0.00 56 PRO A N 13
ATOM 10835 C CA . PRO A 1 56 ? 6.952 5.567 4.021 1.00 0.00 56 PRO A CA 13
ATOM 10836 C C . PRO A 1 56 ? 6.112 5.362 5.277 1.00 0.00 56 PRO A C 13
ATOM 10837 O O . PRO A 1 56 ? 6.271 6.079 6.267 1.00 0.00 56 PRO A O 13
ATOM 10848 N N . LEU A 1 57 ? 5.218 4.380 5.232 1.00 0.00 57 LEU A N 13
ATOM 10849 C CA . LEU A 1 57 ? 4.353 4.081 6.368 1.00 0.00 57 LEU A CA 13
ATOM 10850 C C . LEU A 1 57 ? 5.106 4.243 7.684 1.00 0.00 57 LEU A C 13
ATOM 10851 O O . LEU A 1 57 ? 6.301 3.961 7.766 1.00 0.00 57 LEU A O 13
ATOM 10869 N N . GLY A 1 1 ? -18.919 -35.693 30.414 1.00 0.00 1 GLY A N 14
ATOM 10870 C CA . GLY A 1 1 ? -19.957 -35.083 29.603 1.00 0.00 1 GLY A CA 14
ATOM 10871 C C . GLY A 1 1 ? -19.402 -34.094 28.598 1.00 0.00 1 GLY A C 14
ATOM 10872 O O . GLY A 1 1 ? -18.364 -34.340 27.983 1.00 0.00 1 GLY A O 14
ATOM 10876 N N . SER A 1 2 ? -20.095 -32.973 28.428 1.00 0.00 2 SER A N 14
ATOM 10877 C CA . SER A 1 2 ? -19.668 -31.945 27.486 1.00 0.00 2 SER A CA 14
ATOM 10878 C C . SER A 1 2 ? -19.836 -30.553 28.087 1.00 0.00 2 SER A C 14
ATOM 10879 O O . SER A 1 2 ? -20.914 -30.196 28.561 1.00 0.00 2 SER A O 14
ATOM 10887 N N . SER A 1 3 ? -18.762 -29.771 28.062 1.00 0.00 3 SER A N 14
ATOM 10888 C CA . SER A 1 3 ? -18.788 -28.419 28.607 1.00 0.00 3 SER A CA 14
ATOM 10889 C C . SER A 1 3 ? -17.748 -27.537 27.924 1.00 0.00 3 SER A C 14
ATOM 10890 O O . SER A 1 3 ? -16.688 -28.010 27.516 1.00 0.00 3 SER A O 14
ATOM 10898 N N . GLY A 1 4 ? -18.060 -26.250 27.802 1.00 0.00 4 GLY A N 14
ATOM 10899 C CA . GLY A 1 4 ? -17.142 -25.321 27.168 1.00 0.00 4 GLY A CA 14
ATOM 10900 C C . GLY A 1 4 ? -16.797 -24.146 28.061 1.00 0.00 4 GLY A C 14
ATOM 10901 O O . GLY A 1 4 ? -17.625 -23.695 28.852 1.00 0.00 4 GLY A O 14
ATOM 10905 N N . SER A 1 5 ? -15.570 -23.650 27.936 1.00 0.00 5 SER A N 14
ATOM 10906 C CA . SER A 1 5 ? -15.115 -22.524 28.743 1.00 0.00 5 SER A CA 14
ATOM 10907 C C . SER A 1 5 ? -14.931 -21.278 27.882 1.00 0.00 5 SER A C 14
ATOM 10908 O O . SER A 1 5 ? -14.367 -21.343 26.790 1.00 0.00 5 SER A O 14
ATOM 10916 N N . SER A 1 6 ? -15.413 -20.144 28.381 1.00 0.00 6 SER A N 14
ATOM 10917 C CA . SER A 1 6 ? -15.305 -18.883 27.657 1.00 0.00 6 SER A CA 14
ATOM 10918 C C . SER A 1 6 ? -13.945 -18.234 27.895 1.00 0.00 6 SER A C 14
ATOM 10919 O O . SER A 1 6 ? -13.242 -18.571 28.846 1.00 0.00 6 SER A O 14
ATOM 10927 N N . GLY A 1 7 ? -13.582 -17.299 27.022 1.00 0.00 7 GLY A N 14
ATOM 10928 C CA . GLY A 1 7 ? -12.308 -16.617 27.153 1.00 0.00 7 GLY A CA 14
ATOM 10929 C C . GLY A 1 7 ? -11.446 -16.755 25.914 1.00 0.00 7 GLY A C 14
ATOM 10930 O O . GLY A 1 7 ? -11.353 -17.834 25.329 1.00 0.00 7 GLY A O 14
ATOM 10934 N N . THR A 1 8 ? -10.812 -15.658 25.511 1.00 0.00 8 THR A N 14
ATOM 10935 C CA . THR A 1 8 ? -9.956 -15.660 24.331 1.00 0.00 8 THR A CA 14
ATOM 10936 C C . THR A 1 8 ? -8.736 -14.769 24.536 1.00 0.00 8 THR A C 14
ATOM 10937 O O . THR A 1 8 ? -8.828 -13.662 25.068 1.00 0.00 8 THR A O 14
ATOM 10948 N N . PRO A 1 9 ? -7.565 -15.260 24.105 1.00 0.00 9 PRO A N 14
ATOM 10949 C CA . PRO A 1 9 ? -6.304 -14.523 24.229 1.00 0.00 9 PRO A CA 14
ATOM 10950 C C . PRO A 1 9 ? -6.247 -13.310 23.307 1.00 0.00 9 PRO A C 14
ATOM 10951 O O . PRO A 1 9 ? -6.972 -13.238 22.315 1.00 0.00 9 PRO A O 14
ATOM 10962 N N . GLY A 1 10 ? -5.380 -12.358 23.640 1.00 0.00 10 GLY A N 14
ATOM 10963 C CA . GLY A 1 10 ? -5.245 -11.161 22.831 1.00 0.00 10 GLY A CA 14
ATOM 10964 C C . GLY A 1 10 ? -4.473 -11.411 21.551 1.00 0.00 10 GLY A C 14
ATOM 10965 O O . GLY A 1 10 ? -3.334 -11.879 21.586 1.00 0.00 10 GLY A O 14
ATOM 10969 N N . ARG A 1 11 ? -5.092 -11.100 20.417 1.00 0.00 11 ARG A N 14
ATOM 10970 C CA . ARG A 1 11 ? -4.456 -11.296 19.120 1.00 0.00 11 ARG A CA 14
ATOM 10971 C C . ARG A 1 11 ? -4.435 -9.995 18.323 1.00 0.00 11 ARG A C 14
ATOM 10972 O O . ARG A 1 11 ? -4.740 -9.981 17.131 1.00 0.00 11 ARG A O 14
ATOM 10993 N N . GLY A 1 12 ? -4.073 -8.904 18.990 1.00 0.00 12 GLY A N 14
ATOM 10994 C CA . GLY A 1 12 ? -4.019 -7.613 18.328 1.00 0.00 12 GLY A CA 14
ATOM 10995 C C . GLY A 1 12 ? -2.978 -6.694 18.935 1.00 0.00 12 GLY A C 14
ATOM 10996 O O . GLY A 1 12 ? -3.316 -5.739 19.634 1.00 0.00 12 GLY A O 14
ATOM 11000 N N . SER A 1 13 ? -1.708 -6.982 18.668 1.00 0.00 13 SER A N 14
ATOM 11001 C CA . SER A 1 13 ? -0.614 -6.177 19.198 1.00 0.00 13 SER A CA 14
ATOM 11002 C C . SER A 1 13 ? 0.415 -5.877 18.112 1.00 0.00 13 SER A C 14
ATOM 11003 O O . SER A 1 13 ? 1.615 -6.070 18.308 1.00 0.00 13 SER A O 14
ATOM 11011 N N . ARG A 1 14 ? -0.064 -5.404 16.966 1.00 0.00 14 ARG A N 14
ATOM 11012 C CA . ARG A 1 14 ? 0.812 -5.079 15.847 1.00 0.00 14 ARG A CA 14
ATOM 11013 C C . ARG A 1 14 ? 0.024 -4.442 14.706 1.00 0.00 14 ARG A C 14
ATOM 11014 O O . ARG A 1 14 ? -1.159 -4.728 14.520 1.00 0.00 14 ARG A O 14
ATOM 11035 N N . VAL A 1 15 ? 0.688 -3.577 13.945 1.00 0.00 15 VAL A N 14
ATOM 11036 C CA . VAL A 1 15 ? 0.050 -2.901 12.822 1.00 0.00 15 VAL A CA 14
ATOM 11037 C C . VAL A 1 15 ? -0.795 -3.871 12.004 1.00 0.00 15 VAL A C 14
ATOM 11038 O O . VAL A 1 15 ? -0.515 -5.069 11.957 1.00 0.00 15 VAL A O 14
ATOM 11051 N N . THR A 1 16 ? -1.832 -3.345 11.359 1.00 0.00 16 THR A N 14
ATOM 11052 C CA . THR A 1 16 ? -2.718 -4.164 10.542 1.00 0.00 16 THR A CA 14
ATOM 11053 C C . THR A 1 16 ? -2.792 -3.638 9.113 1.00 0.00 16 THR A C 14
ATOM 11054 O O . THR A 1 16 ? -3.015 -4.399 8.172 1.00 0.00 16 THR A O 14
ATOM 11065 N N . ASP A 1 17 ? -2.604 -2.332 8.959 1.00 0.00 17 ASP A N 14
ATOM 11066 C CA . ASP A 1 17 ? -2.648 -1.704 7.643 1.00 0.00 17 ASP A CA 14
ATOM 11067 C C . ASP A 1 17 ? -1.286 -1.781 6.959 1.00 0.00 17 ASP A C 14
ATOM 11068 O O . ASP A 1 17 ? -1.079 -1.186 5.902 1.00 0.00 17 ASP A O 14
ATOM 11077 N N . GLN A 1 18 ? -0.363 -2.516 7.570 1.00 0.00 18 GLN A N 14
ATOM 11078 C CA . GLN A 1 18 ? 0.979 -2.668 7.020 1.00 0.00 18 GLN A CA 14
ATOM 11079 C C . GLN A 1 18 ? 1.428 -4.124 7.076 1.00 0.00 18 GLN A C 14
ATOM 11080 O O . GLN A 1 18 ? 2.534 -4.427 7.522 1.00 0.00 18 GLN A O 14
ATOM 11094 N N . GLY A 1 19 ? 0.561 -5.024 6.620 1.00 0.00 19 GLY A N 14
ATOM 11095 C CA . GLY A 1 19 ? 0.887 -6.438 6.627 1.00 0.00 19 GLY A CA 14
ATOM 11096 C C . GLY A 1 19 ? 1.520 -6.894 5.327 1.00 0.00 19 GLY A C 14
ATOM 11097 O O . GLY A 1 19 ? 2.742 -6.870 5.182 1.00 0.00 19 GLY A O 14
ATOM 11101 N N . ILE A 1 20 ? 0.686 -7.313 4.381 1.00 0.00 20 ILE A N 14
ATOM 11102 C CA . ILE A 1 20 ? 1.172 -7.777 3.087 1.00 0.00 20 ILE A CA 14
ATOM 11103 C C . ILE A 1 20 ? 0.229 -7.360 1.964 1.00 0.00 20 ILE A C 14
ATOM 11104 O O . ILE A 1 20 ? -0.992 -7.369 2.127 1.00 0.00 20 ILE A O 14
ATOM 11120 N N . CYS A 1 21 ? 0.803 -6.995 0.822 1.00 0.00 21 CYS A N 14
ATOM 11121 C CA . CYS A 1 21 ? 0.014 -6.575 -0.330 1.00 0.00 21 CYS A CA 14
ATOM 11122 C C . CYS A 1 21 ? -0.648 -7.775 -1.003 1.00 0.00 21 CYS A C 14
ATOM 11123 O O . CYS A 1 21 ? 0.016 -8.702 -1.468 1.00 0.00 21 CYS A O 14
ATOM 11130 N N . PRO A 1 22 ? -1.988 -7.758 -1.056 1.00 0.00 22 PRO A N 14
ATOM 11131 C CA . PRO A 1 22 ? -2.769 -8.835 -1.669 1.00 0.00 22 PRO A CA 14
ATOM 11132 C C . PRO A 1 22 ? -2.612 -8.874 -3.186 1.00 0.00 22 PRO A C 14
ATOM 11133 O O . PRO A 1 22 ? -3.315 -9.614 -3.875 1.00 0.00 22 PRO A O 14
ATOM 11144 N N . LYS A 1 23 ? -1.685 -8.074 -3.700 1.00 0.00 23 LYS A N 14
ATOM 11145 C CA . LYS A 1 23 ? -1.433 -8.018 -5.136 1.00 0.00 23 LYS A CA 14
ATOM 11146 C C . LYS A 1 23 ? -0.064 -8.601 -5.471 1.00 0.00 23 LYS A C 14
ATOM 11147 O O . LYS A 1 23 ? 0.053 -9.492 -6.313 1.00 0.00 23 LYS A O 14
ATOM 11166 N N . HIS A 1 24 ? 0.970 -8.094 -4.806 1.00 0.00 24 HIS A N 14
ATOM 11167 C CA . HIS A 1 24 ? 2.331 -8.567 -5.033 1.00 0.00 24 HIS A CA 14
ATOM 11168 C C . HIS A 1 24 ? 2.852 -9.326 -3.816 1.00 0.00 24 HIS A C 14
ATOM 11169 O O . HIS A 1 24 ? 3.920 -9.936 -3.865 1.00 0.00 24 HIS A O 14
ATOM 11183 N N . GLN A 1 25 ? 2.091 -9.283 -2.727 1.00 0.00 25 GLN A N 14
ATOM 11184 C CA . GLN A 1 25 ? 2.478 -9.966 -1.498 1.00 0.00 25 GLN A CA 14
ATOM 11185 C C . GLN A 1 25 ? 3.836 -9.477 -1.008 1.00 0.00 25 GLN A C 14
ATOM 11186 O O . GLN A 1 25 ? 4.731 -10.275 -0.732 1.00 0.00 25 GLN A O 14
ATOM 11200 N N . GLU A 1 26 ? 3.983 -8.160 -0.903 1.00 0.00 26 GLU A N 14
ATOM 11201 C CA . GLU A 1 26 ? 5.234 -7.565 -0.448 1.00 0.00 26 GLU A CA 14
ATOM 11202 C C . GLU A 1 26 ? 5.003 -6.683 0.776 1.00 0.00 26 GLU A C 14
ATOM 11203 O O . GLU A 1 26 ? 4.105 -5.842 0.787 1.00 0.00 26 GLU A O 14
ATOM 11215 N N . ALA A 1 27 ? 5.821 -6.882 1.804 1.00 0.00 27 ALA A N 14
ATOM 11216 C CA . ALA A 1 27 ? 5.707 -6.104 3.032 1.00 0.00 27 ALA A CA 14
ATOM 11217 C C . ALA A 1 27 ? 5.283 -4.669 2.736 1.00 0.00 27 ALA A C 14
ATOM 11218 O O . ALA A 1 27 ? 5.993 -3.929 2.053 1.00 0.00 27 ALA A O 14
ATOM 11225 N N . LEU A 1 28 ? 4.122 -4.282 3.252 1.00 0.00 28 LEU A N 14
ATOM 11226 C CA . LEU A 1 28 ? 3.602 -2.935 3.043 1.00 0.00 28 LEU A CA 14
ATOM 11227 C C . LEU A 1 28 ? 4.386 -1.916 3.862 1.00 0.00 28 LEU A C 14
ATOM 11228 O O . LEU A 1 28 ? 4.185 -1.786 5.070 1.00 0.00 28 LEU A O 14
ATOM 11244 N N . LYS A 1 29 ? 5.280 -1.191 3.197 1.00 0.00 29 LYS A N 14
ATOM 11245 C CA . LYS A 1 29 ? 6.093 -0.179 3.861 1.00 0.00 29 LYS A CA 14
ATOM 11246 C C . LYS A 1 29 ? 5.874 1.193 3.233 1.00 0.00 29 LYS A C 14
ATOM 11247 O O . LYS A 1 29 ? 6.745 2.062 3.295 1.00 0.00 29 LYS A O 14
ATOM 11266 N N . LEU A 1 30 ? 4.705 1.383 2.630 1.00 0.00 30 LEU A N 14
ATOM 11267 C CA . LEU A 1 30 ? 4.371 2.651 1.991 1.00 0.00 30 LEU A CA 14
ATOM 11268 C C . LEU A 1 30 ? 2.866 2.898 2.026 1.00 0.00 30 LEU A C 14
ATOM 11269 O O . LEU A 1 30 ? 2.077 1.965 2.173 1.00 0.00 30 LEU A O 14
ATOM 11285 N N . PHE A 1 31 ? 2.476 4.161 1.886 1.00 0.00 31 PHE A N 14
ATOM 11286 C CA . PHE A 1 31 ? 1.065 4.530 1.900 1.00 0.00 31 PHE A CA 14
ATOM 11287 C C . PHE A 1 31 ? 0.768 5.580 0.833 1.00 0.00 31 PHE A C 14
ATOM 11288 O O . PHE A 1 31 ? 1.355 6.663 0.830 1.00 0.00 31 PHE A O 14
ATOM 11305 N N . CYS A 1 32 ? -0.148 5.253 -0.072 1.00 0.00 32 CYS A N 14
ATOM 11306 C CA . CYS A 1 32 ? -0.525 6.165 -1.145 1.00 0.00 32 CYS A CA 14
ATOM 11307 C C . CYS A 1 32 ? -1.294 7.363 -0.596 1.00 0.00 32 CYS A C 14
ATOM 11308 O O . CYS A 1 32 ? -2.402 7.218 -0.081 1.00 0.00 32 CYS A O 14
ATOM 11315 N N . GLU A 1 33 ? -0.697 8.546 -0.711 1.00 0.00 33 GLU A N 14
ATOM 11316 C CA . GLU A 1 33 ? -1.327 9.768 -0.225 1.00 0.00 33 GLU A CA 14
ATOM 11317 C C . GLU A 1 33 ? -2.385 10.262 -1.207 1.00 0.00 33 GLU A C 14
ATOM 11318 O O . GLU A 1 33 ? -2.906 11.370 -1.071 1.00 0.00 33 GLU A O 14
ATOM 11330 N N . VAL A 1 34 ? -2.699 9.432 -2.197 1.00 0.00 34 VAL A N 14
ATOM 11331 C CA . VAL A 1 34 ? -3.696 9.783 -3.202 1.00 0.00 34 VAL A CA 14
ATOM 11332 C C . VAL A 1 34 ? -4.921 8.882 -3.098 1.00 0.00 34 VAL A C 14
ATOM 11333 O O . VAL A 1 34 ? -6.050 9.326 -3.311 1.00 0.00 34 VAL A O 14
ATOM 11346 N N . ASP A 1 35 ? -4.692 7.616 -2.768 1.00 0.00 35 ASP A N 14
ATOM 11347 C CA . ASP A 1 35 ? -5.778 6.652 -2.634 1.00 0.00 35 ASP A CA 14
ATOM 11348 C C . ASP A 1 35 ? -6.085 6.380 -1.164 1.00 0.00 35 ASP A C 14
ATOM 11349 O O . ASP A 1 35 ? -7.133 5.828 -0.832 1.00 0.00 35 ASP A O 14
ATOM 11358 N N . GLU A 1 36 ? -5.162 6.771 -0.290 1.00 0.00 36 GLU A N 14
ATOM 11359 C CA . GLU A 1 36 ? -5.334 6.566 1.143 1.00 0.00 36 GLU A CA 14
ATOM 11360 C C . GLU A 1 36 ? -5.374 5.079 1.480 1.00 0.00 36 GLU A C 14
ATOM 11361 O O . GLU A 1 36 ? -6.176 4.640 2.304 1.00 0.00 36 GLU A O 14
ATOM 11373 N N . GLU A 1 37 ? -4.503 4.308 0.836 1.00 0.00 37 GLU A N 14
ATOM 11374 C CA . GLU A 1 37 ? -4.441 2.870 1.066 1.00 0.00 37 GLU A CA 14
ATOM 11375 C C . GLU A 1 37 ? -2.993 2.390 1.119 1.00 0.00 37 GLU A C 14
ATOM 11376 O O . GLU A 1 37 ? -2.172 2.768 0.284 1.00 0.00 37 GLU A O 14
ATOM 11388 N N . ALA A 1 38 ? -2.689 1.554 2.106 1.00 0.00 38 ALA A N 14
ATOM 11389 C CA . ALA A 1 38 ? -1.341 1.021 2.268 1.00 0.00 38 ALA A CA 14
ATOM 11390 C C . ALA A 1 38 ? -0.917 0.221 1.042 1.00 0.00 38 ALA A C 14
ATOM 11391 O O . ALA A 1 38 ? -1.710 -0.531 0.474 1.00 0.00 38 ALA A O 14
ATOM 11398 N N . ILE A 1 39 ? 0.338 0.388 0.637 1.00 0.00 39 ILE A N 14
ATOM 11399 C CA . ILE A 1 39 ? 0.867 -0.320 -0.522 1.00 0.00 39 ILE A CA 14
ATOM 11400 C C . ILE A 1 39 ? 2.271 -0.849 -0.250 1.00 0.00 39 ILE A C 14
ATOM 11401 O O . ILE A 1 39 ? 2.867 -0.553 0.786 1.00 0.00 39 ILE A O 14
ATOM 11417 N N . CYS A 1 40 ? 2.794 -1.632 -1.187 1.00 0.00 40 CYS A N 14
ATOM 11418 C CA . CYS A 1 40 ? 4.129 -2.201 -1.050 1.00 0.00 40 CYS A CA 14
ATOM 11419 C C . CYS A 1 40 ? 5.105 -1.538 -2.018 1.00 0.00 40 CYS A C 14
ATOM 11420 O O . CYS A 1 40 ? 4.705 -0.764 -2.887 1.00 0.00 40 CYS A O 14
ATOM 11427 N N . VAL A 1 41 ? 6.388 -1.849 -1.861 1.00 0.00 41 VAL A N 14
ATOM 11428 C CA . VAL A 1 41 ? 7.422 -1.285 -2.721 1.00 0.00 41 VAL A CA 14
ATOM 11429 C C . VAL A 1 41 ? 7.048 -1.422 -4.192 1.00 0.00 41 VAL A C 14
ATOM 11430 O O . VAL A 1 41 ? 7.169 -0.472 -4.966 1.00 0.00 41 VAL A O 14
ATOM 11443 N N . VAL A 1 42 ? 6.593 -2.611 -4.573 1.00 0.00 42 VAL A N 14
ATOM 11444 C CA . VAL A 1 42 ? 6.199 -2.873 -5.952 1.00 0.00 42 VAL A CA 14
ATOM 11445 C C . VAL A 1 42 ? 5.073 -1.942 -6.388 1.00 0.00 42 VAL A C 14
ATOM 11446 O O . VAL A 1 42 ? 5.138 -1.327 -7.453 1.00 0.00 42 VAL A O 14
ATOM 11459 N N . CYS A 1 43 ? 4.040 -1.844 -5.559 1.00 0.00 43 CYS A N 14
ATOM 11460 C CA . CYS A 1 43 ? 2.898 -0.988 -5.857 1.00 0.00 43 CYS A CA 14
ATOM 11461 C C . CYS A 1 43 ? 3.351 0.437 -6.163 1.00 0.00 43 CYS A C 14
ATOM 11462 O O . CYS A 1 43 ? 2.970 1.015 -7.181 1.00 0.00 43 CYS A O 14
ATOM 11469 N N . ARG A 1 44 ? 4.165 0.996 -5.274 1.00 0.00 44 ARG A N 14
ATOM 11470 C CA . ARG A 1 44 ? 4.669 2.353 -5.448 1.00 0.00 44 ARG A CA 14
ATOM 11471 C C . ARG A 1 44 ? 5.323 2.519 -6.816 1.00 0.00 44 ARG A C 14
ATOM 11472 O O . ARG A 1 44 ? 5.034 3.471 -7.540 1.00 0.00 44 ARG A O 14
ATOM 11493 N N . GLU A 1 45 ? 6.205 1.586 -7.163 1.00 0.00 45 GLU A N 14
ATOM 11494 C CA . GLU A 1 45 ? 6.899 1.631 -8.444 1.00 0.00 45 GLU A CA 14
ATOM 11495 C C . GLU A 1 45 ? 5.945 1.316 -9.592 1.00 0.00 45 GLU A C 14
ATOM 11496 O O . GLU A 1 45 ? 6.180 1.709 -10.735 1.00 0.00 45 GLU A O 14
ATOM 11508 N N . SER A 1 46 ? 4.868 0.603 -9.279 1.00 0.00 46 SER A N 14
ATOM 11509 C CA . SER A 1 46 ? 3.879 0.230 -10.284 1.00 0.00 46 SER A CA 14
ATOM 11510 C C . SER A 1 46 ? 3.056 1.441 -10.713 1.00 0.00 46 SER A C 14
ATOM 11511 O O . SER A 1 46 ? 2.510 2.161 -9.877 1.00 0.00 46 SER A O 14
ATOM 11519 N N . ARG A 1 47 ? 2.973 1.659 -12.021 1.00 0.00 47 ARG A N 14
ATOM 11520 C CA . ARG A 1 47 ? 2.219 2.783 -12.562 1.00 0.00 47 ARG A CA 14
ATOM 11521 C C . ARG A 1 47 ? 0.961 3.041 -11.737 1.00 0.00 47 ARG A C 14
ATOM 11522 O O . ARG A 1 47 ? 0.530 4.184 -11.585 1.00 0.00 47 ARG A O 14
ATOM 11543 N N . SER A 1 48 ? 0.377 1.971 -11.208 1.00 0.00 48 SER A N 14
ATOM 11544 C CA . SER A 1 48 ? -0.834 2.080 -10.403 1.00 0.00 48 SER A CA 14
ATOM 11545 C C . SER A 1 48 ? -0.697 3.189 -9.364 1.00 0.00 48 SER A C 14
ATOM 11546 O O . SER A 1 48 ? -1.586 4.027 -9.213 1.00 0.00 48 SER A O 14
ATOM 11554 N N . HIS A 1 49 ? 0.424 3.187 -8.649 1.00 0.00 49 HIS A N 14
ATOM 11555 C CA . HIS A 1 49 ? 0.679 4.192 -7.624 1.00 0.00 49 HIS A CA 14
ATOM 11556 C C . HIS A 1 49 ? 2.023 4.876 -7.856 1.00 0.00 49 HIS A C 14
ATOM 11557 O O . HIS A 1 49 ? 2.646 5.380 -6.921 1.00 0.00 49 HIS A O 14
ATOM 11571 N N . LYS A 1 50 ? 2.467 4.889 -9.109 1.00 0.00 50 LYS A N 14
ATOM 11572 C CA . LYS A 1 50 ? 3.737 5.510 -9.465 1.00 0.00 50 LYS A CA 14
ATOM 11573 C C . LYS A 1 50 ? 3.606 7.029 -9.507 1.00 0.00 50 LYS A C 14
ATOM 11574 O O . LYS A 1 50 ? 4.429 7.747 -8.940 1.00 0.00 50 LYS A O 14
ATOM 11593 N N . GLN A 1 51 ? 2.567 7.511 -10.181 1.00 0.00 51 GLN A N 14
ATOM 11594 C CA . GLN A 1 51 ? 2.329 8.945 -10.296 1.00 0.00 51 GLN A CA 14
ATOM 11595 C C . GLN A 1 51 ? 1.814 9.518 -8.980 1.00 0.00 51 GLN A C 14
ATOM 11596 O O . GLN A 1 51 ? 1.912 10.721 -8.734 1.00 0.00 51 GLN A O 14
ATOM 11610 N N . HIS A 1 52 ? 1.265 8.650 -8.136 1.00 0.00 52 HIS A N 14
ATOM 11611 C CA . HIS A 1 52 ? 0.735 9.070 -6.844 1.00 0.00 52 HIS A CA 14
ATOM 11612 C C . HIS A 1 52 ? 1.863 9.301 -5.843 1.00 0.00 52 HIS A C 14
ATOM 11613 O O . HIS A 1 52 ? 2.794 8.502 -5.747 1.00 0.00 52 HIS A O 14
ATOM 11627 N N . SER A 1 53 ? 1.773 10.399 -5.100 1.00 0.00 53 SER A N 14
ATOM 11628 C CA . SER A 1 53 ? 2.788 10.738 -4.109 1.00 0.00 53 SER A CA 14
ATOM 11629 C C . SER A 1 53 ? 2.706 9.803 -2.906 1.00 0.00 53 SER A C 14
ATOM 11630 O O . SER A 1 53 ? 1.992 10.075 -1.941 1.00 0.00 53 SER A O 14
ATOM 11638 N N . VAL A 1 54 ? 3.442 8.698 -2.972 1.00 0.00 54 VAL A N 14
ATOM 11639 C CA . VAL A 1 54 ? 3.455 7.722 -1.889 1.00 0.00 54 VAL A CA 14
ATOM 11640 C C . VAL A 1 54 ? 4.406 8.148 -0.776 1.00 0.00 54 VAL A C 14
ATOM 11641 O O . VAL A 1 54 ? 5.392 8.843 -1.020 1.00 0.00 54 VAL A O 14
ATOM 11654 N N . VAL A 1 55 ? 4.103 7.727 0.448 1.00 0.00 55 VAL A N 14
ATOM 11655 C CA . VAL A 1 55 ? 4.931 8.063 1.599 1.00 0.00 55 VAL A CA 14
ATOM 11656 C C . VAL A 1 55 ? 5.248 6.824 2.429 1.00 0.00 55 VAL A C 14
ATOM 11657 O O . VAL A 1 55 ? 4.494 5.852 2.451 1.00 0.00 55 VAL A O 14
ATOM 11670 N N . PRO A 1 56 ? 6.391 6.858 3.130 1.00 0.00 56 PRO A N 14
ATOM 11671 C CA . PRO A 1 56 ? 6.834 5.746 3.976 1.00 0.00 56 PRO A CA 14
ATOM 11672 C C . PRO A 1 56 ? 5.964 5.579 5.217 1.00 0.00 56 PRO A C 14
ATOM 11673 O O . PRO A 1 56 ? 6.001 6.405 6.130 1.00 0.00 56 PRO A O 14
ATOM 11684 N N . LEU A 1 57 ? 5.181 4.505 5.245 1.00 0.00 57 LEU A N 14
ATOM 11685 C CA . LEU A 1 57 ? 4.301 4.229 6.375 1.00 0.00 57 LEU A CA 14
ATOM 11686 C C . LEU A 1 57 ? 5.024 4.460 7.697 1.00 0.00 57 LEU A C 14
ATOM 11687 O O . LEU A 1 57 ? 5.465 3.513 8.349 1.00 0.00 57 LEU A O 14
ATOM 11705 N N . GLY A 1 1 ? -12.107 -10.581 10.585 1.00 0.00 1 GLY A N 15
ATOM 11706 C CA . GLY A 1 1 ? -10.715 -10.688 10.187 1.00 0.00 1 GLY A CA 15
ATOM 11707 C C . GLY A 1 1 ? -9.893 -11.501 11.167 1.00 0.00 1 GLY A C 15
ATOM 11708 O O . GLY A 1 1 ? -10.095 -11.415 12.378 1.00 0.00 1 GLY A O 15
ATOM 11712 N N . SER A 1 2 ? -8.964 -12.294 10.642 1.00 0.00 2 SER A N 15
ATOM 11713 C CA . SER A 1 2 ? -8.112 -13.130 11.479 1.00 0.00 2 SER A CA 15
ATOM 11714 C C . SER A 1 2 ? -6.888 -12.354 11.955 1.00 0.00 2 SER A C 15
ATOM 11715 O O . SER A 1 2 ? -5.929 -12.164 11.207 1.00 0.00 2 SER A O 15
ATOM 11723 N N . SER A 1 3 ? -6.930 -11.906 13.206 1.00 0.00 3 SER A N 15
ATOM 11724 C CA . SER A 1 3 ? -5.827 -11.147 13.784 1.00 0.00 3 SER A CA 15
ATOM 11725 C C . SER A 1 3 ? -5.189 -11.909 14.940 1.00 0.00 3 SER A C 15
ATOM 11726 O O . SER A 1 3 ? -4.859 -11.330 15.974 1.00 0.00 3 SER A O 15
ATOM 11734 N N . GLY A 1 4 ? -5.018 -13.215 14.758 1.00 0.00 4 GLY A N 15
ATOM 11735 C CA . GLY A 1 4 ? -4.420 -14.037 15.794 1.00 0.00 4 GLY A CA 15
ATOM 11736 C C . GLY A 1 4 ? -5.446 -14.572 16.773 1.00 0.00 4 GLY A C 15
ATOM 11737 O O . GLY A 1 4 ? -6.310 -15.368 16.405 1.00 0.00 4 GLY A O 15
ATOM 11741 N N . SER A 1 5 ? -5.350 -14.136 18.025 1.00 0.00 5 SER A N 15
ATOM 11742 C CA . SER A 1 5 ? -6.273 -14.580 19.063 1.00 0.00 5 SER A CA 15
ATOM 11743 C C . SER A 1 5 ? -7.324 -13.511 19.348 1.00 0.00 5 SER A C 15
ATOM 11744 O O . SER A 1 5 ? -6.994 -12.355 19.611 1.00 0.00 5 SER A O 15
ATOM 11752 N N . SER A 1 6 ? -8.592 -13.907 19.295 1.00 0.00 6 SER A N 15
ATOM 11753 C CA . SER A 1 6 ? -9.692 -12.984 19.544 1.00 0.00 6 SER A CA 15
ATOM 11754 C C . SER A 1 6 ? -9.357 -12.035 20.690 1.00 0.00 6 SER A C 15
ATOM 11755 O O . SER A 1 6 ? -8.698 -12.418 21.656 1.00 0.00 6 SER A O 15
ATOM 11763 N N . GLY A 1 7 ? -9.815 -10.792 20.575 1.00 0.00 7 GLY A N 15
ATOM 11764 C CA . GLY A 1 7 ? -9.553 -9.806 21.607 1.00 0.00 7 GLY A CA 15
ATOM 11765 C C . GLY A 1 7 ? -9.044 -8.495 21.042 1.00 0.00 7 GLY A C 15
ATOM 11766 O O . GLY A 1 7 ? -7.855 -8.188 21.139 1.00 0.00 7 GLY A O 15
ATOM 11770 N N . THR A 1 8 ? -9.945 -7.719 20.447 1.00 0.00 8 THR A N 15
ATOM 11771 C CA . THR A 1 8 ? -9.580 -6.436 19.860 1.00 0.00 8 THR A CA 15
ATOM 11772 C C . THR A 1 8 ? -9.990 -5.281 20.767 1.00 0.00 8 THR A C 15
ATOM 11773 O O . THR A 1 8 ? -11.063 -5.284 21.370 1.00 0.00 8 THR A O 15
ATOM 11784 N N . PRO A 1 9 ? -9.117 -4.268 20.867 1.00 0.00 9 PRO A N 15
ATOM 11785 C CA . PRO A 1 9 ? -9.367 -3.086 21.698 1.00 0.00 9 PRO A CA 15
ATOM 11786 C C . PRO A 1 9 ? -10.476 -2.204 21.133 1.00 0.00 9 PRO A C 15
ATOM 11787 O O . PRO A 1 9 ? -11.235 -1.590 21.880 1.00 0.00 9 PRO A O 15
ATOM 11798 N N . GLY A 1 10 ? -10.563 -2.148 19.807 1.00 0.00 10 GLY A N 15
ATOM 11799 C CA . GLY A 1 10 ? -11.582 -1.339 19.164 1.00 0.00 10 GLY A CA 15
ATOM 11800 C C . GLY A 1 10 ? -11.563 -1.475 17.655 1.00 0.00 10 GLY A C 15
ATOM 11801 O O . GLY A 1 10 ? -10.565 -1.903 17.075 1.00 0.00 10 GLY A O 15
ATOM 11805 N N . ARG A 1 11 ? -12.671 -1.111 17.016 1.00 0.00 11 ARG A N 15
ATOM 11806 C CA . ARG A 1 11 ? -12.779 -1.198 15.564 1.00 0.00 11 ARG A CA 15
ATOM 11807 C C . ARG A 1 11 ? -13.480 0.033 14.997 1.00 0.00 11 ARG A C 15
ATOM 11808 O O . ARG A 1 11 ? -14.405 0.569 15.607 1.00 0.00 11 ARG A O 15
ATOM 11829 N N . GLY A 1 12 ? -13.033 0.476 13.826 1.00 0.00 12 GLY A N 15
ATOM 11830 C CA . GLY A 1 12 ? -13.629 1.640 13.196 1.00 0.00 12 GLY A CA 15
ATOM 11831 C C . GLY A 1 12 ? -13.140 1.844 11.776 1.00 0.00 12 GLY A C 15
ATOM 11832 O O . GLY A 1 12 ? -12.627 2.910 11.436 1.00 0.00 12 GLY A O 15
ATOM 11836 N N . SER A 1 13 ? -13.298 0.819 10.944 1.00 0.00 13 SER A N 15
ATOM 11837 C CA . SER A 1 13 ? -12.865 0.889 9.554 1.00 0.00 13 SER A CA 15
ATOM 11838 C C . SER A 1 13 ? -11.371 1.188 9.465 1.00 0.00 13 SER A C 15
ATOM 11839 O O . SER A 1 13 ? -10.942 2.036 8.682 1.00 0.00 13 SER A O 15
ATOM 11847 N N . ARG A 1 14 ? -10.585 0.485 10.273 1.00 0.00 14 ARG A N 15
ATOM 11848 C CA . ARG A 1 14 ? -9.139 0.674 10.287 1.00 0.00 14 ARG A CA 15
ATOM 11849 C C . ARG A 1 14 ? -8.505 0.118 9.016 1.00 0.00 14 ARG A C 15
ATOM 11850 O O . ARG A 1 14 ? -8.926 -0.919 8.502 1.00 0.00 14 ARG A O 15
ATOM 11871 N N . VAL A 1 15 ? -7.491 0.814 8.513 1.00 0.00 15 VAL A N 15
ATOM 11872 C CA . VAL A 1 15 ? -6.798 0.390 7.302 1.00 0.00 15 VAL A CA 15
ATOM 11873 C C . VAL A 1 15 ? -5.844 -0.764 7.591 1.00 0.00 15 VAL A C 15
ATOM 11874 O O . VAL A 1 15 ? -5.368 -0.925 8.715 1.00 0.00 15 VAL A O 15
ATOM 11887 N N . THR A 1 16 ? -5.567 -1.565 6.567 1.00 0.00 16 THR A N 15
ATOM 11888 C CA . THR A 1 16 ? -4.669 -2.705 6.710 1.00 0.00 16 THR A CA 15
ATOM 11889 C C . THR A 1 16 ? -3.484 -2.363 7.606 1.00 0.00 16 THR A C 15
ATOM 11890 O O . THR A 1 16 ? -2.974 -1.243 7.575 1.00 0.00 16 THR A O 15
ATOM 11901 N N . ASP A 1 17 ? -3.052 -3.334 8.402 1.00 0.00 17 ASP A N 15
ATOM 11902 C CA . ASP A 1 17 ? -1.925 -3.136 9.306 1.00 0.00 17 ASP A CA 15
ATOM 11903 C C . ASP A 1 17 ? -0.601 -3.243 8.556 1.00 0.00 17 ASP A C 15
ATOM 11904 O O . ASP A 1 17 ? 0.301 -3.969 8.972 1.00 0.00 17 ASP A O 15
ATOM 11913 N N . GLN A 1 18 ? -0.494 -2.515 7.449 1.00 0.00 18 GLN A N 15
ATOM 11914 C CA . GLN A 1 18 ? 0.720 -2.530 6.640 1.00 0.00 18 GLN A CA 15
ATOM 11915 C C . GLN A 1 18 ? 1.349 -3.919 6.629 1.00 0.00 18 GLN A C 15
ATOM 11916 O O . GLN A 1 18 ? 2.567 -4.059 6.519 1.00 0.00 18 GLN A O 15
ATOM 11930 N N . GLY A 1 19 ? 0.511 -4.945 6.744 1.00 0.00 19 GLY A N 15
ATOM 11931 C CA . GLY A 1 19 ? 1.005 -6.309 6.746 1.00 0.00 19 GLY A CA 15
ATOM 11932 C C . GLY A 1 19 ? 1.666 -6.688 5.436 1.00 0.00 19 GLY A C 15
ATOM 11933 O O . GLY A 1 19 ? 2.886 -6.592 5.298 1.00 0.00 19 GLY A O 15
ATOM 11937 N N . ILE A 1 20 ? 0.861 -7.122 4.472 1.00 0.00 20 ILE A N 15
ATOM 11938 C CA . ILE A 1 20 ? 1.376 -7.517 3.167 1.00 0.00 20 ILE A CA 15
ATOM 11939 C C . ILE A 1 20 ? 0.383 -7.181 2.059 1.00 0.00 20 ILE A C 15
ATOM 11940 O O . ILE A 1 20 ? -0.822 -7.090 2.297 1.00 0.00 20 ILE A O 15
ATOM 11956 N N . CYS A 1 21 ? 0.897 -7.000 0.847 1.00 0.00 21 CYS A N 15
ATOM 11957 C CA . CYS A 1 21 ? 0.056 -6.676 -0.299 1.00 0.00 21 CYS A CA 15
ATOM 11958 C C . CYS A 1 21 ? -0.533 -7.941 -0.917 1.00 0.00 21 CYS A C 15
ATOM 11959 O O . CYS A 1 21 ? 0.185 -8.841 -1.353 1.00 0.00 21 CYS A O 15
ATOM 11966 N N . PRO A 1 22 ? -1.872 -8.012 -0.956 1.00 0.00 22 PRO A N 15
ATOM 11967 C CA . PRO A 1 22 ? -2.587 -9.161 -1.518 1.00 0.00 22 PRO A CA 15
ATOM 11968 C C . PRO A 1 22 ? -2.441 -9.250 -3.034 1.00 0.00 22 PRO A C 15
ATOM 11969 O O . PRO A 1 22 ? -3.084 -10.075 -3.683 1.00 0.00 22 PRO A O 15
ATOM 11980 N N . LYS A 1 23 ? -1.590 -8.395 -3.592 1.00 0.00 23 LYS A N 15
ATOM 11981 C CA . LYS A 1 23 ? -1.357 -8.378 -5.031 1.00 0.00 23 LYS A CA 15
ATOM 11982 C C . LYS A 1 23 ? 0.045 -8.881 -5.362 1.00 0.00 23 LYS A C 15
ATOM 11983 O O . LYS A 1 23 ? 0.212 -9.799 -6.165 1.00 0.00 23 LYS A O 15
ATOM 12002 N N . HIS A 1 24 ? 1.049 -8.276 -4.735 1.00 0.00 24 HIS A N 15
ATOM 12003 C CA . HIS A 1 24 ? 2.436 -8.666 -4.962 1.00 0.00 24 HIS A CA 15
ATOM 12004 C C . HIS A 1 24 ? 2.994 -9.416 -3.756 1.00 0.00 24 HIS A C 15
ATOM 12005 O O . HIS A 1 24 ? 4.061 -10.024 -3.831 1.00 0.00 24 HIS A O 15
ATOM 12019 N N . GLN A 1 25 ? 2.264 -9.367 -2.645 1.00 0.00 25 GLN A N 15
ATOM 12020 C CA . GLN A 1 25 ? 2.688 -10.040 -1.424 1.00 0.00 25 GLN A CA 15
ATOM 12021 C C . GLN A 1 25 ? 4.005 -9.465 -0.913 1.00 0.00 25 GLN A C 15
ATOM 12022 O O . GLN A 1 25 ? 4.943 -10.204 -0.620 1.00 0.00 25 GLN A O 15
ATOM 12036 N N . GLU A 1 26 ? 4.065 -8.141 -0.809 1.00 0.00 26 GLU A N 15
ATOM 12037 C CA . GLU A 1 26 ? 5.268 -7.467 -0.334 1.00 0.00 26 GLU A CA 15
ATOM 12038 C C . GLU A 1 26 ? 4.972 -6.638 0.912 1.00 0.00 26 GLU A C 15
ATOM 12039 O O . GLU A 1 26 ? 3.962 -5.936 0.978 1.00 0.00 26 GLU A O 15
ATOM 12051 N N . ALA A 1 27 ? 5.859 -6.724 1.898 1.00 0.00 27 ALA A N 15
ATOM 12052 C CA . ALA A 1 27 ? 5.693 -5.981 3.141 1.00 0.00 27 ALA A CA 15
ATOM 12053 C C . ALA A 1 27 ? 5.270 -4.542 2.869 1.00 0.00 27 ALA A C 15
ATOM 12054 O O . ALA A 1 27 ? 6.027 -3.760 2.293 1.00 0.00 27 ALA A O 15
ATOM 12061 N N . LEU A 1 28 ? 4.056 -4.199 3.285 1.00 0.00 28 LEU A N 15
ATOM 12062 C CA . LEU A 1 28 ? 3.531 -2.853 3.085 1.00 0.00 28 LEU A CA 15
ATOM 12063 C C . LEU A 1 28 ? 4.320 -1.834 3.900 1.00 0.00 28 LEU A C 15
ATOM 12064 O O . LEU A 1 28 ? 4.136 -1.714 5.112 1.00 0.00 28 LEU A O 15
ATOM 12080 N N . LYS A 1 29 ? 5.199 -1.099 3.228 1.00 0.00 29 LYS A N 15
ATOM 12081 C CA . LYS A 1 29 ? 6.015 -0.087 3.887 1.00 0.00 29 LYS A CA 15
ATOM 12082 C C . LYS A 1 29 ? 5.805 1.283 3.249 1.00 0.00 29 LYS A C 15
ATOM 12083 O O . LYS A 1 29 ? 6.662 2.162 3.345 1.00 0.00 29 LYS A O 15
ATOM 12102 N N . LEU A 1 30 ? 4.659 1.458 2.600 1.00 0.00 30 LEU A N 15
ATOM 12103 C CA . LEU A 1 30 ? 4.335 2.722 1.947 1.00 0.00 30 LEU A CA 15
ATOM 12104 C C . LEU A 1 30 ? 2.832 2.980 1.977 1.00 0.00 30 LEU A C 15
ATOM 12105 O O . LEU A 1 30 ? 2.037 2.059 2.163 1.00 0.00 30 LEU A O 15
ATOM 12121 N N . PHE A 1 31 ? 2.449 4.239 1.790 1.00 0.00 31 PHE A N 15
ATOM 12122 C CA . PHE A 1 31 ? 1.041 4.618 1.793 1.00 0.00 31 PHE A CA 15
ATOM 12123 C C . PHE A 1 31 ? 0.757 5.665 0.720 1.00 0.00 31 PHE A C 15
ATOM 12124 O O . PHE A 1 31 ? 1.395 6.718 0.679 1.00 0.00 31 PHE A O 15
ATOM 12141 N N . CYS A 1 32 ? -0.204 5.368 -0.148 1.00 0.00 32 CYS A N 15
ATOM 12142 C CA . CYS A 1 32 ? -0.573 6.281 -1.223 1.00 0.00 32 CYS A CA 15
ATOM 12143 C C . CYS A 1 32 ? -1.345 7.479 -0.678 1.00 0.00 32 CYS A C 15
ATOM 12144 O O . CYS A 1 32 ? -2.470 7.340 -0.201 1.00 0.00 32 CYS A O 15
ATOM 12151 N N . GLU A 1 33 ? -0.730 8.656 -0.752 1.00 0.00 33 GLU A N 15
ATOM 12152 C CA . GLU A 1 33 ? -1.360 9.878 -0.266 1.00 0.00 33 GLU A CA 15
ATOM 12153 C C . GLU A 1 33 ? -2.397 10.389 -1.261 1.00 0.00 33 GLU A C 15
ATOM 12154 O O . GLU A 1 33 ? -2.982 11.456 -1.073 1.00 0.00 33 GLU A O 15
ATOM 12166 N N . VAL A 1 34 ? -2.620 9.620 -2.323 1.00 0.00 34 VAL A N 15
ATOM 12167 C CA . VAL A 1 34 ? -3.586 9.994 -3.348 1.00 0.00 34 VAL A CA 15
ATOM 12168 C C . VAL A 1 34 ? -4.805 9.079 -3.313 1.00 0.00 34 VAL A C 15
ATOM 12169 O O . VAL A 1 34 ? -5.915 9.495 -3.647 1.00 0.00 34 VAL A O 15
ATOM 12182 N N . ASP A 1 35 ? -4.592 7.833 -2.907 1.00 0.00 35 ASP A N 15
ATOM 12183 C CA . ASP A 1 35 ? -5.674 6.859 -2.827 1.00 0.00 35 ASP A CA 15
ATOM 12184 C C . ASP A 1 35 ? -6.013 6.542 -1.374 1.00 0.00 35 ASP A C 15
ATOM 12185 O O . ASP A 1 35 ? -7.063 5.970 -1.082 1.00 0.00 35 ASP A O 15
ATOM 12194 N N . GLU A 1 36 ? -5.116 6.917 -0.467 1.00 0.00 36 GLU A N 15
ATOM 12195 C CA . GLU A 1 36 ? -5.321 6.671 0.956 1.00 0.00 36 GLU A CA 15
ATOM 12196 C C . GLU A 1 36 ? -5.402 5.174 1.243 1.00 0.00 36 GLU A C 15
ATOM 12197 O O . GLU A 1 36 ? -6.208 4.732 2.061 1.00 0.00 36 GLU A O 15
ATOM 12209 N N . GLU A 1 37 ? -4.562 4.401 0.562 1.00 0.00 37 GLU A N 15
ATOM 12210 C CA . GLU A 1 37 ? -4.540 2.954 0.743 1.00 0.00 37 GLU A CA 15
ATOM 12211 C C . GLU A 1 37 ? -3.107 2.439 0.837 1.00 0.00 37 GLU A C 15
ATOM 12212 O O . GLU A 1 37 ? -2.278 2.716 -0.030 1.00 0.00 37 GLU A O 15
ATOM 12224 N N . ALA A 1 38 ? -2.822 1.688 1.895 1.00 0.00 38 ALA A N 15
ATOM 12225 C CA . ALA A 1 38 ? -1.490 1.132 2.102 1.00 0.00 38 ALA A CA 15
ATOM 12226 C C . ALA A 1 38 ? -1.035 0.331 0.887 1.00 0.00 38 ALA A C 15
ATOM 12227 O O . ALA A 1 38 ? -1.820 -0.404 0.287 1.00 0.00 38 ALA A O 15
ATOM 12234 N N . ILE A 1 39 ? 0.237 0.477 0.531 1.00 0.00 39 ILE A N 15
ATOM 12235 C CA . ILE A 1 39 ? 0.796 -0.234 -0.612 1.00 0.00 39 ILE A CA 15
ATOM 12236 C C . ILE A 1 39 ? 2.201 -0.742 -0.310 1.00 0.00 39 ILE A C 15
ATOM 12237 O O . ILE A 1 39 ? 2.820 -0.341 0.676 1.00 0.00 39 ILE A O 15
ATOM 12253 N N . CYS A 1 40 ? 2.701 -1.627 -1.166 1.00 0.00 40 CYS A N 15
ATOM 12254 C CA . CYS A 1 40 ? 4.035 -2.190 -0.992 1.00 0.00 40 CYS A CA 15
ATOM 12255 C C . CYS A 1 40 ? 5.036 -1.515 -1.925 1.00 0.00 40 CYS A C 15
ATOM 12256 O O . CYS A 1 40 ? 4.693 -0.582 -2.652 1.00 0.00 40 CYS A O 15
ATOM 12263 N N . VAL A 1 41 ? 6.277 -1.992 -1.898 1.00 0.00 41 VAL A N 15
ATOM 12264 C CA . VAL A 1 41 ? 7.328 -1.436 -2.741 1.00 0.00 41 VAL A CA 15
ATOM 12265 C C . VAL A 1 41 ? 6.990 -1.597 -4.219 1.00 0.00 41 VAL A C 15
ATOM 12266 O O . VAL A 1 41 ? 7.252 -0.706 -5.027 1.00 0.00 41 VAL A O 15
ATOM 12279 N N . VAL A 1 42 ? 6.405 -2.739 -4.566 1.00 0.00 42 VAL A N 15
ATOM 12280 C CA . VAL A 1 42 ? 6.029 -3.016 -5.947 1.00 0.00 42 VAL A CA 15
ATOM 12281 C C . VAL A 1 42 ? 4.894 -2.106 -6.401 1.00 0.00 42 VAL A C 15
ATOM 12282 O O . VAL A 1 42 ? 4.926 -1.557 -7.503 1.00 0.00 42 VAL A O 15
ATOM 12295 N N . CYS A 1 43 ? 3.890 -1.949 -5.544 1.00 0.00 43 CYS A N 15
ATOM 12296 C CA . CYS A 1 43 ? 2.743 -1.105 -5.856 1.00 0.00 43 CYS A CA 15
ATOM 12297 C C . CYS A 1 43 ? 3.187 0.320 -6.174 1.00 0.00 43 CYS A C 15
ATOM 12298 O O . CYS A 1 43 ? 2.743 0.915 -7.156 1.00 0.00 43 CYS A O 15
ATOM 12305 N N . ARG A 1 44 ? 4.066 0.861 -5.336 1.00 0.00 44 ARG A N 15
ATOM 12306 C CA . ARG A 1 44 ? 4.569 2.216 -5.527 1.00 0.00 44 ARG A CA 15
ATOM 12307 C C . ARG A 1 44 ? 5.228 2.363 -6.895 1.00 0.00 44 ARG A C 15
ATOM 12308 O O . ARG A 1 44 ? 5.019 3.357 -7.591 1.00 0.00 44 ARG A O 15
ATOM 12329 N N . GLU A 1 45 ? 6.025 1.369 -7.273 1.00 0.00 45 GLU A N 15
ATOM 12330 C CA . GLU A 1 45 ? 6.715 1.389 -8.557 1.00 0.00 45 GLU A CA 15
ATOM 12331 C C . GLU A 1 45 ? 5.729 1.208 -9.708 1.00 0.00 45 GLU A C 15
ATOM 12332 O O . GLU A 1 45 ? 5.960 1.688 -10.818 1.00 0.00 45 GLU A O 15
ATOM 12344 N N . SER A 1 46 ? 4.630 0.513 -9.434 1.00 0.00 46 SER A N 15
ATOM 12345 C CA . SER A 1 46 ? 3.611 0.265 -10.446 1.00 0.00 46 SER A CA 15
ATOM 12346 C C . SER A 1 46 ? 2.928 1.565 -10.861 1.00 0.00 46 SER A C 15
ATOM 12347 O O . SER A 1 46 ? 2.645 2.424 -10.025 1.00 0.00 46 SER A O 15
ATOM 12355 N N . ARG A 1 47 ? 2.666 1.702 -12.156 1.00 0.00 47 ARG A N 15
ATOM 12356 C CA . ARG A 1 47 ? 2.018 2.897 -12.683 1.00 0.00 47 ARG A CA 15
ATOM 12357 C C . ARG A 1 47 ? 0.771 3.240 -11.874 1.00 0.00 47 ARG A C 15
ATOM 12358 O O . ARG A 1 47 ? 0.318 4.384 -11.867 1.00 0.00 47 ARG A O 15
ATOM 12379 N N . SER A 1 48 ? 0.219 2.240 -11.193 1.00 0.00 48 SER A N 15
ATOM 12380 C CA . SER A 1 48 ? -0.978 2.434 -10.384 1.00 0.00 48 SER A CA 15
ATOM 12381 C C . SER A 1 48 ? -0.736 3.478 -9.298 1.00 0.00 48 SER A C 15
ATOM 12382 O O . SER A 1 48 ? -1.590 4.326 -9.034 1.00 0.00 48 SER A O 15
ATOM 12390 N N . HIS A 1 49 ? 0.434 3.410 -8.670 1.00 0.00 49 HIS A N 15
ATOM 12391 C CA . HIS A 1 49 ? 0.790 4.348 -7.612 1.00 0.00 49 HIS A CA 15
ATOM 12392 C C . HIS A 1 49 ? 2.181 4.929 -7.846 1.00 0.00 49 HIS A C 15
ATOM 12393 O O . HIS A 1 49 ? 2.883 5.288 -6.901 1.00 0.00 49 HIS A O 15
ATOM 12407 N N . LYS A 1 50 ? 2.574 5.018 -9.113 1.00 0.00 50 LYS A N 15
ATOM 12408 C CA . LYS A 1 50 ? 3.880 5.556 -9.473 1.00 0.00 50 LYS A CA 15
ATOM 12409 C C . LYS A 1 50 ? 3.836 7.077 -9.566 1.00 0.00 50 LYS A C 15
ATOM 12410 O O . LYS A 1 50 ? 4.764 7.761 -9.134 1.00 0.00 50 LYS A O 15
ATOM 12429 N N . GLN A 1 51 ? 2.752 7.600 -10.131 1.00 0.00 51 GLN A N 15
ATOM 12430 C CA . GLN A 1 51 ? 2.588 9.041 -10.279 1.00 0.00 51 GLN A CA 15
ATOM 12431 C C . GLN A 1 51 ? 2.024 9.659 -9.004 1.00 0.00 51 GLN A C 15
ATOM 12432 O O . GLN A 1 51 ? 2.064 10.876 -8.821 1.00 0.00 51 GLN A O 15
ATOM 12446 N N . HIS A 1 52 ? 1.498 8.812 -8.124 1.00 0.00 52 HIS A N 15
ATOM 12447 C CA . HIS A 1 52 ? 0.925 9.275 -6.865 1.00 0.00 52 HIS A CA 15
ATOM 12448 C C . HIS A 1 52 ? 2.014 9.482 -5.817 1.00 0.00 52 HIS A C 15
ATOM 12449 O O . HIS A 1 52 ? 2.931 8.670 -5.691 1.00 0.00 52 HIS A O 15
ATOM 12463 N N . SER A 1 53 ? 1.908 10.575 -5.068 1.00 0.00 53 SER A N 15
ATOM 12464 C CA . SER A 1 53 ? 2.886 10.891 -4.033 1.00 0.00 53 SER A CA 15
ATOM 12465 C C . SER A 1 53 ? 2.739 9.951 -2.841 1.00 0.00 53 SER A C 15
ATOM 12466 O O . SER A 1 53 ? 1.970 10.216 -1.917 1.00 0.00 53 SER A O 15
ATOM 12474 N N . VAL A 1 54 ? 3.483 8.850 -2.869 1.00 0.00 54 VAL A N 15
ATOM 12475 C CA . VAL A 1 54 ? 3.438 7.869 -1.791 1.00 0.00 54 VAL A CA 15
ATOM 12476 C C . VAL A 1 54 ? 4.387 8.250 -0.660 1.00 0.00 54 VAL A C 15
ATOM 12477 O O . VAL A 1 54 ? 5.348 8.992 -0.866 1.00 0.00 54 VAL A O 15
ATOM 12490 N N . VAL A 1 55 ? 4.112 7.738 0.535 1.00 0.00 55 VAL A N 15
ATOM 12491 C CA . VAL A 1 55 ? 4.942 8.023 1.699 1.00 0.00 55 VAL A CA 15
ATOM 12492 C C . VAL A 1 55 ? 5.232 6.754 2.492 1.00 0.00 55 VAL A C 15
ATOM 12493 O O . VAL A 1 55 ? 4.448 5.804 2.498 1.00 0.00 55 VAL A O 15
ATOM 12506 N N . PRO A 1 56 ? 6.384 6.735 3.178 1.00 0.00 56 PRO A N 15
ATOM 12507 C CA . PRO A 1 56 ? 6.804 5.588 3.989 1.00 0.00 56 PRO A CA 15
ATOM 12508 C C . PRO A 1 56 ? 5.944 5.414 5.237 1.00 0.00 56 PRO A C 15
ATOM 12509 O O . PRO A 1 56 ? 6.043 6.194 6.185 1.00 0.00 56 PRO A O 15
ATOM 12520 N N . LEU A 1 57 ? 5.101 4.388 5.230 1.00 0.00 57 LEU A N 15
ATOM 12521 C CA . LEU A 1 57 ? 4.223 4.111 6.362 1.00 0.00 57 LEU A CA 15
ATOM 12522 C C . LEU A 1 57 ? 4.976 4.251 7.681 1.00 0.00 57 LEU A C 15
ATOM 12523 O O . LEU A 1 57 ? 4.447 4.786 8.655 1.00 0.00 57 LEU A O 15
ATOM 12541 N N . GLY A 1 1 ? -14.572 31.105 28.779 1.00 0.00 1 GLY A N 16
ATOM 12542 C CA . GLY A 1 1 ? -13.489 30.488 28.037 1.00 0.00 1 GLY A CA 16
ATOM 12543 C C . GLY A 1 1 ? -12.613 29.612 28.911 1.00 0.00 1 GLY A C 16
ATOM 12544 O O . GLY A 1 1 ? -12.837 29.503 30.116 1.00 0.00 1 GLY A O 16
ATOM 12548 N N . SER A 1 2 ? -11.612 28.983 28.302 1.00 0.00 2 SER A N 16
ATOM 12549 C CA . SER A 1 2 ? -10.703 28.107 29.031 1.00 0.00 2 SER A CA 16
ATOM 12550 C C . SER A 1 2 ? -9.521 27.701 28.156 1.00 0.00 2 SER A C 16
ATOM 12551 O O . SER A 1 2 ? -9.520 27.935 26.947 1.00 0.00 2 SER A O 16
ATOM 12559 N N . SER A 1 3 ? -8.517 27.089 28.775 1.00 0.00 3 SER A N 16
ATOM 12560 C CA . SER A 1 3 ? -7.327 26.652 28.054 1.00 0.00 3 SER A CA 16
ATOM 12561 C C . SER A 1 3 ? -6.675 25.463 28.752 1.00 0.00 3 SER A C 16
ATOM 12562 O O . SER A 1 3 ? -6.919 25.210 29.931 1.00 0.00 3 SER A O 16
ATOM 12570 N N . GLY A 1 4 ? -5.843 24.734 28.014 1.00 0.00 4 GLY A N 16
ATOM 12571 C CA . GLY A 1 4 ? -5.168 23.579 28.577 1.00 0.00 4 GLY A CA 16
ATOM 12572 C C . GLY A 1 4 ? -5.052 22.436 27.589 1.00 0.00 4 GLY A C 16
ATOM 12573 O O . GLY A 1 4 ? -5.437 22.569 26.428 1.00 0.00 4 GLY A O 16
ATOM 12577 N N . SER A 1 5 ? -4.517 21.310 28.050 1.00 0.00 5 SER A N 16
ATOM 12578 C CA . SER A 1 5 ? -4.346 20.140 27.196 1.00 0.00 5 SER A CA 16
ATOM 12579 C C . SER A 1 5 ? -4.041 18.899 28.030 1.00 0.00 5 SER A C 16
ATOM 12580 O O . SER A 1 5 ? -3.116 18.896 28.842 1.00 0.00 5 SER A O 16
ATOM 12588 N N . SER A 1 6 ? -4.825 17.847 27.821 1.00 0.00 6 SER A N 16
ATOM 12589 C CA . SER A 1 6 ? -4.643 16.600 28.556 1.00 0.00 6 SER A CA 16
ATOM 12590 C C . SER A 1 6 ? -5.334 15.443 27.841 1.00 0.00 6 SER A C 16
ATOM 12591 O O . SER A 1 6 ? -6.499 15.542 27.459 1.00 0.00 6 SER A O 16
ATOM 12599 N N . GLY A 1 7 ? -4.606 14.344 27.665 1.00 0.00 7 GLY A N 16
ATOM 12600 C CA . GLY A 1 7 ? -5.164 13.183 26.998 1.00 0.00 7 GLY A CA 16
ATOM 12601 C C . GLY A 1 7 ? -5.008 11.914 27.813 1.00 0.00 7 GLY A C 16
ATOM 12602 O O . GLY A 1 7 ? -4.295 11.896 28.817 1.00 0.00 7 GLY A O 16
ATOM 12606 N N . THR A 1 8 ? -5.679 10.850 27.383 1.00 0.00 8 THR A N 16
ATOM 12607 C CA . THR A 1 8 ? -5.614 9.572 28.081 1.00 0.00 8 THR A CA 16
ATOM 12608 C C . THR A 1 8 ? -5.287 8.436 27.119 1.00 0.00 8 THR A C 16
ATOM 12609 O O . THR A 1 8 ? -6.142 7.953 26.377 1.00 0.00 8 THR A O 16
ATOM 12620 N N . PRO A 1 9 ? -4.019 7.997 27.131 1.00 0.00 9 PRO A N 16
ATOM 12621 C CA . PRO A 1 9 ? -3.550 6.910 26.265 1.00 0.00 9 PRO A CA 16
ATOM 12622 C C . PRO A 1 9 ? -4.126 5.558 26.669 1.00 0.00 9 PRO A C 16
ATOM 12623 O O . PRO A 1 9 ? -4.629 5.393 27.780 1.00 0.00 9 PRO A O 16
ATOM 12634 N N . GLY A 1 10 ? -4.049 4.591 25.760 1.00 0.00 10 GLY A N 16
ATOM 12635 C CA . GLY A 1 10 ? -4.567 3.265 26.041 1.00 0.00 10 GLY A CA 16
ATOM 12636 C C . GLY A 1 10 ? -3.884 2.190 25.219 1.00 0.00 10 GLY A C 16
ATOM 12637 O O . GLY A 1 10 ? -3.581 2.396 24.044 1.00 0.00 10 GLY A O 16
ATOM 12641 N N . ARG A 1 11 ? -3.640 1.039 25.838 1.00 0.00 11 ARG A N 16
ATOM 12642 C CA . ARG A 1 11 ? -2.986 -0.071 25.156 1.00 0.00 11 ARG A CA 16
ATOM 12643 C C . ARG A 1 11 ? -4.016 -1.020 24.550 1.00 0.00 11 ARG A C 16
ATOM 12644 O O . ARG A 1 11 ? -4.667 -1.783 25.261 1.00 0.00 11 ARG A O 16
ATOM 12665 N N . GLY A 1 12 ? -4.158 -0.964 23.229 1.00 0.00 12 GLY A N 16
ATOM 12666 C CA . GLY A 1 12 ? -5.111 -1.822 22.548 1.00 0.00 12 GLY A CA 16
ATOM 12667 C C . GLY A 1 12 ? -5.695 -1.172 21.310 1.00 0.00 12 GLY A C 16
ATOM 12668 O O . GLY A 1 12 ? -6.876 -0.826 21.281 1.00 0.00 12 GLY A O 16
ATOM 12672 N N . SER A 1 13 ? -4.866 -1.004 20.285 1.00 0.00 13 SER A N 16
ATOM 12673 C CA . SER A 1 13 ? -5.306 -0.386 19.039 1.00 0.00 13 SER A CA 16
ATOM 12674 C C . SER A 1 13 ? -4.279 -0.604 17.932 1.00 0.00 13 SER A C 16
ATOM 12675 O O . SER A 1 13 ? -3.096 -0.305 18.100 1.00 0.00 13 SER A O 16
ATOM 12683 N N . ARG A 1 14 ? -4.739 -1.127 16.801 1.00 0.00 14 ARG A N 16
ATOM 12684 C CA . ARG A 1 14 ? -3.862 -1.386 15.666 1.00 0.00 14 ARG A CA 16
ATOM 12685 C C . ARG A 1 14 ? -2.803 -0.295 15.537 1.00 0.00 14 ARG A C 16
ATOM 12686 O O . ARG A 1 14 ? -3.119 0.861 15.252 1.00 0.00 14 ARG A O 16
ATOM 12707 N N . VAL A 1 15 ? -1.545 -0.669 15.749 1.00 0.00 15 VAL A N 16
ATOM 12708 C CA . VAL A 1 15 ? -0.440 0.277 15.655 1.00 0.00 15 VAL A CA 16
ATOM 12709 C C . VAL A 1 15 ? -0.342 0.871 14.254 1.00 0.00 15 VAL A C 16
ATOM 12710 O O . VAL A 1 15 ? 0.168 1.977 14.071 1.00 0.00 15 VAL A O 16
ATOM 12723 N N . THR A 1 16 ? -0.834 0.129 13.267 1.00 0.00 16 THR A N 16
ATOM 12724 C CA . THR A 1 16 ? -0.801 0.581 11.882 1.00 0.00 16 THR A CA 16
ATOM 12725 C C . THR A 1 16 ? -1.524 -0.400 10.966 1.00 0.00 16 THR A C 16
ATOM 12726 O O . THR A 1 16 ? -2.120 -1.372 11.430 1.00 0.00 16 THR A O 16
ATOM 12737 N N . ASP A 1 17 ? -1.468 -0.139 9.665 1.00 0.00 17 ASP A N 16
ATOM 12738 C CA . ASP A 1 17 ? -2.116 -1.001 8.683 1.00 0.00 17 ASP A CA 16
ATOM 12739 C C . ASP A 1 17 ? -1.146 -1.381 7.569 1.00 0.00 17 ASP A C 16
ATOM 12740 O O . ASP A 1 17 ? -1.399 -1.110 6.395 1.00 0.00 17 ASP A O 16
ATOM 12749 N N . GLN A 1 18 ? -0.037 -2.008 7.946 1.00 0.00 18 GLN A N 16
ATOM 12750 C CA . GLN A 1 18 ? 0.971 -2.423 6.977 1.00 0.00 18 GLN A CA 16
ATOM 12751 C C . GLN A 1 18 ? 1.202 -3.929 7.043 1.00 0.00 18 GLN A C 16
ATOM 12752 O O . GLN A 1 18 ? 2.098 -4.400 7.742 1.00 0.00 18 GLN A O 16
ATOM 12766 N N . GLY A 1 19 ? 0.385 -4.681 6.311 1.00 0.00 19 GLY A N 16
ATOM 12767 C CA . GLY A 1 19 ? 0.516 -6.126 6.301 1.00 0.00 19 GLY A CA 16
ATOM 12768 C C . GLY A 1 19 ? 1.216 -6.636 5.057 1.00 0.00 19 GLY A C 16
ATOM 12769 O O . GLY A 1 19 ? 2.440 -6.564 4.952 1.00 0.00 19 GLY A O 16
ATOM 12773 N N . ILE A 1 20 ? 0.437 -7.154 4.112 1.00 0.00 20 ILE A N 16
ATOM 12774 C CA . ILE A 1 20 ? 0.991 -7.679 2.870 1.00 0.00 20 ILE A CA 16
ATOM 12775 C C . ILE A 1 20 ? 0.050 -7.421 1.698 1.00 0.00 20 ILE A C 16
ATOM 12776 O O . ILE A 1 20 ? -1.145 -7.707 1.772 1.00 0.00 20 ILE A O 16
ATOM 12792 N N . CYS A 1 21 ? 0.598 -6.881 0.614 1.00 0.00 21 CYS A N 16
ATOM 12793 C CA . CYS A 1 21 ? -0.190 -6.586 -0.576 1.00 0.00 21 CYS A CA 16
ATOM 12794 C C . CYS A 1 21 ? -0.736 -7.868 -1.199 1.00 0.00 21 CYS A C 16
ATOM 12795 O O . CYS A 1 21 ? 0.012 -8.763 -1.594 1.00 0.00 21 CYS A O 16
ATOM 12802 N N . PRO A 1 22 ? -2.071 -7.960 -1.289 1.00 0.00 22 PRO A N 16
ATOM 12803 C CA . PRO A 1 22 ? -2.747 -9.127 -1.863 1.00 0.00 22 PRO A CA 16
ATOM 12804 C C . PRO A 1 22 ? -2.539 -9.234 -3.370 1.00 0.00 22 PRO A C 16
ATOM 12805 O O . PRO A 1 22 ? -3.124 -10.095 -4.028 1.00 0.00 22 PRO A O 16
ATOM 12816 N N . LYS A 1 23 ? -1.703 -8.355 -3.912 1.00 0.00 23 LYS A N 16
ATOM 12817 C CA . LYS A 1 23 ? -1.416 -8.351 -5.341 1.00 0.00 23 LYS A CA 16
ATOM 12818 C C . LYS A 1 23 ? -0.015 -8.887 -5.616 1.00 0.00 23 LYS A C 16
ATOM 12819 O O . LYS A 1 23 ? 0.162 -9.809 -6.413 1.00 0.00 23 LYS A O 16
ATOM 12838 N N . HIS A 1 24 ? 0.977 -8.305 -4.951 1.00 0.00 24 HIS A N 16
ATOM 12839 C CA . HIS A 1 24 ? 2.363 -8.726 -5.122 1.00 0.00 24 HIS A CA 16
ATOM 12840 C C . HIS A 1 24 ? 2.859 -9.479 -3.891 1.00 0.00 24 HIS A C 16
ATOM 12841 O O . HIS A 1 24 ? 3.877 -10.168 -3.943 1.00 0.00 24 HIS A O 16
ATOM 12855 N N . GLN A 1 25 ? 2.132 -9.342 -2.787 1.00 0.00 25 GLN A N 16
ATOM 12856 C CA . GLN A 1 25 ? 2.499 -10.008 -1.543 1.00 0.00 25 GLN A CA 16
ATOM 12857 C C . GLN A 1 25 ? 3.833 -9.485 -1.019 1.00 0.00 25 GLN A C 16
ATOM 12858 O O . GLN A 1 25 ? 4.731 -10.262 -0.698 1.00 0.00 25 GLN A O 16
ATOM 12872 N N . GLU A 1 26 ? 3.953 -8.164 -0.936 1.00 0.00 26 GLU A N 16
ATOM 12873 C CA . GLU A 1 26 ? 5.178 -7.538 -0.451 1.00 0.00 26 GLU A CA 16
ATOM 12874 C C . GLU A 1 26 ? 4.899 -6.674 0.775 1.00 0.00 26 G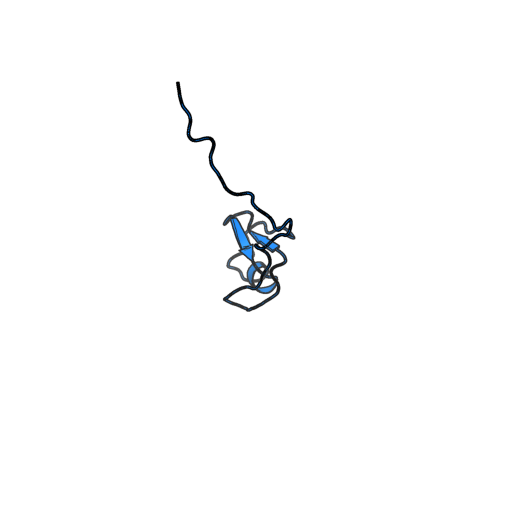LU A C 16
ATOM 12875 O O . GLU A 1 26 ? 3.943 -5.899 0.798 1.00 0.00 26 GLU A O 16
ATOM 12887 N N . ALA A 1 27 ? 5.741 -6.814 1.794 1.00 0.00 27 ALA A N 16
ATOM 12888 C CA . ALA A 1 27 ? 5.587 -6.046 3.024 1.00 0.00 27 ALA A CA 16
ATOM 12889 C C . ALA A 1 27 ? 5.221 -4.597 2.723 1.00 0.00 27 ALA A C 16
ATOM 12890 O O . ALA A 1 27 ? 6.030 -3.841 2.183 1.00 0.00 27 ALA A O 16
ATOM 12897 N N . LEU A 1 28 ? 3.999 -4.215 3.076 1.00 0.00 28 LEU A N 16
ATOM 12898 C CA . LEU A 1 28 ? 3.526 -2.854 2.843 1.00 0.00 28 LEU A CA 16
ATOM 12899 C C . LEU A 1 28 ? 4.284 -1.858 3.713 1.00 0.00 28 LEU A C 16
ATOM 12900 O O . LEU A 1 28 ? 4.029 -1.743 4.912 1.00 0.00 28 LEU A O 16
ATOM 12916 N N . LYS A 1 29 ? 5.218 -1.136 3.101 1.00 0.00 29 LYS A N 16
ATOM 12917 C CA . LYS A 1 29 ? 6.012 -0.146 3.818 1.00 0.00 29 LYS A CA 16
ATOM 12918 C C . LYS A 1 29 ? 5.787 1.250 3.245 1.00 0.00 29 LYS A C 16
ATOM 12919 O O . LYS A 1 29 ? 6.594 2.156 3.455 1.00 0.00 29 LYS A O 16
ATOM 12938 N N . LEU A 1 30 ? 4.685 1.417 2.523 1.00 0.00 30 LEU A N 16
ATOM 12939 C CA . LEU A 1 30 ? 4.352 2.704 1.922 1.00 0.00 30 LEU A CA 16
ATOM 12940 C C . LEU A 1 30 ? 2.850 2.962 1.984 1.00 0.00 30 LEU A C 16
ATOM 12941 O O . LEU A 1 30 ? 2.054 2.030 2.099 1.00 0.00 30 LEU A O 16
ATOM 12957 N N . PHE A 1 31 ? 2.469 4.233 1.905 1.00 0.00 31 PHE A N 16
ATOM 12958 C CA . PHE A 1 31 ? 1.062 4.614 1.950 1.00 0.00 31 PHE A CA 16
ATOM 12959 C C . PHE A 1 31 ? 0.737 5.626 0.856 1.00 0.00 31 PHE A C 16
ATOM 12960 O O . PHE A 1 31 ? 1.363 6.683 0.765 1.00 0.00 31 PHE A O 16
ATOM 12977 N N . CYS A 1 32 ? -0.246 5.295 0.025 1.00 0.00 32 CYS A N 16
ATOM 12978 C CA . CYS A 1 32 ? -0.655 6.172 -1.064 1.00 0.00 32 CYS A CA 16
ATOM 12979 C C . CYS A 1 32 ? -1.493 7.335 -0.541 1.00 0.00 32 CYS A C 16
ATOM 12980 O O . CYS A 1 32 ? -2.612 7.143 -0.067 1.00 0.00 32 CYS A O 16
ATOM 12987 N N . GLU A 1 33 ? -0.941 8.542 -0.631 1.00 0.00 33 GLU A N 16
ATOM 12988 C CA . GLU A 1 33 ? -1.637 9.736 -0.165 1.00 0.00 33 GLU A CA 16
ATOM 12989 C C . GLU A 1 33 ? -2.729 10.147 -1.150 1.00 0.00 33 GLU A C 16
ATOM 12990 O O . GLU A 1 33 ? -3.381 11.176 -0.975 1.00 0.00 33 GLU A O 16
ATOM 13002 N N . VAL A 1 34 ? -2.920 9.336 -2.185 1.00 0.00 34 VAL A N 16
ATOM 13003 C CA . VAL A 1 34 ? -3.932 9.614 -3.197 1.00 0.00 34 VAL A CA 16
ATOM 13004 C C . VAL A 1 34 ? -5.083 8.618 -3.112 1.00 0.00 34 VAL A C 16
ATOM 13005 O O . VAL A 1 34 ? -6.228 8.949 -3.423 1.00 0.00 34 VAL A O 16
ATOM 13018 N N . ASP A 1 35 ? -4.772 7.398 -2.689 1.00 0.00 35 ASP A N 16
ATOM 13019 C CA . ASP A 1 35 ? -5.781 6.353 -2.561 1.00 0.00 35 ASP A CA 16
ATOM 13020 C C . ASP A 1 35 ? -6.091 6.074 -1.094 1.00 0.00 35 ASP A C 16
ATOM 13021 O O . ASP A 1 35 ? -7.112 5.468 -0.771 1.00 0.00 35 ASP A O 16
ATOM 13030 N N . GLU A 1 36 ? -5.203 6.519 -0.211 1.00 0.00 36 GLU A N 16
ATOM 13031 C CA . GLU A 1 36 ? -5.382 6.314 1.221 1.00 0.00 36 GLU A CA 16
ATOM 13032 C C . GLU A 1 36 ? -5.371 4.828 1.564 1.00 0.00 36 GLU A C 16
ATOM 13033 O O . GLU A 1 36 ? -6.197 4.355 2.344 1.00 0.00 36 GLU A O 16
ATOM 13045 N N . GLU A 1 37 ? -4.430 4.097 0.975 1.00 0.00 37 GLU A N 16
ATOM 13046 C CA . GLU A 1 37 ? -4.313 2.664 1.217 1.00 0.00 37 GLU A CA 16
ATOM 13047 C C . GLU A 1 37 ? -2.848 2.242 1.287 1.00 0.00 37 GLU A C 16
ATOM 13048 O O . GLU A 1 37 ? -2.031 2.656 0.466 1.00 0.00 37 GLU A O 16
ATOM 13060 N N . ALA A 1 38 ? -2.523 1.415 2.276 1.00 0.00 38 ALA A N 16
ATOM 13061 C CA . ALA A 1 38 ? -1.159 0.935 2.454 1.00 0.00 38 ALA A CA 16
ATOM 13062 C C . ALA A 1 38 ? -0.753 0.001 1.320 1.00 0.00 38 ALA A C 16
ATOM 13063 O O . ALA A 1 38 ? -1.353 -1.058 1.131 1.00 0.00 38 ALA A O 16
ATOM 13070 N N . ILE A 1 39 ? 0.268 0.399 0.568 1.00 0.00 39 ILE A N 16
ATOM 13071 C CA . ILE A 1 39 ? 0.753 -0.404 -0.548 1.00 0.00 39 ILE A CA 16
ATOM 13072 C C . ILE A 1 39 ? 2.142 -0.963 -0.259 1.00 0.00 39 ILE A C 16
ATOM 13073 O O . ILE A 1 39 ? 2.709 -0.727 0.808 1.00 0.00 39 ILE A O 16
ATOM 13089 N N . CYS A 1 40 ? 2.687 -1.703 -1.219 1.00 0.00 40 CYS A N 16
ATOM 13090 C CA . CYS A 1 40 ? 4.011 -2.295 -1.070 1.00 0.00 40 CYS A CA 16
ATOM 13091 C C . CYS A 1 40 ? 5.002 -1.664 -2.044 1.00 0.00 40 CYS A C 16
ATOM 13092 O O . CYS A 1 40 ? 4.614 -0.927 -2.951 1.00 0.00 40 CYS A O 16
ATOM 13099 N N . VAL A 1 41 ? 6.284 -1.958 -1.850 1.00 0.00 41 VAL A N 16
ATOM 13100 C CA . VAL A 1 41 ? 7.330 -1.420 -2.711 1.00 0.00 41 VAL A CA 16
ATOM 13101 C C . VAL A 1 41 ? 6.974 -1.594 -4.183 1.00 0.00 41 VAL A C 16
ATOM 13102 O O . VAL A 1 41 ? 7.090 -0.660 -4.975 1.00 0.00 41 VAL A O 16
ATOM 13115 N N . VAL A 1 42 ? 6.538 -2.798 -4.542 1.00 0.00 42 VAL A N 16
ATOM 13116 C CA . VAL A 1 42 ? 6.163 -3.095 -5.919 1.00 0.00 42 VAL A CA 16
ATOM 13117 C C . VAL A 1 42 ? 5.071 -2.150 -6.407 1.00 0.00 42 VAL A C 16
ATOM 13118 O O . VAL A 1 42 ? 5.172 -1.573 -7.490 1.00 0.00 42 VAL A O 16
ATOM 13131 N N . CYS A 1 43 ? 4.026 -1.995 -5.601 1.00 0.00 43 CYS A N 16
ATOM 13132 C CA . CYS A 1 43 ? 2.913 -1.120 -5.949 1.00 0.00 43 CYS A CA 16
ATOM 13133 C C . CYS A 1 43 ? 3.404 0.297 -6.231 1.00 0.00 43 CYS A C 16
ATOM 13134 O O . CYS A 1 43 ? 3.120 0.864 -7.286 1.00 0.00 43 CYS A O 16
ATOM 13141 N N . ARG A 1 44 ? 4.140 0.863 -5.281 1.00 0.00 44 ARG A N 16
ATOM 13142 C CA . ARG A 1 44 ? 4.669 2.213 -5.426 1.00 0.00 44 ARG A CA 16
ATOM 13143 C C . ARG A 1 44 ? 5.421 2.363 -6.745 1.00 0.00 44 ARG A C 16
ATOM 13144 O O . ARG A 1 44 ? 5.296 3.378 -7.429 1.00 0.00 44 ARG A O 16
ATOM 13165 N N . GLU A 1 45 ? 6.203 1.346 -7.094 1.00 0.00 45 GLU A N 16
ATOM 13166 C CA . GLU A 1 45 ? 6.976 1.367 -8.331 1.00 0.00 45 GLU A CA 16
ATOM 13167 C C . GLU A 1 45 ? 6.064 1.211 -9.545 1.00 0.00 45 GLU A C 16
ATOM 13168 O O . GLU A 1 45 ? 6.373 1.698 -10.632 1.00 0.00 45 GLU A O 16
ATOM 13180 N N . SER A 1 46 ? 4.941 0.528 -9.350 1.00 0.00 46 SER A N 16
ATOM 13181 C CA . SER A 1 46 ? 3.986 0.303 -10.429 1.00 0.00 46 SER A CA 16
ATOM 13182 C C . SER A 1 46 ? 3.280 1.601 -10.808 1.00 0.00 46 SER A C 16
ATOM 13183 O O . SER A 1 46 ? 2.725 2.292 -9.953 1.00 0.00 46 SER A O 16
ATOM 13191 N N . ARG A 1 47 ? 3.304 1.927 -12.096 1.00 0.00 47 ARG A N 16
ATOM 13192 C CA . ARG A 1 47 ? 2.667 3.142 -12.590 1.00 0.00 47 ARG A CA 16
ATOM 13193 C C . ARG A 1 47 ? 1.331 3.378 -11.891 1.00 0.00 47 ARG A C 16
ATOM 13194 O O . ARG A 1 47 ? 0.863 4.512 -11.792 1.00 0.00 47 ARG A O 16
ATOM 13215 N N . SER A 1 48 ? 0.723 2.299 -11.409 1.00 0.00 48 SER A N 16
ATOM 13216 C CA . SER A 1 48 ? -0.561 2.388 -10.724 1.00 0.00 48 SER A CA 16
ATOM 13217 C C . SER A 1 48 ? -0.533 3.477 -9.656 1.00 0.00 48 SER A C 16
ATOM 13218 O O . SER A 1 48 ? -1.354 4.394 -9.666 1.00 0.00 48 SER A O 16
ATOM 13226 N N . HIS A 1 49 ? 0.419 3.369 -8.734 1.00 0.00 49 HIS A N 16
ATOM 13227 C CA . HIS A 1 49 ? 0.556 4.345 -7.659 1.00 0.00 49 HIS A CA 16
ATOM 13228 C C . HIS A 1 49 ? 1.771 5.239 -7.888 1.00 0.00 49 HIS A C 16
ATOM 13229 O O . HIS A 1 49 ? 1.858 6.338 -7.340 1.00 0.00 49 HIS A O 16
ATOM 13243 N N . LYS A 1 50 ? 2.707 4.760 -8.701 1.00 0.00 50 LYS A N 16
ATOM 13244 C CA . LYS A 1 50 ? 3.917 5.516 -9.004 1.00 0.00 50 LYS A CA 16
ATOM 13245 C C . LYS A 1 50 ? 3.629 7.013 -9.040 1.00 0.00 50 LYS A C 16
ATOM 13246 O O . LYS A 1 50 ? 4.113 7.767 -8.196 1.00 0.00 50 LYS A O 16
ATOM 13265 N N . GLN A 1 51 ? 2.837 7.435 -10.020 1.00 0.00 51 GLN A N 16
ATOM 13266 C CA . GLN A 1 51 ? 2.484 8.843 -10.164 1.00 0.00 51 GLN A CA 16
ATOM 13267 C C . GLN A 1 51 ? 1.963 9.411 -8.848 1.00 0.00 51 GLN A C 16
ATOM 13268 O O . GLN A 1 51 ? 2.276 10.545 -8.483 1.00 0.00 51 GLN A O 16
ATOM 13282 N N . HIS A 1 52 ? 1.167 8.617 -8.141 1.00 0.00 52 HIS A N 16
ATOM 13283 C CA . HIS A 1 52 ? 0.602 9.041 -6.864 1.00 0.00 52 HIS A CA 16
ATOM 13284 C C . HIS A 1 52 ? 1.706 9.340 -5.855 1.00 0.00 52 HIS A C 16
ATOM 13285 O O . HIS A 1 52 ? 2.715 8.637 -5.797 1.00 0.00 52 HIS A O 16
ATOM 13299 N N . SER A 1 53 ? 1.507 10.388 -5.061 1.00 0.00 53 SER A N 16
ATOM 13300 C CA . SER A 1 53 ? 2.488 10.783 -4.057 1.00 0.00 53 SER A CA 16
ATOM 13301 C C . SER A 1 53 ? 2.442 9.845 -2.855 1.00 0.00 53 SER A C 16
ATOM 13302 O O . SER A 1 53 ? 1.685 10.064 -1.910 1.00 0.00 53 SER A O 16
ATOM 13310 N N . VAL A 1 54 ? 3.260 8.797 -2.898 1.00 0.00 54 VAL A N 16
ATOM 13311 C CA . VAL A 1 54 ? 3.315 7.825 -1.813 1.00 0.00 54 VAL A CA 16
ATOM 13312 C C . VAL A 1 54 ? 4.316 8.250 -0.745 1.00 0.00 54 VAL A C 16
ATOM 13313 O O . VAL A 1 54 ? 5.212 9.053 -1.003 1.00 0.00 54 VAL A O 16
ATOM 13326 N N . VAL A 1 55 ? 4.156 7.706 0.458 1.00 0.00 55 VAL A N 16
ATOM 13327 C CA . VAL A 1 55 ? 5.047 8.028 1.566 1.00 0.00 55 VAL A CA 16
ATOM 13328 C C . VAL A 1 55 ? 5.374 6.785 2.387 1.00 0.00 55 VAL A C 16
ATOM 13329 O O . VAL A 1 55 ? 4.601 5.828 2.445 1.00 0.00 55 VAL A O 16
ATOM 13342 N N . PRO A 1 56 ? 6.547 6.797 3.038 1.00 0.00 56 PRO A N 16
ATOM 13343 C CA . PRO A 1 56 ? 7.003 5.679 3.868 1.00 0.00 56 PRO A CA 16
ATOM 13344 C C . PRO A 1 56 ? 6.183 5.534 5.146 1.00 0.00 56 PRO A C 16
ATOM 13345 O O . PRO A 1 56 ? 6.287 6.354 6.059 1.00 0.00 56 PRO A O 16
ATOM 13356 N N . LEU A 1 57 ? 5.370 4.485 5.206 1.00 0.00 57 LEU A N 16
ATOM 13357 C CA . LEU A 1 57 ? 4.532 4.232 6.373 1.00 0.00 57 LEU A CA 16
ATOM 13358 C C . LEU A 1 57 ? 5.335 4.380 7.662 1.00 0.00 57 LEU A C 16
ATOM 13359 O O . LEU A 1 57 ? 5.854 3.401 8.197 1.00 0.00 57 LEU A O 16
ATOM 13377 N N . GLY A 1 1 ? 3.215 8.622 41.734 1.00 0.00 1 GLY A N 17
ATOM 13378 C CA . GLY A 1 1 ? 2.374 8.444 42.903 1.00 0.00 1 GLY A CA 17
ATOM 13379 C C . GLY A 1 1 ? 1.569 7.161 42.849 1.00 0.00 1 GLY A C 17
ATOM 13380 O O . GLY A 1 1 ? 0.359 7.170 43.077 1.00 0.00 1 GLY A O 17
ATOM 13384 N N . SER A 1 2 ? 2.240 6.055 42.544 1.00 0.00 2 SER A N 17
ATOM 13385 C CA . SER A 1 2 ? 1.577 4.759 42.454 1.00 0.00 2 SER A CA 17
ATOM 13386 C C . SER A 1 2 ? 1.255 4.217 43.844 1.00 0.00 2 SER A C 17
ATOM 13387 O O . SER A 1 2 ? 0.105 3.899 44.147 1.00 0.00 2 SER A O 17
ATOM 13395 N N . SER A 1 3 ? 2.280 4.114 44.684 1.00 0.00 3 SER A N 17
ATOM 13396 C CA . SER A 1 3 ? 2.108 3.606 46.040 1.00 0.00 3 SER A CA 17
ATOM 13397 C C . SER A 1 3 ? 1.119 2.445 46.064 1.00 0.00 3 SER A C 17
ATOM 13398 O O . SER A 1 3 ? 0.283 2.346 46.961 1.00 0.00 3 SER A O 17
ATOM 13406 N N . GLY A 1 4 ? 1.221 1.567 45.070 1.00 0.00 4 GLY A N 17
ATOM 13407 C CA . GLY A 1 4 ? 0.330 0.424 44.995 1.00 0.00 4 GLY A CA 17
ATOM 13408 C C . GLY A 1 4 ? 0.757 -0.576 43.939 1.00 0.00 4 GLY A C 17
ATOM 13409 O O . GLY A 1 4 ? 1.948 -0.740 43.676 1.00 0.00 4 GLY A O 17
ATOM 13413 N N . SER A 1 5 ? -0.217 -1.247 43.334 1.00 0.00 5 SER A N 17
ATOM 13414 C CA . SER A 1 5 ? 0.065 -2.241 42.305 1.00 0.00 5 SER A CA 17
ATOM 13415 C C . SER A 1 5 ? -0.694 -1.923 41.020 1.00 0.00 5 SER A C 17
ATOM 13416 O O . SER A 1 5 ? -1.735 -1.267 41.047 1.00 0.00 5 SER A O 17
ATOM 13424 N N . SER A 1 6 ? -0.163 -2.392 39.895 1.00 0.00 6 SER A N 17
ATOM 13425 C CA . SER A 1 6 ? -0.787 -2.155 38.598 1.00 0.00 6 SER A CA 17
ATOM 13426 C C . SER A 1 6 ? -1.377 -3.444 38.036 1.00 0.00 6 SER A C 17
ATOM 13427 O O . SER A 1 6 ? -0.692 -4.461 37.933 1.00 0.00 6 SER A O 17
ATOM 13435 N N . GLY A 1 7 ? -2.655 -3.394 37.672 1.00 0.00 7 GLY A N 17
ATOM 13436 C CA . GLY A 1 7 ? -3.317 -4.563 37.124 1.00 0.00 7 GLY A CA 17
ATOM 13437 C C . GLY A 1 7 ? -4.155 -4.236 35.904 1.00 0.00 7 GLY A C 17
ATOM 13438 O O . GLY A 1 7 ? -5.068 -4.983 35.549 1.00 0.00 7 GLY A O 17
ATOM 13442 N N . THR A 1 8 ? -3.847 -3.115 35.259 1.00 0.00 8 THR A N 17
ATOM 13443 C CA . THR A 1 8 ? -4.580 -2.689 34.074 1.00 0.00 8 THR A CA 17
ATOM 13444 C C . THR A 1 8 ? -3.640 -2.477 32.893 1.00 0.00 8 THR A C 17
ATOM 13445 O O . THR A 1 8 ? -2.835 -1.545 32.869 1.00 0.00 8 THR A O 17
ATOM 13456 N N . PRO A 1 9 ? -3.741 -3.359 31.888 1.00 0.00 9 PRO A N 17
ATOM 13457 C CA . PRO A 1 9 ? -2.908 -3.288 30.684 1.00 0.00 9 PRO A CA 17
ATOM 13458 C C . PRO A 1 9 ? -3.263 -2.095 29.803 1.00 0.00 9 PRO A C 17
ATOM 13459 O O . PRO A 1 9 ? -4.314 -1.478 29.971 1.00 0.00 9 PRO A O 17
ATOM 13470 N N . GLY A 1 10 ? -2.379 -1.776 28.862 1.00 0.00 10 GLY A N 17
ATOM 13471 C CA . GLY A 1 10 ? -2.618 -0.658 27.968 1.00 0.00 10 GLY A CA 17
ATOM 13472 C C . GLY A 1 10 ? -1.717 -0.687 26.750 1.00 0.00 10 GLY A C 17
ATOM 13473 O O . GLY A 1 10 ? -0.807 0.132 26.623 1.00 0.00 10 GLY A O 17
ATOM 13477 N N . ARG A 1 11 ? -1.970 -1.633 25.851 1.00 0.00 11 ARG A N 17
ATOM 13478 C CA . ARG A 1 11 ? -1.173 -1.767 24.638 1.00 0.00 11 ARG A CA 17
ATOM 13479 C C . ARG A 1 11 ? -1.505 -0.658 23.644 1.00 0.00 11 ARG A C 17
ATOM 13480 O O . ARG A 1 11 ? -2.516 0.030 23.780 1.00 0.00 11 ARG A O 17
ATOM 13501 N N . GLY A 1 12 ? -0.645 -0.490 22.643 1.00 0.00 12 GLY A N 17
ATOM 13502 C CA . GLY A 1 12 ? -0.864 0.537 21.642 1.00 0.00 12 GLY A CA 17
ATOM 13503 C C . GLY A 1 12 ? -0.458 0.087 20.252 1.00 0.00 12 GLY A C 17
ATOM 13504 O O . GLY A 1 12 ? -1.284 -0.411 19.488 1.00 0.00 12 GLY A O 17
ATOM 13508 N N . SER A 1 13 ? 0.817 0.265 19.923 1.00 0.00 13 SER A N 17
ATOM 13509 C CA . SER A 1 13 ? 1.330 -0.121 18.614 1.00 0.00 13 SER A CA 17
ATOM 13510 C C . SER A 1 13 ? 0.633 -1.380 18.107 1.00 0.00 13 SER A C 17
ATOM 13511 O O . SER A 1 13 ? 0.322 -2.285 18.882 1.00 0.00 13 SER A O 17
ATOM 13519 N N . ARG A 1 14 ? 0.391 -1.430 16.801 1.00 0.00 14 ARG A N 17
ATOM 13520 C CA . ARG A 1 14 ? -0.270 -2.576 16.190 1.00 0.00 14 ARG A CA 17
ATOM 13521 C C . ARG A 1 14 ? -0.286 -2.447 14.670 1.00 0.00 14 ARG A C 17
ATOM 13522 O O . ARG A 1 14 ? -0.362 -1.343 14.130 1.00 0.00 14 ARG A O 17
ATOM 13543 N N . VAL A 1 15 ? -0.213 -3.584 13.984 1.00 0.00 15 VAL A N 17
ATOM 13544 C CA . VAL A 1 15 ? -0.220 -3.599 12.526 1.00 0.00 15 VAL A CA 17
ATOM 13545 C C . VAL A 1 15 ? -1.501 -2.983 11.976 1.00 0.00 15 VAL A C 17
ATOM 13546 O O . VAL A 1 15 ? -2.605 -3.389 12.340 1.00 0.00 15 VAL A O 17
ATOM 13559 N N . THR A 1 16 ? -1.347 -1.999 11.095 1.00 0.00 16 THR A N 17
ATOM 13560 C CA . THR A 1 16 ? -2.492 -1.325 10.494 1.00 0.00 16 THR A CA 17
ATOM 13561 C C . THR A 1 16 ? -2.304 -1.157 8.991 1.00 0.00 16 THR A C 17
ATOM 13562 O O . THR A 1 16 ? -1.648 -0.218 8.539 1.00 0.00 16 THR A O 17
ATOM 13573 N N . ASP A 1 17 ? -2.883 -2.072 8.221 1.00 0.00 17 ASP A N 17
ATOM 13574 C CA . ASP A 1 17 ? -2.781 -2.023 6.767 1.00 0.00 17 ASP A CA 17
ATOM 13575 C C . ASP A 1 17 ? -1.322 -1.941 6.327 1.00 0.00 17 ASP A C 17
ATOM 13576 O O . ASP A 1 17 ? -1.019 -1.445 5.243 1.00 0.00 17 ASP A O 17
ATOM 13585 N N . GLN A 1 18 ? -0.425 -2.429 7.178 1.00 0.00 18 GLN A N 17
ATOM 13586 C CA . GLN A 1 18 ? 1.002 -2.408 6.877 1.00 0.00 18 GLN A CA 17
ATOM 13587 C C . GLN A 1 18 ? 1.608 -3.801 7.017 1.00 0.00 18 GLN A C 17
ATOM 13588 O O . GLN A 1 18 ? 2.746 -3.952 7.458 1.00 0.00 18 GLN A O 17
ATOM 13602 N N . GLY A 1 19 ? 0.838 -4.817 6.638 1.00 0.00 19 GLY A N 17
ATOM 13603 C CA . GLY A 1 19 ? 1.316 -6.184 6.729 1.00 0.00 19 GLY A CA 17
ATOM 13604 C C . GLY A 1 19 ? 1.911 -6.678 5.426 1.00 0.00 19 GLY A C 17
ATOM 13605 O O . GLY A 1 19 ? 3.127 -6.635 5.236 1.00 0.00 19 GLY A O 17
ATOM 13609 N N . ILE A 1 20 ? 1.054 -7.150 4.527 1.00 0.00 20 ILE A N 17
ATOM 13610 C CA . ILE A 1 20 ? 1.503 -7.656 3.236 1.00 0.00 20 ILE A CA 17
ATOM 13611 C C . ILE A 1 20 ? 0.490 -7.342 2.140 1.00 0.00 20 ILE A C 17
ATOM 13612 O O . ILE A 1 20 ? -0.718 -7.334 2.380 1.00 0.00 20 ILE A O 17
ATOM 13628 N N . CYS A 1 21 ? 0.989 -7.087 0.936 1.00 0.00 21 CYS A N 17
ATOM 13629 C CA . CYS A 1 21 ? 0.129 -6.774 -0.199 1.00 0.00 21 CYS A CA 17
ATOM 13630 C C . CYS A 1 21 ? -0.485 -8.044 -0.782 1.00 0.00 21 CYS A C 17
ATOM 13631 O O . CYS A 1 21 ? 0.215 -8.962 -1.209 1.00 0.00 21 CYS A O 17
ATOM 13638 N N . PRO A 1 22 ? -1.825 -8.098 -0.802 1.00 0.00 22 PRO A N 17
ATOM 13639 C CA . PRO A 1 22 ? -2.563 -9.248 -1.331 1.00 0.00 22 PRO A CA 17
ATOM 13640 C C . PRO A 1 22 ? -2.438 -9.371 -2.846 1.00 0.00 22 PRO A C 17
ATOM 13641 O O . PRO A 1 22 ? -3.110 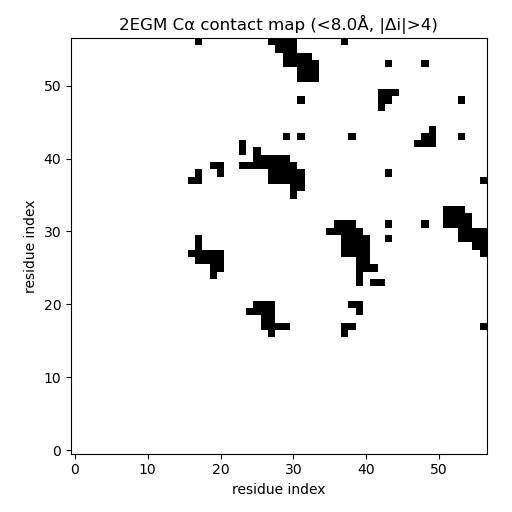-10.192 -3.470 1.00 0.00 22 PRO A O 17
ATOM 13652 N N . LYS A 1 23 ? -1.574 -8.549 -3.432 1.00 0.00 23 LYS A N 17
ATOM 13653 C CA . LYS A 1 23 ? -1.358 -8.566 -4.873 1.00 0.00 23 LYS A CA 17
ATOM 13654 C C . LYS A 1 23 ? 0.033 -9.092 -5.210 1.00 0.00 23 LYS A C 17
ATOM 13655 O O . LYS A 1 23 ? 0.180 -10.039 -5.983 1.00 0.00 23 LYS A O 17
ATOM 13674 N N . HIS A 1 24 ? 1.053 -8.472 -4.623 1.00 0.00 24 HIS A N 17
ATOM 13675 C CA . HIS A 1 24 ? 2.433 -8.879 -4.859 1.00 0.00 24 HIS A CA 17
ATOM 13676 C C . HIS A 1 24 ? 3.007 -9.588 -3.637 1.00 0.00 24 HIS A C 17
ATOM 13677 O O . HIS A 1 24 ? 4.082 -10.184 -3.702 1.00 0.00 24 HIS A O 17
ATOM 13691 N N . GLN A 1 25 ? 2.284 -9.519 -2.524 1.00 0.00 25 GLN A N 17
ATOM 13692 C CA . GLN A 1 25 ? 2.723 -10.153 -1.287 1.00 0.00 25 GLN A CA 17
ATOM 13693 C C . GLN A 1 25 ? 4.022 -9.530 -0.787 1.00 0.00 25 GLN A C 17
ATOM 13694 O O . GLN A 1 25 ? 4.931 -10.235 -0.350 1.00 0.00 25 GLN A O 17
ATOM 13708 N N . GLU A 1 26 ? 4.102 -8.205 -0.855 1.00 0.00 26 GLU A N 17
ATOM 13709 C CA . GLU A 1 26 ? 5.291 -7.488 -0.410 1.00 0.00 26 GLU A CA 17
ATOM 13710 C C . GLU A 1 26 ? 4.994 -6.664 0.840 1.00 0.00 26 GLU A C 17
ATOM 13711 O O . GLU A 1 26 ? 3.988 -5.958 0.906 1.00 0.00 26 GLU A O 17
ATOM 13723 N N . ALA A 1 27 ? 5.877 -6.760 1.829 1.00 0.00 27 ALA A N 17
ATOM 13724 C CA . ALA A 1 27 ? 5.711 -6.023 3.075 1.00 0.00 27 ALA A CA 17
ATOM 13725 C C . ALA A 1 27 ? 5.281 -4.584 2.809 1.00 0.00 27 ALA A C 17
ATOM 13726 O O . ALA A 1 27 ? 6.071 -3.768 2.333 1.00 0.00 27 ALA A O 17
ATOM 13733 N N . LEU A 1 28 ? 4.026 -4.280 3.119 1.00 0.00 28 LEU A N 17
ATOM 13734 C CA . LEU A 1 28 ? 3.491 -2.938 2.913 1.00 0.00 28 LEU A CA 17
ATOM 13735 C C . LEU A 1 28 ? 4.247 -1.915 3.754 1.00 0.00 28 LEU A C 17
ATOM 13736 O O . LEU A 1 28 ? 3.962 -1.737 4.939 1.00 0.00 28 LEU A O 17
ATOM 13752 N N . LYS A 1 29 ? 5.210 -1.243 3.134 1.00 0.00 29 LYS A N 17
ATOM 13753 C CA . LYS A 1 29 ? 6.006 -0.234 3.823 1.00 0.00 29 LYS A CA 17
ATOM 13754 C C . LYS A 1 29 ? 5.797 1.143 3.201 1.00 0.00 29 LYS A C 17
ATOM 13755 O O . LYS A 1 29 ? 6.658 2.017 3.300 1.00 0.00 29 LYS A O 17
ATOM 13774 N N . LEU A 1 30 ? 4.648 1.329 2.561 1.00 0.00 30 LEU A N 17
ATOM 13775 C CA . LEU A 1 30 ? 4.325 2.601 1.924 1.00 0.00 30 LEU A CA 17
ATOM 13776 C C . LEU A 1 30 ? 2.823 2.867 1.971 1.00 0.00 30 LEU A C 17
ATOM 13777 O O . LEU A 1 30 ? 2.028 1.959 2.213 1.00 0.00 30 LEU A O 17
ATOM 13793 N N . PHE A 1 31 ? 2.443 4.119 1.737 1.00 0.00 31 PHE A N 17
ATOM 13794 C CA . PHE A 1 31 ? 1.036 4.505 1.752 1.00 0.00 31 PHE A CA 17
ATOM 13795 C C . PHE A 1 31 ? 0.758 5.584 0.709 1.00 0.00 31 PHE A C 17
ATOM 13796 O O . PHE A 1 31 ? 1.376 6.649 0.720 1.00 0.00 31 PHE A O 17
ATOM 13813 N N . CYS A 1 32 ? -0.177 5.300 -0.191 1.00 0.00 32 CYS A N 17
ATOM 13814 C CA . CYS A 1 32 ? -0.539 6.243 -1.242 1.00 0.00 32 CYS A CA 17
ATOM 13815 C C . CYS A 1 32 ? -1.309 7.429 -0.668 1.00 0.00 32 CYS A C 17
ATOM 13816 O O . CYS A 1 32 ? -2.404 7.268 -0.131 1.00 0.00 32 CYS A O 17
ATOM 13823 N N . GLU A 1 33 ? -0.727 8.619 -0.786 1.00 0.00 33 GLU A N 17
ATOM 13824 C CA . GLU A 1 33 ? -1.359 9.831 -0.278 1.00 0.00 33 GLU A CA 17
ATOM 13825 C C . GLU A 1 33 ? -2.429 10.332 -1.243 1.00 0.00 33 GLU A C 17
ATOM 13826 O O . GLU A 1 33 ? -3.014 11.397 -1.041 1.00 0.00 33 GLU A O 17
ATOM 13838 N N . VAL A 1 34 ? -2.680 9.557 -2.294 1.00 0.00 34 VAL A N 17
ATOM 13839 C CA . VAL A 1 34 ? -3.680 9.921 -3.291 1.00 0.00 34 VAL A CA 17
ATOM 13840 C C . VAL A 1 34 ? -4.891 8.999 -3.216 1.00 0.00 34 VAL A C 17
ATOM 13841 O O . VAL A 1 34 ? -6.012 9.402 -3.529 1.00 0.00 34 VAL A O 17
ATOM 13854 N N . ASP A 1 35 ? -4.659 7.759 -2.799 1.00 0.00 35 ASP A N 17
ATOM 13855 C CA . ASP A 1 35 ? -5.732 6.778 -2.682 1.00 0.00 35 ASP A CA 17
ATOM 13856 C C . ASP A 1 35 ? -6.048 6.491 -1.217 1.00 0.00 35 ASP A C 17
ATOM 13857 O O . ASP A 1 35 ? -7.077 5.897 -0.899 1.00 0.00 35 ASP A O 17
ATOM 13866 N N . GLU A 1 36 ? -5.153 6.916 -0.330 1.00 0.00 36 GLU A N 17
ATOM 13867 C CA . GLU A 1 36 ? -5.336 6.702 1.101 1.00 0.00 36 GLU A CA 17
ATOM 13868 C C . GLU A 1 36 ? -5.377 5.212 1.427 1.00 0.00 36 GLU A C 17
ATOM 13869 O O . GLU A 1 36 ? -6.204 4.763 2.220 1.00 0.00 36 GLU A O 17
ATOM 13881 N N . GLU A 1 37 ? -4.479 4.452 0.809 1.00 0.00 37 GLU A N 17
ATOM 13882 C CA . GLU A 1 37 ? -4.413 3.013 1.033 1.00 0.00 37 GLU A CA 17
ATOM 13883 C C . GLU A 1 37 ? -2.965 2.534 1.075 1.00 0.00 37 GLU A C 17
ATOM 13884 O O . GLU A 1 37 ? -2.179 2.819 0.172 1.00 0.00 37 GLU A O 17
ATOM 13896 N N . ALA A 1 38 ? -2.619 1.806 2.132 1.00 0.00 38 ALA A N 17
ATOM 13897 C CA . ALA A 1 38 ? -1.266 1.286 2.292 1.00 0.00 38 ALA A CA 17
ATOM 13898 C C . ALA A 1 38 ? -0.898 0.351 1.145 1.00 0.00 38 ALA A C 17
ATOM 13899 O O . ALA A 1 38 ? -1.700 -0.488 0.734 1.00 0.00 38 ALA A O 17
ATOM 13906 N N . ILE A 1 39 ? 0.319 0.501 0.633 1.00 0.00 39 ILE A N 17
ATOM 13907 C CA . ILE A 1 39 ? 0.793 -0.331 -0.466 1.00 0.00 39 ILE A CA 17
ATOM 13908 C C . ILE A 1 39 ? 2.204 -0.842 -0.200 1.00 0.00 39 ILE A C 17
ATOM 13909 O O . ILE A 1 39 ? 2.842 -0.455 0.780 1.00 0.00 39 ILE A O 17
ATOM 13925 N N . CYS A 1 40 ? 2.688 -1.713 -1.079 1.00 0.00 40 CYS A N 17
ATOM 13926 C CA . CYS A 1 40 ? 4.025 -2.277 -0.941 1.00 0.00 40 CYS A CA 17
ATOM 13927 C C . CYS A 1 40 ? 4.996 -1.620 -1.916 1.00 0.00 40 CYS A C 17
ATOM 13928 O O . CYS A 1 40 ? 4.599 -0.808 -2.753 1.00 0.00 40 CYS A O 17
ATOM 13935 N N . VAL A 1 41 ? 6.272 -1.976 -1.803 1.00 0.00 41 VAL A N 17
ATOM 13936 C CA . VAL A 1 41 ? 7.301 -1.422 -2.675 1.00 0.00 41 VAL A CA 17
ATOM 13937 C C . VAL A 1 41 ? 6.929 -1.597 -4.143 1.00 0.00 41 VAL A C 17
ATOM 13938 O O . VAL A 1 41 ? 7.089 -0.680 -4.949 1.00 0.00 41 VAL A O 17
ATOM 13951 N N . VAL A 1 42 ? 6.433 -2.782 -4.485 1.00 0.00 42 VAL A N 17
ATOM 13952 C CA . VAL A 1 42 ? 6.037 -3.078 -5.857 1.00 0.00 42 VAL A CA 17
ATOM 13953 C C . VAL A 1 42 ? 4.894 -2.174 -6.306 1.00 0.00 42 VAL A C 17
ATOM 13954 O O . VAL A 1 42 ? 4.966 -1.542 -7.360 1.00 0.00 42 VAL A O 17
ATOM 13967 N N . CYS A 1 43 ? 3.840 -2.117 -5.499 1.00 0.00 43 CYS A N 17
ATOM 13968 C CA . CYS A 1 43 ? 2.681 -1.290 -5.812 1.00 0.00 43 CYS A CA 17
ATOM 13969 C C . CYS A 1 43 ? 3.102 0.144 -6.119 1.00 0.00 43 CYS A C 17
ATOM 13970 O O . CYS A 1 43 ? 2.674 0.729 -7.114 1.00 0.00 43 CYS A O 17
ATOM 13977 N N . ARG A 1 44 ? 3.943 0.705 -5.256 1.00 0.00 44 ARG A N 17
ATOM 13978 C CA . ARG A 1 44 ? 4.422 2.070 -5.433 1.00 0.00 44 ARG A CA 17
ATOM 13979 C C . ARG A 1 44 ? 5.063 2.248 -6.806 1.00 0.00 44 ARG A C 17
ATOM 13980 O O . ARG A 1 44 ? 4.773 3.209 -7.517 1.00 0.00 44 ARG A O 17
ATOM 14001 N N . GLU A 1 45 ? 5.936 1.314 -7.171 1.00 0.00 45 GLU A N 17
ATOM 14002 C CA . GLU A 1 45 ? 6.619 1.369 -8.458 1.00 0.00 45 GLU A CA 17
ATOM 14003 C C . GLU A 1 45 ? 5.620 1.287 -9.608 1.00 0.00 45 GLU A C 17
ATOM 14004 O O . GLU A 1 45 ? 5.825 1.881 -10.667 1.00 0.00 45 GLU A O 17
ATOM 14016 N N . SER A 1 46 ? 4.538 0.545 -9.393 1.00 0.00 46 SER A N 17
ATOM 14017 C CA . SER A 1 46 ? 3.508 0.381 -10.412 1.00 0.00 46 SER A CA 17
ATOM 14018 C C . SER A 1 46 ? 2.923 1.731 -10.815 1.00 0.00 46 SER A C 17
ATOM 14019 O O . SER A 1 46 ? 2.365 2.451 -9.986 1.00 0.00 46 SER A O 17
ATOM 14027 N N . ARG A 1 47 ? 3.054 2.067 -12.094 1.00 0.00 47 ARG A N 17
ATOM 14028 C CA . ARG A 1 47 ? 2.540 3.330 -12.609 1.00 0.00 47 ARG A CA 17
ATOM 14029 C C . ARG A 1 47 ? 1.224 3.699 -11.929 1.00 0.00 47 ARG A C 17
ATOM 14030 O O . ARG A 1 47 ? 0.900 4.877 -11.780 1.00 0.00 47 ARG A O 17
ATOM 14051 N N . SER A 1 48 ? 0.471 2.684 -11.520 1.00 0.00 48 SER A N 17
ATOM 14052 C CA . SER A 1 48 ? -0.811 2.900 -10.860 1.00 0.00 48 SER A CA 17
ATOM 14053 C C . SER A 1 48 ? -0.675 3.913 -9.726 1.00 0.00 48 SER A C 17
ATOM 14054 O O . SER A 1 48 ? -1.411 4.898 -9.666 1.00 0.00 48 SER A O 17
ATOM 14062 N N . HIS A 1 49 ? 0.273 3.662 -8.829 1.00 0.00 49 HIS A N 17
ATOM 14063 C CA . HIS A 1 49 ? 0.508 4.551 -7.696 1.00 0.00 49 HIS A CA 17
ATOM 14064 C C . HIS A 1 49 ? 1.741 5.418 -7.933 1.00 0.00 49 HIS A C 17
ATOM 14065 O O . HIS A 1 49 ? 1.864 6.507 -7.372 1.00 0.00 49 HIS A O 17
ATOM 14079 N N . LYS A 1 50 ? 2.652 4.928 -8.767 1.00 0.00 50 LYS A N 17
ATOM 14080 C CA . LYS A 1 50 ? 3.875 5.658 -9.080 1.00 0.00 50 LYS A CA 17
ATOM 14081 C C . LYS A 1 50 ? 3.622 7.162 -9.097 1.00 0.00 50 LYS A C 17
ATOM 14082 O O . LYS A 1 50 ? 4.150 7.898 -8.264 1.00 0.00 50 LYS A O 17
ATOM 14101 N N . GLN A 1 51 ? 2.811 7.610 -10.049 1.00 0.00 51 GLN A N 17
ATOM 14102 C CA . GLN A 1 51 ? 2.488 9.027 -10.173 1.00 0.00 51 GLN A CA 17
ATOM 14103 C C . GLN A 1 51 ? 2.024 9.598 -8.837 1.00 0.00 51 GLN A C 17
ATOM 14104 O O . GLN A 1 51 ? 2.367 10.725 -8.479 1.00 0.00 51 GLN A O 17
ATOM 14118 N N . HIS A 1 52 ? 1.242 8.813 -8.103 1.00 0.00 52 HIS A N 17
ATOM 14119 C CA . HIS A 1 52 ? 0.730 9.241 -6.806 1.00 0.00 52 HIS A CA 17
ATOM 14120 C C . HIS A 1 52 ? 1.867 9.404 -5.801 1.00 0.00 52 HIS A C 17
ATOM 14121 O O . HIS A 1 52 ? 2.793 8.594 -5.759 1.00 0.00 52 HIS A O 17
ATOM 14135 N N . SER A 1 53 ? 1.789 10.457 -4.994 1.00 0.00 53 SER A N 17
ATOM 14136 C CA . SER A 1 53 ? 2.814 10.730 -3.992 1.00 0.00 53 SER A CA 17
ATOM 14137 C C . SER A 1 53 ? 2.707 9.752 -2.826 1.00 0.00 53 SER A C 17
ATOM 14138 O O . SER A 1 53 ? 1.957 9.981 -1.876 1.00 0.00 53 SER A O 17
ATOM 14146 N N . VAL A 1 54 ? 3.462 8.661 -2.905 1.00 0.00 54 VAL A N 17
ATOM 14147 C CA . VAL A 1 54 ? 3.454 7.648 -1.856 1.00 0.00 54 VAL A CA 17
ATOM 14148 C C . VAL A 1 54 ? 4.420 8.011 -0.734 1.00 0.00 54 VAL A C 17
ATOM 14149 O O . VAL A 1 54 ? 5.452 8.641 -0.968 1.00 0.00 54 VAL A O 17
ATOM 14162 N N . VAL A 1 55 ? 4.079 7.609 0.486 1.00 0.00 55 VAL A N 17
ATOM 14163 C CA . VAL A 1 55 ? 4.917 7.890 1.646 1.00 0.00 55 VAL A CA 17
ATOM 14164 C C . VAL A 1 55 ? 5.219 6.617 2.427 1.00 0.00 55 VAL A C 17
ATOM 14165 O O . VAL A 1 55 ? 4.450 5.655 2.417 1.00 0.00 55 VAL A O 17
ATOM 14178 N N . PRO A 1 56 ? 6.366 6.607 3.122 1.00 0.00 56 PRO A N 17
ATOM 14179 C CA . PRO A 1 56 ? 6.797 5.458 3.924 1.00 0.00 56 PRO A CA 17
ATOM 14180 C C . PRO A 1 56 ? 5.930 5.258 5.163 1.00 0.00 56 PRO A C 17
ATOM 14181 O O . PRO A 1 56 ? 6.025 6.017 6.128 1.00 0.00 56 PRO A O 17
ATOM 14192 N N . LEU A 1 57 ? 5.087 4.232 5.130 1.00 0.00 57 LEU A N 17
ATOM 14193 C CA . LEU A 1 57 ? 4.203 3.932 6.251 1.00 0.00 57 LEU A CA 17
ATOM 14194 C C . LEU A 1 57 ? 4.925 4.128 7.580 1.00 0.00 57 LEU A C 17
ATOM 14195 O O . LEU A 1 57 ? 4.329 3.989 8.648 1.00 0.00 57 LEU A O 17
ATOM 14213 N N . GLY A 1 1 ? -4.520 18.914 42.382 1.00 0.00 1 GLY A N 18
ATOM 14214 C CA . GLY A 1 1 ? -5.043 17.595 42.689 1.00 0.00 1 GLY A CA 18
ATOM 14215 C C . GLY A 1 1 ? -4.776 16.594 41.582 1.00 0.00 1 GLY A C 18
ATOM 14216 O O . GLY A 1 1 ? -5.701 16.152 40.900 1.00 0.00 1 GLY A O 18
ATOM 14220 N N . SER A 1 2 ? -3.509 16.237 41.402 1.00 0.00 2 SER A N 18
ATOM 14221 C CA . SER A 1 2 ? -3.122 15.286 40.366 1.00 0.00 2 SER A CA 18
ATOM 14222 C C . SER A 1 2 ? -3.276 13.851 40.862 1.00 0.00 2 SER A C 18
ATOM 14223 O O . SER A 1 2 ? -2.327 13.252 41.368 1.00 0.00 2 SER A O 18
ATOM 14231 N N . SER A 1 3 ? -4.479 13.306 40.712 1.00 0.00 3 SER A N 18
ATOM 14232 C CA . SER A 1 3 ? -4.759 11.943 41.147 1.00 0.00 3 SER A CA 18
ATOM 14233 C C . SER A 1 3 ? -4.949 11.018 39.948 1.00 0.00 3 SER A C 18
ATOM 14234 O O . SER A 1 3 ? -5.087 11.474 38.814 1.00 0.00 3 SER A O 18
ATOM 14242 N N . GLY A 1 4 ? -4.956 9.714 40.210 1.00 0.00 4 GLY A N 18
ATOM 14243 C CA . GLY A 1 4 ? -5.129 8.745 39.144 1.00 0.00 4 GLY A CA 18
ATOM 14244 C C . GLY A 1 4 ? -6.098 9.221 38.079 1.00 0.00 4 GLY A C 18
ATOM 14245 O O . GLY A 1 4 ? -7.155 9.768 38.392 1.00 0.00 4 GLY A O 18
ATOM 14249 N N . SER A 1 5 ? -5.737 9.013 36.817 1.00 0.00 5 SER A N 18
ATOM 14250 C CA . SER A 1 5 ? -6.579 9.430 35.702 1.00 0.00 5 SER A CA 18
ATOM 14251 C C . SER A 1 5 ? -6.116 8.785 34.400 1.00 0.00 5 SER A C 18
ATOM 14252 O O . SER A 1 5 ? -5.027 8.214 34.330 1.00 0.00 5 SER A O 18
ATOM 14260 N N . SER A 1 6 ? -6.951 8.879 33.370 1.00 0.00 6 SER A N 18
ATOM 14261 C CA . SER A 1 6 ? -6.630 8.301 32.070 1.00 0.00 6 SER A CA 18
ATOM 14262 C C . SER A 1 6 ? -6.326 6.812 32.198 1.00 0.00 6 SER A C 18
ATOM 14263 O O . SER A 1 6 ? -5.287 6.337 31.740 1.00 0.00 6 SER A O 18
ATOM 14271 N N . GLY A 1 7 ? -7.241 6.079 32.825 1.00 0.00 7 GLY A N 18
ATOM 14272 C CA . GLY A 1 7 ? -7.053 4.651 33.003 1.00 0.00 7 GLY A CA 18
ATOM 14273 C C . GLY A 1 7 ? -7.173 3.884 31.701 1.00 0.00 7 GLY A C 18
ATOM 14274 O O . GLY A 1 7 ? -6.192 3.330 31.204 1.00 0.00 7 GLY A O 18
ATOM 14278 N N . THR A 1 8 ? -8.381 3.849 31.146 1.00 0.00 8 THR A N 18
ATOM 14279 C CA . THR A 1 8 ? -8.627 3.141 29.895 1.00 0.00 8 THR A CA 18
ATOM 14280 C C . THR A 1 8 ? -7.631 3.562 28.821 1.00 0.00 8 THR A C 18
ATOM 14281 O O . THR A 1 8 ? -7.287 4.736 28.684 1.00 0.00 8 THR A O 18
ATOM 14292 N N . PRO A 1 9 ? -7.156 2.582 28.037 1.00 0.00 9 PRO A N 18
ATOM 14293 C CA . PRO A 1 9 ? -6.193 2.827 26.959 1.00 0.00 9 PRO A CA 18
ATOM 14294 C C . PRO A 1 9 ? -6.810 3.594 25.794 1.00 0.00 9 PRO A C 18
ATOM 14295 O O . PRO A 1 9 ? -8.031 3.683 25.674 1.00 0.00 9 PRO A O 18
ATOM 14306 N N . GLY A 1 10 ? -5.956 4.146 24.937 1.00 0.00 10 GLY A N 18
ATOM 14307 C CA . GLY A 1 10 ? -6.437 4.897 23.792 1.00 0.00 10 GLY A CA 18
ATOM 14308 C C . GLY A 1 10 ? -5.472 4.855 22.624 1.00 0.00 10 GLY A C 18
ATOM 14309 O O . GLY A 1 10 ? -5.553 5.678 21.713 1.00 0.00 10 GLY A O 18
ATOM 14313 N N . ARG A 1 11 ? -4.555 3.893 22.651 1.00 0.00 11 ARG A N 18
ATOM 14314 C CA . ARG A 1 11 ? -3.568 3.749 21.587 1.00 0.00 11 ARG A CA 18
ATOM 14315 C C . ARG A 1 11 ? -4.247 3.663 20.224 1.00 0.00 11 ARG A C 18
ATOM 14316 O O . ARG A 1 11 ? -5.420 3.307 20.124 1.00 0.00 11 ARG A O 18
ATOM 14337 N N . GLY A 1 12 ? -3.500 3.994 19.174 1.00 0.00 12 GLY A N 18
ATOM 14338 C CA . GLY A 1 12 ? -4.046 3.949 17.831 1.00 0.00 12 GLY A CA 18
ATOM 14339 C C . GLY A 1 12 ? -4.549 2.569 17.456 1.00 0.00 12 GLY A C 18
ATOM 14340 O O . GLY A 1 12 ? -3.760 1.674 17.155 1.00 0.00 12 GLY A O 18
ATOM 14344 N N . SER A 1 13 ? -5.867 2.396 17.475 1.00 0.00 13 SER A N 18
ATOM 14345 C CA . SER A 1 13 ? -6.474 1.113 17.139 1.00 0.00 13 SER A CA 18
ATOM 14346 C C . SER A 1 13 ? -6.694 0.994 15.634 1.00 0.00 13 SER A C 18
ATOM 14347 O O . SER A 1 13 ? -6.240 0.039 15.003 1.00 0.00 13 SER A O 18
ATOM 14355 N N . ARG A 1 14 ? -7.394 1.970 15.066 1.00 0.00 14 ARG A N 18
ATOM 14356 C CA . ARG A 1 14 ? -7.677 1.974 13.635 1.00 0.00 14 ARG A CA 18
ATOM 14357 C C . ARG A 1 14 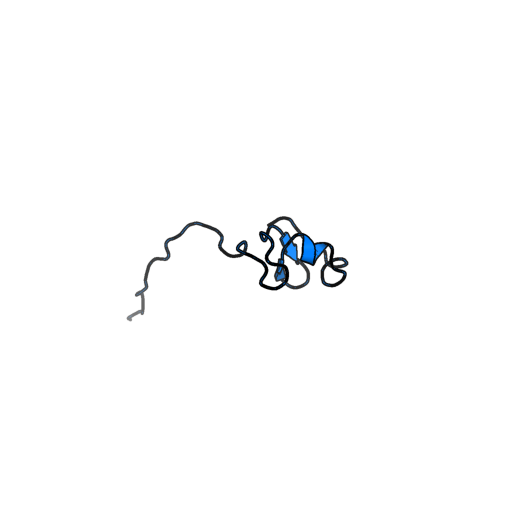? -6.544 2.641 12.860 1.00 0.00 14 ARG A C 18
ATOM 14358 O O . ARG A 1 14 ? -6.195 3.793 13.118 1.00 0.00 14 ARG A O 18
ATOM 14379 N N . VAL A 1 15 ? -5.974 1.908 11.909 1.00 0.00 15 VAL A N 18
ATOM 14380 C CA . VAL A 1 15 ? -4.881 2.428 11.095 1.00 0.00 15 VAL A CA 18
ATOM 14381 C C . VAL A 1 15 ? -4.679 1.584 9.842 1.00 0.00 15 VAL A C 18
ATOM 14382 O O . VAL A 1 15 ? -4.806 0.359 9.877 1.00 0.00 15 VAL A O 18
ATOM 14395 N N . THR A 1 16 ? -4.364 2.246 8.733 1.00 0.00 16 THR A N 18
ATOM 14396 C CA . THR A 1 16 ? -4.146 1.557 7.467 1.00 0.00 16 THR A CA 18
ATOM 14397 C C . THR A 1 16 ? -3.459 0.214 7.684 1.00 0.00 16 THR A C 18
ATOM 14398 O O . THR A 1 16 ? -2.638 0.064 8.589 1.00 0.00 16 THR A O 18
ATOM 14409 N N . ASP A 1 17 ? -3.799 -0.761 6.848 1.00 0.00 17 ASP A N 18
ATOM 14410 C CA . ASP A 1 17 ? -3.214 -2.093 6.948 1.00 0.00 17 ASP A CA 18
ATOM 14411 C C . ASP A 1 17 ? -1.839 -2.133 6.287 1.00 0.00 17 ASP A C 18
ATOM 14412 O O . ASP A 1 17 ? -1.729 -2.286 5.071 1.00 0.00 17 ASP A O 18
ATOM 14421 N N . GLN A 1 18 ? -0.795 -1.993 7.098 1.00 0.00 18 GLN A N 18
ATOM 14422 C CA . GLN A 1 18 ? 0.572 -2.011 6.591 1.00 0.00 18 GLN A CA 18
ATOM 14423 C C . GLN A 1 18 ? 1.180 -3.404 6.716 1.00 0.00 18 GLN A C 18
ATOM 14424 O O . GLN A 1 18 ? 2.357 -3.552 7.043 1.00 0.00 18 GLN A O 18
ATOM 14438 N N . GLY A 1 19 ? 0.369 -4.425 6.454 1.00 0.00 19 GLY A N 18
ATOM 14439 C CA . GLY A 1 19 ? 0.845 -5.793 6.543 1.00 0.00 19 GLY A CA 18
ATOM 14440 C C . GLY A 1 19 ? 1.509 -6.261 5.263 1.00 0.00 19 GLY A C 18
ATOM 14441 O O . GLY A 1 19 ? 2.726 -6.152 5.111 1.00 0.00 19 GLY A O 18
ATOM 14445 N N . ILE A 1 20 ? 0.708 -6.783 4.340 1.00 0.00 20 ILE A N 18
ATOM 14446 C CA . ILE A 1 20 ? 1.226 -7.269 3.067 1.00 0.00 20 ILE A CA 18
ATOM 14447 C C . ILE A 1 20 ? 0.262 -6.958 1.927 1.00 0.00 20 ILE A C 18
ATOM 14448 O O . ILE A 1 20 ? -0.952 -6.898 2.124 1.00 0.00 20 ILE A O 18
ATOM 14464 N N . CYS A 1 21 ? 0.811 -6.761 0.733 1.00 0.00 21 CYS A N 18
ATOM 14465 C CA . CYS A 1 21 ? 0.002 -6.457 -0.441 1.00 0.00 21 CYS A CA 18
ATOM 14466 C C . CYS A 1 21 ? -0.600 -7.729 -1.031 1.00 0.00 21 CYS A C 18
ATOM 14467 O O . CYS A 1 21 ? 0.108 -8.656 -1.426 1.00 0.00 21 CYS A O 18
ATOM 14474 N N . PRO A 1 22 ? -1.939 -7.777 -1.093 1.00 0.00 22 PRO A N 18
ATOM 14475 C CA . PRO A 1 22 ? -2.666 -8.929 -1.634 1.00 0.00 22 PRO A CA 18
ATOM 14476 C C . PRO A 1 22 ? -2.494 -9.066 -3.142 1.00 0.00 22 PRO A C 18
ATOM 14477 O O . PRO A 1 22 ? -3.130 -9.910 -3.776 1.00 0.00 22 PRO A O 18
ATOM 14488 N N . LYS A 1 23 ? -1.631 -8.233 -3.713 1.00 0.00 23 LYS A N 18
ATOM 14489 C CA . LYS A 1 23 ? -1.373 -8.263 -5.148 1.00 0.00 23 LYS A CA 18
ATOM 14490 C C . LYS A 1 23 ? 0.015 -8.824 -5.440 1.00 0.00 23 LYS A C 18
ATOM 14491 O O . LYS A 1 23 ? 0.164 -9.760 -6.227 1.00 0.00 23 LYS A O 18
ATOM 14510 N N . HIS A 1 24 ? 1.028 -8.248 -4.801 1.00 0.00 24 HIS A N 18
ATOM 14511 C CA . HIS A 1 24 ? 2.404 -8.693 -4.991 1.00 0.00 24 HIS A CA 18
ATOM 14512 C C . HIS A 1 24 ? 2.910 -9.435 -3.757 1.00 0.00 24 HIS A C 18
ATOM 14513 O O . HIS A 1 24 ? 3.926 -10.127 -3.812 1.00 0.00 24 HIS A O 18
ATOM 14527 N N . GLN A 1 25 ? 2.195 -9.285 -2.647 1.00 0.00 25 GLN A N 18
ATOM 14528 C CA . GLN A 1 25 ? 2.574 -9.940 -1.401 1.00 0.00 25 GLN A CA 18
ATOM 14529 C C . GLN A 1 25 ? 3.910 -9.409 -0.891 1.00 0.00 25 GLN A C 18
ATOM 14530 O O . GLN A 1 25 ? 4.783 -10.180 -0.495 1.00 0.00 25 GLN A O 18
ATOM 14544 N N . GLU A 1 26 ? 4.060 -8.088 -0.904 1.00 0.00 26 GLU A N 18
ATOM 14545 C CA . GLU A 1 26 ? 5.291 -7.456 -0.443 1.00 0.00 26 GLU A CA 18
ATOM 14546 C C . GLU A 1 26 ? 5.034 -6.606 0.797 1.00 0.00 26 GLU A C 18
ATOM 14547 O O . GLU A 1 26 ? 4.071 -5.841 0.851 1.00 0.00 26 GLU A O 18
ATOM 14559 N N . ALA A 1 27 ? 5.903 -6.746 1.793 1.00 0.00 27 ALA A N 18
ATOM 14560 C CA . ALA A 1 27 ? 5.772 -5.990 3.033 1.00 0.00 27 ALA A CA 18
ATOM 14561 C C . ALA A 1 27 ? 5.387 -4.541 2.755 1.00 0.00 27 ALA A C 18
ATOM 14562 O O . ALA A 1 27 ? 6.206 -3.750 2.284 1.00 0.00 27 ALA A O 18
ATOM 14569 N N . LEU A 1 28 ? 4.138 -4.199 3.048 1.00 0.00 28 LEU A N 18
ATOM 14570 C CA . LEU A 1 28 ? 3.644 -2.844 2.829 1.00 0.00 28 LEU A CA 18
ATOM 14571 C C . LEU A 1 28 ? 4.398 -1.842 3.697 1.00 0.00 28 LEU A C 18
ATOM 14572 O O . LEU A 1 28 ? 4.104 -1.686 4.883 1.00 0.00 28 LEU A O 18
ATOM 14588 N N . LYS A 1 29 ? 5.372 -1.165 3.099 1.00 0.00 29 LYS A N 18
ATOM 14589 C CA . LYS A 1 29 ? 6.168 -0.175 3.816 1.00 0.00 29 LYS A CA 18
ATOM 14590 C C . LYS A 1 29 ? 5.919 1.225 3.264 1.00 0.00 29 LYS A C 18
ATOM 14591 O O . LYS A 1 29 ? 6.704 2.145 3.499 1.00 0.00 29 LYS A O 18
ATOM 14610 N N . LEU A 1 30 ? 4.823 1.381 2.530 1.00 0.00 30 LEU A N 18
ATOM 14611 C CA . LEU A 1 30 ? 4.471 2.671 1.945 1.00 0.00 30 LEU A CA 18
ATOM 14612 C C . LEU A 1 30 ? 2.960 2.882 1.965 1.00 0.00 30 LEU A C 18
ATOM 14613 O O . LEU A 1 30 ? 2.189 1.924 2.002 1.00 0.00 30 LEU A O 18
ATOM 14629 N N . PHE A 1 31 ? 2.545 4.144 1.938 1.00 0.00 31 PHE A N 18
ATOM 14630 C CA . PHE A 1 31 ? 1.126 4.483 1.951 1.00 0.00 31 PHE A CA 18
ATOM 14631 C C . PHE A 1 31 ? 0.808 5.534 0.892 1.00 0.00 31 PHE A C 18
ATOM 14632 O O . PHE A 1 31 ? 1.362 6.634 0.906 1.00 0.00 31 PHE A O 18
ATOM 14649 N N . CYS A 1 32 ? -0.089 5.188 -0.026 1.00 0.00 32 CYS A N 18
ATOM 14650 C CA . CYS A 1 32 ? -0.482 6.100 -1.093 1.00 0.00 32 CYS A CA 18
ATOM 14651 C C . CYS A 1 32 ? -1.288 7.271 -0.539 1.00 0.00 32 CYS A C 18
ATOM 14652 O O . CYS A 1 32 ? -2.351 7.081 0.051 1.00 0.00 32 CYS A O 18
ATOM 14659 N N . GLU A 1 33 ? -0.774 8.482 -0.735 1.00 0.00 33 GLU A N 18
ATOM 14660 C CA . GLU A 1 33 ? -1.446 9.683 -0.254 1.00 0.00 33 GLU A CA 18
ATOM 14661 C C . GLU A 1 33 ? -2.547 10.113 -1.219 1.00 0.00 33 GLU A C 18
ATOM 14662 O O . GLU A 1 33 ? -3.182 11.152 -1.032 1.00 0.00 33 GLU A O 18
ATOM 14674 N N . VAL A 1 34 ? -2.768 9.308 -2.253 1.00 0.00 34 VAL A N 18
ATOM 14675 C CA . VAL A 1 34 ? -3.792 9.604 -3.248 1.00 0.00 34 VAL A CA 18
ATOM 14676 C C . VAL A 1 34 ? -4.973 8.647 -3.123 1.00 0.00 34 VAL A C 18
ATOM 14677 O O . VAL A 1 34 ? -6.107 8.999 -3.448 1.00 0.00 34 VAL A O 18
ATOM 14690 N N . ASP A 1 35 ? -4.699 7.437 -2.649 1.00 0.00 35 ASP A N 18
ATOM 14691 C CA . ASP A 1 35 ? -5.739 6.429 -2.479 1.00 0.00 35 ASP A CA 18
ATOM 14692 C C . ASP A 1 35 ? -6.023 6.185 -1.000 1.00 0.00 35 ASP A C 18
ATOM 14693 O O . ASP A 1 35 ? -7.045 5.600 -0.643 1.00 0.00 35 ASP A O 18
ATOM 14702 N N . GLU A 1 36 ? -5.111 6.638 -0.145 1.00 0.00 36 GLU A N 18
ATOM 14703 C CA . GLU A 1 36 ? -5.264 6.467 1.295 1.00 0.00 36 GLU A CA 18
ATOM 14704 C C . GLU A 1 36 ? -5.222 4.989 1.675 1.00 0.00 36 GLU A C 18
ATOM 14705 O O . GLU A 1 36 ? -6.020 4.525 2.489 1.00 0.00 36 GLU A O 18
ATOM 14717 N N . GLU A 1 37 ? -4.287 4.257 1.078 1.00 0.00 37 GLU A N 18
ATOM 14718 C CA . GLU A 1 37 ? -4.143 2.832 1.353 1.00 0.00 37 GLU A CA 18
ATOM 14719 C C . GLU A 1 37 ? -2.670 2.435 1.408 1.00 0.00 37 GLU A C 18
ATOM 14720 O O . GLU A 1 37 ? -1.855 2.925 0.627 1.00 0.00 37 GLU A O 18
ATOM 14732 N N . ALA A 1 38 ? -2.338 1.544 2.337 1.00 0.00 38 ALA A N 18
ATOM 14733 C CA . ALA A 1 38 ? -0.965 1.080 2.494 1.00 0.00 38 ALA A CA 18
ATOM 14734 C C . ALA A 1 38 ? -0.573 0.136 1.362 1.00 0.00 38 ALA A C 18
ATOM 14735 O O . ALA A 1 38 ? -1.210 -0.897 1.154 1.00 0.00 38 ALA A O 18
ATOM 14742 N N . ILE A 1 39 ? 0.479 0.497 0.635 1.00 0.00 39 ILE A N 18
ATOM 14743 C CA . ILE A 1 39 ? 0.955 -0.319 -0.475 1.00 0.00 39 ILE A CA 18
ATOM 14744 C C . ILE A 1 39 ? 2.353 -0.863 -0.197 1.00 0.00 39 ILE A C 18
ATOM 14745 O O . ILE A 1 39 ? 2.932 -0.606 0.859 1.00 0.00 39 ILE A O 18
ATOM 14761 N N . CYS A 1 40 ? 2.891 -1.613 -1.153 1.00 0.00 40 CYS A N 18
ATOM 14762 C CA . CYS A 1 40 ? 4.221 -2.192 -1.013 1.00 0.00 40 CYS A CA 18
ATOM 14763 C C . CYS A 1 40 ? 5.219 -1.490 -1.930 1.00 0.00 40 CYS A C 18
ATOM 14764 O O . CYS A 1 40 ? 4.873 -0.537 -2.629 1.00 0.00 40 CYS A O 18
ATOM 14771 N N . VAL A 1 41 ? 6.459 -1.968 -1.923 1.00 0.00 41 VAL A N 18
ATOM 14772 C CA . VAL A 1 41 ? 7.507 -1.388 -2.754 1.00 0.00 41 VAL A CA 18
ATOM 14773 C C . VAL A 1 41 ? 7.166 -1.513 -4.234 1.00 0.00 41 VAL A C 18
ATOM 14774 O O . VAL A 1 41 ? 7.406 -0.593 -5.017 1.00 0.00 41 VAL A O 18
ATOM 14787 N N . VAL A 1 42 ? 6.604 -2.656 -4.613 1.00 0.00 42 VAL A N 18
ATOM 14788 C CA . VAL A 1 42 ? 6.228 -2.901 -6.000 1.00 0.00 42 VAL A CA 18
ATOM 14789 C C . VAL A 1 42 ? 5.114 -1.959 -6.442 1.00 0.00 42 VAL A C 18
ATOM 14790 O O . VAL A 1 42 ? 5.207 -1.318 -7.490 1.00 0.00 42 VAL A O 18
ATOM 14803 N N . CYS A 1 43 ? 4.061 -1.877 -5.636 1.00 0.00 43 CYS A N 18
ATOM 14804 C CA . CYS A 1 43 ? 2.927 -1.013 -5.942 1.00 0.00 43 CYS A CA 18
ATOM 14805 C C . CYS A 1 43 ? 3.387 0.422 -6.181 1.00 0.00 43 CYS A C 18
ATOM 14806 O O . CYS A 1 43 ? 2.989 1.059 -7.156 1.00 0.00 43 CYS A O 18
ATOM 14813 N N . ARG A 1 44 ? 4.227 0.926 -5.282 1.00 0.00 44 ARG A N 18
ATOM 14814 C CA . ARG A 1 44 ? 4.741 2.286 -5.393 1.00 0.00 44 ARG A CA 18
ATOM 14815 C C . ARG A 1 44 ? 5.383 2.514 -6.758 1.00 0.00 44 ARG A C 18
ATOM 14816 O O . ARG A 1 44 ? 5.280 3.599 -7.329 1.00 0.00 44 ARG A O 18
ATOM 14837 N N . GLU A 1 45 ? 6.047 1.484 -7.274 1.00 0.00 45 GLU A N 18
ATOM 14838 C CA . GLU A 1 45 ? 6.708 1.574 -8.571 1.00 0.00 45 GLU A CA 18
ATOM 14839 C C . GLU A 1 45 ? 5.723 1.297 -9.703 1.00 0.00 45 GLU A C 18
ATOM 14840 O O . GLU A 1 45 ? 5.937 1.713 -10.842 1.00 0.00 45 GLU A O 18
ATOM 14852 N N . SER A 1 46 ? 4.644 0.591 -9.381 1.00 0.00 46 SER A N 18
ATOM 14853 C CA . SER A 1 46 ? 3.628 0.254 -10.372 1.00 0.00 46 SER A CA 18
ATOM 14854 C C . SER A 1 46 ? 2.836 1.492 -10.780 1.00 0.00 46 SER A C 18
ATOM 14855 O O . SER A 1 46 ? 2.334 2.229 -9.932 1.00 0.00 46 SER A O 18
ATOM 14863 N N . ARG A 1 47 ? 2.729 1.714 -12.086 1.00 0.00 47 ARG A N 18
ATOM 14864 C CA . ARG A 1 47 ? 1.999 2.863 -12.609 1.00 0.00 47 ARG A CA 18
ATOM 14865 C C . ARG A 1 47 ? 0.731 3.116 -11.799 1.00 0.00 47 ARG A C 18
ATOM 14866 O O . ARG A 1 47 ? 0.229 4.239 -11.748 1.00 0.00 47 ARG A O 18
ATOM 14887 N N . SER A 1 48 ? 0.218 2.064 -11.169 1.00 0.00 48 SER A N 18
ATOM 14888 C CA . SER A 1 48 ? -0.994 2.171 -10.365 1.00 0.00 48 SER A CA 18
ATOM 14889 C C . SER A 1 48 ? -0.844 3.251 -9.297 1.00 0.00 48 SER A C 18
ATOM 14890 O O . SER A 1 48 ? -1.732 4.084 -9.111 1.00 0.00 48 SER A O 18
ATOM 14898 N N . HIS A 1 49 ? 0.286 3.229 -8.597 1.00 0.00 49 HIS A N 18
ATOM 14899 C CA . HIS A 1 49 ? 0.554 4.206 -7.548 1.00 0.00 49 HIS A CA 18
ATOM 14900 C C . HIS A 1 49 ? 1.875 4.926 -7.800 1.00 0.00 49 HIS A C 18
ATOM 14901 O O . HIS A 1 49 ? 2.399 5.611 -6.921 1.00 0.00 49 HIS A O 18
ATOM 14915 N N . LYS A 1 50 ? 2.410 4.765 -9.006 1.00 0.00 50 LYS A N 18
ATOM 14916 C CA . LYS A 1 50 ? 3.670 5.400 -9.375 1.00 0.00 50 LYS A CA 18
ATOM 14917 C C . LYS A 1 50 ? 3.568 6.917 -9.263 1.00 0.00 50 LYS A C 18
ATOM 14918 O O . LYS A 1 50 ? 4.220 7.531 -8.418 1.00 0.00 50 LYS A O 18
ATOM 14937 N N . GLN A 1 51 ? 2.747 7.516 -10.120 1.00 0.00 51 GLN A N 18
ATOM 14938 C CA . GLN A 1 51 ? 2.561 8.962 -10.115 1.00 0.00 51 GLN A CA 18
ATOM 14939 C C . GLN A 1 51 ? 2.014 9.436 -8.773 1.00 0.00 51 GLN A C 18
ATOM 14940 O O . GLN A 1 51 ? 2.241 10.576 -8.366 1.00 0.00 51 GLN A O 18
ATOM 14954 N N . HIS A 1 52 ? 1.292 8.554 -8.088 1.00 0.00 52 HIS A N 18
ATOM 14955 C CA . HIS A 1 52 ? 0.713 8.883 -6.790 1.00 0.00 52 HIS A CA 18
ATOM 14956 C C . HIS A 1 52 ? 1.806 9.128 -5.754 1.00 0.00 52 HIS A C 18
ATOM 14957 O O . HIS A 1 52 ? 2.794 8.396 -5.695 1.00 0.00 52 HIS A O 18
ATOM 14971 N N . SER A 1 53 ? 1.621 10.162 -4.939 1.00 0.00 53 SER A N 18
ATOM 14972 C CA . SER A 1 53 ? 2.593 10.506 -3.908 1.00 0.00 53 SER A CA 18
ATOM 14973 C C . SER A 1 53 ? 2.504 9.537 -2.733 1.00 0.00 53 SER A C 18
ATOM 14974 O O . SER A 1 53 ? 1.612 9.646 -1.891 1.00 0.00 53 SER A O 18
ATOM 14982 N N . VAL A 1 54 ? 3.435 8.590 -2.682 1.00 0.00 54 VAL A N 18
ATOM 14983 C CA . VAL A 1 54 ? 3.463 7.602 -1.610 1.00 0.00 54 VAL A CA 18
ATOM 14984 C C . VAL A 1 54 ? 4.458 7.998 -0.524 1.00 0.00 54 VAL A C 18
ATOM 14985 O O . VAL A 1 54 ? 5.435 8.698 -0.788 1.00 0.00 54 VAL A O 18
ATOM 14998 N N . VAL A 1 55 ? 4.201 7.545 0.699 1.00 0.00 55 VAL A N 18
ATOM 14999 C CA . VAL A 1 55 ? 5.074 7.851 1.826 1.00 0.00 55 VAL A CA 18
ATOM 15000 C C . VAL A 1 55 ? 5.409 6.592 2.618 1.00 0.00 55 VAL A C 18
ATOM 15001 O O . VAL A 1 55 ? 4.654 5.620 2.636 1.00 0.00 55 VAL A O 18
ATOM 15014 N N . PRO A 1 56 ? 6.569 6.608 3.292 1.00 0.00 56 PRO A N 18
ATOM 15015 C CA . PRO A 1 56 ? 7.030 5.476 4.101 1.00 0.00 56 PRO A CA 18
ATOM 15016 C C . PRO A 1 56 ? 6.189 5.281 5.358 1.00 0.00 56 PRO A C 18
ATOM 15017 O O . PRO A 1 56 ? 6.385 5.969 6.361 1.00 0.00 56 PRO A O 18
ATOM 15028 N N . LEU A 1 57 ? 5.254 4.339 5.298 1.00 0.00 57 LEU A N 18
ATOM 15029 C CA . LEU A 1 57 ? 4.383 4.053 6.433 1.00 0.00 57 LEU A CA 18
ATOM 15030 C C . LEU A 1 57 ? 5.132 4.226 7.751 1.00 0.00 57 LEU A C 18
ATOM 15031 O O . LEU A 1 57 ? 5.588 3.252 8.350 1.00 0.00 57 LEU A O 18
ATOM 15049 N N . GLY A 1 1 ? -4.158 -35.947 31.962 1.00 0.00 1 GLY A N 19
ATOM 15050 C CA . GLY A 1 1 ? -3.225 -34.979 31.416 1.00 0.00 1 GLY A CA 19
ATOM 15051 C C . GLY A 1 1 ? -3.607 -34.529 30.020 1.00 0.00 1 GLY A C 19
ATOM 15052 O O . GLY A 1 1 ? -3.091 -35.048 29.030 1.00 0.00 1 GLY A O 19
ATOM 15056 N N . SER A 1 2 ? -4.516 -33.563 29.939 1.00 0.00 2 SER A N 19
ATOM 15057 C CA . SER A 1 2 ? -4.971 -33.047 28.653 1.00 0.00 2 SER A CA 19
ATOM 15058 C C . SER A 1 2 ? -3.838 -32.335 27.921 1.00 0.00 2 SER A C 19
ATOM 15059 O O . SER A 1 2 ? -3.412 -31.250 28.318 1.00 0.00 2 SER A O 19
ATOM 15067 N N . SER A 1 3 ? -3.353 -32.954 26.849 1.00 0.00 3 SER A N 19
ATOM 15068 C CA . SER A 1 3 ? -2.267 -32.382 26.063 1.00 0.00 3 SER A CA 19
ATOM 15069 C C . SER A 1 3 ? -2.625 -30.981 25.578 1.00 0.00 3 SER A C 19
ATOM 15070 O O . SER A 1 3 ? -3.792 -30.676 25.333 1.00 0.00 3 SER A O 19
ATOM 15078 N N . GLY A 1 4 ? -1.612 -30.131 25.442 1.00 0.00 4 GLY A N 19
ATOM 15079 C CA . GLY A 1 4 ? -1.840 -28.771 24.988 1.00 0.00 4 GLY A CA 19
ATOM 15080 C C . GLY A 1 4 ? -0.573 -27.939 24.991 1.00 0.00 4 GLY A C 19
ATOM 15081 O O . GLY A 1 4 ? 0.531 -28.477 25.073 1.00 0.00 4 GLY A O 19
ATOM 15085 N N . SER A 1 5 ? -0.732 -26.622 24.900 1.00 0.00 5 SER A N 19
ATOM 15086 C CA . SER A 1 5 ? 0.409 -25.714 24.888 1.00 0.00 5 SER A CA 19
ATOM 15087 C C . SER A 1 5 ? 1.139 -25.740 26.227 1.00 0.00 5 SER A C 19
ATOM 15088 O O . SER A 1 5 ? 0.529 -25.952 27.275 1.00 0.00 5 SER A O 19
ATOM 15096 N N . SER A 1 6 ? 2.449 -25.523 26.184 1.00 0.00 6 SER A N 19
ATOM 15097 C CA . SER A 1 6 ? 3.265 -25.526 27.393 1.00 0.00 6 SER A CA 19
ATOM 15098 C C . SER A 1 6 ? 4.187 -24.311 27.428 1.00 0.00 6 SER A C 19
ATOM 15099 O O . SER A 1 6 ? 5.380 -24.414 27.147 1.00 0.00 6 SER A O 19
ATOM 15107 N N . GLY A 1 7 ? 3.623 -23.158 27.777 1.00 0.00 7 GLY A N 19
ATOM 15108 C CA . GLY A 1 7 ? 4.408 -21.939 27.843 1.00 0.00 7 GLY A CA 19
ATOM 15109 C C . GLY A 1 7 ? 3.980 -20.917 26.808 1.00 0.00 7 GLY A C 19
ATOM 15110 O O . GLY A 1 7 ? 2.986 -21.110 26.107 1.00 0.00 7 GLY A O 19
ATOM 15114 N N . THR A 1 8 ? 4.732 -19.824 26.711 1.00 0.00 8 THR A N 19
ATOM 15115 C CA . THR A 1 8 ? 4.423 -18.767 25.757 1.00 0.00 8 THR A CA 19
ATOM 15116 C C . THR A 1 8 ? 4.534 -19.271 24.322 1.00 0.00 8 THR A C 19
ATOM 15117 O O . THR A 1 8 ? 5.562 -19.805 23.904 1.00 0.00 8 THR A O 19
ATOM 15128 N N . PRO A 1 9 ? 3.451 -19.100 23.549 1.00 0.00 9 PRO A N 19
ATOM 15129 C CA . PRO A 1 9 ? 3.403 -19.531 22.149 1.00 0.00 9 PRO A CA 19
ATOM 15130 C C . PRO A 1 9 ? 4.299 -18.685 21.251 1.00 0.00 9 PRO A C 19
ATOM 15131 O O . PRO A 1 9 ? 4.957 -19.202 20.349 1.00 0.00 9 PRO A O 19
ATOM 15142 N N . GLY A 1 10 ? 4.321 -17.380 21.504 1.00 0.00 10 GLY A N 19
ATOM 15143 C CA . GLY A 1 10 ? 5.141 -16.483 20.710 1.00 0.00 10 GLY A CA 19
ATOM 15144 C C . GLY A 1 10 ? 4.365 -15.837 19.580 1.00 0.00 10 GLY A C 19
ATOM 15145 O O . GLY A 1 10 ? 4.275 -16.390 18.484 1.00 0.00 10 GLY A O 19
ATOM 15149 N N . ARG A 1 11 ? 3.802 -14.663 19.846 1.00 0.00 11 ARG A N 19
ATOM 15150 C CA . ARG A 1 11 ? 3.027 -13.942 18.843 1.00 0.00 11 ARG A CA 19
ATOM 15151 C C . ARG A 1 11 ? 3.566 -12.527 18.654 1.00 0.00 11 ARG A C 19
ATOM 15152 O O . ARG A 1 11 ? 3.784 -12.080 17.529 1.00 0.00 11 ARG A O 19
ATOM 15173 N N . GLY A 1 12 ? 3.778 -11.826 19.764 1.00 0.00 12 GLY A N 19
ATOM 15174 C CA . GLY A 1 12 ? 4.288 -10.469 19.699 1.00 0.00 12 GLY A CA 19
ATOM 15175 C C . GLY A 1 12 ? 3.234 -9.474 19.256 1.00 0.00 12 GLY A C 19
ATOM 15176 O O . GLY A 1 12 ? 2.045 -9.663 19.513 1.00 0.00 12 GLY A O 19
ATOM 15180 N N . SER A 1 13 ? 3.670 -8.409 18.591 1.00 0.00 13 SER A N 19
ATOM 15181 C CA . SER A 1 13 ? 2.756 -7.377 18.117 1.00 0.00 13 SER A CA 19
ATOM 15182 C C . SER A 1 13 ? 2.698 -7.361 16.592 1.00 0.00 13 SER A C 19
ATOM 15183 O O . SER A 1 13 ? 3.730 -7.394 15.921 1.00 0.00 13 SER A O 19
ATOM 15191 N N . ARG A 1 14 ? 1.485 -7.309 16.052 1.00 0.00 14 ARG A N 19
ATOM 15192 C CA . ARG A 1 14 ? 1.292 -7.290 14.608 1.00 0.00 14 ARG A CA 19
ATOM 15193 C C . ARG A 1 14 ? 0.886 -5.898 14.132 1.00 0.00 14 ARG A C 19
ATOM 15194 O O . ARG A 1 14 ? 0.523 -5.038 14.934 1.00 0.00 14 ARG A O 19
ATOM 15215 N N . VAL A 1 15 ? 0.950 -5.684 12.822 1.00 0.00 15 VAL A N 19
ATOM 15216 C CA . VAL A 1 15 ? 0.589 -4.397 12.239 1.00 0.00 15 VAL A CA 19
ATOM 15217 C C . VAL A 1 15 ? -0.923 -4.261 12.101 1.00 0.00 15 VAL A C 19
ATOM 15218 O O . VAL A 1 15 ? -1.678 -5.141 12.517 1.00 0.00 15 VAL A O 19
ATOM 15231 N N . THR A 1 16 ? -1.361 -3.152 11.513 1.00 0.00 16 THR A N 19
ATOM 15232 C CA . THR A 1 16 ? -2.784 -2.900 11.320 1.00 0.00 16 THR A CA 19
ATOM 15233 C C . THR A 1 16 ? -3.105 -2.661 9.850 1.00 0.00 16 THR A C 19
ATOM 15234 O O . THR A 1 16 ? -4.038 -3.251 9.304 1.00 0.00 16 THR A O 19
ATOM 15245 N N . ASP A 1 17 ? -2.327 -1.793 9.212 1.00 0.00 17 ASP A N 19
ATOM 15246 C CA . ASP A 1 17 ? -2.529 -1.478 7.803 1.00 0.00 17 ASP A CA 19
ATOM 15247 C C . ASP A 1 17 ? -1.228 -1.631 7.020 1.00 0.00 17 ASP A C 19
ATOM 15248 O O . ASP A 1 17 ? -1.092 -1.106 5.915 1.00 0.00 17 ASP A O 19
ATOM 15257 N N . GLN A 1 18 ? -0.275 -2.351 7.602 1.00 0.00 18 GLN A N 19
ATOM 15258 C CA . GLN A 1 18 ? 1.016 -2.571 6.960 1.00 0.00 18 GLN A CA 19
ATOM 15259 C C . GLN A 1 18 ? 1.388 -4.050 6.978 1.00 0.00 18 GLN A C 19
ATOM 15260 O O . GLN A 1 18 ? 2.505 -4.415 7.344 1.00 0.00 18 GLN A O 19
ATOM 15274 N N . GLY A 1 19 ? 0.444 -4.898 6.582 1.00 0.00 19 GLY A N 19
ATOM 15275 C CA . GLY A 1 19 ? 0.693 -6.328 6.562 1.00 0.00 19 GLY A CA 19
ATOM 15276 C C . GLY A 1 19 ? 1.399 -6.776 5.298 1.00 0.00 19 GLY A C 19
ATOM 15277 O O . GLY A 1 19 ? 2.626 -6.716 5.210 1.00 0.00 19 GLY A O 19
ATOM 15281 N N . ILE A 1 20 ? 0.625 -7.227 4.317 1.00 0.00 20 ILE A N 19
ATOM 15282 C CA . ILE A 1 20 ? 1.185 -7.687 3.052 1.00 0.00 20 ILE A CA 19
ATOM 15283 C C . ILE A 1 20 ? 0.232 -7.408 1.895 1.00 0.00 20 ILE A C 19
ATOM 15284 O O . ILE A 1 20 ? -0.978 -7.607 2.011 1.00 0.00 20 ILE A O 19
ATOM 15300 N N . CYS A 1 21 ? 0.784 -6.949 0.777 1.00 0.00 21 CYS A N 19
ATOM 15301 C CA . CYS A 1 21 ? -0.015 -6.644 -0.403 1.00 0.00 21 CYS A CA 19
ATOM 15302 C C . CYS A 1 21 ? -0.579 -7.920 -1.022 1.00 0.00 21 CYS A C 19
ATOM 15303 O O . CYS A 1 21 ? 0.156 -8.820 -1.428 1.00 0.00 21 CYS A O 19
ATOM 15310 N N . PRO A 1 22 ? -1.916 -8.000 -1.097 1.00 0.00 22 PRO A N 19
ATOM 15311 C CA . PRO A 1 22 ? -2.609 -9.160 -1.666 1.00 0.00 22 PRO A CA 19
ATOM 15312 C C . PRO A 1 22 ? -2.420 -9.265 -3.175 1.00 0.00 22 PRO A C 19
ATOM 15313 O O . PRO A 1 22 ? -3.030 -10.110 -3.831 1.00 0.00 22 PRO A O 19
ATOM 15324 N N . LYS A 1 23 ? -1.571 -8.401 -3.722 1.00 0.00 23 LYS A N 19
ATOM 15325 C CA . LYS A 1 23 ? -1.299 -8.397 -5.155 1.00 0.00 23 LYS A CA 19
ATOM 15326 C C . LYS A 1 23 ? 0.104 -8.920 -5.444 1.00 0.00 23 LYS A C 19
ATOM 15327 O O . LYS A 1 23 ? 0.280 -9.850 -6.232 1.00 0.00 23 LYS A O 19
ATOM 15346 N N . HIS A 1 24 ? 1.099 -8.318 -4.801 1.00 0.00 24 HIS A N 19
ATOM 15347 C CA . HIS A 1 24 ? 2.487 -8.725 -4.989 1.00 0.00 24 HIS A CA 19
ATOM 15348 C C . HIS A 1 24 ? 3.007 -9.467 -3.760 1.00 0.00 24 HIS A C 19
ATOM 15349 O O . HIS A 1 24 ? 4.062 -10.098 -3.806 1.00 0.00 24 HIS A O 19
ATOM 15363 N N . GLN A 1 25 ? 2.259 -9.384 -2.665 1.00 0.00 25 GLN A N 19
ATOM 15364 C CA . GLN A 1 25 ? 2.645 -10.046 -1.425 1.00 0.00 25 GLN A CA 19
ATOM 15365 C C . GLN A 1 25 ? 3.949 -9.469 -0.883 1.00 0.00 25 GLN A C 19
ATOM 15366 O O . GLN A 1 25 ? 4.805 -10.202 -0.391 1.00 0.00 25 GLN A O 19
ATOM 15380 N N . GLU A 1 26 ? 4.092 -8.150 -0.978 1.00 0.00 26 GLU A N 19
ATOM 15381 C CA . GLU A 1 26 ? 5.292 -7.476 -0.499 1.00 0.00 26 GLU A CA 19
ATOM 15382 C C . GLU A 1 26 ? 4.996 -6.668 0.762 1.00 0.00 26 GLU A C 19
ATOM 15383 O O . GLU A 1 26 ? 4.014 -5.928 0.821 1.00 0.00 26 GLU A O 19
ATOM 15395 N N . ALA A 1 27 ? 5.852 -6.817 1.768 1.00 0.00 27 ALA A N 19
ATOM 15396 C CA . ALA A 1 27 ? 5.683 -6.101 3.026 1.00 0.00 27 ALA A CA 19
ATOM 15397 C C . ALA A 1 27 ? 5.242 -4.661 2.784 1.00 0.00 27 ALA A C 19
ATOM 15398 O O . ALA A 1 27 ? 6.002 -3.849 2.254 1.00 0.00 27 ALA A O 19
ATOM 15405 N N . LEU A 1 28 ? 4.011 -4.351 3.173 1.00 0.00 28 LEU A N 19
ATOM 15406 C CA . LEU A 1 28 ? 3.468 -3.009 2.998 1.00 0.00 28 LEU A CA 19
ATOM 15407 C C . LEU A 1 28 ? 4.200 -2.005 3.883 1.00 0.00 28 LEU A C 19
ATOM 15408 O O . LEU A 1 28 ? 4.030 -1.995 5.102 1.00 0.00 28 LEU A O 19
ATOM 15424 N N . LYS A 1 29 ? 5.015 -1.160 3.260 1.00 0.00 29 LYS A N 19
ATOM 15425 C CA . LYS A 1 29 ? 5.772 -0.149 3.989 1.00 0.00 29 LYS A CA 19
ATOM 15426 C C . LYS A 1 29 ? 5.599 1.225 3.351 1.00 0.00 29 LYS A C 19
ATOM 15427 O O . LYS A 1 29 ? 6.418 2.123 3.554 1.00 0.00 29 LYS A O 19
ATOM 15446 N N . LEU A 1 30 ? 4.529 1.384 2.580 1.00 0.00 30 LEU A N 19
ATOM 15447 C CA . LEU A 1 30 ? 4.248 2.651 1.913 1.00 0.00 30 LEU A CA 19
ATOM 15448 C C . LEU A 1 30 ? 2.756 2.965 1.947 1.00 0.00 30 LEU A C 19
ATOM 15449 O O . LEU A 1 30 ? 1.922 2.061 2.008 1.00 0.00 30 LEU A O 19
ATOM 15465 N N . PHE A 1 31 ? 2.426 4.251 1.906 1.00 0.00 31 PHE A N 19
ATOM 15466 C CA . PHE A 1 31 ? 1.034 4.685 1.932 1.00 0.00 31 PHE A CA 19
ATOM 15467 C C . PHE A 1 31 ? 0.763 5.705 0.830 1.00 0.00 31 PHE A C 19
ATOM 15468 O O . PHE A 1 31 ? 1.438 6.730 0.737 1.00 0.00 31 PHE A O 19
ATOM 15485 N N . CYS A 1 32 ? -0.231 5.417 -0.003 1.00 0.00 32 CYS A N 19
ATOM 15486 C CA . CYS A 1 32 ? -0.594 6.306 -1.100 1.00 0.00 32 CYS A CA 19
ATOM 15487 C C . CYS A 1 32 ? -1.377 7.511 -0.587 1.00 0.00 32 CYS A C 19
ATOM 15488 O O . CYS A 1 32 ? -2.506 7.374 -0.115 1.00 0.00 32 CYS A O 19
ATOM 15495 N N . GLU A 1 33 ? -0.770 8.690 -0.682 1.00 0.00 33 GLU A N 19
ATOM 15496 C CA . GLU A 1 33 ? -1.411 9.918 -0.227 1.00 0.00 33 GLU A CA 19
ATOM 15497 C C . GLU A 1 33 ? -2.477 10.375 -1.219 1.00 0.00 33 GLU A C 19
ATOM 15498 O O . GLU A 1 33 ? -3.049 11.456 -1.078 1.00 0.00 33 GLU A O 19
ATOM 15510 N N . VAL A 1 34 ? -2.738 9.545 -2.224 1.00 0.00 34 VAL A N 19
ATOM 15511 C CA . VAL A 1 34 ? -3.734 9.862 -3.239 1.00 0.00 34 VAL A CA 19
ATOM 15512 C C . VAL A 1 34 ? -4.935 8.928 -3.143 1.00 0.00 34 VAL A C 19
ATOM 15513 O O . VAL A 1 34 ? -6.069 9.329 -3.405 1.00 0.00 34 VAL A O 19
ATOM 15526 N N . ASP A 1 35 ? -4.678 7.681 -2.764 1.00 0.00 35 ASP A N 19
ATOM 15527 C CA . ASP A 1 35 ? -5.738 6.688 -2.631 1.00 0.00 35 ASP A CA 19
ATOM 15528 C C . ASP A 1 35 ? -6.023 6.392 -1.162 1.00 0.00 35 ASP A C 19
ATOM 15529 O O . ASP A 1 35 ? -7.044 5.791 -0.827 1.00 0.00 35 ASP A O 19
ATOM 15538 N N . GLU A 1 36 ? -5.115 6.818 -0.290 1.00 0.00 36 GLU A N 19
ATOM 15539 C CA . GLU A 1 36 ? -5.269 6.596 1.143 1.00 0.00 36 GLU A CA 19
ATOM 15540 C C . GLU A 1 36 ? -5.336 5.105 1.459 1.00 0.00 36 GLU A C 19
ATOM 15541 O O . GLU A 1 36 ? -6.162 4.666 2.258 1.00 0.00 36 GLU A O 19
ATOM 15553 N N . GLU A 1 37 ? -4.462 4.331 0.823 1.00 0.00 37 GLU A N 19
ATOM 15554 C CA . GLU A 1 37 ? -4.423 2.889 1.035 1.00 0.00 37 GLU A CA 19
ATOM 15555 C C . GLU A 1 37 ? -2.984 2.387 1.103 1.00 0.00 37 GLU A C 19
ATOM 15556 O O . GLU A 1 37 ? -2.149 2.749 0.274 1.00 0.00 37 GLU A O 19
ATOM 15568 N N . ALA A 1 38 ? -2.701 1.551 2.096 1.00 0.00 38 ALA A N 19
ATOM 15569 C CA . ALA A 1 38 ? -1.363 0.998 2.272 1.00 0.00 38 ALA A CA 19
ATOM 15570 C C . ALA A 1 38 ? -0.961 0.143 1.075 1.00 0.00 38 ALA A C 19
ATOM 15571 O O . ALA A 1 38 ? -1.756 -0.653 0.574 1.00 0.00 38 ALA A O 19
ATOM 15578 N N . ILE A 1 39 ? 0.276 0.314 0.620 1.00 0.00 39 ILE A N 19
ATOM 15579 C CA . ILE A 1 39 ? 0.782 -0.443 -0.518 1.00 0.00 39 ILE A CA 19
ATOM 15580 C C . ILE A 1 39 ? 2.197 -0.947 -0.257 1.00 0.00 39 ILE A C 19
ATOM 15581 O O . ILE A 1 39 ? 2.783 -0.672 0.791 1.00 0.00 39 ILE A O 19
ATOM 15597 N N . CYS A 1 40 ? 2.743 -1.686 -1.218 1.00 0.00 40 CYS A N 19
ATOM 15598 C CA . CYS A 1 40 ? 4.090 -2.228 -1.094 1.00 0.00 40 CYS A CA 19
ATOM 15599 C C . CYS A 1 40 ? 5.033 -1.578 -2.103 1.00 0.00 40 CYS A C 19
ATOM 15600 O O . CYS A 1 40 ? 4.597 -0.862 -3.004 1.00 0.00 40 CYS A O 19
ATOM 15607 N N . VAL A 1 41 ? 6.328 -1.834 -1.944 1.00 0.00 41 VAL A N 19
ATOM 15608 C CA . VAL A 1 41 ? 7.333 -1.276 -2.842 1.00 0.00 41 VAL A CA 19
ATOM 15609 C C . VAL A 1 41 ? 6.923 -1.448 -4.300 1.00 0.00 41 VAL A C 19
ATOM 15610 O O . VAL A 1 41 ? 6.950 -0.496 -5.080 1.00 0.00 41 VAL A O 19
ATOM 15623 N N . VAL A 1 42 ? 6.544 -2.669 -4.663 1.00 0.00 42 VAL A N 19
ATOM 15624 C CA . VAL A 1 42 ? 6.127 -2.966 -6.028 1.00 0.00 42 VAL A CA 19
ATOM 15625 C C . VAL A 1 42 ? 4.996 -2.045 -6.470 1.00 0.00 42 VAL A C 19
ATOM 15626 O O . VAL A 1 42 ? 5.066 -1.422 -7.530 1.00 0.00 42 VAL A O 19
ATOM 15639 N N . CYS A 1 43 ? 3.954 -1.961 -5.650 1.00 0.00 43 CYS A N 19
ATOM 15640 C CA . CYS A 1 43 ? 2.806 -1.116 -5.955 1.00 0.00 43 CYS A CA 19
ATOM 15641 C C . CYS A 1 43 ? 3.250 0.307 -6.281 1.00 0.00 43 CYS A C 19
ATOM 15642 O O . CYS A 1 43 ? 2.878 0.864 -7.314 1.00 0.00 43 CYS A O 19
ATOM 15649 N N . ARG A 1 44 ? 4.048 0.890 -5.392 1.00 0.00 44 ARG A N 19
ATOM 15650 C CA . ARG A 1 44 ? 4.543 2.248 -5.585 1.00 0.00 44 ARG A CA 19
ATOM 15651 C C . ARG A 1 44 ? 5.230 2.390 -6.940 1.00 0.00 44 ARG A C 19
ATOM 15652 O O . ARG A 1 44 ? 4.934 3.309 -7.702 1.00 0.00 44 ARG A O 19
ATOM 15673 N N . GLU A 1 45 ? 6.148 1.474 -7.231 1.00 0.00 45 GLU A N 19
ATOM 15674 C CA . GLU A 1 45 ? 6.877 1.498 -8.493 1.00 0.00 45 GLU A CA 19
ATOM 15675 C C . GLU A 1 45 ? 5.932 1.283 -9.672 1.00 0.00 45 GLU A C 19
ATOM 15676 O O . GLU A 1 45 ? 6.158 1.801 -10.765 1.00 0.00 45 GLU A O 19
ATOM 15688 N N . SER A 1 46 ? 4.873 0.514 -9.441 1.00 0.00 46 SER A N 19
ATOM 15689 C CA . SER A 1 46 ? 3.895 0.225 -10.484 1.00 0.00 46 SER A CA 19
ATOM 15690 C C . SER A 1 46 ? 3.063 1.463 -10.806 1.00 0.00 46 SER A C 19
ATOM 15691 O O . SER A 1 46 ? 2.540 2.123 -9.908 1.00 0.00 46 SER A O 19
ATOM 15699 N N . ARG A 1 47 ? 2.946 1.771 -12.093 1.00 0.00 47 ARG A N 19
ATOM 15700 C CA . ARG A 1 47 ? 2.179 2.929 -12.535 1.00 0.00 47 ARG A CA 19
ATOM 15701 C C . ARG A 1 47 ? 0.935 3.118 -11.672 1.00 0.00 47 ARG A C 19
ATOM 15702 O O . ARG A 1 47 ? 0.456 4.238 -11.492 1.00 0.00 47 ARG A O 19
ATOM 15723 N N . SER A 1 48 ? 0.415 2.016 -11.143 1.00 0.00 48 SER A N 19
ATOM 15724 C CA . SER A 1 48 ? -0.776 2.059 -10.303 1.00 0.00 48 SER A CA 19
ATOM 15725 C C . SER A 1 48 ? -0.664 3.165 -9.258 1.00 0.00 48 SER A C 19
ATOM 15726 O O . SER A 1 48 ? -1.601 3.936 -9.050 1.00 0.00 48 SER A O 19
ATOM 15734 N N . HIS A 1 49 ? 0.490 3.235 -8.602 1.00 0.00 49 HIS A N 19
ATOM 15735 C CA . HIS A 1 49 ? 0.726 4.247 -7.577 1.00 0.00 49 HIS A CA 19
ATOM 15736 C C . HIS A 1 49 ? 2.091 4.903 -7.767 1.00 0.00 49 HIS A C 19
ATOM 15737 O O . HIS A 1 49 ? 2.722 5.337 -6.803 1.00 0.00 49 HIS A O 19
ATOM 15751 N N . LYS A 1 50 ? 2.541 4.971 -9.015 1.00 0.00 50 LYS A N 19
ATOM 15752 C CA . LYS A 1 50 ? 3.830 5.574 -9.332 1.00 0.00 50 LYS A CA 19
ATOM 15753 C C . LYS A 1 50 ? 3.727 7.096 -9.356 1.00 0.00 50 LYS A C 19
ATOM 15754 O O . LYS A 1 50 ? 4.548 7.791 -8.758 1.00 0.00 50 LYS A O 19
ATOM 15773 N N . GLN A 1 51 ? 2.714 7.606 -10.049 1.00 0.00 51 GLN A N 19
ATOM 15774 C CA . GLN A 1 51 ? 2.505 9.045 -10.149 1.00 0.00 51 GLN A CA 19
ATOM 15775 C C . GLN A 1 51 ? 1.948 9.606 -8.845 1.00 0.00 51 GLN A C 19
ATOM 15776 O O . GLN A 1 51 ? 2.076 10.799 -8.565 1.00 0.00 51 GLN A O 19
ATOM 15790 N N . HIS A 1 52 ? 1.329 8.739 -8.050 1.00 0.00 52 HIS A N 19
ATOM 15791 C CA . HIS A 1 52 ? 0.752 9.148 -6.774 1.00 0.00 52 HIS A CA 19
ATOM 15792 C C . HIS A 1 52 ? 1.846 9.407 -5.742 1.00 0.00 52 HIS A C 19
ATOM 15793 O O . HIS A 1 52 ? 2.821 8.662 -5.657 1.00 0.00 52 HIS A O 19
ATOM 15807 N N . SER A 1 53 ? 1.675 10.469 -4.960 1.00 0.00 53 SER A N 19
ATOM 15808 C CA . SER A 1 53 ? 2.650 10.829 -3.936 1.00 0.00 53 SER A CA 19
ATOM 15809 C C . SER A 1 53 ? 2.595 9.851 -2.767 1.00 0.00 53 SER A C 19
ATOM 15810 O O . SER A 1 53 ? 1.851 10.054 -1.807 1.00 0.00 53 SER A O 19
ATOM 15818 N N . VAL A 1 54 ? 3.389 8.788 -2.855 1.00 0.00 54 VAL A N 19
ATOM 15819 C CA . VAL A 1 54 ? 3.433 7.777 -1.804 1.00 0.00 54 VAL A CA 19
ATOM 15820 C C . VAL A 1 54 ? 4.451 8.145 -0.731 1.00 0.00 54 VAL A C 19
ATOM 15821 O O . VAL A 1 54 ? 5.462 8.787 -1.013 1.00 0.00 54 VAL A O 19
ATOM 15834 N N . VAL A 1 55 ? 4.177 7.733 0.503 1.00 0.00 55 VAL A N 19
ATOM 15835 C CA . VAL A 1 55 ? 5.070 8.017 1.620 1.00 0.00 55 VAL A CA 19
ATOM 15836 C C . VAL A 1 55 ? 5.360 6.756 2.426 1.00 0.00 55 VAL A C 19
ATOM 15837 O O . VAL A 1 55 ? 4.555 5.827 2.483 1.00 0.00 55 VAL A O 19
ATOM 15850 N N . PRO A 1 56 ? 6.539 6.721 3.065 1.00 0.00 56 PRO A N 19
ATOM 15851 C CA . PRO A 1 56 ? 6.963 5.579 3.881 1.00 0.00 56 PRO A CA 19
ATOM 15852 C C . PRO A 1 56 ? 6.151 5.452 5.166 1.00 0.00 56 PRO A C 19
ATOM 15853 O O . PRO A 1 56 ? 6.360 6.200 6.121 1.00 0.00 56 PRO A O 19
ATOM 15864 N N . LEU A 1 57 ? 5.225 4.499 5.183 1.00 0.00 57 LEU A N 19
ATOM 15865 C CA . LEU A 1 57 ? 4.382 4.273 6.351 1.00 0.00 57 LEU A CA 19
ATOM 15866 C C . LEU A 1 57 ? 5.168 4.488 7.641 1.00 0.00 57 LEU A C 19
ATOM 15867 O O . LEU A 1 57 ? 4.738 5.227 8.526 1.00 0.00 57 LEU A O 19
ATOM 15885 N N . GLY A 1 1 ? -33.346 -24.526 23.731 1.00 0.00 1 GLY A N 20
ATOM 15886 C CA . GLY A 1 1 ? -31.961 -24.956 23.686 1.00 0.00 1 GLY A CA 20
ATOM 15887 C C . GLY A 1 1 ? -31.041 -24.029 24.457 1.00 0.00 1 GLY A C 20
ATOM 15888 O O . GLY A 1 1 ? -30.711 -22.940 23.987 1.00 0.00 1 GLY A O 20
ATOM 15892 N N . SER A 1 2 ? -30.628 -24.461 25.644 1.00 0.00 2 SER A N 20
ATOM 15893 C CA . SER A 1 2 ? -29.746 -23.659 26.484 1.00 0.00 2 SER A CA 20
ATOM 15894 C C . SER A 1 2 ? -28.675 -22.970 25.644 1.00 0.00 2 SER A C 20
ATOM 15895 O O . SER A 1 2 ? -27.973 -23.612 24.864 1.00 0.00 2 SER A O 20
ATOM 15903 N N . SER A 1 3 ? -28.556 -21.656 25.810 1.00 0.00 3 SER A N 20
ATOM 15904 C CA . SER A 1 3 ? -27.574 -20.877 25.065 1.00 0.00 3 SER A CA 20
ATOM 15905 C C . SER A 1 3 ? -26.283 -20.724 25.864 1.00 0.00 3 SER A C 20
ATOM 15906 O O . SER A 1 3 ? -26.271 -20.887 27.083 1.00 0.00 3 SER A O 20
ATOM 15914 N N . GLY A 1 4 ? -25.197 -20.409 25.165 1.00 0.00 4 GLY A N 20
ATOM 15915 C CA . GLY A 1 4 ? -23.915 -20.239 25.824 1.00 0.00 4 GLY A CA 20
ATOM 15916 C C . GLY A 1 4 ? -23.246 -18.928 25.462 1.00 0.00 4 GLY A C 20
ATOM 15917 O O . GLY A 1 4 ? -23.309 -18.487 24.315 1.00 0.00 4 GLY A O 20
ATOM 15921 N N . SER A 1 5 ? -22.604 -18.302 26.444 1.00 0.00 5 SER A N 20
ATOM 15922 C CA . SER A 1 5 ? -21.926 -17.030 26.224 1.00 0.00 5 SER A CA 20
ATOM 15923 C C . SER A 1 5 ? -20.523 -17.053 26.823 1.00 0.00 5 SER A C 20
ATOM 15924 O O . SER A 1 5 ? -20.357 -17.084 28.042 1.00 0.00 5 SER A O 20
ATOM 15932 N N . SER A 1 6 ? -19.516 -17.037 25.956 1.00 0.00 6 SER A N 20
ATOM 15933 C CA . SER A 1 6 ? -18.126 -17.059 26.397 1.00 0.00 6 SER A CA 20
ATOM 15934 C C . SER A 1 6 ? -17.198 -16.556 25.296 1.00 0.00 6 SER A C 20
ATOM 15935 O O . SER A 1 6 ? -17.393 -16.857 24.119 1.00 0.00 6 SER A O 20
ATOM 15943 N N . GLY A 1 7 ? -16.186 -15.788 25.688 1.00 0.00 7 GLY A N 20
ATOM 15944 C CA . GLY A 1 7 ? -15.242 -15.255 24.723 1.00 0.00 7 GLY A CA 20
ATOM 15945 C C . GLY A 1 7 ? -14.508 -14.035 25.243 1.00 0.00 7 GLY A C 20
ATOM 15946 O O . GLY A 1 7 ? -15.093 -13.191 25.923 1.00 0.00 7 GLY A O 20
ATOM 15950 N N . THR A 1 8 ? -13.220 -13.941 24.925 1.00 0.00 8 THR A N 20
ATOM 15951 C CA . THR A 1 8 ? -12.404 -12.818 25.367 1.00 0.00 8 THR A CA 20
ATOM 15952 C C . THR A 1 8 ? -12.009 -11.929 24.193 1.00 0.00 8 THR A C 20
ATOM 15953 O O . THR A 1 8 ? -10.998 -12.152 23.527 1.00 0.00 8 THR A O 20
ATOM 15964 N N . PRO A 1 9 ? -12.825 -10.897 23.931 1.00 0.00 9 PRO A N 20
ATOM 15965 C CA . PRO A 1 9 ? -12.580 -9.953 22.836 1.00 0.00 9 PRO A CA 20
ATOM 15966 C C . PRO A 1 9 ? -11.373 -9.060 23.100 1.00 0.00 9 PRO A C 20
ATOM 15967 O O . PRO A 1 9 ? -11.436 -8.139 23.914 1.00 0.00 9 PRO A O 20
ATOM 15978 N N . GLY A 1 10 ? -10.273 -9.338 22.407 1.00 0.00 10 GLY A N 20
ATOM 15979 C CA . GLY A 1 10 ? -9.067 -8.550 22.581 1.00 0.00 10 GLY A CA 20
ATOM 15980 C C . GLY A 1 10 ? -8.561 -7.968 21.276 1.00 0.00 10 GLY A C 20
ATOM 15981 O O . GLY A 1 10 ? -7.365 -8.014 20.990 1.00 0.00 10 GLY A O 20
ATOM 15985 N N . ARG A 1 11 ? -9.475 -7.419 20.481 1.00 0.00 11 ARG A N 20
ATOM 15986 C CA . ARG A 1 11 ? -9.115 -6.828 19.198 1.00 0.00 11 ARG A CA 20
ATOM 15987 C C . ARG A 1 11 ? -9.700 -5.426 19.062 1.00 0.00 11 ARG A C 20
ATOM 15988 O O . ARG A 1 11 ? -10.844 -5.257 18.643 1.00 0.00 11 ARG A O 20
ATOM 16009 N N . GLY A 1 12 ? -8.906 -4.421 19.420 1.00 0.00 12 GLY A N 20
ATOM 16010 C CA . GLY A 1 12 ? -9.363 -3.046 19.332 1.00 0.00 12 GLY A CA 20
ATOM 16011 C C . GLY A 1 12 ? -8.310 -2.122 18.752 1.00 0.00 12 GLY A C 20
ATOM 16012 O O . GLY A 1 12 ? -8.620 -1.246 17.944 1.00 0.00 12 GLY A O 20
ATOM 16016 N N . SER A 1 13 ? -7.062 -2.316 19.166 1.00 0.00 13 SER A N 20
ATOM 16017 C CA . SER A 1 13 ? -5.961 -1.489 18.686 1.00 0.00 13 SER A CA 20
ATOM 16018 C C . SER A 1 13 ? -6.121 -1.179 17.201 1.00 0.00 13 SER A C 20
ATOM 16019 O O . SER A 1 13 ? -6.085 -2.078 16.361 1.00 0.00 13 SER A O 20
ATOM 16027 N N . ARG A 1 14 ? -6.297 0.100 16.885 1.00 0.00 14 ARG A N 20
ATOM 16028 C CA . ARG A 1 14 ? -6.464 0.529 15.502 1.00 0.00 14 ARG A CA 20
ATOM 16029 C C . ARG A 1 14 ? -5.149 1.054 14.933 1.00 0.00 14 ARG A C 20
ATOM 16030 O O . ARG A 1 14 ? -4.558 1.991 15.471 1.00 0.00 14 ARG A O 20
ATOM 16051 N N . VAL A 1 15 ? -4.696 0.444 13.843 1.00 0.00 15 VAL A N 20
ATOM 16052 C CA . VAL A 1 15 ? -3.452 0.849 13.201 1.00 0.00 15 VAL A CA 20
ATOM 16053 C C . VAL A 1 15 ? -3.523 0.654 11.690 1.00 0.00 15 VAL A C 20
ATOM 16054 O O . VAL A 1 15 ? -4.210 -0.243 11.200 1.00 0.00 15 VAL A O 20
ATOM 16067 N N . THR A 1 16 ? -2.809 1.500 10.955 1.00 0.00 16 THR A N 20
ATOM 16068 C CA . THR A 1 16 ? -2.791 1.422 9.500 1.00 0.00 16 THR A CA 20
ATOM 16069 C C . THR A 1 16 ? -2.677 -0.023 9.028 1.00 0.00 16 THR A C 20
ATOM 16070 O O . THR A 1 16 ? -2.358 -0.918 9.812 1.00 0.00 16 THR A O 20
ATOM 16081 N N . ASP A 1 17 ? -2.937 -0.244 7.745 1.00 0.00 17 ASP A N 20
ATOM 16082 C CA . ASP A 1 17 ? -2.861 -1.582 7.168 1.00 0.00 17 ASP A CA 20
ATOM 16083 C C . ASP A 1 17 ? -1.480 -1.840 6.575 1.00 0.00 17 ASP A C 20
ATOM 16084 O O . ASP A 1 17 ? -1.325 -1.933 5.358 1.00 0.00 17 ASP A O 20
ATOM 16093 N N . GLN A 1 18 ? -0.480 -1.953 7.443 1.00 0.00 18 GLN A N 20
ATOM 16094 C CA . GLN A 1 18 ? 0.888 -2.199 7.004 1.00 0.00 18 GLN A CA 20
ATOM 16095 C C . GLN A 1 18 ? 1.266 -3.664 7.194 1.00 0.00 18 GLN A C 20
ATOM 16096 O O . GLN A 1 18 ? 1.998 -4.012 8.120 1.00 0.00 18 GLN A O 20
ATOM 16110 N N . GLY A 1 19 ? 0.761 -4.520 6.310 1.00 0.00 19 GLY A N 20
ATOM 16111 C CA . GLY A 1 19 ? 1.057 -5.938 6.398 1.00 0.00 19 GLY A CA 20
ATOM 16112 C C . GLY A 1 19 ? 1.669 -6.483 5.123 1.00 0.00 19 GLY A C 20
ATOM 16113 O O . GLY A 1 19 ? 2.868 -6.332 4.889 1.00 0.00 19 GLY A O 20
ATOM 16117 N N . ILE A 1 20 ? 0.844 -7.119 4.298 1.00 0.00 20 ILE A N 20
ATOM 16118 C CA . ILE A 1 20 ? 1.312 -7.689 3.041 1.00 0.00 20 ILE A CA 20
ATOM 16119 C C . ILE A 1 20 ? 0.333 -7.399 1.908 1.00 0.00 20 ILE A C 20
ATOM 16120 O O . ILE A 1 20 ? -0.878 -7.560 2.062 1.00 0.00 20 ILE A O 20
ATOM 16136 N N . CYS A 1 21 ? 0.866 -6.971 0.768 1.00 0.00 21 CYS A N 20
ATOM 16137 C CA . CYS A 1 21 ? 0.041 -6.659 -0.393 1.00 0.00 21 CYS A CA 20
ATOM 16138 C C . CYS A 1 21 ? -0.575 -7.926 -0.979 1.00 0.00 21 CYS A C 20
ATOM 16139 O O . CYS A 1 21 ? 0.124 -8.852 -1.391 1.00 0.00 21 CYS A O 20
ATOM 16146 N N . PRO A 1 22 ? -1.915 -7.969 -1.017 1.00 0.00 22 PRO A N 20
ATOM 16147 C CA . PRO A 1 22 ? -2.655 -9.116 -1.552 1.00 0.00 22 PRO A CA 20
ATOM 16148 C C . PRO A 1 22 ? -2.509 -9.247 -3.064 1.00 0.00 22 PRO A C 20
ATOM 16149 O O . PRO A 1 22 ? -3.171 -10.073 -3.693 1.00 0.00 22 PRO A O 20
ATOM 16160 N N . LYS A 1 23 ? -1.639 -8.427 -3.643 1.00 0.00 23 LYS A N 20
ATOM 16161 C CA . LYS A 1 23 ? -1.404 -8.451 -5.082 1.00 0.00 23 LYS A CA 20
ATOM 16162 C C . LYS A 1 23 ? -0.009 -8.981 -5.396 1.00 0.00 23 LYS A C 20
ATOM 16163 O O . LYS A 1 23 ? 0.149 -9.915 -6.183 1.00 0.00 23 LYS A O 20
ATOM 16182 N N . HIS A 1 24 ? 1.002 -8.379 -4.776 1.00 0.00 24 HIS A N 20
ATOM 16183 C CA . HIS A 1 24 ? 2.384 -8.792 -4.989 1.00 0.00 24 HIS A CA 20
A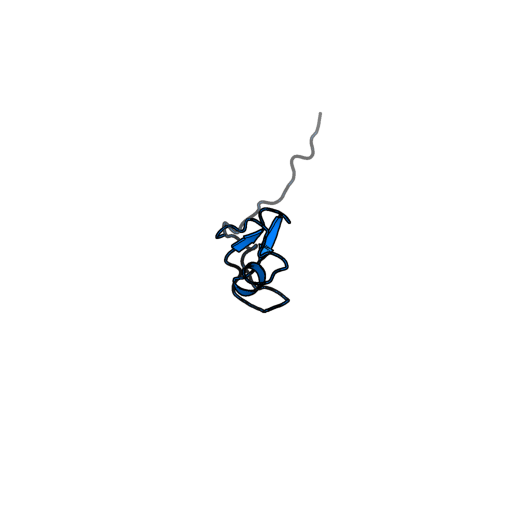TOM 16184 C C . HIS A 1 24 ? 2.925 -9.531 -3.769 1.00 0.00 24 HIS A C 20
ATOM 16185 O O . HIS A 1 24 ? 3.977 -10.167 -3.833 1.00 0.00 24 HIS A O 20
ATOM 16199 N N . GLN A 1 25 ? 2.198 -9.442 -2.659 1.00 0.00 25 GLN A N 20
ATOM 16200 C CA . GLN A 1 25 ? 2.606 -10.102 -1.425 1.00 0.00 25 GLN A CA 20
ATOM 16201 C C . GLN A 1 25 ? 3.935 -9.546 -0.924 1.00 0.00 25 GLN A C 20
ATOM 16202 O O . GLN A 1 25 ? 4.859 -10.300 -0.620 1.00 0.00 25 GLN A O 20
ATOM 16216 N N . GLU A 1 26 ? 4.024 -8.222 -0.842 1.00 0.00 26 GLU A N 20
ATOM 16217 C CA . GLU A 1 26 ? 5.241 -7.566 -0.379 1.00 0.00 26 GLU A CA 20
ATOM 16218 C C . GLU A 1 26 ? 4.961 -6.700 0.846 1.00 0.00 26 GLU A C 20
ATOM 16219 O O . GLU A 1 26 ? 4.003 -5.928 0.867 1.00 0.00 26 GLU A O 20
ATOM 16231 N N . ALA A 1 27 ? 5.803 -6.837 1.865 1.00 0.00 27 ALA A N 20
ATOM 16232 C CA . ALA A 1 27 ? 5.647 -6.068 3.093 1.00 0.00 27 ALA A CA 20
ATOM 16233 C C . ALA A 1 27 ? 5.227 -4.633 2.793 1.00 0.00 27 ALA A C 20
ATOM 16234 O O . ALA A 1 27 ? 5.958 -3.884 2.144 1.00 0.00 27 ALA A O 20
ATOM 16241 N N . LEU A 1 28 ? 4.044 -4.257 3.267 1.00 0.00 28 LEU A N 20
ATOM 16242 C CA . LEU A 1 28 ? 3.525 -2.911 3.048 1.00 0.00 28 LEU A CA 20
ATOM 16243 C C . LEU A 1 28 ? 4.264 -1.895 3.914 1.00 0.00 28 LEU A C 20
ATOM 16244 O O . LEU A 1 28 ? 4.064 -1.836 5.128 1.00 0.00 28 LEU A O 20
ATOM 16260 N N . LYS A 1 29 ? 5.116 -1.096 3.282 1.00 0.00 29 LYS A N 20
ATOM 16261 C CA . LYS A 1 29 ? 5.882 -0.079 3.993 1.00 0.00 29 LYS A CA 20
ATOM 16262 C C . LYS A 1 29 ? 5.695 1.292 3.350 1.00 0.00 29 LYS A C 20
ATOM 16263 O O . LYS A 1 29 ? 6.519 2.190 3.529 1.00 0.00 29 LYS A O 20
ATOM 16282 N N . LEU A 1 30 ? 4.609 1.446 2.602 1.00 0.00 30 LEU A N 20
ATOM 16283 C CA . LEU A 1 30 ? 4.313 2.708 1.933 1.00 0.00 30 LEU A CA 20
ATOM 16284 C C . LEU A 1 30 ? 2.818 3.011 1.977 1.00 0.00 30 LEU A C 20
ATOM 16285 O O . LEU A 1 30 ? 1.992 2.101 2.059 1.00 0.00 30 LEU A O 20
ATOM 16301 N N . PHE A 1 31 ? 2.478 4.294 1.921 1.00 0.00 31 PHE A N 20
ATOM 16302 C CA . PHE A 1 31 ? 1.083 4.717 1.953 1.00 0.00 31 PHE A CA 20
ATOM 16303 C C . PHE A 1 31 ? 0.795 5.727 0.847 1.00 0.00 31 PHE A C 20
ATOM 16304 O O . PHE A 1 31 ? 1.458 6.759 0.745 1.00 0.00 31 PHE A O 20
ATOM 16321 N N . CYS A 1 32 ? -0.199 5.422 0.019 1.00 0.00 32 CYS A N 20
ATOM 16322 C CA . CYS A 1 32 ? -0.576 6.301 -1.081 1.00 0.00 32 CYS A CA 20
ATOM 16323 C C . CYS A 1 32 ? -1.397 7.484 -0.576 1.00 0.00 32 CYS A C 20
ATOM 16324 O O . CYS A 1 32 ? -2.515 7.314 -0.092 1.00 0.00 32 CYS A O 20
ATOM 16331 N N . GLU A 1 33 ? -0.832 8.682 -0.692 1.00 0.00 33 GLU A N 20
ATOM 16332 C CA . GLU A 1 33 ? -1.511 9.893 -0.246 1.00 0.00 33 GLU A CA 20
ATOM 16333 C C . GLU A 1 33 ? -2.587 10.312 -1.245 1.00 0.00 33 GLU A C 20
ATOM 16334 O O . GLU A 1 33 ? -3.180 11.383 -1.122 1.00 0.00 33 GLU A O 20
ATOM 16346 N N . VAL A 1 34 ? -2.832 9.459 -2.234 1.00 0.00 34 VAL A N 20
ATOM 16347 C CA . VAL A 1 34 ? -3.836 9.739 -3.254 1.00 0.00 34 VAL A CA 20
ATOM 16348 C C . VAL A 1 34 ? -5.014 8.778 -3.143 1.00 0.00 34 VAL A C 20
ATOM 16349 O O . VAL A 1 34 ? -6.158 9.150 -3.406 1.00 0.00 34 VAL A O 20
ATOM 16362 N N . ASP A 1 35 ? -4.728 7.541 -2.753 1.00 0.00 35 ASP A N 20
ATOM 16363 C CA . ASP A 1 35 ? -5.764 6.526 -2.606 1.00 0.00 35 ASP A CA 20
ATOM 16364 C C . ASP A 1 35 ? -6.039 6.240 -1.133 1.00 0.00 35 ASP A C 20
ATOM 16365 O O . ASP A 1 35 ? -7.062 5.650 -0.787 1.00 0.00 35 ASP A O 20
ATOM 16374 N N . GLU A 1 36 ? -5.118 6.660 -0.272 1.00 0.00 36 GLU A N 20
ATOM 16375 C CA . GLU A 1 36 ? -5.260 6.446 1.163 1.00 0.00 36 GLU A CA 20
ATOM 16376 C C . GLU A 1 36 ? -5.299 4.956 1.490 1.00 0.00 36 GLU A C 20
ATOM 16377 O O . GLU A 1 36 ? -6.149 4.500 2.254 1.00 0.00 36 GLU A O 20
ATOM 16389 N N . GLU A 1 37 ? -4.373 4.203 0.904 1.00 0.00 37 GLU A N 20
ATOM 16390 C CA . GLU A 1 37 ? -4.302 2.765 1.132 1.00 0.00 37 GLU A CA 20
ATOM 16391 C C . GLU A 1 37 ? -2.852 2.293 1.186 1.00 0.00 37 GLU A C 20
ATOM 16392 O O . GLU A 1 37 ? -2.033 2.673 0.350 1.00 0.00 37 GLU A O 20
ATOM 16404 N N . ALA A 1 38 ? -2.543 1.463 2.177 1.00 0.00 38 ALA A N 20
ATOM 16405 C CA . ALA A 1 38 ? -1.193 0.938 2.341 1.00 0.00 38 ALA A CA 20
ATOM 16406 C C . ALA A 1 38 ? -0.793 0.071 1.152 1.00 0.00 38 ALA A C 20
ATOM 16407 O O . ALA A 1 38 ? -1.529 -0.834 0.756 1.00 0.00 38 ALA A O 20
ATOM 16414 N N . ILE A 1 39 ? 0.375 0.354 0.585 1.00 0.00 39 ILE A N 20
ATOM 16415 C CA . ILE A 1 39 ? 0.871 -0.401 -0.558 1.00 0.00 39 ILE A CA 20
ATOM 16416 C C . ILE A 1 39 ? 2.296 -0.889 -0.318 1.00 0.00 39 ILE A C 20
ATOM 16417 O O . ILE A 1 39 ? 2.933 -0.520 0.669 1.00 0.00 39 ILE A O 20
ATOM 16433 N N . CYS A 1 40 ? 2.792 -1.721 -1.229 1.00 0.00 40 CYS A N 20
ATOM 16434 C CA . CYS A 1 40 ? 4.142 -2.259 -1.118 1.00 0.00 40 CYS A CA 20
ATOM 16435 C C . CYS A 1 40 ? 5.078 -1.592 -2.122 1.00 0.00 40 CYS A C 20
ATOM 16436 O O . CYS A 1 40 ? 4.650 -0.776 -2.938 1.00 0.00 40 CYS A O 20
ATOM 16443 N N . VAL A 1 41 ? 6.357 -1.946 -2.056 1.00 0.00 41 VAL A N 20
ATOM 16444 C CA . VAL A 1 41 ? 7.354 -1.384 -2.959 1.00 0.00 41 VAL A CA 20
ATOM 16445 C C . VAL A 1 41 ? 6.934 -1.553 -4.415 1.00 0.00 41 VAL A C 20
ATOM 16446 O O . VAL A 1 41 ? 7.010 -0.614 -5.207 1.00 0.00 41 VAL A O 20
ATOM 16459 N N . VAL A 1 42 ? 6.488 -2.757 -4.761 1.00 0.00 42 VAL A N 20
ATOM 16460 C CA . VAL A 1 42 ? 6.054 -3.049 -6.122 1.00 0.00 42 VAL A CA 20
ATOM 16461 C C . VAL A 1 42 ? 4.927 -2.116 -6.551 1.00 0.00 42 VAL A C 20
ATOM 16462 O O . VAL A 1 42 ? 5.003 -1.474 -7.600 1.00 0.00 42 VAL A O 20
ATOM 16475 N N . CYS A 1 43 ? 3.882 -2.043 -5.734 1.00 0.00 43 CYS A N 20
ATOM 16476 C CA . CYS A 1 43 ? 2.739 -1.188 -6.028 1.00 0.00 43 CYS A CA 20
ATOM 16477 C C . CYS A 1 43 ? 3.192 0.229 -6.369 1.00 0.00 43 CYS A C 20
ATOM 16478 O O . CYS A 1 43 ? 2.833 0.772 -7.414 1.00 0.00 43 CYS A O 20
ATOM 16485 N N . ARG A 1 44 ? 3.984 0.821 -5.480 1.00 0.00 44 ARG A N 20
ATOM 16486 C CA . ARG A 1 44 ? 4.486 2.174 -5.686 1.00 0.00 44 ARG A CA 20
ATOM 16487 C C . ARG A 1 44 ? 5.202 2.290 -7.028 1.00 0.00 44 ARG A C 20
ATOM 16488 O O . ARG A 1 44 ? 4.926 3.196 -7.813 1.00 0.00 44 ARG A O 20
ATOM 16509 N N . GLU A 1 45 ? 6.123 1.365 -7.284 1.00 0.00 45 GLU A N 20
ATOM 16510 C CA . GLU A 1 45 ? 6.879 1.365 -8.531 1.00 0.00 45 GLU A CA 20
ATOM 16511 C C . GLU A 1 45 ? 5.949 1.209 -9.731 1.00 0.00 45 GLU A C 20
ATOM 16512 O O . GLU A 1 45 ? 6.230 1.716 -10.817 1.00 0.00 45 GLU A O 20
ATOM 16524 N N . SER A 1 46 ? 4.842 0.504 -9.526 1.00 0.00 46 SER A N 20
ATOM 16525 C CA . SER A 1 46 ? 3.872 0.277 -10.592 1.00 0.00 46 SER A CA 20
ATOM 16526 C C . SER A 1 46 ? 3.084 1.548 -10.889 1.00 0.00 46 SER A C 20
ATOM 16527 O O . SER A 1 46 ? 2.591 2.213 -9.978 1.00 0.00 46 SER A O 20
ATOM 16535 N N . ARG A 1 47 ? 2.970 1.880 -12.171 1.00 0.00 47 ARG A N 20
ATOM 16536 C CA . ARG A 1 47 ? 2.243 3.072 -12.590 1.00 0.00 47 ARG A CA 20
ATOM 16537 C C . ARG A 1 47 ? 0.992 3.273 -11.740 1.00 0.00 47 ARG A C 20
ATOM 16538 O O . ARG A 1 47 ? 0.512 4.395 -11.578 1.00 0.00 47 ARG A O 20
ATOM 16559 N N . SER A 1 48 ? 0.467 2.177 -11.200 1.00 0.00 48 SER A N 20
ATOM 16560 C CA . SER A 1 48 ? -0.731 2.232 -10.370 1.00 0.00 48 SER A CA 20
ATOM 16561 C C . SER A 1 48 ? -0.606 3.319 -9.307 1.00 0.00 48 SER A C 20
ATOM 16562 O O . SER A 1 48 ? -1.478 4.178 -9.176 1.00 0.00 48 SER A O 20
ATOM 16570 N N . HIS A 1 49 ? 0.485 3.273 -8.549 1.00 0.00 49 HIS A N 20
ATOM 16571 C CA . HIS A 1 49 ? 0.726 4.254 -7.496 1.00 0.00 49 HIS A CA 20
ATOM 16572 C C . HIS A 1 49 ? 2.090 4.915 -7.671 1.00 0.00 49 HIS A C 20
ATOM 16573 O O . HIS A 1 49 ? 2.696 5.379 -6.705 1.00 0.00 49 HIS A O 20
ATOM 16587 N N . LYS A 1 50 ? 2.568 4.955 -8.910 1.00 0.00 50 LYS A N 20
ATOM 16588 C CA . LYS A 1 50 ? 3.860 5.559 -9.214 1.00 0.00 50 LYS A CA 20
ATOM 16589 C C . LYS A 1 50 ? 3.756 7.081 -9.241 1.00 0.00 50 LYS A C 20
ATOM 16590 O O . LYS A 1 50 ? 4.585 7.778 -8.658 1.00 0.00 50 LYS A O 20
ATOM 16609 N N . GLN A 1 51 ? 2.731 7.587 -9.919 1.00 0.00 51 GLN A N 20
ATOM 16610 C CA . GLN A 1 51 ? 2.519 9.026 -10.020 1.00 0.00 51 GLN A CA 20
ATOM 16611 C C . GLN A 1 51 ? 1.916 9.579 -8.734 1.00 0.00 51 GLN A C 20
ATOM 16612 O O . GLN A 1 51 ? 2.011 10.775 -8.455 1.00 0.00 51 GLN A O 20
ATOM 16626 N N . HIS A 1 52 ? 1.294 8.702 -7.953 1.00 0.00 52 HIS A N 20
ATOM 16627 C CA . HIS A 1 52 ? 0.674 9.103 -6.695 1.00 0.00 52 HIS A CA 20
ATOM 16628 C C . HIS A 1 52 ? 1.732 9.363 -5.627 1.00 0.00 52 HIS A C 20
ATOM 16629 O O . HIS A 1 52 ? 2.687 8.599 -5.486 1.00 0.00 52 HIS A O 20
ATOM 16643 N N . SER A 1 53 ? 1.556 10.447 -4.878 1.00 0.00 53 SER A N 20
ATOM 16644 C CA . SER A 1 53 ? 2.498 10.811 -3.826 1.00 0.00 53 SER A CA 20
ATOM 16645 C C . SER A 1 53 ? 2.424 9.824 -2.665 1.00 0.00 53 SER A C 20
ATOM 16646 O O . SER A 1 53 ? 1.559 9.934 -1.795 1.00 0.00 53 SER A O 20
ATOM 16654 N N . VAL A 1 54 ? 3.337 8.858 -2.658 1.00 0.00 54 VAL A N 20
ATOM 16655 C CA . VAL A 1 54 ? 3.377 7.851 -1.605 1.00 0.00 54 VAL A CA 20
ATOM 16656 C C . VAL A 1 54 ? 4.370 8.236 -0.514 1.00 0.00 54 VAL A C 20
ATOM 16657 O O . VAL A 1 54 ? 5.269 9.047 -0.736 1.00 0.00 54 VAL A O 20
ATOM 16670 N N . VAL A 1 55 ? 4.203 7.647 0.666 1.00 0.00 55 VAL A N 20
ATOM 16671 C CA . VAL A 1 55 ? 5.086 7.927 1.792 1.00 0.00 55 VAL A CA 20
ATOM 16672 C C . VAL A 1 55 ? 5.407 6.654 2.567 1.00 0.00 55 VAL A C 20
ATOM 16673 O O . VAL A 1 55 ? 4.626 5.703 2.600 1.00 0.00 55 VAL A O 20
ATOM 16686 N N . PRO A 1 56 ? 6.585 6.634 3.209 1.00 0.00 56 PRO A N 20
ATOM 16687 C CA . PRO A 1 56 ? 7.036 5.484 3.998 1.00 0.00 56 PRO A CA 20
ATOM 16688 C C . PRO A 1 56 ? 6.225 5.303 5.277 1.00 0.00 56 PRO A C 20
ATOM 16689 O O . PRO A 1 56 ? 6.400 6.046 6.244 1.00 0.00 56 PRO A O 20
ATOM 16700 N N . LEU A 1 57 ? 5.339 4.314 5.275 1.00 0.00 57 LEU A N 20
ATOM 16701 C CA . LEU A 1 57 ? 4.501 4.035 6.436 1.00 0.00 57 LEU A CA 20
ATOM 16702 C C . LEU A 1 57 ? 5.324 4.062 7.721 1.00 0.00 57 LEU A C 20
ATOM 16703 O O . LEU A 1 57 ? 5.741 3.020 8.224 1.00 0.00 57 LEU A O 20
#

Foldseek 3Di:
DDDDDDDDDDDDDDDAPQQADPPPRAGFQKAFPVVRHTDHPVCCVPPNNVPTDMDGD

Nearest PDB structures (foldseek):
  2egm-assembly1_A  TM=7.398E-01  e=1.746E-09  Homo sapiens
  7xt2-assembly1_B  TM=9.296E-01  e=2.103E-03  Homo sapiens
  5k3q-assembly1_B  TM=9.109E-01  e=1.834E-03  Macaca mulatta
  2yrg-assembly1_A  TM=7.026E-01  e=1.494E-03  Homo sapiens
  2dja-assembly1_A  TM=6.072E-01  e=1.396E-03  Homo sapiens

GO terms:
  GO:0061630 ubiquitin protein ligase activity (F, IDA)
  GO:0051607 defense response to virus (P, IDA)
  GO:0060340 positive regulation of type I interferon-mediated signaling pathway (P, IDA)
  GO:0006513 protein monoubiquitination (P, IDA)
  GO:0071222 cellular response to lipopolysaccharide (P, IMP)
  GO:0071225 cellular response to muramyl dipeptide (P, IMP)
  GO:0005515 protein binding (F, IPI)
  GO:0042802 identical protein binding (F, IPI)
  GO:0001650 fibrillar center (C, IDA)
  GO:0005654 nucleoplasm (C, IDA)
  GO:0005829 cytosol (C, IDA)
  GO:0061630 ubiquitin protein ligase activity (F, EXP)
  GO:0005634 nucleus (C, EXP)
  GO:0005737 cytoplasm (C, EXP)

InterPro domains:
  IPR000315 B-box-type zinc finger [PF00643] (223-263)
  IPR000315 B-box-type zinc finger [PS50119] (222-263)
  IPR000315 B-box-type zinc finger [SM00336] (222-263)
  IPR001841 Zinc finger, RING-type [PS50089] (20-61)
  IPR001841 Zinc finger, RING-type [SM00184] (20-186)
  IPR001870 B30.2/SPRY domain [PS50188] (413-630)
  IPR003877 SPRY domain [PF00622] (485-620)
  IPR003877 SPRY domain [SM00449] (483-630)
  IPR003879 Butyrophylin-like, SPRY domain [PR01407] (429-446)
  IPR003879 Butyrophylin-like, SPRY domain [PR01407] (446-463)
  IPR003879 Butyrophylin-like, SPRY domain [PR01407] (468-492)
  IPR003879 Butyrophylin-like, SPRY domain [PR01407] (570-594)
  IPR003879 Butyrophylin-like, SPRY domain [PR01407] (601-619)
  IPR006574 SPRY-associated [PF13765] (433-481)
  IPR006574 SPRY-associated [SM00589] (430-482)
  IPR013083 Zinc finger, RING/FYVE/PHD-type [G3DSA:3.30.40.10] (5-78)
  IPR013320 Concanavalin A-like lectin/glucanase domain superfamily [SSF49899] (428-627)
  IPR017907 Zinc finger, RING-type, conserved site [PS00518] (35-44)
  IPR042828 TRIM41, PRY/SPRY domain [cd13741] (432-630)
  IPR043136 B30.2/SPRY domain superfamily [G3DSA:2.60.120.920] (423-630)

Radius of gyration: 16.81 Å; Cα contacts (8 Å, |Δi|>4): 85; chains: 1; bounding box: 39×21×45 Å

Sequence (57 aa):
GSSGSSGTPGRGSRVTDQGICPKHQEALKLFCEVDEEAICVVCRESRSHKQHSVVPLGSSGSSGTPGRGSRVTDQGICPKHQEALKLFCEVDEEAICVVCRESRSHKQHSVVPLGSSGSSGTPGRGSRVTDQGICPKHQEALKLFCEVDEEAICVVCRESRSHKQHSVVPLGSSGSSGTPGRGSRVTDQGICPKHQEALKLFCEVDEEAICVVCRESRSHKQHSVVPLGSSGSSGTPGRGSRVTDQGICPKHQEALKLFCEVDEEAICVVCRESRSHKQHSVVPLGSSGSSGTPGRGSRVTDQGICPKHQEALKLFCEVDEEAICVVCRESRSHKQHSVVPLGSSGSSGTPGRGSRVTDQGICPKHQEALKLFCEVDEEAICVVCRESRSHKQHSVVPLGSSGSSGTPGRGSRVTDQGICPKHQEALKLFCEVDEEAICVVCRESRSHKQHSVVPLGSSGSSGTPGRGSRVTDQGICPKHQEALKLFCEVDEEAICVVCRESRSHKQHSVVPLGSSGSSGTPGRGSRVTDQGICPKHQEALKLFCEVDEEAICVVCRESRSHKQHSVVPLGSSGSSGTPGRGSRVTDQGICPKHQEALKLFCEVDEEAICVVCRESRSHKQHSVVPLGSSGSSGTPGRGSRVTDQGICPKHQEALKLFCEVDEEAICVVCRESRSHKQHSVVPLGSSGSSGTPGRGSRVTDQGICPKHQEALKLFCEVDEEAICVVCRESRSHKQHSVVPLGSSGSSGTPGRGSRVTDQGICPKHQEALKLFCEVDEEAICVVCRESRSHKQHSVVPLGSSGSSGTPGRGSRVTDQGICPKHQEALKLFCEVDEEAICVVCRESRSHKQHSVVPLGSSGSSGTPGRGSRVTDQGICPKHQEALKLFCEVDEEAICVVCRESRSHKQHSVVPLGSSGSSGTPGRGSRVTDQGICPKHQEALKLFCEVDEEAICVVCRESRSHKQHSVVPLGSSGSSGTPGRGSRVTDQGICPKHQEALKLFCEVDEEAICVVCRESRSHKQHSVVPLGSSGSSGTPGRGSRVTDQGICPKHQEALKLFCEVDEEAICVVCRESRSHKQHSVVPLGSSGSSGTPGRGSRVTDQGICPKHQEALKLFCEVDEEAICVVCRESRSHKQHSVVPL

Secondary structure (DSSP, 8-state):
-------------S--TTSB-TTT--B--EEETTTTEEE-HHHHHSHHHHSS-EE--

Organism: Homo sapiens (NCBI:txid9606)

CATH classification: 3.30.160.60

Solvent-accessible surface area: 4712 Å² total; per-residue (Å²): 139,121,100,80,111,112,77,127,124,84,225,35,127,207,96,126,73,64,42,85,4,110,149,72,119,68,52,20,81,28,53,0,101,85,68,138,75,22,3,0,52,56,5,103,116,37,209,63,18,94,167,51,76,31,48,109,74